Protein AF-0000000087536558 (afdb_homodimer)

Organism: NCBI:txid39488

Secondary structure (DSSP, 8-state):
--EEEE-TTS-EEEEEE-TTSS-EEEEEEE--SGGG--STTTTHHHHHHHHHHHHHHHHTTS-HHHHHHHTT-EEEEEE-SS-EEEEEEE-GGGHHHHHHHHHGGGS-----HHHHHHHHHHHHHHHHHH-GGGSHHHHHHHHHTTTSGGGS-SS--HHHHHH--HHHHHHHHHHHS-GGGEEEEEEES--TTHHHHHHHHHTTS--PPPSS----PPPPPTTTT---S-EEEEE-SS-EEEEEEEE-TTTS-HHHHHHHHHHHHSSTT-HHHIIIIIIT--EEEEEEEEEE-SS-EEEEEEEEE-GGGHHHHHHHHHHHHHHHHH--SSHHHHHHHHHTTTGGGGGG-HHHHHHHIIIIIIIS----SSHHHHHHHHHT--HHHHHHHHHHHSSGGGEEEEEEE-GGG--HHHHHHHHHHHH---/--EEEE-TTS-EEEEEE-TTSS-EEEEEEE--SGGG--STTTTHHHHHHHHHHHHHHHHTTS-HHHHHHHTT-EEEEEE-SS-EEEEEEE-GGGHHHHHHHHHGGGS-----HHHHHHHHHHHHHHHHHH-GGGSHHHHHHHHHTTTSGGGS-SS--HHHHHH--HHHHHHHHHHHS-GGGEEEEEEES--TTHHHHHHHHHTTS--PPPSS----PPPPPTTTT---S-EEEEE-SSEEEEEEEEE-TTTS-HHHHHHHHHHHHSSTT-HHHIIIIIIT--EEEEEEEEEE-SS-EEEEEEEEE-GGGHHHHHHHHHHHHHHHHH--SSHHHHHHHHHTTTGGGGGG-HHHHHHHIIIIIIIS----SSHHHHHHHHHT--HHHHHHHHHHHSSGGGEEEEEEE-GGG--HHHHHHHHHHHH---

Foldseek 3Di:
DWDWDAFPLGAIEIEDEDAVAFKKKKKKKFFDFLQPDDLLQFQLQVLLQLQLLVQLCVVVVNCLVVLCVVQVKDWDWDGDHTIIMTMIMHGQVCLLVRLLSVLSSQDARPDDQVVSVVVLVVLVVVCVVVVCCQDLVLVQQCVQQPPHSSNGDRRGDNVSSVPDTSVNSRVVSLQRPARLRMHMYMYYHHDPCNVVSNSVSCVVHNHHHHPDDDAQDGDDDPLALFADLFEAEAEDAFKKKKKKFKDFPVVDDPLLVVLLQCCDANDDPRQLCCQCPVPPNFFDDWDWDWDDTQGIIMIMIMTTGDPVCNLVSLLSSLQSLLVLLVFDDCSLVRRLCVLAVCLCVLNHDGVSVRCCQCCCCPRNVNHDPDSVRSSVVNVPDDRVNSSVSSLSTLALRGMYMYIYYRPVSDDRVSSSVSSCVRRVPD/DWDWDAFPLGAIEIEDEDAVAFKKKKKKKWFDFLQPDDLLQFQLQVLLQLQLLVQLCVVVVNCLVVLCVVQVKDWDWDGDHTIIMTMIMHGQVCLLVRLLSVLSSQPARDDDQVVSVVVLVVLVVVCVVPVCCQDVVLVQQCVQQPPHSSNGDRRGDNVSSVPDTSVNSRVVSLQRPARLRMHMYMYYHHDPCNVVSNSVSCVVHNHHHHPDDDDQDGDDDPLALFADLFEAEAEDAFKKKKKKFKDFPVVDDPLLVVLLQCCQANDDPRQLCCQCPVPPNFFDDWDWDWDDTQGIIMIMIMTTGDPVCNLVSLLSSLQSLLVLLVFDDCSLVRRLCVLAVCLCVLNHDGVSVRCCQCCCCPRNVNHDPDSVRSSVVNVPDDRVNSSVSSLSTLALRGMYMYIYYRPVSDDRVSSSVSSCVRRVPD

Structure (mmCIF, N/CA/C/O backbone):
data_AF-0000000087536558-model_v1
#
loop_
_entity.id
_entity.type
_entity.pdbx_description
1 polymer 'Insulinase family protein'
#
loop_
_atom_site.group_PDB
_atom_site.id
_atom_site.type_symbol
_atom_site.label_atom_id
_atom_site.label_alt_id
_atom_site.label_comp_id
_atom_site.label_asym_id
_atom_site.label_entity_id
_atom_site.label_seq_id
_atom_site.pdbx_PDB_ins_code
_atom_site.Cartn_x
_atom_site.Cartn_y
_atom_site.Cartn_z
_atom_site.occupancy
_atom_site.B_iso_or_equiv
_atom_site.auth_seq_id
_atom_site.auth_comp_id
_atom_site.auth_asym_id
_atom_site.auth_atom_id
_atom_site.pdbx_PDB_model_num
ATOM 1 N N . MET A 1 1 ? -4.051 -21.578 18.344 1 83.12 1 MET A N 1
ATOM 2 C CA . MET A 1 1 ? -4.715 -22.562 17.484 1 83.12 1 MET A CA 1
ATOM 3 C C . MET A 1 1 ? -6.16 -22.156 17.219 1 83.12 1 MET A C 1
ATOM 5 O O . MET A 1 1 ? -6.875 -21.75 18.125 1 83.12 1 MET A O 1
ATOM 9 N N . GLU A 1 2 ? -6.41 -22.344 15.977 1 91.88 2 GLU A N 1
ATOM 10 C CA . GLU A 1 2 ? -7.742 -21.953 15.523 1 91.88 2 GLU A CA 1
ATOM 11 C C . GLU A 1 2 ? -8.82 -22.812 16.188 1 91.88 2 GLU A C 1
ATOM 13 O O . GLU A 1 2 ? -8.641 -24.016 16.344 1 91.88 2 GLU A O 1
ATOM 18 N N . ARG A 1 3 ? -9.906 -22.234 16.641 1 94.19 3 ARG A N 1
ATOM 19 C CA . ARG A 1 3 ? -11.117 -22.875 17.141 1 94.19 3 ARG A CA 1
ATOM 20 C C . ARG A 1 3 ? -12.344 -22.438 16.359 1 94.19 3 ARG A C 1
ATOM 22 O O . ARG A 1 3 ? -12.32 -21.391 15.695 1 94.19 3 ARG A O 1
ATOM 29 N N . GLU A 1 4 ? -13.305 -23.281 16.375 1 96.81 4 GLU A N 1
ATOM 30 C CA . GLU A 1 4 ? -14.562 -22.984 15.688 1 96.81 4 GLU A CA 1
ATOM 31 C C . GLU A 1 4 ? -15.742 -23.047 16.656 1 96.81 4 GLU A C 1
ATOM 33 O O . GLU A 1 4 ? -15.828 -23.969 17.469 1 96.81 4 GLU A O 1
ATOM 38 N N . HIS A 1 5 ? -16.531 -22.062 16.641 1 97.56 5 HIS A N 1
ATOM 39 C CA . HIS A 1 5 ? -17.828 -22.047 17.297 1 97.56 5 HIS A CA 1
ATOM 40 C C . HIS A 1 5 ? -18.953 -21.906 16.266 1 97.56 5 HIS A C 1
ATOM 42 O O . HIS A 1 5 ? -18.844 -21.125 15.328 1 97.56 5 HIS A O 1
ATOM 48 N N . ILE A 1 6 ? -20.016 -22.672 16.422 1 97.25 6 ILE A N 1
ATOM 49 C CA . ILE A 1 6 ? -21.172 -22.578 15.539 1 97.25 6 ILE A CA 1
ATOM 50 C C . ILE A 1 6 ? -22.328 -21.891 16.281 1 97.25 6 ILE A C 1
ATOM 52 O O . ILE A 1 6 ? -22.734 -22.344 17.359 1 97.25 6 ILE A O 1
ATOM 56 N N . THR A 1 7 ? -22.812 -20.875 15.742 1 96.56 7 THR A N 1
ATOM 57 C CA . THR A 1 7 ? -23.922 -20.156 16.359 1 96.56 7 THR A CA 1
ATOM 58 C C . THR A 1 7 ? -25.203 -20.984 16.281 1 96.56 7 THR A C 1
ATOM 60 O O . THR A 1 7 ? -25.281 -21.953 15.516 1 96.56 7 THR A O 1
ATOM 63 N N . PRO A 1 8 ? -26.203 -20.516 16.984 1 94.56 8 PRO A N 1
ATOM 64 C CA . PRO A 1 8 ? -27.484 -21.219 16.922 1 94.56 8 PRO A CA 1
ATOM 65 C C . PRO A 1 8 ? -28.094 -21.219 15.523 1 94.56 8 PRO A C 1
ATOM 67 O O . PRO A 1 8 ? -28.828 -22.141 15.156 1 94.56 8 PRO A O 1
ATOM 70 N N . GLN A 1 9 ? -27.75 -20.281 14.711 1 93.75 9 GLN A N 1
ATOM 71 C CA . GLN A 1 9 ? -28.281 -20.172 13.352 1 93.75 9 GLN A CA 1
ATOM 72 C C . GLN A 1 9 ? -27.469 -21.031 12.383 1 93.75 9 GLN A C 1
ATOM 74 O O . GLN A 1 9 ? -27.812 -21.141 11.203 1 93.75 9 GLN A O 1
ATOM 79 N N . GLY A 1 10 ? -26.344 -21.531 12.875 1 94.81 10 GLY A N 1
ATOM 80 C CA . GLY A 1 10 ? -25.547 -22.422 12.039 1 94.81 10 GLY A CA 1
ATOM 81 C C . GLY A 1 10 ? -24.375 -21.703 11.375 1 94.81 10 GLY A C 1
ATOM 82 O O . GLY A 1 10 ? -23.812 -22.203 10.391 1 94.81 10 GLY A O 1
ATOM 83 N N . VAL A 1 11 ? -24 -20.547 11.867 1 97.31 11 VAL A N 1
ATOM 84 C CA . VAL A 1 11 ? -22.891 -19.797 11.281 1 97.31 11 VAL A CA 1
ATOM 85 C C . VAL A 1 11 ? -21.594 -20.141 12 1 97.31 11 VAL A C 1
ATOM 87 O O . VAL A 1 11 ? -21.531 -20.125 13.227 1 97.31 11 VAL A O 1
ATOM 90 N N . SER A 1 12 ? -20.578 -20.438 11.219 1 97.44 12 SER A N 1
ATOM 91 C CA . SER A 1 12 ? -19.266 -20.719 11.789 1 97.44 12 SER A CA 1
ATOM 92 C C . SER A 1 12 ? -18.562 -19.453 12.234 1 97.44 12 SER A C 1
ATOM 94 O O . SER A 1 12 ? -18.531 -18.453 11.5 1 97.44 12 SER A O 1
ATOM 96 N N . VAL A 1 13 ? -18.078 -19.453 13.445 1 98.38 13 VAL A N 1
ATOM 97 C CA . VAL A 1 13 ? -17.203 -18.406 13.977 1 98.38 13 VAL A CA 1
ATOM 98 C C . VAL A 1 13 ? -15.828 -19 14.305 1 98.38 13 VAL A C 1
ATOM 100 O O . VAL A 1 13 ? -15.648 -19.609 15.352 1 98.38 13 VAL A O 1
ATOM 103 N N . PHE A 1 14 ? -14.93 -18.781 13.344 1 98 14 PHE A N 1
ATOM 104 C CA . PHE A 1 14 ? -13.555 -19.188 13.594 1 98 14 PHE A CA 1
ATOM 105 C C . PHE A 1 14 ? -12.797 -18.125 14.375 1 98 14 PHE A C 1
ATOM 107 O O . PHE A 1 14 ? -13.031 -16.922 14.18 1 98 14 PHE A O 1
ATOM 114 N N . HIS A 1 15 ? -11.945 -18.562 15.281 1 97.81 15 HIS A N 1
ATOM 115 C CA . HIS A 1 15 ? -11.188 -17.578 16.031 1 97.81 15 HIS A CA 1
ATOM 116 C C . HIS A 1 15 ? -9.828 -18.125 16.453 1 97.81 15 HIS A C 1
ATOM 118 O O . HIS A 1 15 ? -9.695 -19.328 16.719 1 97.81 15 HIS A O 1
ATOM 124 N N . ASP A 1 16 ? -8.859 -17.328 16.422 1 96.62 16 ASP A N 1
ATOM 125 C CA . ASP A 1 16 ? -7.48 -17.641 16.781 1 96.62 16 ASP A CA 1
ATOM 126 C C . ASP A 1 16 ? -6.828 -16.484 17.547 1 96.62 16 ASP A C 1
ATOM 128 O O . ASP A 1 16 ? -6.387 -15.508 16.938 1 96.62 16 ASP A O 1
ATOM 132 N N . LYS A 1 17 ? -6.703 -16.625 18.875 1 96.38 17 LYS A N 1
ATOM 133 C CA . LYS A 1 17 ? -6.277 -15.547 19.75 1 96.38 17 LYS A CA 1
ATOM 134 C C . LYS A 1 17 ? -4.758 -15.43 19.781 1 96.38 17 LYS A C 1
ATOM 136 O O . LYS A 1 17 ? -4.051 -16.438 19.812 1 96.38 17 LYS A O 1
ATOM 141 N N . ASN A 1 18 ? -4.266 -14.25 19.672 1 95.31 18 ASN A N 1
ATOM 142 C CA . ASN A 1 18 ? -2.869 -13.883 19.859 1 95.31 18 ASN A CA 1
ATOM 143 C C . ASN A 1 18 ? -2.727 -12.711 20.828 1 95.31 18 ASN A C 1
ATOM 145 O O . ASN A 1 18 ? -2.904 -11.555 20.438 1 95.31 18 ASN A O 1
ATOM 149 N N . GLU A 1 19 ? -2.283 -12.914 21.984 1 93.31 19 GLU A N 1
ATOM 150 C CA . GLU A 1 19 ? -2.26 -11.906 23.031 1 93.31 19 GLU A CA 1
ATOM 151 C C . GLU A 1 19 ? -0.995 -11.055 22.953 1 93.31 19 GLU A C 1
ATOM 153 O O . GLU A 1 19 ? -0.869 -10.047 23.656 1 93.31 19 GLU A O 1
ATOM 158 N N . ASN A 1 20 ? -0.13 -11.414 22.078 1 91.94 20 ASN A N 1
ATOM 159 C CA . ASN A 1 20 ? 1.135 -10.695 21.953 1 91.94 20 ASN A CA 1
ATOM 160 C C . ASN A 1 20 ? 0.994 -9.453 21.078 1 91.94 20 ASN A C 1
ATOM 162 O O . ASN A 1 20 ? 1.927 -8.656 20.969 1 91.94 20 ASN A O 1
ATOM 166 N N . ILE A 1 21 ? -0.092 -9.305 20.422 1 94.44 21 ILE A N 1
ATOM 167 C CA . ILE A 1 21 ? -0.297 -8.117 19.594 1 94.44 21 ILE A CA 1
ATOM 168 C C . ILE A 1 21 ? -1.336 -7.211 20.25 1 94.44 21 ILE A C 1
ATOM 170 O O . ILE A 1 21 ? -1.914 -7.559 21.281 1 94.44 21 ILE A O 1
ATOM 174 N N . HIS A 1 22 ? -1.63 -6.062 19.641 1 95.69 22 HIS A N 1
ATOM 175 C CA . HIS A 1 22 ? -2.361 -5.039 20.391 1 95.69 22 HIS A CA 1
ATOM 176 C C . HIS A 1 22 ? -3.697 -4.727 19.719 1 95.69 22 HIS A C 1
ATOM 178 O O . HIS A 1 22 ? -4.43 -3.846 20.172 1 95.69 22 HIS A O 1
ATOM 184 N N . SER A 1 23 ? -4.004 -5.438 18.625 1 96.81 23 SER A N 1
ATOM 185 C CA . SER A 1 23 ? -5.266 -5.184 17.938 1 96.81 23 SER A CA 1
ATOM 186 C C . SER A 1 23 ? -5.984 -6.488 17.594 1 96.81 23 SER A C 1
ATOM 188 O O . SER A 1 23 ? -5.379 -7.559 17.625 1 96.81 23 SER A O 1
ATOM 190 N N . PHE A 1 24 ? -7.262 -6.363 17.422 1 98.19 24 PHE A N 1
ATOM 191 C CA . PHE A 1 24 ? -8.047 -7.484 16.906 1 98.19 24 PHE A CA 1
ATOM 192 C C . PHE A 1 24 ? -8.422 -7.27 15.453 1 98.19 24 PHE A C 1
ATOM 194 O O . PHE A 1 24 ? -8.273 -6.164 14.922 1 98.19 24 PHE A O 1
ATOM 201 N N . CYS A 1 25 ? -8.82 -8.297 14.789 1 98.62 25 CYS A N 1
ATOM 202 C CA . CYS A 1 25 ? -9.398 -8.281 13.445 1 98.62 25 CYS A CA 1
ATOM 203 C C . CYS A 1 25 ? -10.641 -9.164 13.383 1 98.62 25 CYS A C 1
ATOM 205 O O . CYS A 1 25 ? -10.562 -10.375 13.602 1 98.62 25 CYS A O 1
ATOM 207 N N . LEU A 1 26 ? -11.727 -8.57 13.211 1 98.88 26 LEU A N 1
ATOM 208 C CA . LEU A 1 26 ? -13.008 -9.258 13.055 1 98.88 26 LEU A CA 1
ATOM 209 C C . LEU A 1 26 ? -13.508 -9.148 11.617 1 98.88 26 LEU A C 1
ATOM 211 O O . LEU A 1 26 ? -13.742 -8.047 11.117 1 98.88 26 LEU A O 1
ATOM 215 N N . CYS A 1 27 ? -13.695 -10.32 10.984 1 98.88 27 CYS A N 1
ATOM 216 C CA . CYS A 1 27 ? -14.125 -10.328 9.586 1 98.88 27 CYS A CA 1
ATOM 217 C C . CYS A 1 27 ? -15.375 -11.18 9.398 1 98.88 27 CYS A C 1
ATOM 219 O O . CYS A 1 27 ? -15.594 -12.141 10.133 1 98.88 27 CYS A O 1
ATOM 221 N N . LEU A 1 28 ? -16.172 -10.773 8.523 1 98.81 28 LEU A N 1
ATOM 222 C CA . LEU A 1 28 ? -17.234 -11.578 7.93 1 98.81 28 LEU A CA 1
ATOM 223 C C . LEU A 1 28 ? -16.938 -11.867 6.457 1 98.81 28 LEU A C 1
ATOM 225 O O . LEU A 1 28 ? -16.688 -10.945 5.684 1 98.81 28 LEU A O 1
ATOM 229 N N . TYR A 1 29 ? -16.922 -13.125 6.109 1 98.06 29 TYR A N 1
ATOM 230 C CA . TYR A 1 29 ? -16.75 -13.555 4.727 1 98.06 29 TYR A CA 1
ATOM 231 C C . TYR A 1 29 ? -18.062 -14.078 4.152 1 98.06 29 TYR A C 1
ATOM 233 O O . TYR A 1 29 ? -18.734 -14.906 4.77 1 98.06 29 TYR A O 1
ATOM 241 N N . VAL A 1 30 ? -18.406 -13.562 3.027 1 97.31 30 VAL A N 1
ATOM 242 C CA . VAL A 1 30 ? -19.641 -13.945 2.334 1 97.31 30 VAL A CA 1
ATOM 243 C C . VAL A 1 30 ? -19.297 -14.5 0.953 1 97.31 30 VAL A C 1
ATOM 245 O O . VAL A 1 30 ? -18.703 -13.805 0.127 1 97.31 30 VAL A O 1
ATOM 248 N N . ARG A 1 31 ? -19.656 -15.711 0.694 1 94.94 31 ARG A N 1
ATOM 249 C CA . ARG A 1 31 ? -19.422 -16.266 -0.639 1 94.94 31 ARG A CA 1
ATOM 250 C C . ARG A 1 31 ? -20.344 -15.609 -1.663 1 94.94 31 ARG A C 1
ATOM 252 O O . ARG A 1 31 ? -21.453 -16.094 -1.901 1 94.94 31 ARG A O 1
ATOM 259 N N . ALA A 1 32 ? -19.891 -14.633 -2.232 1 94.88 32 ALA A N 1
ATOM 260 C CA . ALA A 1 32 ? -20.531 -13.82 -3.262 1 94.88 32 ALA A CA 1
ATOM 261 C C . ALA A 1 32 ? -19.5 -13.055 -4.09 1 94.88 32 ALA A C 1
ATOM 263 O O . ALA A 1 32 ? -18.469 -12.656 -3.572 1 94.88 32 ALA A O 1
ATOM 264 N N . GLY A 1 33 ? -19.75 -12.883 -5.281 1 94.81 33 GLY A N 1
ATOM 265 C CA . GLY A 1 33 ? -18.844 -12.227 -6.211 1 94.81 33 GLY A CA 1
ATOM 266 C C . GLY A 1 33 ? -19.219 -12.453 -7.664 1 94.81 33 GLY A C 1
ATOM 267 O O . GLY A 1 33 ? -20.188 -13.148 -7.961 1 94.81 33 GLY A O 1
ATOM 268 N N . SER A 1 34 ? -18.453 -11.922 -8.5 1 93.75 34 SER A N 1
ATOM 269 C CA . SER A 1 34 ? -18.766 -11.969 -9.93 1 93.75 34 SER A CA 1
ATOM 270 C C . SER A 1 34 ? -18.828 -13.406 -10.43 1 93.75 34 SER A C 1
ATOM 272 O O . SER A 1 34 ? -19.531 -13.695 -11.398 1 93.75 34 SER A O 1
ATOM 274 N N . LEU A 1 35 ? -18.141 -14.328 -9.797 1 92.56 35 LEU A N 1
ATOM 275 C CA . LEU A 1 35 ? -18.141 -15.742 -10.172 1 92.56 35 LEU A CA 1
ATOM 276 C C . LEU A 1 35 ? -19.547 -16.328 -10.062 1 92.56 35 LEU A C 1
ATOM 278 O O . LEU A 1 35 ? -19.906 -17.234 -10.805 1 92.56 35 LEU A O 1
ATOM 282 N N . PHE A 1 36 ? -20.359 -15.773 -9.164 1 92.25 36 PHE A N 1
ATOM 283 C CA . PHE A 1 36 ? -21.672 -16.328 -8.867 1 92.25 36 PHE A CA 1
ATOM 284 C C . PHE A 1 36 ? -22.766 -15.5 -9.508 1 92.25 36 PHE A C 1
ATOM 286 O O . PHE A 1 36 ? -23.953 -15.75 -9.273 1 92.25 36 PHE A O 1
ATOM 293 N N . GLU A 1 37 ? -22.422 -14.578 -10.234 1 94.06 37 GLU A N 1
ATOM 294 C CA . GLU A 1 37 ? -23.391 -13.664 -10.828 1 94.06 37 GLU A CA 1
ATOM 295 C C . GLU A 1 37 ? -23.781 -14.109 -12.234 1 94.06 37 GLU A C 1
ATOM 297 O O . GLU A 1 37 ? -23.109 -14.953 -12.836 1 94.06 37 GLU A O 1
ATOM 302 N N . THR A 1 38 ? -24.891 -13.586 -12.68 1 92.38 38 THR A N 1
ATOM 303 C CA . THR A 1 38 ? -25.312 -13.742 -14.062 1 92.38 38 THR A CA 1
ATOM 304 C C . THR A 1 38 ? -25.031 -12.469 -14.859 1 92.38 38 THR A C 1
ATOM 306 O O . THR A 1 38 ? -24.625 -11.453 -14.297 1 92.38 38 THR A O 1
ATOM 309 N N . LYS A 1 39 ? -25.25 -12.617 -16.156 1 91.31 39 LYS A N 1
ATOM 310 C CA . LYS A 1 39 ? -25.078 -11.438 -17 1 91.31 39 LYS A CA 1
ATOM 311 C C . LYS A 1 39 ? -26.031 -10.32 -16.594 1 91.31 39 LYS A C 1
ATOM 313 O O . LYS A 1 39 ? -25.672 -9.141 -16.656 1 91.31 39 LYS A O 1
ATOM 318 N N . GLU A 1 40 ? -27.156 -10.664 -16.109 1 92.62 40 GLU A N 1
ATOM 319 C CA . GLU A 1 40 ? -28.219 -9.711 -15.812 1 92.62 40 GLU A CA 1
ATOM 320 C C . GLU A 1 40 ? -27.969 -9.023 -14.469 1 92.62 40 GLU A C 1
ATOM 322 O O . GLU A 1 40 ? -28.453 -7.906 -14.25 1 92.62 40 GLU A O 1
ATOM 327 N N . ASN A 1 41 ? -27.219 -9.648 -13.625 1 94.62 41 ASN A N 1
ATOM 328 C CA . ASN A 1 41 ? -27.031 -9.039 -12.312 1 94.62 41 ASN A CA 1
ATOM 329 C C . ASN A 1 41 ? -25.547 -8.789 -12.023 1 94.62 41 ASN A C 1
ATOM 331 O O . ASN A 1 41 ? -25.156 -8.633 -10.867 1 94.62 41 ASN A O 1
ATOM 335 N N . ASN A 1 42 ? -24.781 -8.797 -13.086 1 95.5 42 ASN A N 1
ATOM 336 C CA . ASN A 1 42 ? -23.344 -8.562 -12.922 1 95.5 42 ASN A CA 1
ATOM 337 C C . ASN A 1 42 ? -23.078 -7.25 -12.188 1 95.5 42 ASN A C 1
ATOM 339 O O . ASN A 1 42 ? -23.609 -6.207 -12.562 1 95.5 42 ASN A O 1
ATOM 343 N N . GLY A 1 43 ? -22.297 -7.348 -11.117 1 96.5 43 GLY A N 1
ATOM 344 C CA . GLY A 1 43 ? -21.938 -6.188 -10.32 1 96.5 43 GLY A CA 1
ATOM 345 C C . GLY A 1 43 ? -22.719 -6.078 -9.023 1 96.5 43 GLY A C 1
ATOM 346 O O . GLY A 1 43 ? -22.438 -5.223 -8.188 1 96.5 43 GLY A O 1
ATOM 347 N N . ILE A 1 44 ? -23.625 -6.973 -8.828 1 97.69 44 ILE A N 1
ATOM 348 C CA . ILE A 1 44 ? -24.547 -6.84 -7.711 1 97.69 44 ILE A CA 1
ATOM 349 C C . ILE A 1 44 ? -23.812 -7.062 -6.395 1 97.69 44 ILE A C 1
ATOM 351 O O . ILE A 1 44 ? -24.156 -6.449 -5.379 1 97.69 44 ILE A O 1
ATOM 355 N N . SER A 1 45 ? -22.844 -7.953 -6.348 1 97.69 45 SER A N 1
ATOM 356 C CA . SER A 1 45 ? -22.078 -8.195 -5.129 1 97.69 45 SER A CA 1
ATOM 357 C C . SER A 1 45 ? -21.359 -6.93 -4.672 1 97.69 45 SER A C 1
ATOM 359 O O . SER A 1 45 ? -21.406 -6.566 -3.496 1 97.69 45 SER A O 1
ATOM 361 N N . HIS A 1 46 ? -20.656 -6.309 -5.602 1 98 46 HIS A N 1
ATOM 362 C CA . HIS A 1 46 ? -19.953 -5.062 -5.312 1 98 46 HIS A CA 1
ATOM 363 C C . HIS A 1 46 ? -20.938 -3.957 -4.922 1 98 46 HIS A C 1
ATOM 365 O O . HIS A 1 46 ? -20.672 -3.184 -3.998 1 98 46 HIS A O 1
ATOM 371 N N . PHE A 1 47 ? -22.031 -3.855 -5.645 1 97.88 47 PHE A N 1
ATOM 372 C CA . PHE A 1 47 ? -23.062 -2.885 -5.316 1 97.88 47 PHE A CA 1
ATOM 373 C C . PHE A 1 47 ? -23.609 -3.127 -3.916 1 97.88 47 PHE A C 1
ATOM 375 O O . PHE A 1 47 ? -23.781 -2.186 -3.141 1 97.88 47 PHE A O 1
ATOM 382 N N . PHE A 1 48 ? -23.875 -4.371 -3.604 1 97.81 48 PHE A N 1
ATOM 383 C CA . PHE A 1 48 ? -24.359 -4.773 -2.287 1 97.81 48 PHE A CA 1
ATOM 384 C C . PHE A 1 48 ? -23.375 -4.344 -1.201 1 97.81 48 PHE A C 1
ATOM 386 O O . PHE A 1 48 ? -23.781 -3.814 -0.164 1 97.81 48 PHE A O 1
ATOM 393 N N . GLU A 1 49 ? -22.109 -4.574 -1.417 1 97.81 49 GLU A N 1
ATOM 394 C CA . GLU A 1 49 ? -21.062 -4.152 -0.493 1 97.81 49 GLU A CA 1
ATOM 395 C C . GLU A 1 49 ? -21.188 -2.668 -0.156 1 97.81 49 GLU A C 1
ATOM 397 O O . GLU A 1 49 ? -21.172 -2.287 1.017 1 97.81 49 GLU A O 1
ATOM 402 N N . HIS A 1 50 ? -21.391 -1.791 -1.14 1 95.38 50 HIS A N 1
ATOM 403 C CA . HIS A 1 50 ? -21.562 -0.357 -0.938 1 95.38 50 HIS A CA 1
ATOM 404 C C . HIS A 1 50 ? -22.828 -0.065 -0.149 1 95.38 50 HIS A C 1
ATOM 406 O O . HIS A 1 50 ? -22.828 0.759 0.769 1 95.38 50 HIS A O 1
ATOM 412 N N . ILE A 1 51 ? -23.875 -0.72 -0.512 1 97 51 ILE A N 1
ATOM 413 C CA . ILE A 1 51 ? -25.203 -0.433 0.03 1 97 51 ILE A CA 1
ATOM 414 C C . ILE A 1 51 ? -25.25 -0.835 1.503 1 97 51 ILE A C 1
ATOM 416 O O . ILE A 1 51 ? -25.891 -0.166 2.312 1 97 51 ILE A O 1
ATOM 420 N N . VAL A 1 52 ? -24.594 -1.889 1.811 1 95.94 52 VAL A N 1
ATOM 421 C CA . VAL A 1 52 ? -24.609 -2.365 3.189 1 95.94 52 VAL A CA 1
ATOM 422 C C . VAL A 1 52 ? -24 -1.307 4.105 1 95.94 52 VAL A C 1
ATOM 424 O O . VAL A 1 52 ? -24.5 -1.06 5.203 1 95.94 52 VAL A O 1
ATOM 427 N N . PHE A 1 53 ? -22.969 -0.654 3.732 1 94 53 PHE A N 1
ATOM 428 C CA . PHE A 1 53 ? -22.344 0.406 4.516 1 94 53 PHE A CA 1
ATOM 429 C C . PHE A 1 53 ? -23.312 1.569 4.719 1 94 53 PHE A C 1
ATOM 431 O O . PHE A 1 53 ? -23.453 2.07 5.832 1 94 53 PHE A O 1
ATOM 438 N N . LYS A 1 54 ? -23.906 1.904 3.648 1 93.81 54 LYS A N 1
ATOM 439 C CA . LYS A 1 54 ? -24.875 3 3.713 1 93.81 54 LYS A CA 1
ATOM 440 C C . LYS A 1 54 ? -26.062 2.641 4.609 1 93.81 54 LYS A C 1
ATOM 442 O O . LYS A 1 54 ? -26.594 3.498 5.316 1 93.81 54 LYS A O 1
ATOM 447 N N . ASN A 1 55 ? -26.453 1.427 4.5 1 97.12 55 ASN A N 1
ATOM 448 C CA . ASN A 1 55 ? -27.578 0.977 5.312 1 97.12 55 ASN A CA 1
ATOM 449 C C . ASN A 1 55 ? -27.234 0.992 6.801 1 97.12 55 ASN A C 1
ATOM 451 O O . ASN A 1 55 ? -28.047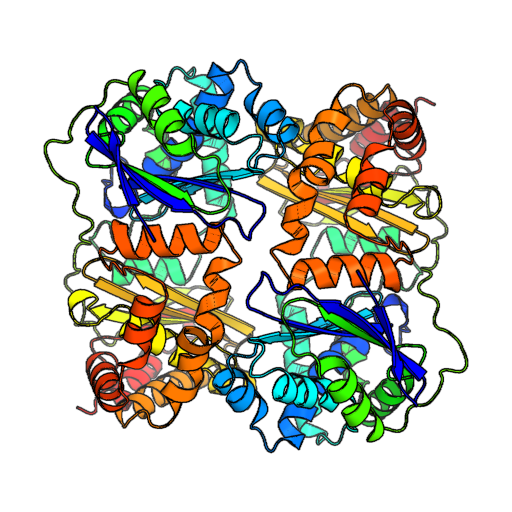 1.408 7.625 1 97.12 55 ASN A O 1
ATOM 455 N N . ILE A 1 56 ? -26.047 0.529 7.184 1 97.06 56 ILE A N 1
ATOM 456 C CA . ILE A 1 56 ? -25.609 0.573 8.57 1 97.06 56 ILE A CA 1
ATOM 457 C C . ILE A 1 56 ? -25.578 2.02 9.062 1 97.06 56 ILE A C 1
ATOM 459 O O . ILE A 1 56 ? -26.062 2.326 10.148 1 97.06 56 ILE A O 1
ATOM 463 N N . HIS A 1 57 ? -25 2.869 8.219 1 95.19 57 HIS A N 1
ATOM 464 C CA . HIS A 1 57 ? -24.953 4.289 8.547 1 95.19 57 HIS A CA 1
ATOM 465 C C . HIS A 1 57 ? -26.344 4.859 8.773 1 95.19 57 HIS A C 1
ATOM 467 O O . HIS A 1 57 ? -26.578 5.582 9.742 1 95.19 57 HIS A O 1
ATOM 473 N N . TYR A 1 58 ? -27.25 4.531 7.914 1 94.5 58 TYR A N 1
ATOM 474 C CA . TYR A 1 58 ? -28.641 4.992 7.98 1 94.5 58 TYR A CA 1
ATOM 475 C C . TYR A 1 58 ? -29.328 4.48 9.242 1 94.5 58 TYR A C 1
ATOM 477 O O . TYR A 1 58 ? -29.984 5.238 9.945 1 94.5 58 TYR A O 1
ATOM 485 N N . GLN A 1 59 ? -29.141 3.24 9.57 1 95 59 GLN A N 1
ATOM 486 C CA . GLN A 1 59 ? -29.781 2.615 10.727 1 95 59 GLN A CA 1
ATOM 487 C C . GLN A 1 59 ? -29.219 3.184 12.031 1 95 59 GLN A C 1
ATOM 489 O O . GLN A 1 59 ? -29.922 3.213 13.047 1 95 59 GLN A O 1
ATOM 494 N N . MET A 1 60 ? -28.031 3.641 11.945 1 95.12 60 MET A N 1
ATOM 495 C CA . MET A 1 60 ? -27.391 4.203 13.133 1 95.12 60 MET A CA 1
ATOM 496 C C . MET A 1 60 ? -27.672 5.699 13.242 1 95.12 60 MET A C 1
ATOM 498 O O . MET A 1 60 ? -27.016 6.398 14.008 1 95.12 60 MET A O 1
ATOM 502 N N . GLY A 1 61 ? -28.562 6.258 12.453 1 93.94 61 GLY A N 1
ATOM 503 C CA . GLY A 1 61 ? -28.859 7.676 12.492 1 93.94 61 GLY A CA 1
ATOM 504 C C . GLY A 1 61 ? -27.734 8.547 11.992 1 93.94 61 GLY A C 1
ATOM 505 O O . GLY A 1 61 ? -27.438 9.594 12.578 1 93.94 61 GLY A O 1
ATOM 506 N N . GLU A 1 62 ? -26.938 7.945 11.023 1 91.88 62 GLU A N 1
ATOM 507 C CA . GLU A 1 62 ? -25.828 8.656 10.375 1 91.88 62 GLU A CA 1
ATOM 508 C C . GLU A 1 62 ? -24.688 8.898 11.352 1 91.88 62 GLU A C 1
ATOM 510 O O . GLU A 1 62 ? -24.031 9.938 11.289 1 91.88 62 GLU A O 1
ATOM 515 N N . ASN A 1 63 ? -24.484 7.965 12.242 1 93.69 63 ASN A N 1
ATOM 516 C CA . ASN A 1 63 ? -23.453 8.117 13.266 1 93.69 63 ASN A CA 1
ATOM 517 C C . ASN A 1 63 ? -22.375 7.055 13.125 1 93.69 63 ASN A C 1
ATOM 519 O O . ASN A 1 63 ? -21.531 6.902 14.008 1 93.69 63 ASN A O 1
ATOM 523 N N . LEU A 1 64 ? -22.406 6.281 12.047 1 95.81 64 LEU A N 1
ATOM 524 C CA . LEU A 1 64 ? -21.469 5.191 11.867 1 95.81 64 LEU A CA 1
ATOM 525 C C . LEU A 1 64 ? -20.031 5.707 11.898 1 95.81 64 LEU A C 1
ATOM 527 O O . LEU A 1 64 ? -19.219 5.254 12.703 1 95.81 64 LEU A O 1
ATOM 531 N N . TYR A 1 65 ? -19.719 6.699 11.094 1 94.31 65 TYR A N 1
ATOM 532 C CA . TYR A 1 65 ? -18.344 7.168 10.906 1 94.31 65 TYR A CA 1
ATOM 533 C C . TYR A 1 65 ? -17.828 7.848 12.164 1 94.31 65 TYR A C 1
ATOM 535 O O . TYR A 1 65 ? -16.656 7.684 12.531 1 94.31 65 TYR A O 1
ATOM 543 N N . GLN A 1 66 ? -18.672 8.539 12.852 1 93.88 66 GLN A N 1
ATOM 544 C CA . GLN A 1 66 ? -18.312 9.125 14.141 1 93.88 66 GLN A CA 1
ATOM 545 C C . GLN A 1 66 ? -17.984 8.047 15.172 1 93.88 66 GLN A C 1
ATOM 547 O O . GLN A 1 66 ? -17 8.172 15.906 1 93.88 66 GLN A O 1
ATOM 552 N N . THR A 1 67 ? -18.828 7.082 15.164 1 95.88 67 THR A N 1
ATOM 553 C CA . THR A 1 67 ? -18.625 5.992 16.109 1 95.88 67 THR A CA 1
ATOM 554 C C . THR A 1 67 ? -17.312 5.254 15.828 1 95.88 67 THR A C 1
ATOM 556 O O . THR A 1 67 ? -16.547 4.965 16.75 1 95.88 67 THR A O 1
ATOM 559 N N . LEU A 1 68 ? -17.062 4.957 14.578 1 96.62 68 LEU A N 1
ATOM 560 C CA . LEU A 1 68 ? -15.828 4.285 14.195 1 96.62 68 LEU A CA 1
ATOM 561 C C . LEU A 1 68 ? -14.617 5.074 14.672 1 96.62 68 LEU A C 1
ATOM 563 O O . LEU A 1 68 ? -13.742 4.531 15.352 1 96.62 68 LEU A O 1
ATOM 567 N N . ASP A 1 69 ? -14.594 6.312 14.359 1 95.62 69 ASP A N 1
ATOM 568 C CA . ASP A 1 69 ? -13.445 7.148 14.688 1 95.62 69 ASP A CA 1
ATOM 569 C C . ASP A 1 69 ? -13.305 7.324 16.203 1 95.62 69 ASP A C 1
ATOM 571 O O . ASP A 1 69 ? -12.195 7.297 16.734 1 95.62 69 ASP A O 1
ATOM 575 N N . ARG A 1 70 ? -14.43 7.473 16.875 1 94.62 70 ARG A N 1
ATOM 576 C CA . ARG A 1 70 ? -14.398 7.66 18.328 1 94.62 70 ARG A CA 1
ATOM 577 C C . ARG A 1 70 ? -13.852 6.422 19.016 1 94.62 70 ARG A C 1
ATOM 579 O O . ARG A 1 70 ? -13.273 6.52 20.109 1 94.62 70 ARG A O 1
ATOM 586 N N . CYS A 1 71 ? -13.977 5.367 18.391 1 95.94 71 CYS A N 1
ATOM 587 C CA . CYS A 1 71 ? -13.508 4.117 18.984 1 95.94 71 CYS A CA 1
ATOM 588 C C . CYS A 1 71 ? -12.18 3.686 18.359 1 95.94 71 CYS A C 1
ATOM 590 O O . CYS A 1 71 ? -11.664 2.615 18.672 1 95.94 71 CYS A O 1
ATOM 592 N N . GLY A 1 72 ? -11.664 4.473 17.438 1 95.5 72 GLY A N 1
ATOM 593 C CA . GLY A 1 72 ? -10.438 4.102 16.75 1 95.5 72 GLY A CA 1
ATOM 594 C C . GLY A 1 72 ? -10.586 2.846 15.914 1 95.5 72 GLY A C 1
ATOM 595 O O . GLY A 1 72 ? -9.641 2.061 15.797 1 95.5 72 GLY A O 1
ATOM 596 N N . LEU A 1 73 ? -11.766 2.625 15.383 1 97.06 73 LEU A N 1
ATOM 597 C CA . LEU A 1 73 ? -12.039 1.43 14.594 1 97.06 73 LEU A CA 1
ATOM 598 C C . LEU A 1 73 ? -11.859 1.707 13.102 1 97.06 73 LEU A C 1
ATOM 600 O O . LEU A 1 73 ? -12.156 2.807 12.633 1 97.06 73 LEU A O 1
ATOM 604 N N . ASP A 1 74 ? -11.312 0.768 12.43 1 96.25 74 ASP A N 1
ATOM 605 C CA . ASP A 1 74 ? -11.25 0.786 10.969 1 96.25 74 ASP A CA 1
ATOM 606 C C . ASP A 1 74 ? -12.195 -0.244 10.359 1 96.25 74 ASP A C 1
ATOM 608 O O . ASP A 1 74 ? -12.086 -1.439 10.641 1 96.25 74 ASP A O 1
ATOM 612 N N . PHE A 1 75 ? -13.125 0.247 9.672 1 97.12 75 PHE A N 1
ATOM 613 C CA . PHE A 1 75 ? -14.141 -0.594 9.047 1 97.12 75 PHE A CA 1
ATOM 614 C C . PHE A 1 75 ? -14.078 -0.494 7.531 1 97.12 75 PHE A C 1
ATOM 616 O O . PHE A 1 75 ? -14.203 0.596 6.969 1 97.12 75 PHE A O 1
ATOM 623 N N . ASN A 1 76 ? -13.852 -1.666 6.84 1 96.75 76 ASN A N 1
ATOM 624 C CA . ASN A 1 76 ? -13.703 -1.712 5.391 1 96.75 76 ASN A CA 1
ATOM 625 C C . ASN A 1 76 ? -14.359 -2.955 4.797 1 96.75 76 ASN A C 1
ATOM 627 O O . ASN A 1 76 ? -14.812 -3.834 5.531 1 96.75 76 ASN A O 1
ATOM 631 N N . ALA A 1 77 ? -14.469 -2.916 3.521 1 97.38 77 ALA A N 1
ATOM 632 C CA . ALA A 1 77 ? -14.992 -4.07 2.793 1 97.38 77 ALA A CA 1
ATOM 633 C C . ALA A 1 77 ? -14.328 -4.195 1.423 1 97.38 77 ALA A C 1
ATOM 635 O O . ALA A 1 77 ? -13.805 -3.217 0.889 1 97.38 77 ALA A O 1
ATOM 636 N N . SER A 1 78 ? -14.25 -5.367 0.97 1 97.5 78 SER A N 1
ATOM 637 C CA . SER A 1 78 ? -13.719 -5.656 -0.357 1 97.5 78 SER A CA 1
ATOM 638 C C . SER A 1 78 ? -14.516 -6.762 -1.043 1 97.5 78 SER A C 1
ATOM 640 O O . SER A 1 78 ? -14.891 -7.75 -0.409 1 97.5 78 SER A O 1
ATOM 642 N N . THR A 1 79 ? -14.75 -6.539 -2.34 1 97.44 79 THR A N 1
ATOM 643 C CA . THR A 1 79 ? -15.406 -7.559 -3.158 1 97.44 79 THR A CA 1
ATOM 644 C C . THR A 1 79 ? -14.406 -8.211 -4.109 1 97.44 79 THR A C 1
ATOM 646 O O . THR A 1 79 ? -13.703 -7.52 -4.848 1 97.44 79 THR A O 1
ATOM 649 N N . TYR A 1 80 ? -14.344 -9.469 -3.986 1 94.25 80 TYR A N 1
ATOM 650 C CA . TYR A 1 80 ? -13.539 -10.281 -4.895 1 94.25 80 TYR A CA 1
ATOM 651 C C . TYR A 1 80 ? -14.43 -11.102 -5.824 1 94.25 80 TYR A C 1
ATOM 653 O O . TYR A 1 80 ? -15.656 -10.945 -5.816 1 94.25 80 TYR A O 1
ATOM 661 N N . GLU A 1 81 ? -13.867 -11.898 -6.676 1 92.94 81 GLU A N 1
ATOM 662 C CA . GLU A 1 81 ? -14.641 -12.703 -7.613 1 92.94 81 GLU A CA 1
ATOM 663 C C . GLU A 1 81 ? -15.406 -13.812 -6.895 1 92.94 81 GLU A C 1
ATOM 665 O O . GLU A 1 81 ? -16.484 -14.211 -7.332 1 92.94 81 GLU A O 1
ATOM 670 N N . GLU A 1 82 ? -14.93 -14.219 -5.707 1 93.12 82 GLU A N 1
ATOM 671 C CA . GLU A 1 82 ? -15.5 -15.406 -5.078 1 93.12 82 GLU A CA 1
ATOM 672 C C . GLU A 1 82 ? -16.172 -15.062 -3.756 1 93.12 82 GLU A C 1
ATOM 674 O O . GLU A 1 82 ? -16.922 -15.875 -3.201 1 93.12 82 GLU A O 1
ATOM 679 N N . PHE A 1 83 ? -15.844 -13.875 -3.24 1 95.25 83 PHE A N 1
ATOM 680 C CA . PHE A 1 83 ? -16.406 -13.57 -1.926 1 95.25 83 PHE A CA 1
ATOM 681 C C . PHE A 1 83 ? -16.344 -12.07 -1.651 1 95.25 83 PHE A C 1
ATOM 683 O O . PHE A 1 83 ? -15.703 -11.32 -2.395 1 95.25 83 PHE A O 1
ATOM 690 N N . ILE A 1 84 ? -17.047 -11.648 -0.688 1 97.88 84 ILE A N 1
ATOM 691 C CA . ILE A 1 84 ? -16.969 -10.32 -0.104 1 97.88 84 ILE A CA 1
ATOM 692 C C . ILE A 1 84 ? -16.406 -10.406 1.312 1 97.88 84 ILE A C 1
ATOM 694 O O . ILE A 1 84 ? -16.797 -11.273 2.09 1 97.88 84 ILE A O 1
ATOM 698 N N . GLN A 1 85 ? -15.492 -9.594 1.593 1 98.5 85 GLN A N 1
ATOM 699 C CA . GLN A 1 85 ? -14.938 -9.5 2.939 1 98.5 85 GLN A CA 1
ATOM 700 C C . GLN A 1 85 ? -15.344 -8.195 3.615 1 98.5 85 GLN A C 1
ATOM 702 O O . GLN A 1 85 ? -15.148 -7.113 3.061 1 98.5 85 GLN A O 1
ATOM 707 N N . PHE A 1 86 ? -15.953 -8.297 4.758 1 98.75 86 PHE A N 1
ATOM 708 C CA . PHE A 1 86 ? -16.141 -7.164 5.66 1 98.75 86 PHE A CA 1
ATOM 709 C C . PHE A 1 86 ? -15.188 -7.262 6.852 1 98.75 86 PHE A C 1
ATOM 711 O O . PHE A 1 86 ? -15.156 -8.281 7.543 1 98.75 86 PHE A O 1
ATOM 718 N N . ILE A 1 87 ? -14.43 -6.238 7.09 1 98.75 87 ILE A N 1
ATOM 719 C CA . ILE A 1 87 ? -13.359 -6.305 8.086 1 98.75 87 ILE A CA 1
ATOM 720 C C . ILE A 1 87 ? -13.438 -5.09 9 1 98.75 87 ILE A C 1
ATOM 722 O O . ILE A 1 87 ? -13.633 -3.961 8.539 1 98.75 87 ILE A O 1
ATOM 726 N N . ILE A 1 88 ? -13.375 -5.305 10.258 1 98.56 88 ILE A N 1
ATOM 727 C CA . ILE A 1 88 ? -13.289 -4.227 11.234 1 98.56 88 ILE A CA 1
ATOM 728 C C . ILE A 1 88 ? -12.18 -4.52 12.234 1 98.56 88 ILE A C 1
ATOM 730 O O . ILE A 1 88 ? -12.055 -5.645 12.727 1 98.56 88 ILE A O 1
ATOM 734 N N . THR A 1 89 ? -11.297 -3.605 12.484 1 97.94 89 THR A N 1
ATOM 735 C CA . THR A 1 89 ? -10.133 -3.764 13.352 1 97.94 89 THR A CA 1
ATOM 736 C C . THR A 1 89 ? -10.07 -2.645 14.383 1 97.94 89 THR A C 1
ATOM 738 O O . THR A 1 89 ? -10.68 -1.586 14.195 1 97.94 89 THR A O 1
ATOM 741 N N . GLY A 1 90 ? -9.398 -2.895 15.461 1 97.12 90 GLY A N 1
ATOM 742 C CA . GLY A 1 90 ? -9.227 -1.911 16.516 1 97.12 90 GLY A CA 1
ATOM 743 C C . GLY A 1 90 ? -8.641 -2.496 17.797 1 97.12 90 GLY A C 1
ATOM 744 O O . GLY A 1 90 ? -8.164 -3.635 17.797 1 97.12 90 GLY A O 1
ATOM 745 N N . ALA A 1 91 ? -8.664 -1.728 18.828 1 96.38 91 ALA A N 1
ATOM 746 C CA . ALA A 1 91 ? -8.172 -2.162 20.141 1 96.38 91 ALA A CA 1
ATOM 747 C C . ALA A 1 91 ? -9.172 -3.098 20.812 1 96.38 91 ALA A C 1
ATOM 749 O O . ALA A 1 91 ? -10.383 -2.955 20.641 1 96.38 91 ALA A O 1
ATOM 750 N N . PRO A 1 92 ? -8.633 -3.951 21.656 1 96.62 92 PRO A N 1
ATOM 751 C CA . PRO A 1 92 ? -9.492 -4.938 22.297 1 96.62 92 PRO A CA 1
ATOM 752 C C . PRO A 1 92 ? -10.633 -4.293 23.094 1 96.62 92 PRO A C 1
ATOM 754 O O . PRO A 1 92 ? -11.734 -4.844 23.156 1 96.62 92 PRO A O 1
ATOM 757 N N . ALA A 1 93 ? -10.406 -3.137 23.609 1 95.19 93 ALA A N 1
ATOM 758 C CA . ALA A 1 93 ? -11.383 -2.459 24.469 1 95.19 93 ALA A CA 1
ATOM 759 C C . ALA A 1 93 ? -12.656 -2.129 23.688 1 95.19 93 ALA A C 1
ATOM 761 O O . ALA A 1 93 ? -13.719 -1.941 24.281 1 95.19 93 ALA A O 1
ATOM 762 N N . HIS A 1 94 ? -12.578 -2.111 22.359 1 97.31 94 HIS A N 1
ATOM 763 C CA . HIS A 1 94 ? -13.719 -1.671 21.562 1 97.31 94 HIS A CA 1
ATOM 764 C C . HIS A 1 94 ? -14.258 -2.807 20.703 1 97.31 94 HIS A C 1
ATOM 766 O O . HIS A 1 94 ? -14.922 -2.562 19.688 1 97.31 94 HIS A O 1
ATOM 772 N N . PHE A 1 95 ? -13.992 -4.027 21.109 1 98.44 95 PHE A N 1
ATOM 773 C CA . PHE A 1 95 ? -14.422 -5.184 20.328 1 98.44 95 PHE A CA 1
ATOM 774 C C . PHE A 1 95 ? -15.938 -5.266 20.266 1 98.44 95 PHE A C 1
ATOM 776 O O . PHE A 1 95 ? -16.5 -5.574 19.219 1 98.44 95 PHE A O 1
ATOM 783 N N . GLU A 1 96 ? -16.609 -5.004 21.375 1 98.12 96 GLU A N 1
ATOM 784 C CA . GLU A 1 96 ? -18.062 -5.121 21.406 1 98.12 96 GLU A CA 1
ATOM 785 C C . GLU A 1 96 ? -18.719 -4.137 20.453 1 98.12 96 GLU A C 1
ATOM 787 O O . GLU A 1 96 ? -19.641 -4.5 19.719 1 98.12 96 GLU A O 1
ATOM 792 N N . GLU A 1 97 ? -18.234 -2.92 20.453 1 97.81 97 GLU A N 1
ATOM 793 C CA . GLU A 1 97 ? -18.75 -1.925 19.5 1 97.81 97 GLU A CA 1
ATOM 794 C C . GLU A 1 97 ? -18.516 -2.359 18.062 1 97.81 97 GLU A C 1
ATOM 796 O O . GLU A 1 97 ? -19.391 -2.215 17.219 1 97.81 97 GLU A O 1
ATOM 801 N N . ALA A 1 98 ? -17.344 -2.883 17.812 1 98.56 98 ALA A N 1
ATOM 802 C CA . ALA A 1 98 ? -16.984 -3.361 16.484 1 98.56 98 ALA A CA 1
ATOM 803 C C . ALA A 1 98 ? -17.938 -4.469 16.031 1 98.56 98 ALA A C 1
ATOM 805 O O . ALA A 1 98 ? -18.422 -4.457 14.898 1 98.56 98 ALA A O 1
ATOM 806 N N . ALA A 1 99 ? -18.172 -5.387 16.938 1 98.75 99 ALA A N 1
ATOM 807 C CA . ALA A 1 99 ? -19.047 -6.504 16.625 1 98.75 99 ALA A CA 1
ATOM 808 C C . ALA A 1 99 ? -20.469 -6.016 16.344 1 98.75 99 ALA A C 1
ATOM 810 O O . ALA A 1 99 ? -21.125 -6.516 15.43 1 98.75 99 ALA A O 1
ATOM 811 N N . GLU A 1 100 ? -20.906 -5.059 17.062 1 98.19 100 GLU A N 1
ATOM 812 C CA . GLU A 1 100 ? -22.234 -4.48 16.844 1 98.19 100 GLU A CA 1
ATOM 813 C C . GLU A 1 100 ? -22.328 -3.826 15.469 1 98.19 100 GLU A C 1
ATOM 815 O O . GLU A 1 100 ? -23.312 -4.016 14.742 1 98.19 100 GLU A O 1
ATOM 820 N N . ILE A 1 101 ? -21.328 -3.109 15.148 1 98.19 101 ILE A N 1
ATOM 821 C CA . ILE A 1 101 ? -21.312 -2.434 13.859 1 98.19 101 ILE A CA 1
ATOM 822 C C . ILE A 1 101 ? -21.297 -3.471 12.734 1 98.19 101 ILE A C 1
ATOM 824 O O . ILE A 1 101 ? -22.094 -3.395 11.805 1 98.19 101 ILE A O 1
ATOM 828 N N . LEU A 1 102 ? -20.391 -4.445 12.844 1 98.5 102 LEU A N 1
ATOM 829 C CA . LEU A 1 102 ? -20.234 -5.434 11.781 1 98.5 102 LEU A CA 1
ATOM 830 C C . LEU A 1 102 ? -21.516 -6.223 11.578 1 98.5 102 LEU A C 1
ATOM 832 O O . LEU A 1 102 ? -21.938 -6.457 10.438 1 98.5 102 LEU A O 1
ATOM 836 N N . THR A 1 103 ? -22.172 -6.602 12.641 1 97.81 103 THR A N 1
ATOM 837 C CA . THR A 1 103 ? -23.375 -7.426 12.523 1 97.81 103 THR A CA 1
ATOM 838 C C . THR A 1 103 ? -24.531 -6.609 11.977 1 97.81 103 THR A C 1
ATOM 840 O O . THR A 1 103 ? -25.547 -7.172 11.562 1 97.81 103 THR A O 1
ATOM 843 N N . GLY A 1 104 ? -24.359 -5.281 11.867 1 97.19 104 GLY A N 1
ATOM 844 C CA . GLY A 1 104 ? -25.328 -4.453 11.18 1 97.19 104 GLY A CA 1
ATOM 845 C C . GLY A 1 104 ? -25.531 -4.848 9.727 1 97.19 104 GLY A C 1
ATOM 846 O O . GLY A 1 104 ? -26.531 -4.477 9.109 1 97.19 104 GLY A O 1
ATOM 847 N N . ILE A 1 105 ? -24.625 -5.598 9.195 1 97.56 105 ILE A N 1
ATOM 848 C CA . ILE A 1 105 ? -24.672 -6.066 7.812 1 97.56 105 ILE A CA 1
ATOM 849 C C . ILE A 1 105 ? -25.922 -6.906 7.594 1 97.56 105 ILE A C 1
ATOM 851 O O . ILE A 1 105 ? -26.469 -6.941 6.488 1 97.56 105 ILE A O 1
ATOM 855 N N . PHE A 1 106 ? -26.469 -7.457 8.68 1 97.31 106 PHE A N 1
ATOM 856 C CA . PHE A 1 106 ? -27.594 -8.383 8.578 1 97.31 106 PHE A CA 1
ATOM 857 C C . PHE A 1 106 ? -28.922 -7.641 8.672 1 97.31 106 PHE A C 1
ATOM 859 O O . PHE A 1 106 ? -29.984 -8.219 8.422 1 97.31 106 PHE A O 1
ATOM 866 N N . GLU A 1 107 ? -28.859 -6.375 9.016 1 96.56 107 GLU A N 1
ATOM 867 C CA . GLU A 1 107 ? -30.094 -5.582 9.031 1 96.56 107 GLU A CA 1
ATOM 868 C C . GLU A 1 107 ? -30.688 -5.469 7.637 1 96.56 107 GLU A C 1
ATOM 870 O O . GLU A 1 107 ? -29.969 -5.297 6.652 1 96.56 107 GLU A O 1
ATOM 875 N N . PRO A 1 108 ? -31.969 -5.57 7.559 1 95.69 108 PRO A N 1
ATOM 876 C CA . PRO A 1 108 ? -32.594 -5.395 6.246 1 95.69 108 PRO A CA 1
ATOM 877 C C . PRO A 1 108 ? -32.281 -4.039 5.621 1 95.69 108 PRO A C 1
ATOM 879 O O . PRO A 1 108 ? -32.188 -3.031 6.328 1 95.69 108 PRO A O 1
ATOM 882 N N . ILE A 1 109 ? -32.188 -4.086 4.332 1 97 109 ILE A N 1
ATOM 883 C CA . ILE A 1 109 ? -31.922 -2.848 3.604 1 97 109 ILE A CA 1
ATOM 884 C C . ILE A 1 109 ? -33.188 -2.006 3.555 1 97 109 ILE A C 1
ATOM 886 O O . ILE A 1 109 ? -34.188 -2.395 2.922 1 97 109 ILE A O 1
ATOM 890 N N . THR A 1 110 ? -33.156 -0.904 4.18 1 96.19 110 THR A N 1
ATOM 891 C CA . THR A 1 110 ? -34.344 -0.031 4.23 1 96.19 110 THR A CA 1
ATOM 892 C C . THR A 1 110 ? -34 1.332 3.619 1 96.19 110 THR A C 1
ATOM 894 O O . THR A 1 110 ? -34.75 2.299 3.836 1 96.19 110 THR A O 1
ATOM 897 N N . LEU A 1 111 ? -32.969 1.447 2.92 1 96.19 111 LEU A N 1
ATOM 898 C CA . LEU A 1 111 ? -32.562 2.703 2.314 1 96.19 111 LEU A CA 1
ATOM 899 C C . LEU A 1 111 ? -33.594 3.203 1.31 1 96.19 111 LEU A C 1
ATOM 901 O O . LEU A 1 111 ? -34.125 2.42 0.521 1 96.19 111 LEU A O 1
ATOM 905 N N . PRO A 1 112 ? -33.875 4.484 1.365 1 95 112 PRO A N 1
ATOM 906 C CA . PRO A 1 112 ? -34.656 5.055 0.281 1 95 112 PRO A CA 1
ATOM 907 C C . PRO A 1 112 ? -34 4.898 -1.087 1 95 112 PRO A C 1
ATOM 909 O O . PRO A 1 112 ? -32.781 4.918 -1.19 1 95 112 PRO A O 1
ATOM 912 N N . GLU A 1 113 ? -34.844 4.812 -2.098 1 95.44 113 GLU A N 1
ATOM 913 C CA . GLU A 1 113 ? -34.344 4.613 -3.451 1 95.44 113 GLU A CA 1
ATOM 914 C C . GLU A 1 113 ? -33.406 5.754 -3.871 1 95.44 113 GLU A C 1
ATOM 916 O O . GLU A 1 113 ? -32.469 5.539 -4.617 1 95.44 113 GLU A O 1
ATOM 921 N N . GLU A 1 114 ? -33.656 6.887 -3.346 1 92.38 114 GLU A N 1
ATOM 922 C CA . GLU A 1 114 ? -32.844 8.039 -3.688 1 92.38 114 GLU A CA 1
ATOM 923 C C . GLU A 1 114 ? -31.406 7.852 -3.207 1 92.38 114 GLU A C 1
ATOM 925 O O . GLU A 1 114 ? -30.469 8.258 -3.887 1 92.38 114 GLU A O 1
ATOM 930 N N . VAL A 1 115 ? -31.281 7.254 -2.076 1 92.12 115 VAL A N 1
ATOM 931 C CA . VAL A 1 115 ? -29.953 7.004 -1.524 1 92.12 115 VAL A CA 1
ATOM 932 C C . VAL A 1 115 ? -29.25 5.922 -2.338 1 92.12 115 VAL A C 1
ATOM 934 O O . VAL A 1 115 ? -28.047 6.027 -2.627 1 92.12 115 VAL A O 1
ATOM 937 N N . ILE A 1 116 ? -29.953 4.98 -2.734 1 94.94 116 ILE A N 1
ATOM 938 C CA . ILE A 1 116 ? -29.406 3.912 -3.568 1 94.94 116 ILE A CA 1
ATOM 939 C C . ILE A 1 116 ? -28.938 4.484 -4.902 1 94.94 116 ILE A C 1
ATOM 941 O O . ILE A 1 116 ? -27.859 4.129 -5.395 1 94.94 116 ILE A O 1
ATOM 945 N N . ASP A 1 117 ? -29.719 5.402 -5.379 1 92.44 117 ASP A N 1
ATOM 946 C CA . ASP A 1 117 ? -29.375 6.031 -6.652 1 92.44 117 ASP A CA 1
ATOM 947 C C . ASP A 1 117 ? -28.109 6.855 -6.531 1 92.44 117 ASP A C 1
ATOM 949 O O . ASP A 1 117 ? -27.281 6.887 -7.457 1 92.44 117 ASP A O 1
ATOM 953 N N . THR A 1 118 ? -28.016 7.488 -5.469 1 86.81 118 THR A N 1
ATOM 954 C CA . THR A 1 118 ? -26.812 8.273 -5.234 1 86.81 118 THR A CA 1
ATOM 955 C C . THR A 1 118 ? -25.578 7.367 -5.184 1 86.81 118 THR A C 1
ATOM 957 O O . THR A 1 118 ? -24.531 7.695 -5.75 1 86.81 118 THR A O 1
ATOM 960 N N . GLU A 1 119 ? -25.672 6.301 -4.488 1 90.88 119 GLU A N 1
ATOM 961 C CA . GLU A 1 119 ? -24.562 5.367 -4.395 1 90.88 119 GLU A CA 1
ATOM 962 C C . GLU A 1 119 ? -24.25 4.746 -5.754 1 90.88 119 GLU A C 1
ATOM 964 O O . GLU A 1 119 ? -23.078 4.5 -6.074 1 90.88 119 GLU A O 1
ATOM 969 N N . ARG A 1 120 ? -25.266 4.516 -6.516 1 92 120 ARG A N 1
ATOM 970 C CA . ARG A 1 120 ? -25.078 4.016 -7.875 1 92 120 ARG A CA 1
ATOM 971 C C . ARG A 1 120 ? -24.203 4.969 -8.688 1 92 120 ARG A C 1
ATOM 973 O O . ARG A 1 120 ? -23.312 4.531 -9.422 1 92 120 ARG A O 1
ATOM 980 N N . LYS A 1 121 ? -24.484 6.191 -8.547 1 85.88 121 LYS A N 1
ATOM 981 C CA . LYS A 1 121 ? -23.688 7.199 -9.242 1 85.88 121 LYS A CA 1
ATOM 982 C C . LYS A 1 121 ? -22.219 7.148 -8.812 1 85.88 121 LYS A C 1
ATOM 984 O O . LYS A 1 121 ? -21.312 7.281 -9.633 1 85.88 121 LYS A O 1
ATOM 989 N N . ARG A 1 122 ? -22.031 6.988 -7.594 1 84.62 122 ARG A N 1
ATOM 990 C CA . ARG A 1 122 ? -20.672 6.891 -7.074 1 84.62 122 ARG A CA 1
ATOM 991 C C . ARG A 1 122 ? -19.953 5.688 -7.66 1 84.62 122 ARG A C 1
ATOM 993 O O . ARG A 1 122 ? -18.781 5.785 -8.039 1 84.62 122 ARG A O 1
ATOM 1000 N N . ILE A 1 123 ? -20.609 4.559 -7.699 1 90.25 123 ILE A N 1
ATOM 1001 C CA . ILE A 1 123 ? -20.016 3.33 -8.227 1 90.25 123 ILE A CA 1
ATOM 1002 C C . ILE A 1 123 ? -19.688 3.508 -9.703 1 90.25 123 ILE A C 1
ATOM 1004 O O . ILE A 1 123 ? -18.625 3.072 -10.164 1 90.25 123 ILE A O 1
ATOM 1008 N N . LYS A 1 124 ? -20.578 4.152 -10.406 1 88.19 124 LYS A N 1
ATOM 1009 C CA . LYS A 1 124 ? -20.344 4.398 -11.828 1 88.19 124 LYS A CA 1
ATOM 1010 C C . LYS A 1 124 ? -19.125 5.305 -12.031 1 88.19 124 LYS A C 1
ATOM 1012 O O . LYS A 1 124 ? -18.375 5.133 -12.992 1 88.19 124 LYS A O 1
ATOM 1017 N N . ALA A 1 125 ? -18.984 6.242 -11.172 1 79.81 125 ALA A N 1
ATOM 1018 C CA . ALA A 1 125 ? -17.812 7.102 -11.219 1 79.81 125 ALA A CA 1
ATOM 1019 C C . ALA A 1 125 ? -16.531 6.297 -10.984 1 79.81 125 ALA A C 1
ATOM 1021 O O . ALA A 1 125 ? -15.516 6.527 -11.633 1 79.81 125 ALA A O 1
ATOM 1022 N N . GLU A 1 126 ? -16.578 5.387 -10.055 1 82.56 126 GLU A N 1
ATOM 1023 C CA . GLU A 1 126 ? -15.453 4.504 -9.773 1 82.56 126 GLU A CA 1
ATOM 1024 C C . GLU A 1 126 ? -15.086 3.664 -10.992 1 82.56 126 GLU A C 1
ATOM 1026 O O . GLU A 1 126 ? -13.906 3.479 -11.297 1 82.56 126 GLU A O 1
ATOM 1031 N N . ILE A 1 127 ? -16.078 3.16 -11.602 1 86.56 127 ILE A N 1
ATOM 1032 C CA . ILE A 1 127 ? -15.883 2.34 -12.789 1 86.56 127 ILE A CA 1
ATOM 1033 C C . ILE A 1 127 ? -15.195 3.168 -13.875 1 86.56 127 ILE A C 1
ATOM 1035 O O . ILE A 1 127 ? -14.266 2.691 -14.531 1 86.56 127 ILE A O 1
ATOM 1039 N N . ARG A 1 128 ? -15.578 4.34 -14.023 1 80.88 128 ARG A N 1
ATOM 1040 C CA . ARG A 1 128 ? -15 5.23 -15.023 1 80.88 128 ARG A CA 1
ATOM 1041 C C . ARG A 1 128 ? -13.547 5.559 -14.688 1 80.88 128 ARG A C 1
ATOM 1043 O O . ARG A 1 128 ? -12.688 5.551 -15.57 1 80.88 128 ARG A O 1
ATOM 1050 N N . GLU A 1 129 ? -13.336 5.793 -13.508 1 75.69 129 GLU A N 1
ATOM 1051 C CA . GLU A 1 129 ? -11.992 6.176 -13.062 1 75.69 129 GLU A CA 1
ATOM 1052 C C . GLU A 1 129 ? -11.008 5.02 -13.219 1 75.69 129 GLU A C 1
ATOM 1054 O O . GLU A 1 129 ? -9.883 5.215 -13.68 1 75.69 129 GLU A O 1
ATOM 1059 N N . GLU A 1 130 ? -11.422 3.926 -12.859 1 78.62 130 GLU A N 1
ATOM 1060 C CA . GLU A 1 130 ? -10.539 2.764 -12.938 1 78.62 130 GLU A CA 1
ATOM 1061 C C . GLU A 1 130 ? -10.297 2.357 -14.391 1 78.62 130 GLU A C 1
ATOM 1063 O O . GLU A 1 130 ? -9.227 1.831 -14.719 1 78.62 130 GLU A O 1
ATOM 1068 N N . ASP A 1 131 ? -11.297 2.555 -15.211 1 81.25 131 ASP A N 1
ATOM 1069 C CA . ASP A 1 131 ? -11.227 2.234 -16.625 1 81.25 131 ASP A CA 1
ATOM 1070 C C . ASP A 1 131 ? -10.547 0.888 -16.859 1 81.25 131 ASP A C 1
ATOM 1072 O O . ASP A 1 131 ? -9.578 0.797 -17.609 1 81.25 131 ASP A O 1
ATOM 1076 N N . GLU A 1 132 ? -10.977 -0.053 -16.203 1 84.25 132 GLU A N 1
ATOM 1077 C CA . GLU A 1 132 ? -10.406 -1.395 -16.266 1 84.25 132 GLU A CA 1
ATOM 1078 C C . GLU A 1 132 ? -10.438 -1.944 -17.688 1 84.25 132 GLU A C 1
ATOM 1080 O O . GLU A 1 132 ? -9.555 -2.707 -18.078 1 84.25 132 GLU A O 1
ATOM 1085 N N . GLU A 1 133 ? -11.336 -1.6 -18.453 1 84.94 133 GLU A N 1
ATOM 1086 C CA . GLU A 1 133 ? -11.555 -2.164 -19.781 1 84.94 133 GLU A CA 1
ATOM 1087 C C . GLU A 1 133 ? -10.414 -1.793 -20.719 1 84.94 133 GLU A C 1
ATOM 1089 O O . GLU A 1 133 ? -10.18 -2.48 -21.719 1 84.94 133 GLU A O 1
ATOM 1094 N N . SER A 1 134 ? -9.766 -0.766 -20.375 1 88.38 134 SER A N 1
ATOM 1095 C CA . SER A 1 134 ? -8.672 -0.331 -21.234 1 88.38 134 SER A CA 1
ATOM 1096 C C . SER A 1 134 ? -7.387 -1.088 -20.922 1 88.38 134 SER A C 1
ATOM 1098 O O . SER A 1 134 ? -6.434 -1.05 -21.703 1 88.38 134 SER A O 1
ATOM 1100 N N . SER A 1 135 ? -7.387 -1.817 -19.922 1 90.88 135 SER A N 1
ATOM 1101 C CA . SER A 1 135 ? -6.16 -2.471 -19.484 1 90.88 135 SER A CA 1
ATOM 1102 C C . SER A 1 135 ? -5.902 -3.75 -20.266 1 90.88 135 SER A C 1
ATOM 1104 O O . SER A 1 135 ? -6.84 -4.367 -20.781 1 90.88 135 SER A O 1
ATOM 1106 N N . LEU A 1 136 ? -4.645 -4.059 -20.406 1 94.31 136 LEU A N 1
ATOM 1107 C CA . LEU A 1 136 ? -4.273 -5.305 -21.062 1 94.31 136 LEU A CA 1
ATOM 1108 C C . LEU A 1 136 ? -4.715 -6.512 -20.234 1 94.31 136 LEU A C 1
ATOM 1110 O O . LEU A 1 136 ? -5.07 -7.551 -20.797 1 94.31 136 LEU A O 1
ATOM 1114 N N . ALA A 1 137 ? -4.684 -6.391 -18.953 1 90.56 137 ALA A N 1
ATOM 1115 C CA . ALA A 1 137 ? -5.129 -7.465 -18.062 1 90.56 137 ALA A CA 1
ATOM 1116 C C . ALA A 1 137 ? -6.594 -7.816 -18.328 1 90.56 137 ALA A C 1
ATOM 1118 O O . ALA A 1 137 ? -6.953 -8.992 -18.391 1 90.56 137 ALA A O 1
ATOM 1119 N N . TYR A 1 138 ? -7.375 -6.816 -18.484 1 91.38 138 TYR A N 1
ATOM 1120 C CA . TYR A 1 138 ? -8.789 -7.031 -18.781 1 91.38 138 TYR A CA 1
ATOM 1121 C C . TYR A 1 138 ? -8.953 -7.699 -20.141 1 91.38 138 TYR A C 1
ATOM 1123 O O . TYR A 1 138 ? -9.742 -8.633 -20.297 1 91.38 138 TYR A O 1
ATOM 1131 N N . PHE A 1 139 ? -8.234 -7.191 -21.078 1 95.12 139 PHE A N 1
ATOM 1132 C CA . PHE A 1 139 ? -8.25 -7.758 -22.422 1 95.12 139 PHE A CA 1
ATOM 1133 C C . PHE A 1 139 ? -7.875 -9.234 -22.391 1 95.12 139 PHE A C 1
ATOM 1135 O O . PHE A 1 139 ? -8.555 -10.062 -23.016 1 95.12 139 PHE A O 1
ATOM 1142 N N . THR A 1 140 ? -6.914 -9.562 -21.672 1 94.62 140 THR A N 1
ATOM 1143 C CA . THR A 1 140 ? -6.441 -10.93 -21.547 1 94.62 140 THR A CA 1
ATOM 1144 C C . THR A 1 140 ? -7.488 -11.805 -20.859 1 94.62 140 THR A C 1
ATOM 1146 O O . THR A 1 140 ? -7.734 -12.938 -21.281 1 94.62 140 THR A O 1
ATOM 1149 N N . LYS A 1 141 ? -8.039 -11.297 -19.859 1 91.75 141 LYS A N 1
ATOM 1150 C CA . LYS A 1 141 ? -9.062 -12.016 -19.109 1 91.75 141 LYS A CA 1
ATOM 1151 C C . LYS A 1 141 ? -10.242 -12.375 -20 1 91.75 141 LYS A C 1
ATOM 1153 O O . LYS A 1 141 ? -10.773 -13.492 -19.922 1 91.75 141 LYS A O 1
ATOM 1158 N N . LYS A 1 142 ? -10.641 -11.492 -20.875 1 92.38 142 LYS A N 1
ATOM 1159 C CA . LYS A 1 142 ? -11.766 -11.711 -21.781 1 92.38 142 LYS A CA 1
ATOM 1160 C C . LYS A 1 142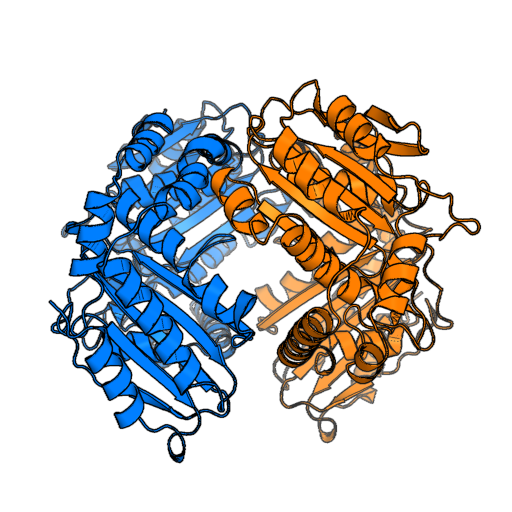 ? -11.469 -12.859 -22.734 1 92.38 142 LYS A C 1
ATOM 1162 O O . LYS A 1 142 ? -12.375 -13.609 -23.109 1 92.38 142 LYS A O 1
ATOM 1167 N N . ILE A 1 143 ? -10.273 -12.93 -23.062 1 93.75 143 ILE A N 1
ATOM 1168 C CA . ILE A 1 143 ? -9.883 -13.984 -23.984 1 93.75 143 ILE A CA 1
ATOM 1169 C C . ILE A 1 143 ? -9.734 -15.305 -23.234 1 93.75 143 ILE A C 1
ATOM 1171 O O . ILE A 1 143 ? -10.273 -16.328 -23.672 1 93.75 143 ILE A O 1
ATOM 1175 N N . ALA A 1 144 ? -9.094 -15.273 -22.125 1 92.69 144 ALA A N 1
ATOM 1176 C CA . ALA A 1 144 ? -8.758 -16.469 -21.375 1 92.69 144 ALA A CA 1
ATOM 1177 C C . ALA A 1 144 ? -10.023 -17.156 -20.828 1 92.69 144 ALA A C 1
ATOM 1179 O O . ALA A 1 144 ? -10.109 -18.375 -20.812 1 92.69 144 ALA A O 1
ATOM 1180 N N . TRP A 1 145 ? -10.969 -16.344 -20.422 1 92.88 145 TRP A N 1
ATOM 1181 C CA . TRP A 1 145 ? -12.125 -16.891 -19.734 1 92.88 145 TRP A CA 1
ATOM 1182 C C . TRP A 1 145 ? -13.391 -16.719 -20.562 1 92.88 145 TRP A C 1
ATOM 1184 O O . TRP A 1 145 ? -14.5 -16.688 -20.031 1 92.88 145 TRP A O 1
ATOM 1194 N N . LYS A 1 146 ? -13.219 -16.625 -21.828 1 91.12 146 LYS A N 1
ATOM 1195 C CA . LYS A 1 146 ? -14.328 -16.391 -22.75 1 91.12 146 LYS A CA 1
ATOM 1196 C C . LYS A 1 146 ? -15.477 -17.359 -22.469 1 91.12 146 LYS A C 1
ATOM 1198 O O . LYS A 1 146 ? -15.266 -18.562 -22.297 1 91.12 146 LYS A O 1
ATOM 1203 N N . ASN A 1 147 ? -16.656 -16.844 -22.25 1 89.25 147 ASN A N 1
ATOM 1204 C CA . ASN A 1 147 ? -17.906 -17.578 -22.109 1 89.25 147 ASN A CA 1
ATOM 1205 C C . ASN A 1 147 ? -18.047 -18.172 -20.703 1 89.25 147 ASN A C 1
ATOM 1207 O O . ASN A 1 147 ? -18.75 -19.172 -20.516 1 89.25 147 ASN A O 1
ATOM 1211 N N . THR A 1 148 ? -17.344 -17.766 -19.812 1 90.88 148 THR A N 1
ATOM 1212 C CA . THR A 1 148 ? -17.531 -18.125 -18.406 1 90.88 148 THR A CA 1
ATOM 1213 C C . THR A 1 148 ? -17.812 -16.891 -17.562 1 90.88 148 THR A C 1
ATOM 1215 O O . THR A 1 148 ? -17.625 -15.758 -18.016 1 90.88 148 THR A O 1
ATOM 1218 N N . SER A 1 149 ? -18.266 -17.078 -16.375 1 89.44 149 SER A N 1
ATOM 1219 C CA . SER A 1 149 ? -18.547 -15.969 -15.453 1 89.44 149 SER A CA 1
ATOM 1220 C C . SER A 1 149 ? -17.25 -15.242 -15.07 1 89.44 149 SER A C 1
ATOM 1222 O O . SER A 1 149 ? -17.297 -14.109 -14.594 1 89.44 149 SER A O 1
ATOM 1224 N N . LEU A 1 150 ? -16.141 -15.867 -15.328 1 90.31 150 LEU A N 1
ATOM 1225 C CA . LEU A 1 150 ? -14.867 -15.289 -14.945 1 90.31 150 LEU A CA 1
ATOM 1226 C C . LEU A 1 150 ? -14.5 -14.117 -15.852 1 90.31 150 LEU A C 1
ATOM 1228 O O . LEU A 1 150 ? -13.602 -13.336 -15.531 1 90.31 150 LEU A O 1
ATOM 1232 N N . GLU A 1 151 ? -15.219 -13.945 -16.922 1 90.38 151 GLU A N 1
ATOM 1233 C CA . GLU A 1 151 ? -15.008 -12.805 -17.797 1 90.38 151 GLU A CA 1
ATOM 1234 C C . GLU A 1 151 ? -15.594 -11.531 -17.203 1 90.38 151 GLU A C 1
ATOM 1236 O O . GLU A 1 151 ? -15.227 -10.422 -17.609 1 90.38 151 GLU A O 1
ATOM 1241 N N . ARG A 1 152 ? -16.484 -11.75 -16.312 1 91.12 152 ARG A N 1
ATOM 1242 C CA . ARG A 1 152 ? -17.234 -10.617 -15.781 1 91.12 152 ARG A CA 1
ATOM 1243 C C . ARG A 1 152 ? -16.375 -9.805 -14.812 1 91.12 152 ARG A C 1
ATOM 1245 O O . ARG A 1 152 ? -15.562 -10.367 -14.078 1 91.12 152 ARG A O 1
ATOM 1252 N N . THR A 1 153 ? -16.641 -8.531 -14.828 1 92.81 153 THR A N 1
ATOM 1253 C CA . THR A 1 153 ? -15.922 -7.66 -13.906 1 92.81 153 THR A CA 1
ATOM 1254 C C . THR A 1 153 ? -16.578 -7.656 -12.531 1 92.81 153 THR A C 1
ATOM 1256 O O . THR A 1 153 ? -17.781 -7.898 -12.414 1 92.81 153 THR A O 1
ATOM 1259 N N . ILE A 1 154 ? -15.844 -7.395 -11.5 1 95.06 154 ILE A N 1
ATOM 1260 C CA . ILE A 1 154 ? -16.344 -7.336 -10.133 1 95.06 154 ILE A CA 1
ATOM 1261 C C . ILE A 1 154 ? -17.344 -6.191 -10 1 95.06 154 ILE A C 1
ATOM 1263 O O . ILE A 1 154 ? -18.391 -6.352 -9.359 1 95.06 154 ILE A O 1
ATOM 1267 N N . THR A 1 155 ? -17.109 -5.066 -10.695 1 94.31 155 THR A N 1
ATOM 1268 C CA . THR A 1 155 ? -17.922 -3.859 -10.539 1 94.31 155 THR A CA 1
ATOM 1269 C C . THR A 1 155 ? -19.156 -3.92 -11.422 1 94.31 155 THR A C 1
ATOM 1271 O O . THR A 1 155 ? -20.109 -3.15 -11.234 1 94.31 155 THR A O 1
ATOM 1274 N N . GLY A 1 156 ? -19.156 -4.812 -12.43 1 92.38 156 GLY A N 1
ATOM 1275 C CA . GLY A 1 156 ? -20.25 -4.852 -13.383 1 92.38 156 GLY A CA 1
ATOM 1276 C C . GLY A 1 156 ? -20.203 -3.732 -14.406 1 92.38 156 GLY A C 1
ATOM 1277 O O . GLY A 1 156 ? -19.25 -2.939 -14.414 1 92.38 156 GLY A O 1
ATOM 1278 N N . LYS A 1 157 ? -21.172 -3.779 -15.242 1 90.44 157 LYS A N 1
ATOM 1279 C CA . LYS A 1 157 ? -21.312 -2.734 -16.25 1 90.44 157 LYS A CA 1
ATOM 1280 C C . LYS A 1 157 ? -22.312 -1.676 -15.812 1 90.44 157 LYS A C 1
ATOM 1282 O O . LYS A 1 157 ? -23.25 -1.971 -15.062 1 90.44 157 LYS A O 1
ATOM 1287 N N . LYS A 1 158 ? -22.125 -0.479 -16.344 1 91.19 158 LYS A N 1
ATOM 1288 C CA . LYS A 1 158 ? -23.016 0.629 -15.977 1 91.19 158 LYS A CA 1
ATOM 1289 C C . LYS A 1 158 ? -24.469 0.305 -16.312 1 91.19 158 LYS A C 1
ATOM 1291 O O . LYS A 1 158 ? -25.359 0.552 -15.508 1 91.19 158 LYS A O 1
ATOM 1296 N N . LYS A 1 159 ? -24.703 -0.317 -17.422 1 92.25 159 LYS A N 1
ATOM 1297 C CA . LYS A 1 159 ? -26.047 -0.64 -17.875 1 92.25 159 LYS A CA 1
ATOM 1298 C C . LYS A 1 159 ? -26.719 -1.648 -16.938 1 92.25 159 LYS A C 1
ATOM 1300 O O . LYS A 1 159 ? -27.906 -1.559 -16.672 1 92.25 159 LYS A O 1
ATOM 1305 N N . THR A 1 160 ? -25.984 -2.602 -16.469 1 94.12 160 THR A N 1
ATOM 1306 C CA . THR A 1 160 ? -26.516 -3.615 -15.578 1 94.12 160 THR A CA 1
ATOM 1307 C C . THR A 1 160 ? -26.844 -3.008 -14.211 1 94.12 160 THR A C 1
ATOM 1309 O O . THR A 1 160 ? -27.859 -3.348 -13.609 1 94.12 160 THR A O 1
ATOM 1312 N N . LEU A 1 161 ? -26.016 -2.133 -13.75 1 94.94 161 LEU A N 1
ATOM 1313 C CA . LEU A 1 161 ? -26.219 -1.479 -12.461 1 94.94 161 LEU A CA 1
ATOM 1314 C C . LEU A 1 161 ? -27.516 -0.676 -12.453 1 94.94 161 LEU A C 1
ATOM 1316 O O . LEU A 1 161 ? -28.188 -0.563 -11.422 1 94.94 161 LEU A O 1
ATOM 1320 N N . ASP A 1 162 ? -27.844 -0.136 -13.609 1 95.12 162 ASP A N 1
ATOM 1321 C CA . ASP A 1 162 ? -29.047 0.685 -13.727 1 95.12 162 ASP A CA 1
ATOM 1322 C C . ASP A 1 162 ? -30.312 -0.143 -13.469 1 95.12 162 ASP A C 1
ATOM 1324 O O . ASP A 1 162 ? -31.344 0.396 -13.062 1 95.12 162 ASP A O 1
ATOM 1328 N N . LYS A 1 163 ? -30.219 -1.388 -13.633 1 94.62 163 LYS A N 1
ATOM 1329 C CA . LYS A 1 163 ? -31.375 -2.26 -13.508 1 94.62 163 LYS A CA 1
ATOM 1330 C C . LYS A 1 163 ? -31.516 -2.799 -12.086 1 94.62 163 LYS A C 1
ATOM 1332 O O . LYS A 1 163 ? -32.562 -3.344 -11.719 1 94.62 163 LYS A O 1
ATOM 1337 N N . ILE A 1 164 ? -30.531 -2.643 -11.32 1 95.75 164 ILE A N 1
ATOM 1338 C CA . ILE A 1 164 ? -30.547 -3.164 -9.961 1 95.75 164 ILE A CA 1
ATOM 1339 C C . ILE A 1 164 ? -31.156 -2.127 -9.016 1 95.75 164 ILE A C 1
ATOM 1341 O O . ILE A 1 164 ? -30.578 -1.061 -8.805 1 95.75 164 ILE A O 1
ATOM 1345 N N . LYS A 1 165 ? -32.281 -2.467 -8.453 1 95.25 165 LYS A N 1
ATOM 1346 C CA . LYS A 1 165 ? -32.969 -1.573 -7.523 1 95.25 165 LYS A CA 1
ATOM 1347 C C . LYS A 1 165 ? -33 -2.154 -6.113 1 95.25 165 LYS A C 1
ATOM 1349 O O . LYS A 1 165 ? -32.375 -3.182 -5.852 1 95.25 165 LYS A O 1
ATOM 1354 N N . GLY A 1 166 ? -33.656 -1.405 -5.246 1 96.38 166 GLY A N 1
ATOM 1355 C CA . GLY A 1 166 ? -33.719 -1.819 -3.852 1 96.38 166 GLY A CA 1
ATOM 1356 C C . GLY A 1 166 ? -34.281 -3.219 -3.67 1 96.38 166 GLY A C 1
ATOM 1357 O O . GLY A 1 166 ? -33.781 -3.988 -2.846 1 96.38 166 GLY A O 1
ATOM 1358 N N . LYS A 1 167 ? -35.25 -3.52 -4.477 1 96.44 167 LYS A N 1
ATOM 1359 C CA . LYS A 1 167 ? -35.875 -4.828 -4.375 1 96.44 167 LYS A CA 1
ATOM 1360 C C . LYS A 1 167 ? -34.875 -5.949 -4.668 1 96.44 167 LYS A C 1
ATOM 1362 O O . LYS A 1 167 ? -34.812 -6.934 -3.932 1 96.44 167 LYS A O 1
ATOM 1367 N N . GLN A 1 168 ? -34.156 -5.816 -5.719 1 96.44 168 GLN A N 1
ATOM 1368 C CA . GLN A 1 168 ? -33.156 -6.824 -6.09 1 96.44 168 GLN A CA 1
ATOM 1369 C C . GLN A 1 168 ? -32.062 -6.938 -5.035 1 96.44 168 GLN A C 1
ATOM 1371 O O . GLN A 1 168 ? -31.578 -8.031 -4.746 1 96.44 168 GLN A O 1
ATOM 1376 N N . LEU A 1 169 ? -31.672 -5.816 -4.465 1 97.75 169 LEU A N 1
ATOM 1377 C CA . LEU A 1 169 ? -30.625 -5.801 -3.449 1 97.75 169 LEU A CA 1
ATOM 1378 C C . LEU A 1 169 ? -31.094 -6.5 -2.176 1 97.75 169 LEU A C 1
ATOM 1380 O O . LEU A 1 169 ? -30.328 -7.242 -1.554 1 97.75 169 LEU A O 1
ATOM 1384 N N . ARG A 1 170 ? -32.312 -6.289 -1.815 1 97.19 170 ARG A N 1
ATOM 1385 C CA . ARG A 1 170 ? -32.906 -6.953 -0.646 1 97.19 170 ARG A CA 1
ATOM 1386 C C . ARG A 1 170 ? -32.969 -8.461 -0.857 1 97.19 170 ARG A C 1
ATOM 1388 O O . ARG A 1 170 ? -32.656 -9.234 0.048 1 97.19 170 ARG A O 1
ATOM 1395 N N . LYS A 1 171 ? -33.406 -8.789 -2.021 1 96.12 171 LYS A N 1
ATOM 1396 C CA . LYS A 1 171 ? -33.438 -10.211 -2.355 1 96.12 171 LYS A CA 1
ATOM 1397 C C . LYS A 1 171 ? -32.062 -10.828 -2.32 1 96.12 171 LYS A C 1
ATOM 1399 O O . LYS A 1 171 ? -31.875 -11.93 -1.799 1 96.12 171 LYS A O 1
ATOM 1404 N N . PHE A 1 172 ? -31.141 -10.164 -2.859 1 96.5 172 PHE A N 1
ATOM 1405 C CA . PHE A 1 172 ? -29.766 -10.617 -2.887 1 96.5 172 PHE A CA 1
ATOM 1406 C C . PHE A 1 172 ? -29.219 -10.781 -1.473 1 96.5 172 PHE A C 1
ATOM 1408 O O . PHE A 1 172 ? -28.547 -11.773 -1.166 1 96.5 172 PHE A O 1
ATOM 1415 N N . GLN A 1 173 ? -29.422 -9.766 -0.661 1 97 173 GLN A N 1
ATOM 1416 C CA . GLN A 1 173 ? -28.969 -9.82 0.729 1 97 173 GLN A CA 1
ATOM 1417 C C . GLN A 1 173 ? -29.469 -11.094 1.411 1 97 173 GLN A C 1
ATOM 1419 O O . GLN A 1 173 ? -28.672 -11.812 2.037 1 97 173 GLN A O 1
ATOM 1424 N N . LYS A 1 174 ? -30.734 -11.391 1.236 1 94.88 174 LYS A N 1
ATOM 1425 C CA . LYS A 1 174 ? -31.328 -12.578 1.856 1 94.88 174 LYS A CA 1
ATOM 1426 C C . LYS A 1 174 ? -30.703 -13.859 1.323 1 94.88 174 LYS A C 1
ATOM 1428 O O . LYS A 1 174 ? -30.5 -14.812 2.072 1 94.88 174 LYS A O 1
ATOM 1433 N N . GLU A 1 175 ? -30.406 -13.797 0.151 1 94.31 175 GLU A N 1
ATOM 1434 C CA . GLU A 1 175 ? -29.844 -14.977 -0.496 1 94.31 175 GLU A CA 1
ATOM 1435 C C . GLU A 1 175 ? -28.422 -15.242 -0.007 1 94.31 175 GLU A C 1
ATOM 1437 O O . GLU A 1 175 ? -28.078 -16.375 0.353 1 94.31 175 GLU A O 1
ATOM 1442 N N . VAL A 1 176 ? -27.562 -14.211 0.013 1 95.94 176 VAL A N 1
ATOM 1443 C CA . VAL A 1 176 ? -26.141 -14.438 0.235 1 95.94 176 VAL A CA 1
ATOM 1444 C C . VAL A 1 176 ? -25.844 -14.5 1.733 1 95.94 176 VAL A C 1
ATOM 1446 O O . VAL A 1 176 ? -24.891 -15.141 2.162 1 95.94 176 VAL A O 1
ATOM 1449 N N . LEU A 1 177 ? -26.672 -13.82 2.531 1 96.69 177 LEU A N 1
ATOM 1450 C CA . LEU A 1 177 ? -26.484 -13.875 3.977 1 96.69 177 LEU A CA 1
ATOM 1451 C C . LEU A 1 177 ? -27.234 -15.055 4.578 1 96.69 177 LEU A C 1
ATOM 1453 O O . LEU A 1 177 ? -28.141 -14.867 5.398 1 96.69 177 LEU A O 1
ATOM 1457 N N . SER A 1 178 ? -26.828 -16.188 4.156 1 96.12 178 SER A N 1
ATOM 1458 C CA . SER A 1 178 ? -27.328 -17.469 4.633 1 96.12 178 SER A CA 1
ATOM 1459 C C . SER A 1 178 ? -26.297 -18.172 5.52 1 96.12 178 SER A C 1
ATOM 1461 O O . SER A 1 178 ? -25.094 -17.969 5.348 1 96.12 178 SER A O 1
ATOM 1463 N N . SER A 1 179 ? -26.781 -19.031 6.398 1 95.44 179 SER A N 1
ATOM 1464 C CA . SER A 1 179 ? -25.938 -19.594 7.449 1 95.44 179 SER A CA 1
ATOM 1465 C C . SER A 1 179 ? -24.797 -20.406 6.863 1 95.44 179 SER A C 1
ATOM 1467 O O . SER A 1 179 ? -23.688 -20.422 7.395 1 95.44 179 SER A O 1
ATOM 1469 N N . ASN A 1 180 ? -25.047 -21.125 5.781 1 94.44 180 ASN A N 1
ATOM 1470 C CA . ASN A 1 180 ? -24.031 -22 5.203 1 94.44 180 ASN A CA 1
ATOM 1471 C C . ASN A 1 180 ? -23.25 -21.297 4.105 1 94.44 180 ASN A C 1
ATOM 1473 O O . ASN A 1 180 ? -22.516 -21.938 3.352 1 94.44 180 ASN A O 1
ATOM 1477 N N . ASN A 1 181 ? -23.406 -19.938 4.012 1 95.88 181 ASN A N 1
ATOM 1478 C CA . ASN A 1 181 ? -22.75 -19.188 2.951 1 95.88 181 ASN A CA 1
ATOM 1479 C C . ASN A 1 181 ? -21.844 -18.094 3.52 1 95.88 181 ASN A C 1
ATOM 1481 O O . ASN A 1 181 ? -21.266 -17.297 2.766 1 95.88 181 ASN A O 1
ATOM 1485 N N . ILE A 1 182 ? -21.844 -18.031 4.832 1 97.12 182 ILE A N 1
ATOM 1486 C CA . ILE A 1 182 ? -21.047 -17 5.484 1 97.12 182 ILE A CA 1
ATOM 1487 C C . ILE A 1 182 ? -20.25 -17.594 6.633 1 97.12 182 ILE A C 1
ATOM 1489 O O . ILE A 1 182 ? -20.578 -18.688 7.125 1 97.12 182 ILE A O 1
ATOM 1493 N N . PHE A 1 183 ? -19.219 -16.953 7.051 1 97.69 183 PHE A N 1
ATOM 1494 C CA . PHE A 1 183 ? -18.531 -17.297 8.289 1 97.69 183 PHE A CA 1
ATOM 1495 C C . PHE A 1 183 ? -17.781 -16.094 8.844 1 97.69 183 PHE A C 1
ATOM 1497 O O . PHE A 1 183 ? -17.438 -15.172 8.094 1 97.69 183 PHE A O 1
ATOM 1504 N N . PHE A 1 184 ? -17.578 -16.109 10.148 1 98.69 184 PHE A N 1
ATOM 1505 C CA . PHE A 1 184 ? -16.766 -15.102 10.812 1 98.69 184 PHE A CA 1
ATOM 1506 C C . PHE A 1 184 ? -15.352 -15.633 11.07 1 98.69 184 PHE A C 1
ATOM 1508 O O . PHE A 1 184 ? -15.164 -16.828 11.25 1 98.69 184 PHE A O 1
ATOM 1515 N N . TYR A 1 185 ? -14.414 -14.758 11.039 1 98.69 185 TYR A N 1
ATOM 1516 C CA . TYR A 1 185 ? -13.07 -15.062 11.508 1 98.69 185 TYR A CA 1
ATOM 1517 C C . TYR A 1 185 ? -12.555 -13.961 12.438 1 98.69 185 TYR A C 1
ATOM 1519 O O . TYR A 1 185 ? -12.516 -12.789 12.055 1 98.69 185 TYR A O 1
ATOM 1527 N N . ILE A 1 186 ? -12.195 -14.305 13.633 1 98.75 186 ILE A N 1
ATOM 1528 C CA . ILE A 1 186 ? -11.656 -13.375 14.625 1 98.75 186 ILE A CA 1
ATOM 1529 C C . ILE A 1 186 ? -10.195 -13.711 14.906 1 98.75 186 ILE A C 1
ATOM 1531 O O . ILE A 1 186 ? -9.867 -14.859 15.234 1 98.75 186 ILE A O 1
ATOM 1535 N N . SER A 1 187 ? -9.305 -12.75 14.742 1 98.12 187 SER A N 1
ATOM 1536 C CA . SER A 1 187 ? -7.891 -12.953 15.023 1 98.12 187 SER A CA 1
ATOM 1537 C C . SER A 1 187 ? -7.32 -11.805 15.852 1 98.12 187 SER A C 1
ATOM 1539 O O . SER A 1 187 ? -7.957 -10.758 15.992 1 98.12 187 SER A O 1
ATOM 1541 N N . GLY A 1 188 ? -6.137 -12.039 16.438 1 97.31 188 GLY A N 1
ATOM 1542 C CA . GLY A 1 188 ? -5.43 -11.008 17.172 1 97.31 188 GLY A CA 1
ATOM 1543 C C . GLY A 1 188 ? -5.785 -11 18.656 1 97.31 188 GLY A C 1
ATOM 1544 O O . GLY A 1 188 ? -6.008 -12.055 19.25 1 97.31 188 GLY A O 1
ATOM 1545 N N . ASN A 1 189 ? -5.66 -9.836 19.25 1 97.62 189 ASN A N 1
ATOM 1546 C CA . ASN A 1 189 ? -5.949 -9.656 20.672 1 97.62 189 ASN A CA 1
ATOM 1547 C C . ASN A 1 189 ? -7.395 -9.219 20.891 1 97.62 189 ASN A C 1
ATOM 1549 O O . ASN A 1 189 ? -7.699 -8.023 20.859 1 97.62 189 ASN A O 1
ATOM 1553 N N . TYR A 1 190 ? -8.242 -10.148 21.125 1 97.88 190 TYR A N 1
ATOM 1554 C CA . TYR A 1 190 ? -9.656 -9.891 21.391 1 97.88 190 TYR A CA 1
ATOM 1555 C C . TYR A 1 190 ? -10.062 -10.391 22.766 1 97.88 190 TYR A C 1
ATOM 1557 O O . TYR A 1 190 ? -9.391 -11.258 23.344 1 97.88 190 TYR A O 1
ATOM 1565 N N . PRO A 1 191 ? -11.117 -9.867 23.359 1 97.88 191 PRO A N 1
ATOM 1566 C CA . PRO A 1 191 ? -11.539 -10.305 24.688 1 97.88 191 PRO A CA 1
ATOM 1567 C C . PRO A 1 191 ? -12.086 -11.727 24.703 1 97.88 191 PRO A C 1
ATOM 1569 O O . PRO A 1 191 ? -12.555 -12.219 23.672 1 97.88 191 PRO A O 1
ATOM 1572 N N . GLU A 1 192 ? -12.086 -12.32 25.828 1 96.25 192 GLU A N 1
ATOM 1573 C CA . GLU A 1 192 ? -12.547 -13.695 26 1 96.25 192 GLU A CA 1
ATOM 1574 C C . GLU A 1 192 ? -14.023 -13.828 25.641 1 96.25 192 GLU A C 1
ATOM 1576 O O . GLU A 1 192 ? -14.477 -14.906 25.266 1 96.25 192 GLU A O 1
ATOM 1581 N N . THR A 1 193 ? -14.688 -12.734 25.656 1 97.44 193 THR A N 1
ATOM 1582 C CA . THR A 1 193 ? -16.125 -12.742 25.406 1 97.44 193 THR A CA 1
ATOM 1583 C C . THR A 1 193 ? -16.422 -12.57 23.922 1 97.44 193 THR A C 1
ATOM 1585 O O . THR A 1 193 ? -17.578 -12.5 23.516 1 97.44 193 THR A O 1
ATOM 1588 N N . ALA A 1 194 ? -15.43 -12.469 23.109 1 98.12 194 ALA A N 1
ATOM 1589 C CA . ALA A 1 194 ? -15.586 -12.086 21.703 1 98.12 194 ALA A CA 1
ATOM 1590 C C . ALA A 1 194 ? -16.562 -13.016 20.984 1 98.12 194 ALA A C 1
ATOM 1592 O O . ALA A 1 194 ? -17.516 -12.562 20.359 1 98.12 194 ALA A O 1
ATOM 1593 N N . VAL A 1 195 ? -16.391 -14.305 21.125 1 98.19 195 VAL A N 1
ATOM 1594 C CA . VAL A 1 195 ? -17.203 -15.297 20.422 1 98.19 195 VAL A CA 1
ATOM 1595 C C . VAL A 1 195 ? -18.641 -15.242 20.938 1 98.19 195 VAL A C 1
ATOM 1597 O O . VAL A 1 195 ? -19.594 -15.273 20.141 1 98.19 195 VAL A O 1
ATOM 1600 N N . VAL A 1 196 ? -18.781 -15.117 22.234 1 97.88 196 VAL A N 1
ATOM 1601 C CA . VAL A 1 196 ? -20.094 -15.023 22.859 1 97.88 196 VAL A CA 1
ATOM 1602 C C . VAL A 1 196 ? -20.812 -13.758 22.375 1 97.88 196 VAL A C 1
ATOM 1604 O O . VAL A 1 196 ? -22 -13.773 22.109 1 97.88 196 VAL A O 1
ATOM 1607 N N . THR A 1 197 ? -20.031 -12.703 22.297 1 98.31 197 THR A N 1
ATOM 1608 C CA . THR A 1 197 ? -20.594 -11.43 21.859 1 98.31 197 THR A CA 1
ATOM 1609 C C . THR A 1 197 ? -21.141 -11.539 20.438 1 98.31 197 THR A C 1
ATOM 1611 O O . THR A 1 197 ? -22.281 -11.164 20.188 1 98.31 197 THR A O 1
ATOM 1614 N N . VAL A 1 198 ? -20.391 -12.109 19.531 1 98.38 198 VAL A N 1
ATOM 1615 C CA . VAL A 1 198 ? -20.812 -12.266 18.141 1 98.38 198 VAL A CA 1
ATOM 1616 C C . VAL A 1 198 ? -22.031 -13.188 18.078 1 98.38 198 VAL A C 1
ATOM 1618 O O . VAL A 1 198 ? -23 -12.898 17.375 1 98.38 198 VAL A O 1
ATOM 1621 N N . THR A 1 199 ? -22.016 -14.234 18.828 1 97.94 199 THR A N 1
ATOM 1622 C CA . THR A 1 199 ? -23.109 -15.211 18.859 1 97.94 199 THR A CA 1
ATOM 1623 C C . THR A 1 199 ? -24.406 -14.562 19.328 1 97.94 199 THR A C 1
ATOM 1625 O O . THR A 1 199 ? -25.453 -14.742 18.719 1 97.94 199 THR A O 1
ATOM 1628 N N . LYS A 1 200 ? -24.281 -13.805 20.375 1 97.88 200 LYS A N 1
ATOM 1629 C CA . LYS A 1 200 ? -25.453 -13.133 20.938 1 97.88 200 LYS A CA 1
ATOM 1630 C C . LYS A 1 200 ? -26.031 -12.125 19.938 1 97.88 200 LYS A C 1
ATOM 1632 O O . LYS A 1 200 ? -27.25 -12.055 19.766 1 97.88 200 LYS A O 1
ATOM 1637 N N . LEU A 1 201 ? -25.188 -11.398 19.328 1 97.81 201 LEU A N 1
ATOM 1638 C CA . LEU A 1 201 ? -25.641 -10.406 18.359 1 97.81 201 LEU A CA 1
ATOM 1639 C C . LEU A 1 201 ? -26.328 -11.078 17.188 1 97.81 201 LEU A C 1
ATOM 1641 O O . LEU A 1 201 ? -27.344 -10.578 16.688 1 97.81 201 LEU A O 1
ATOM 1645 N N . MET A 1 202 ? -25.875 -12.234 16.781 1 96.81 202 MET A N 1
ATOM 1646 C CA . MET A 1 202 ? -26.406 -12.961 15.625 1 96.81 202 MET A CA 1
ATOM 1647 C C . MET A 1 202 ? -27.797 -13.508 15.93 1 96.81 202 MET A C 1
ATOM 1649 O O . MET A 1 202 ? -28.578 -13.758 15.016 1 96.81 202 MET A O 1
ATOM 1653 N N . GLU A 1 203 ? -28.094 -13.664 17.188 1 94.88 203 GLU A N 1
ATOM 1654 C CA . GLU A 1 203 ? -29.406 -14.188 17.578 1 94.88 203 GLU A CA 1
ATOM 1655 C C . GLU A 1 203 ? -30.531 -13.258 17.141 1 94.88 203 GLU A C 1
ATOM 1657 O O . GLU A 1 203 ? -31.672 -13.68 17 1 94.88 203 GLU A O 1
ATOM 1662 N N . ASN A 1 204 ? -30.156 -12.078 16.906 1 93.12 204 ASN A N 1
ATOM 1663 C CA . ASN A 1 204 ? -31.156 -11.078 16.516 1 93.12 204 ASN A CA 1
ATOM 1664 C C . ASN A 1 204 ? -31.547 -11.211 15.055 1 93.12 204 ASN A C 1
ATOM 1666 O O . ASN A 1 204 ? -32.531 -10.602 14.617 1 93.12 204 ASN A O 1
ATOM 1670 N N . TYR A 1 205 ? -30.844 -12.094 14.344 1 94.25 205 TYR A N 1
ATOM 1671 C CA . TYR A 1 205 ? -31.062 -12.164 12.906 1 94.25 205 TYR A CA 1
ATOM 1672 C C . TYR A 1 205 ? -31.406 -13.586 12.469 1 94.25 205 TYR A C 1
ATOM 1674 O O . TYR A 1 205 ? -30.547 -14.461 12.469 1 94.25 205 TYR A O 1
ATOM 1682 N N . PRO A 1 206 ? -32.688 -13.727 12.086 1 91.38 206 PRO A N 1
ATOM 1683 C CA . PRO A 1 206 ? -33.031 -15.047 11.555 1 91.38 206 PRO A CA 1
ATOM 1684 C C . PRO A 1 206 ? -32.375 -15.32 10.195 1 91.38 206 PRO A C 1
ATOM 1686 O O . PRO A 1 206 ? -32.531 -14.508 9.273 1 91.38 206 PRO A O 1
ATOM 1689 N N . LEU A 1 207 ? -31.578 -16.359 10.125 1 94.25 207 LEU A N 1
ATOM 1690 C CA . LEU A 1 207 ? -30.922 -16.703 8.875 1 94.25 207 LEU A CA 1
ATOM 1691 C C . LEU A 1 207 ? -31.5 -17.984 8.297 1 94.25 207 LEU A C 1
ATOM 1693 O O . LEU A 1 207 ? -31.953 -18.859 9.047 1 94.25 207 LEU A O 1
ATOM 1697 N N . THR A 1 208 ? -31.5 -17.984 7.016 1 90.94 208 THR A N 1
ATOM 1698 C CA . THR A 1 208 ? -31.922 -19.203 6.32 1 90.94 208 THR A CA 1
ATOM 1699 C C . THR A 1 208 ? -30.703 -20 5.863 1 90.94 208 THR A C 1
ATOM 1701 O O . THR A 1 208 ? -29.562 -19.531 5.973 1 90.94 208 THR A O 1
ATOM 1704 N N . VAL A 1 209 ? -31 -21.25 5.512 1 91.19 209 VAL A N 1
ATOM 1705 C CA . VAL A 1 209 ? -29.984 -22.109 4.898 1 91.19 209 VAL A CA 1
ATOM 1706 C C . VAL A 1 209 ? -30.172 -22.125 3.385 1 91.19 209 VAL A C 1
ATOM 1708 O O . VAL A 1 209 ? -31.281 -22.328 2.893 1 91.19 209 VAL A O 1
ATOM 1711 N N . MET A 1 210 ? -29.141 -21.766 2.729 1 89 210 MET A N 1
ATOM 1712 C CA . MET A 1 210 ? -29.203 -21.812 1.271 1 89 210 MET A CA 1
ATOM 1713 C C . MET A 1 210 ? -29.422 -23.234 0.783 1 89 210 MET A C 1
ATOM 1715 O O . MET A 1 210 ? -28.719 -24.156 1.195 1 89 210 MET A O 1
ATOM 1719 N N . LYS A 1 211 ? -30.438 -23.406 -0.022 1 82.31 211 LYS A N 1
ATOM 1720 C CA . LYS A 1 211 ? -30.797 -24.75 -0.498 1 82.31 211 LYS A CA 1
ATOM 1721 C C . LYS A 1 211 ? -29.703 -25.328 -1.383 1 82.31 211 LYS A C 1
ATOM 1723 O O . LYS A 1 211 ? -29.344 -26.5 -1.234 1 82.31 211 LYS A O 1
ATOM 1728 N N . LYS A 1 212 ? -29.25 -24.516 -2.346 1 79 212 LYS A N 1
ATOM 1729 C CA . LYS A 1 212 ? -28.141 -24.969 -3.193 1 79 212 LYS A CA 1
ATOM 1730 C C . LYS A 1 212 ? -26.828 -24.297 -2.785 1 79 212 LYS A C 1
ATOM 1732 O O . LYS A 1 212 ? -26.719 -23.078 -2.816 1 79 212 LYS A O 1
ATOM 1737 N N . GLU A 1 213 ? -26 -25.234 -2.344 1 74.62 213 GLU A N 1
ATOM 1738 C CA . GLU A 1 213 ? -24.703 -24.734 -1.896 1 74.62 213 GLU A CA 1
ATOM 1739 C C . GLU A 1 213 ? -23.922 -24.094 -3.047 1 74.62 213 GLU A C 1
ATOM 1741 O O . GLU A 1 213 ? -23.906 -24.625 -4.16 1 74.62 213 GLU A O 1
ATOM 1746 N N . ARG A 1 214 ? -23.547 -22.938 -2.783 1 77.06 214 ARG A N 1
ATOM 1747 C CA . ARG A 1 214 ? -22.641 -22.281 -3.721 1 77.06 214 ARG A CA 1
ATOM 1748 C C . ARG A 1 214 ? -21.219 -22.812 -3.574 1 77.06 214 ARG A C 1
ATOM 1750 O O . ARG A 1 214 ? -20.562 -22.594 -2.549 1 77.06 214 ARG A O 1
ATOM 1757 N N . LYS A 1 215 ? -20.875 -23.75 -4.469 1 72 215 LYS A N 1
ATOM 1758 C CA . LYS A 1 215 ? -19.5 -24.234 -4.438 1 72 215 LYS A CA 1
ATOM 1759 C C . LYS A 1 215 ? -18.547 -23.234 -5.09 1 72 215 LYS A C 1
ATOM 1761 O O . LYS A 1 215 ? -18.906 -22.562 -6.055 1 72 215 LYS A O 1
ATOM 1766 N N . ASN A 1 216 ? -17.469 -23.031 -4.477 1 73.5 216 ASN A N 1
ATOM 1767 C CA . ASN A 1 216 ? -16.453 -22.141 -5.016 1 73.5 216 ASN A CA 1
ATOM 1768 C C . ASN A 1 216 ? -15.703 -22.766 -6.188 1 73.5 216 ASN A C 1
ATOM 1770 O O . ASN A 1 216 ? -14.469 -22.734 -6.234 1 73.5 216 ASN A O 1
ATOM 1774 N N . LEU A 1 217 ? -16.453 -23.469 -7.047 1 79.19 217 LEU A N 1
ATOM 1775 C CA . LEU A 1 217 ? -15.828 -24.031 -8.234 1 79.19 217 LEU A CA 1
ATOM 1776 C C . LEU A 1 217 ? -15.977 -23.109 -9.43 1 79.19 217 LEU A C 1
ATOM 1778 O O . LEU A 1 217 ? -17.094 -22.734 -9.805 1 79.19 217 LEU A O 1
ATOM 1782 N N . ALA A 1 218 ? -14.836 -22.703 -9.836 1 84.25 218 ALA A N 1
ATOM 1783 C CA . ALA A 1 218 ? -14.836 -21.891 -11.055 1 84.25 218 ALA A CA 1
ATOM 1784 C C . ALA A 1 218 ? -15.086 -22.75 -12.289 1 84.25 218 ALA A C 1
ATOM 1786 O O . ALA A 1 218 ? -14.562 -23.859 -12.391 1 84.25 218 ALA A O 1
ATOM 1787 N N . PRO A 1 219 ? -15.898 -22.219 -13.188 1 83.44 219 PRO A N 1
ATOM 1788 C CA . PRO A 1 219 ? -16.078 -22.938 -14.445 1 83.44 219 PRO A CA 1
ATOM 1789 C C . PRO A 1 219 ? -14.781 -23.047 -15.258 1 83.44 219 PRO A C 1
ATOM 1791 O O . PRO A 1 219 ? -14.016 -22.078 -15.336 1 83.44 219 PRO A O 1
ATOM 1794 N N . VAL A 1 220 ? -14.57 -24.156 -15.805 1 84.81 220 VAL A N 1
ATOM 1795 C CA . VAL A 1 220 ? -13.375 -24.391 -16.594 1 84.81 220 VAL A CA 1
ATOM 1796 C C . VAL A 1 220 ? -13.641 -24.016 -18.062 1 84.81 220 VAL A C 1
ATOM 1798 O O . VAL A 1 220 ? -14.492 -24.625 -18.703 1 84.81 220 VAL A O 1
ATOM 1801 N N . PRO A 1 221 ? -12.922 -23.109 -18.531 1 86.06 221 PRO A N 1
ATOM 1802 C CA . PRO A 1 221 ? -13.109 -22.797 -19.953 1 86.06 221 PRO A CA 1
ATOM 1803 C C . PRO A 1 221 ? -12.695 -23.938 -20.875 1 86.06 221 PRO A C 1
ATOM 1805 O O . PRO A 1 221 ? -11.805 -24.719 -20.531 1 86.06 221 PRO A O 1
ATOM 1808 N N . LYS A 1 222 ? -13.305 -23.875 -22.031 1 83.19 222 LYS A N 1
ATOM 1809 C CA . LYS A 1 222 ? -13.031 -24.922 -23.016 1 83.19 222 LYS A CA 1
ATOM 1810 C C . LYS A 1 222 ? -11.555 -24.953 -23.391 1 83.19 222 LYS A C 1
ATOM 1812 O O . LYS A 1 222 ? -10.977 -26.031 -23.562 1 83.19 222 LYS A O 1
ATOM 1817 N N . ARG A 1 223 ? -10.992 -23.922 -23.391 1 84.25 223 ARG A N 1
ATOM 1818 C CA . ARG A 1 223 ? -9.625 -23.844 -23.891 1 84.25 223 ARG A CA 1
ATOM 1819 C C . ARG A 1 223 ? -8.625 -23.906 -22.734 1 84.25 223 ARG A C 1
ATOM 1821 O O . ARG A 1 223 ? -7.418 -23.734 -22.953 1 84.25 223 ARG A O 1
ATOM 1828 N N . PHE A 1 224 ? -9.148 -24.172 -21.625 1 86.94 224 PHE A N 1
ATOM 1829 C CA . PHE A 1 224 ? -8.258 -24.281 -20.484 1 86.94 224 PHE A CA 1
ATOM 1830 C C . PHE A 1 224 ? -7.262 -25.422 -20.672 1 86.94 224 PHE A C 1
ATOM 1832 O O . PHE A 1 224 ? -7.656 -26.547 -20.953 1 86.94 224 PHE A O 1
ATOM 1839 N N . PHE A 1 225 ? -5.98 -25.078 -20.781 1 84.31 225 PHE A N 1
ATOM 1840 C CA . PHE A 1 225 ? -4.852 -25.969 -21 1 84.31 225 PHE A CA 1
ATOM 1841 C C . PHE A 1 225 ? -4.754 -26.359 -22.469 1 84.31 225 PHE A C 1
ATOM 1843 O O . PHE A 1 225 ? -4.113 -27.359 -22.812 1 84.31 225 PHE A O 1
ATOM 1850 N N . ALA A 1 226 ? -5.523 -25.719 -23.234 1 86.19 226 ALA A N 1
ATOM 1851 C CA . ALA A 1 226 ? -5.484 -25.969 -24.672 1 86.19 226 ALA A CA 1
ATOM 1852 C C . ALA A 1 226 ? -5.535 -24.672 -25.469 1 86.19 226 ALA A C 1
ATOM 1854 O O . ALA A 1 226 ? -6.348 -24.531 -26.391 1 86.19 226 ALA A O 1
ATOM 1855 N N . ARG A 1 227 ? -4.668 -23.906 -25.109 1 85.31 227 ARG A N 1
ATOM 1856 C CA . ARG A 1 227 ? -4.621 -22.594 -25.75 1 85.31 227 ARG A CA 1
ATOM 1857 C C . ARG A 1 227 ? -3.992 -22.703 -27.141 1 85.31 227 ARG A C 1
ATOM 1859 O O . ARG A 1 227 ? -3.117 -23.531 -27.375 1 85.31 227 ARG A O 1
ATOM 1866 N N . LYS A 1 228 ? -4.465 -21.859 -28.047 1 79.06 228 LYS A N 1
ATOM 1867 C CA . LYS A 1 228 ? -3.846 -21.75 -29.375 1 79.06 228 LYS A CA 1
ATOM 1868 C C . LYS A 1 228 ? -2.689 -20.766 -29.359 1 79.06 228 LYS A C 1
ATOM 1870 O O . LYS A 1 228 ? -2.715 -19.781 -28.609 1 79.06 228 LYS A O 1
ATOM 1875 N N . PRO A 1 229 ? -1.643 -21.141 -30.141 1 77.94 229 PRO A N 1
ATOM 1876 C CA . PRO A 1 229 ? -0.511 -20.219 -30.203 1 77.94 229 PRO A CA 1
ATOM 1877 C C . PRO A 1 229 ? -0.836 -18.938 -30.984 1 77.94 229 PRO A C 1
ATOM 1879 O O . PRO A 1 229 ? -0.204 -18.656 -32 1 77.94 229 PRO A O 1
ATOM 1882 N N . LYS A 1 230 ? -1.854 -18.312 -30.641 1 83.94 230 LYS A N 1
ATOM 1883 C CA . LYS A 1 230 ? -2.279 -17.047 -31.234 1 83.94 230 LYS A CA 1
ATOM 1884 C C . LYS A 1 230 ? -2.018 -15.875 -30.297 1 83.94 230 LYS A C 1
ATOM 1886 O O . LYS A 1 230 ? -2.145 -16.016 -29.078 1 83.94 230 LYS A O 1
ATOM 1891 N N . VAL A 1 231 ? -1.525 -14.82 -31.016 1 92.38 231 VAL A N 1
ATOM 1892 C CA . VAL A 1 231 ? -1.256 -13.609 -30.25 1 92.38 231 VAL A CA 1
ATOM 1893 C C . VAL A 1 231 ? -2.354 -12.578 -30.516 1 92.38 231 VAL A C 1
ATOM 1895 O O . VAL A 1 231 ? -2.721 -12.336 -31.672 1 92.38 231 VAL A O 1
ATOM 1898 N N . TYR A 1 232 ? -2.877 -12.047 -29.531 1 94 232 TYR A N 1
ATOM 1899 C CA . TYR A 1 232 ? -3.932 -11.039 -29.625 1 94 232 TYR A CA 1
ATOM 1900 C C . TYR A 1 232 ? -3.389 -9.648 -29.312 1 94 232 TYR A C 1
ATOM 1902 O O . TYR A 1 232 ? -2.578 -9.484 -28.406 1 94 232 TYR A O 1
ATOM 1910 N N . VAL A 1 233 ? -3.846 -8.68 -30.141 1 95.75 233 VAL A N 1
ATOM 1911 C CA . VAL A 1 233 ? -3.283 -7.34 -30 1 95.75 233 VAL A CA 1
ATOM 1912 C C . VAL A 1 233 ? -4.398 -6.336 -29.719 1 95.75 233 VAL A C 1
ATOM 1914 O O . VAL A 1 233 ? -5.414 -6.316 -30.422 1 95.75 233 VAL A O 1
ATOM 1917 N N . LYS A 1 234 ? -4.246 -5.652 -28.703 1 94.94 234 LYS A N 1
ATOM 1918 C CA . LYS A 1 234 ? -5.082 -4.488 -28.422 1 94.94 234 LYS A CA 1
ATOM 1919 C C . LYS A 1 234 ? -4.387 -3.197 -28.844 1 94.94 234 LYS A C 1
ATOM 1921 O O . LYS A 1 234 ? -3.244 -2.943 -28.453 1 94.94 234 LYS A O 1
ATOM 1926 N N . ASN A 1 235 ? -5.043 -2.33 -29.594 1 94.12 235 ASN A N 1
ATOM 1927 C CA . ASN A 1 235 ? -4.43 -1.11 -30.109 1 94.12 235 ASN A CA 1
ATOM 1928 C C . ASN A 1 235 ? -4.176 -0.098 -29 1 94.12 235 ASN A C 1
ATOM 1930 O O . ASN A 1 235 ? -5.055 0.158 -28.172 1 94.12 235 ASN A O 1
ATOM 1934 N N . SER A 1 236 ? -2.965 0.425 -29 1 92.5 236 SER A N 1
ATOM 1935 C CA . SER A 1 236 ? -2.576 1.396 -27.984 1 92.5 236 SER A CA 1
ATOM 1936 C C . SER A 1 236 ? -1.284 2.109 -28.375 1 92.5 236 SER A C 1
ATOM 1938 O O . SER A 1 236 ? -0.52 1.617 -29.203 1 92.5 236 SER A O 1
ATOM 1940 N N . LYS A 1 237 ? -1.074 3.275 -27.75 1 88.12 237 LYS A N 1
ATOM 1941 C CA . LYS A 1 237 ? 0.177 4.008 -27.922 1 88.12 237 LYS A CA 1
ATOM 1942 C C . LYS A 1 237 ? 1.3 3.377 -27.109 1 88.12 237 LYS A C 1
ATOM 1944 O O . LYS A 1 237 ? 2.469 3.443 -27.5 1 88.12 237 LYS A O 1
ATOM 1949 N N . LYS A 1 238 ? 0.919 2.816 -26.016 1 88.12 238 LYS A N 1
ATOM 1950 C CA . LYS A 1 238 ? 1.897 2.148 -25.156 1 88.12 238 LYS A CA 1
ATOM 1951 C C . LYS A 1 238 ? 2.057 0.682 -25.547 1 88.12 238 LYS A C 1
ATOM 1953 O O . LYS A 1 238 ? 1.119 0.063 -26.062 1 88.12 238 LYS A O 1
ATOM 1958 N N . THR A 1 239 ? 3.24 0.218 -25.375 1 93.31 239 THR A N 1
ATOM 1959 C CA . THR A 1 239 ? 3.496 -1.189 -25.656 1 93.31 239 THR A CA 1
ATOM 1960 C C . THR A 1 239 ? 3.572 -1.998 -24.375 1 93.31 239 THR A C 1
ATOM 1962 O O . THR A 1 239 ? 4.434 -1.747 -23.516 1 93.31 239 THR A O 1
ATOM 1965 N N . CYS A 1 240 ? 2.639 -2.928 -24.188 1 95.31 240 CYS A N 1
ATOM 1966 C CA . CYS A 1 240 ? 2.596 -3.822 -23.031 1 95.31 240 CYS A CA 1
ATOM 1967 C C . CYS A 1 240 ? 2.475 -5.273 -23.469 1 95.31 240 CYS A C 1
ATOM 1969 O O . CYS A 1 240 ? 1.907 -5.562 -24.531 1 95.31 240 CYS A O 1
ATOM 1971 N N . VAL A 1 241 ? 3.02 -6.094 -22.672 1 97 241 VAL A N 1
ATOM 1972 C CA . VAL A 1 241 ? 2.961 -7.527 -22.938 1 97 241 VAL A CA 1
ATOM 1973 C C . VAL A 1 241 ? 2.336 -8.25 -21.734 1 97 241 VAL A C 1
ATOM 1975 O O . VAL A 1 241 ? 2.602 -7.895 -20.594 1 97 241 VAL A O 1
ATOM 1978 N N . CYS A 1 242 ? 1.488 -9.242 -22.031 1 97.38 242 CYS A N 1
ATOM 1979 C CA . CYS A 1 242 ? 0.917 -10.062 -20.969 1 97.38 242 CYS A CA 1
ATOM 1980 C C . CYS A 1 242 ? 1.048 -11.547 -21.297 1 97.38 242 CYS A C 1
ATOM 1982 O O . CYS A 1 242 ? 0.578 -12 -22.344 1 97.38 242 CYS A O 1
ATOM 1984 N N . PHE A 1 243 ? 1.726 -12.25 -20.453 1 96.25 243 PHE A N 1
ATOM 1985 C CA . PHE A 1 243 ? 1.742 -13.703 -20.453 1 96.25 243 PHE A CA 1
ATOM 1986 C C . PHE A 1 243 ? 0.713 -14.266 -19.484 1 96.25 243 PHE A C 1
ATOM 1988 O O . PHE A 1 243 ? 0.624 -13.812 -18.344 1 96.25 243 PHE A O 1
ATOM 1995 N N . SER A 1 244 ? -0.058 -15.172 -19.953 1 95.75 244 SER A N 1
ATOM 1996 C CA . SER A 1 244 ? -1.007 -15.867 -19.094 1 95.75 244 SER A CA 1
ATOM 1997 C C . SER A 1 244 ? -0.829 -17.375 -19.172 1 95.75 244 SER A C 1
ATOM 1999 O O . SER A 1 244 ? -0.765 -17.938 -20.266 1 95.75 244 SER A O 1
ATOM 2001 N N . VAL A 1 245 ? -0.744 -17.984 -18.078 1 95 245 VAL A N 1
ATOM 2002 C CA . VAL A 1 245 ? -0.576 -19.438 -17.984 1 95 245 VAL A CA 1
ATOM 2003 C C . VAL A 1 245 ? -1.688 -20.031 -17.141 1 95 245 VAL A C 1
ATOM 2005 O O . VAL A 1 245 ? -1.974 -19.531 -16.047 1 95 245 VAL A O 1
ATOM 2008 N N . ASP A 1 246 ? -2.254 -21.094 -17.656 1 94.75 246 ASP A N 1
ATOM 2009 C CA . ASP A 1 246 ? -3.281 -21.812 -16.891 1 94.75 246 ASP A CA 1
ATOM 2010 C C . ASP A 1 246 ? -2.658 -22.719 -15.836 1 94.75 246 ASP A C 1
ATOM 2012 O O . ASP A 1 246 ? -1.632 -23.359 -16.078 1 94.75 246 ASP A O 1
ATOM 2016 N N . ILE A 1 247 ? -3.248 -22.688 -14.688 1 94.62 247 ILE A N 1
ATOM 2017 C CA . ILE A 1 247 ? -2.785 -23.531 -13.594 1 94.62 247 ILE A CA 1
ATOM 2018 C C . ILE A 1 247 ? -3.918 -24.453 -13.141 1 94.62 247 ILE A C 1
ATOM 2020 O O . ILE A 1 247 ? -5 -23.984 -12.773 1 94.62 247 ILE A O 1
ATOM 2024 N N . ASP A 1 248 ? -3.721 -25.703 -13.195 1 89.19 248 ASP A N 1
ATOM 2025 C CA . ASP A 1 248 ? -4.656 -26.672 -12.617 1 89.19 248 ASP A CA 1
ATOM 2026 C C . ASP A 1 248 ? -4.547 -26.688 -11.094 1 89.19 248 ASP A C 1
ATOM 2028 O O . ASP A 1 248 ? -3.738 -27.438 -10.539 1 89.19 248 ASP A O 1
ATOM 2032 N N . ALA A 1 249 ? -5.344 -25.969 -10.469 1 84.31 249 ALA A N 1
ATOM 2033 C CA . ALA A 1 249 ? -5.258 -25.766 -9.023 1 84.31 249 ALA A CA 1
ATOM 2034 C C . ALA A 1 249 ? -5.516 -27.078 -8.273 1 84.31 249 ALA A C 1
ATOM 2036 O O . ALA A 1 249 ? -5.105 -27.234 -7.121 1 84.31 249 ALA A O 1
ATOM 2037 N N . SER A 1 250 ? -6.105 -27.984 -8.891 1 84.31 250 SER A N 1
ATOM 2038 C CA . SER A 1 250 ? -6.441 -29.25 -8.25 1 84.31 250 SER A CA 1
ATOM 2039 C C . SER A 1 250 ? -5.254 -30.203 -8.266 1 84.31 250 SER A C 1
ATOM 2041 O O . SER A 1 250 ? -5.191 -31.125 -7.453 1 84.31 250 SER A O 1
ATOM 2043 N N . ASN A 1 251 ? -4.348 -29.922 -9.109 1 90.38 251 ASN A N 1
ATOM 2044 C CA . ASN A 1 251 ? -3.244 -30.859 -9.289 1 90.38 251 ASN A CA 1
ATOM 2045 C C . ASN A 1 251 ? -2.023 -30.453 -8.469 1 90.38 251 ASN A C 1
ATOM 2047 O O . ASN A 1 251 ? -1.081 -31.234 -8.32 1 90.38 251 ASN A O 1
ATOM 2051 N N . TYR A 1 252 ? -2.078 -29.328 -7.984 1 94.06 252 TYR A N 1
ATOM 2052 C CA . TYR A 1 252 ? -0.928 -28.797 -7.258 1 94.06 252 TYR A CA 1
ATOM 2053 C C . TYR A 1 252 ? -1.331 -28.328 -5.867 1 94.06 252 TYR A C 1
ATOM 2055 O O . TYR A 1 252 ? -2.438 -27.812 -5.68 1 94.06 252 TYR A O 1
ATOM 2063 N N . THR A 1 253 ? -0.451 -28.516 -4.938 1 94.12 253 THR A N 1
ATOM 2064 C CA . THR A 1 253 ? -0.7 -27.969 -3.607 1 94.12 253 THR A CA 1
ATOM 2065 C C . THR A 1 253 ? -0.551 -26.453 -3.613 1 94.12 253 THR A C 1
ATOM 2067 O O . THR A 1 253 ? 0.048 -25.891 -4.531 1 94.12 253 THR A O 1
ATOM 2070 N N . LEU A 1 254 ? -1.112 -25.859 -2.641 1 94.31 254 LEU A N 1
ATOM 2071 C CA . LEU A 1 254 ? -0.981 -24.406 -2.508 1 94.31 254 LEU A CA 1
ATOM 2072 C C . LEU A 1 254 ? 0.486 -24 -2.412 1 94.31 254 LEU A C 1
ATOM 2074 O O . LEU A 1 254 ? 0.905 -23.016 -3.035 1 94.31 254 LEU A O 1
ATOM 2078 N N . ALA A 1 255 ? 1.294 -24.75 -1.691 1 96 255 ALA A N 1
ATOM 2079 C CA . ALA A 1 255 ? 2.721 -24.469 -1.538 1 96 255 ALA A CA 1
ATOM 2080 C C . ALA A 1 255 ? 3.434 -24.5 -2.887 1 96 255 ALA A C 1
ATOM 2082 O O . ALA A 1 255 ? 4.219 -23.609 -3.203 1 96 255 ALA A O 1
ATOM 2083 N N . GLU A 1 256 ? 3.109 -25.5 -3.658 1 96.62 256 GLU A N 1
ATOM 2084 C CA . GLU A 1 256 ? 3.719 -25.641 -4.977 1 96.62 256 GLU A CA 1
ATOM 2085 C C . GLU A 1 256 ? 3.389 -24.453 -5.871 1 96.62 256 GLU A C 1
ATOM 2087 O O . GLU A 1 256 ? 4.27 -23.922 -6.547 1 96.62 256 GLU A O 1
ATOM 2092 N N . LYS A 1 257 ? 2.172 -24.078 -5.836 1 96 257 LYS A N 1
ATOM 2093 C CA . LYS A 1 257 ? 1.728 -22.953 -6.664 1 96 257 LYS A CA 1
ATOM 2094 C C . LYS A 1 257 ? 2.393 -21.656 -6.227 1 96 257 LYS A C 1
ATOM 2096 O O . LYS A 1 257 ? 2.887 -20.891 -7.059 1 96 257 LYS A O 1
ATOM 2101 N N . ASN A 1 258 ? 2.4 -21.391 -4.934 1 95.88 258 ASN A N 1
ATOM 2102 C CA . ASN A 1 258 ? 3.008 -20.172 -4.41 1 95.88 258 ASN A CA 1
ATOM 2103 C C . ASN A 1 258 ? 4.5 -20.109 -4.73 1 95.88 258 ASN A C 1
ATOM 2105 O O . ASN A 1 258 ? 5.008 -19.062 -5.137 1 95.88 258 ASN A O 1
ATOM 2109 N N . LEU A 1 259 ? 5.172 -21.203 -4.547 1 96.88 259 LEU A N 1
ATOM 2110 C CA . LEU A 1 259 ? 6.609 -21.234 -4.785 1 96.88 259 LEU A CA 1
ATOM 2111 C C . LEU A 1 259 ? 6.922 -21.047 -6.27 1 96.88 259 LEU A C 1
ATOM 2113 O O . LEU A 1 259 ? 7.891 -20.375 -6.621 1 96.88 259 LEU A O 1
ATOM 2117 N N . LEU A 1 260 ? 6.113 -21.656 -7.086 1 96.56 260 LEU A N 1
ATOM 2118 C CA . LEU A 1 260 ? 6.277 -21.438 -8.523 1 96.56 260 LEU A CA 1
ATOM 2119 C C . LEU A 1 260 ? 6.145 -19.969 -8.875 1 96.56 260 LEU A C 1
ATOM 2121 O O . LEU A 1 260 ? 6.961 -19.422 -9.625 1 96.56 260 LEU A O 1
ATOM 2125 N N . PHE A 1 261 ? 5.148 -19.359 -8.328 1 96.81 261 PHE A N 1
ATOM 2126 C CA . PHE A 1 261 ? 4.906 -17.953 -8.562 1 96.81 261 PHE A CA 1
ATOM 2127 C C . PHE A 1 261 ? 6.098 -17.109 -8.109 1 96.81 261 PHE A C 1
ATOM 2129 O O . PHE A 1 261 ? 6.531 -16.203 -8.828 1 96.81 261 PHE A O 1
ATOM 2136 N N . ASP A 1 262 ? 6.578 -17.438 -6.969 1 96.62 262 ASP A N 1
ATOM 2137 C CA . ASP A 1 262 ? 7.676 -16.672 -6.398 1 96.62 262 ASP A CA 1
ATOM 2138 C C . ASP A 1 262 ? 8.953 -16.844 -7.219 1 96.62 262 ASP A C 1
ATOM 2140 O O . ASP A 1 262 ? 9.68 -15.883 -7.469 1 96.62 262 ASP A O 1
ATOM 2144 N N . ILE A 1 263 ? 9.242 -18.047 -7.645 1 96.44 263 ILE A N 1
ATOM 2145 C CA . ILE A 1 263 ? 10.438 -18.312 -8.445 1 96.44 263 ILE A CA 1
ATOM 2146 C C . ILE A 1 263 ? 10.398 -17.484 -9.719 1 96.44 263 ILE A C 1
ATOM 2148 O O . ILE A 1 263 ? 11.406 -16.891 -10.117 1 96.44 263 ILE A O 1
ATOM 2152 N N . LEU A 1 264 ? 9.227 -17.344 -10.203 1 96 264 LEU A N 1
ATOM 2153 C CA . LEU A 1 264 ? 9.086 -16.672 -11.492 1 96 264 LEU A CA 1
ATOM 2154 C C . LEU A 1 264 ? 9.039 -15.156 -11.32 1 96 264 LEU A C 1
ATOM 2156 O O . LEU A 1 264 ? 9.688 -14.422 -12.07 1 96 264 LEU A O 1
ATOM 2160 N N . PHE A 1 265 ? 8.234 -14.695 -10.273 1 95.81 265 PHE A N 1
ATOM 2161 C CA . PHE A 1 265 ? 7.77 -13.32 -10.406 1 95.81 265 PHE A CA 1
ATOM 2162 C C . PHE A 1 265 ? 8.125 -12.508 -9.164 1 95.81 265 PHE A C 1
ATOM 2164 O O . PHE A 1 265 ? 8.219 -11.281 -9.227 1 95.81 265 PHE A O 1
ATOM 2171 N N . GLU A 1 266 ? 8.195 -13.117 -8.031 1 92.75 266 GLU A N 1
ATOM 2172 C CA . GLU A 1 266 ? 8.273 -12.367 -6.785 1 92.75 266 GLU A CA 1
ATOM 2173 C C . GLU A 1 266 ? 9.602 -12.625 -6.07 1 92.75 266 GLU A C 1
ATOM 2175 O O . GLU A 1 266 ? 10.102 -13.75 -6.074 1 92.75 266 GLU A O 1
ATOM 2180 N N . GLY A 1 267 ? 10.039 -11.656 -5.406 1 89.75 267 GLY A N 1
ATOM 2181 C CA . GLY A 1 267 ? 11.312 -11.75 -4.719 1 89.75 267 GLY A CA 1
ATOM 2182 C C . GLY A 1 267 ? 12.406 -10.93 -5.375 1 89.75 267 GLY A C 1
ATOM 2183 O O . GLY A 1 267 ? 12.227 -10.43 -6.488 1 89.75 267 GLY A O 1
ATOM 2184 N N . GLU A 1 268 ? 13.523 -10.922 -4.703 1 88.88 268 GLU A N 1
ATOM 2185 C CA . GLU A 1 268 ? 14.633 -10.109 -5.199 1 88.88 268 GLU A CA 1
ATOM 2186 C C . GLU A 1 268 ? 15.336 -10.797 -6.367 1 88.88 268 GLU A C 1
ATOM 2188 O O . GLU A 1 268 ? 15.914 -10.125 -7.227 1 88.88 268 GLU A O 1
ATOM 2193 N N . PHE A 1 269 ? 15.32 -12.125 -6.371 1 92.12 269 PHE A N 1
ATOM 2194 C CA . PHE A 1 269 ? 16.062 -12.875 -7.383 1 92.12 269 PHE A CA 1
ATOM 2195 C C . PHE A 1 269 ? 15.102 -13.695 -8.242 1 92.12 269 PHE A C 1
ATOM 2197 O O . PHE A 1 269 ? 15.477 -14.742 -8.766 1 92.12 269 PHE A O 1
ATOM 2204 N N . CYS A 1 270 ? 13.914 -13.258 -8.375 1 93.69 270 CYS A N 1
ATOM 2205 C CA . CYS A 1 270 ? 12.992 -13.992 -9.227 1 93.69 270 CYS A CA 1
ATOM 2206 C C . CYS A 1 270 ? 13.461 -13.977 -10.68 1 93.69 270 CYS A C 1
ATOM 2208 O O . CYS A 1 270 ? 14.039 -12.992 -11.141 1 93.69 270 CYS A O 1
ATOM 2210 N N . LYS A 1 271 ? 13.164 -14.93 -11.391 1 95 271 LYS A N 1
ATOM 2211 C CA . LYS A 1 271 ? 13.82 -15.219 -12.656 1 95 271 LYS A CA 1
ATOM 2212 C C . LYS A 1 271 ? 13.445 -14.188 -13.719 1 95 271 LYS A C 1
ATOM 2214 O O . LYS A 1 271 ? 14.32 -13.664 -14.422 1 95 271 LYS A O 1
ATOM 2219 N N . ILE A 1 272 ? 12.25 -13.844 -13.773 1 95.88 272 ILE A N 1
ATOM 2220 C CA . ILE A 1 272 ? 11.812 -13.023 -14.891 1 95.88 272 ILE A CA 1
ATOM 2221 C C . ILE A 1 272 ? 12.25 -11.57 -14.68 1 95.88 272 ILE A C 1
ATOM 2223 O O . ILE A 1 272 ? 12.773 -10.938 -15.602 1 95.88 272 ILE A O 1
ATOM 2227 N N . HIS A 1 273 ? 12.055 -11.062 -13.508 1 93.12 273 HIS A N 1
ATOM 2228 C CA . HIS A 1 273 ? 12.484 -9.695 -13.242 1 93.12 273 HIS A CA 1
ATOM 2229 C C . HIS A 1 273 ? 13.992 -9.555 -13.398 1 93.12 273 HIS A C 1
ATOM 2231 O O . HIS A 1 273 ? 14.477 -8.539 -13.906 1 93.12 273 HIS A O 1
ATOM 2237 N N . GLN A 1 274 ? 14.758 -10.516 -12.922 1 90.69 274 GLN A N 1
ATOM 2238 C CA . GLN A 1 274 ? 16.203 -10.5 -13.055 1 90.69 274 GLN A CA 1
ATOM 2239 C C . GLN A 1 274 ? 16.625 -10.367 -14.516 1 90.69 274 GLN A C 1
ATOM 2241 O O . GLN A 1 274 ? 17.484 -9.547 -14.852 1 90.69 274 GLN A O 1
ATOM 2246 N N . GLU A 1 275 ? 16 -11.109 -15.352 1 93.19 275 GLU A N 1
ATOM 2247 C CA . GLU A 1 275 ? 16.375 -11.133 -16.766 1 93.19 275 GLU A CA 1
ATOM 2248 C C . GLU A 1 275 ? 15.867 -9.898 -17.5 1 93.19 275 GLU A C 1
ATOM 2250 O O . GLU A 1 275 ? 16.609 -9.266 -18.25 1 93.19 275 GLU A O 1
ATOM 2255 N N . LEU A 1 276 ? 14.648 -9.477 -17.219 1 92.19 276 LEU A N 1
ATOM 2256 C CA . LEU A 1 276 ? 14 -8.422 -17.984 1 92.19 276 LEU A CA 1
ATOM 2257 C C . LEU A 1 276 ? 14.438 -7.047 -17.5 1 92.19 276 LEU A C 1
ATOM 2259 O O . LEU A 1 276 ? 14.547 -6.109 -18.297 1 92.19 276 LEU A O 1
ATOM 2263 N N . SER A 1 277 ? 14.672 -6.902 -16.203 1 87.56 277 SER A N 1
ATOM 2264 C CA . SER A 1 277 ? 14.906 -5.586 -15.625 1 87.56 277 SER A CA 1
ATOM 2265 C C . SER A 1 277 ? 16.359 -5.426 -15.18 1 87.56 277 SER A C 1
ATOM 2267 O O . SER A 1 277 ? 17.109 -4.656 -15.773 1 87.56 277 SER A O 1
ATOM 2269 N N . GLU A 1 278 ? 16.844 -6.238 -14.312 1 82.19 278 GLU A N 1
ATOM 2270 C CA . GLU A 1 278 ? 18.156 -6.07 -13.703 1 82.19 278 GLU A CA 1
ATOM 2271 C C . GLU A 1 278 ? 19.281 -6.211 -14.734 1 82.19 278 GLU A C 1
ATOM 2273 O O . GLU A 1 278 ? 20.188 -5.383 -14.789 1 82.19 278 GLU A O 1
ATOM 2278 N N . LYS A 1 279 ? 19.203 -7.242 -15.578 1 83.88 279 LYS A N 1
ATOM 2279 C CA . LYS A 1 279 ? 20.281 -7.535 -16.516 1 83.88 279 LYS A CA 1
ATOM 2280 C C . LYS A 1 279 ? 20.125 -6.723 -17.797 1 83.88 279 LYS A C 1
ATOM 2282 O O . LYS A 1 279 ? 21.094 -6.148 -18.297 1 83.88 279 LYS A O 1
ATOM 2287 N N . LYS A 1 280 ? 18.844 -6.613 -18.297 1 86.56 280 LYS A N 1
ATOM 2288 C CA . LYS A 1 280 ? 18.672 -6.059 -19.641 1 86.56 280 LYS A CA 1
ATOM 2289 C C . LYS A 1 280 ? 18.031 -4.672 -19.578 1 86.56 280 LYS A C 1
ATOM 2291 O O . LYS A 1 280 ? 18.125 -3.906 -20.547 1 86.56 280 LYS A O 1
ATOM 2296 N N . GLY A 1 281 ? 17.25 -4.383 -18.5 1 81.5 281 GLY A N 1
ATOM 2297 C CA . GLY A 1 281 ? 16.656 -3.068 -18.344 1 81.5 281 GLY A CA 1
ATOM 2298 C C . GLY A 1 281 ? 15.523 -2.807 -19.328 1 81.5 281 GLY A C 1
ATOM 2299 O O . GLY A 1 281 ? 15.375 -1.688 -19.828 1 81.5 281 GLY A O 1
ATOM 2300 N N . TYR A 1 282 ? 14.703 -3.783 -19.688 1 85.62 282 TYR A N 1
ATOM 2301 C CA . TYR A 1 282 ? 13.664 -3.646 -20.719 1 85.62 282 TYR A CA 1
ATOM 2302 C C . TYR A 1 282 ? 12.391 -3.045 -20.125 1 85.62 282 TYR A C 1
ATOM 2304 O O . TYR A 1 282 ? 11.625 -2.387 -20.828 1 85.62 282 TYR A O 1
ATOM 2312 N N . VAL A 1 283 ? 12.172 -3.34 -18.844 1 84.56 283 VAL A N 1
ATOM 2313 C CA . VAL A 1 283 ? 10.805 -3.16 -18.391 1 84.56 283 VAL A CA 1
ATOM 2314 C C . VAL A 1 283 ? 10.719 -1.945 -17.469 1 84.56 283 VAL A C 1
ATOM 2316 O O . VAL A 1 283 ? 11.641 -1.685 -16.688 1 84.56 283 VAL A O 1
ATOM 2319 N N . TYR A 1 284 ? 9.57 -1.272 -17.547 1 77.31 284 TYR A N 1
ATOM 2320 C CA . TYR A 1 284 ? 9.273 -0.075 -16.766 1 77.31 284 TYR A CA 1
ATOM 2321 C C . TYR A 1 284 ? 8.133 -0.33 -15.789 1 77.31 284 TYR A C 1
ATOM 2323 O O . TYR A 1 284 ? 7.922 0.449 -14.859 1 77.31 284 TYR A O 1
ATOM 2331 N N . SER A 1 285 ? 7.344 -1.194 -16.109 1 86.75 285 SER A N 1
ATOM 2332 C CA . SER A 1 285 ? 6.293 -1.688 -15.219 1 86.75 285 SER A CA 1
ATOM 2333 C C . SER A 1 285 ? 6.305 -3.211 -15.148 1 86.75 285 SER A C 1
ATOM 2335 O O . SER A 1 285 ? 6.688 -3.881 -16.109 1 86.75 285 SER A O 1
ATOM 2337 N N . TYR A 1 286 ? 6.031 -3.705 -14.078 1 91.31 286 TYR A N 1
ATOM 2338 C CA . TYR A 1 286 ? 6.086 -5.133 -13.781 1 91.31 286 TYR A CA 1
ATOM 2339 C C . TYR A 1 286 ? 4.957 -5.539 -12.844 1 91.31 286 TYR A C 1
ATOM 2341 O O . TYR A 1 286 ? 4.973 -5.195 -11.664 1 91.31 286 TYR A O 1
ATOM 2349 N N . ASP A 1 287 ? 4.02 -6.297 -13.43 1 94.69 287 ASP A N 1
ATOM 2350 C CA . ASP A 1 287 ? 2.822 -6.586 -12.648 1 94.69 287 ASP A CA 1
ATOM 2351 C C . ASP A 1 287 ? 2.463 -8.07 -12.719 1 94.69 287 ASP A C 1
ATOM 2353 O O . ASP A 1 287 ? 1.591 -8.461 -13.492 1 94.69 287 ASP A O 1
ATOM 2357 N N . PRO A 1 288 ? 3.016 -8.844 -11.875 1 96.5 288 PRO A N 1
ATOM 2358 C CA . PRO A 1 288 ? 2.594 -10.242 -11.789 1 96.5 288 PRO A CA 1
ATOM 2359 C C . PRO A 1 288 ? 1.315 -10.422 -10.969 1 96.5 288 PRO A C 1
ATOM 2361 O O . PRO A 1 288 ? 1.053 -9.648 -10.047 1 96.5 288 PRO A O 1
ATOM 2364 N N . CYS A 1 289 ? 0.604 -11.43 -11.344 1 95.81 289 CYS A N 1
ATOM 2365 C CA . CYS A 1 289 ? -0.633 -11.719 -10.633 1 95.81 289 CYS A CA 1
ATOM 2366 C C . CYS A 1 289 ? -0.934 -13.211 -10.641 1 95.81 289 CYS A C 1
ATOM 2368 O O . CYS A 1 289 ? -0.724 -13.883 -11.656 1 95.81 289 CYS A O 1
ATOM 2370 N N . PHE A 1 290 ? -1.351 -13.688 -9.531 1 94.19 290 PHE A N 1
ATOM 2371 C CA . PHE A 1 290 ? -1.829 -15.062 -9.43 1 94.19 290 PHE A CA 1
ATOM 2372 C C . PHE A 1 290 ? -3.287 -15.094 -8.984 1 94.19 290 PHE A C 1
ATOM 2374 O O . PHE A 1 290 ? -3.604 -14.75 -7.848 1 94.19 290 PHE A O 1
ATOM 2381 N N . GLN A 1 291 ? -4.133 -15.469 -9.875 1 89.38 291 GLN A N 1
ATOM 2382 C CA . GLN A 1 291 ? -5.539 -15.68 -9.539 1 89.38 291 GLN A CA 1
ATOM 2383 C C . GLN A 1 291 ? -5.805 -17.141 -9.195 1 89.38 291 GLN A C 1
ATOM 2385 O O . GLN A 1 291 ? -5.684 -18.016 -10.055 1 89.38 291 GLN A O 1
ATOM 2390 N N . HIS A 1 292 ? -6.141 -17.281 -7.938 1 87.69 292 HIS A N 1
ATOM 2391 C CA . HIS A 1 292 ? -6.375 -18.625 -7.434 1 87.69 292 HIS A CA 1
ATOM 2392 C C . HIS A 1 292 ? -7.863 -18.875 -7.207 1 87.69 292 HIS A C 1
ATOM 2394 O O . HIS A 1 292 ? -8.547 -18.062 -6.578 1 87.69 292 HIS A O 1
ATOM 2400 N N . TYR A 1 293 ? -8.297 -19.922 -7.844 1 84.94 293 TYR A N 1
ATOM 2401 C CA . TYR A 1 293 ? -9.625 -20.438 -7.531 1 84.94 293 TYR A CA 1
ATOM 2402 C C . TYR A 1 293 ? -9.547 -21.875 -7.023 1 84.94 293 TYR A C 1
ATOM 2404 O O . TYR A 1 293 ? -8.461 -22.438 -6.91 1 84.94 293 TYR A O 1
ATOM 2412 N N . ASN A 1 294 ? -10.617 -22.5 -6.598 1 79.5 294 ASN A N 1
ATOM 2413 C CA . ASN A 1 294 ? -10.633 -23.828 -5.996 1 79.5 294 ASN A CA 1
ATOM 2414 C C . ASN A 1 294 ? -10.164 -24.891 -6.977 1 79.5 294 ASN A C 1
ATOM 2416 O O . ASN A 1 294 ? -9.445 -25.812 -6.598 1 79.5 294 ASN A O 1
ATOM 2420 N N . ASN A 1 295 ? -10.523 -24.766 -8.242 1 85.38 295 ASN A N 1
ATOM 2421 C CA . ASN A 1 295 ? -10.242 -25.859 -9.164 1 85.38 295 ASN A CA 1
ATOM 2422 C C . ASN A 1 295 ? -9.352 -25.391 -10.32 1 85.38 295 ASN A C 1
ATOM 2424 O O . ASN A 1 295 ? -8.758 -26.219 -11.008 1 85.38 295 ASN A O 1
ATOM 2428 N N . ILE A 1 296 ? -9.258 -24.125 -10.453 1 89.88 296 ILE A N 1
ATOM 2429 C CA . ILE A 1 296 ? -8.406 -23.625 -11.531 1 89.88 296 ILE A CA 1
ATOM 2430 C C . ILE A 1 296 ? -7.629 -22.406 -11.055 1 89.88 296 ILE A C 1
ATOM 2432 O O . ILE A 1 296 ? -7.906 -21.875 -9.977 1 89.88 296 ILE A O 1
ATOM 2436 N N . GLY A 1 297 ? -6.605 -22.078 -11.773 1 90.81 297 GLY A N 1
ATOM 2437 C CA . GLY A 1 297 ? -5.812 -20.891 -11.523 1 90.81 297 GLY A CA 1
ATOM 2438 C C . GLY A 1 297 ? -5.172 -20.312 -12.773 1 90.81 297 GLY A C 1
ATOM 2439 O O . GLY A 1 297 ? -5.219 -20.938 -13.836 1 90.81 297 GLY A O 1
ATOM 2440 N N . GLN A 1 298 ? -4.758 -19.125 -12.57 1 93.25 298 GLN A N 1
ATOM 2441 C CA . GLN A 1 298 ? -4.098 -18.438 -13.672 1 93.25 298 GLN A CA 1
ATOM 2442 C C . GLN A 1 298 ? -2.98 -17.531 -13.164 1 93.25 298 GLN A C 1
ATOM 2444 O O . GLN A 1 298 ? -3.188 -16.75 -12.234 1 93.25 298 GLN A O 1
ATOM 2449 N N . MET A 1 299 ? -1.796 -17.688 -13.727 1 95.44 299 MET A N 1
ATOM 2450 C CA . MET A 1 299 ? -0.688 -16.766 -13.445 1 95.44 299 MET A CA 1
ATOM 2451 C C . MET A 1 299 ? -0.44 -15.844 -14.633 1 95.44 299 MET A C 1
ATOM 2453 O O . MET A 1 299 ? -0.357 -16.297 -15.773 1 95.44 299 MET A O 1
ATOM 2457 N N . THR A 1 300 ? -0.398 -14.594 -14.32 1 96.12 300 THR A N 1
ATOM 2458 C CA . THR A 1 300 ? -0.166 -13.633 -15.391 1 96.12 300 THR A CA 1
ATOM 2459 C C . THR A 1 300 ? 1.008 -12.719 -15.047 1 96.12 300 THR A C 1
ATOM 2461 O O . THR A 1 300 ? 1.299 -12.484 -13.875 1 96.12 300 THR A O 1
ATOM 2464 N N . LEU A 1 301 ? 1.661 -12.305 -16.016 1 96.69 301 LEU A N 1
ATOM 2465 C CA . LEU A 1 301 ? 2.652 -11.242 -15.93 1 96.69 301 LEU A CA 1
ATOM 2466 C C . LEU A 1 301 ? 2.387 -10.172 -16.984 1 96.69 301 LEU A C 1
ATOM 2468 O O . LEU A 1 301 ? 2.352 -10.461 -18.172 1 96.69 301 LEU A O 1
ATOM 2472 N N . THR A 1 302 ? 2.217 -9 -16.547 1 96.31 302 THR A N 1
ATOM 2473 C CA . THR A 1 302 ? 2.082 -7.855 -17.438 1 96.31 302 THR A CA 1
ATOM 2474 C C . THR A 1 302 ? 3.227 -6.871 -17.234 1 96.31 302 THR A C 1
ATOM 2476 O O . THR A 1 302 ? 3.562 -6.531 -16.094 1 96.31 302 THR A O 1
ATOM 2479 N N . TYR A 1 303 ? 3.809 -6.469 -18.297 1 94.38 303 TYR A N 1
ATOM 2480 C CA . TYR A 1 303 ? 4.871 -5.477 -18.188 1 94.38 303 TYR A CA 1
ATOM 2481 C C . TYR A 1 303 ? 4.848 -4.527 -19.375 1 94.38 303 TYR A C 1
ATOM 2483 O O . TYR A 1 303 ? 4.312 -4.859 -20.438 1 94.38 303 TYR A O 1
ATOM 2491 N N . GLU A 1 304 ? 5.34 -3.373 -19.188 1 92.12 304 GLU A N 1
ATOM 2492 C CA . GLU A 1 304 ? 5.469 -2.367 -20.234 1 92.12 304 GLU A CA 1
ATOM 2493 C C . GLU A 1 304 ? 6.895 -2.312 -20.781 1 92.12 304 GLU A C 1
ATOM 2495 O O . GLU A 1 304 ? 7.855 -2.439 -20.016 1 92.12 304 GLU A O 1
ATOM 2500 N N . VAL A 1 305 ? 7.008 -2.145 -22.047 1 91.44 305 VAL A N 1
ATOM 2501 C CA . VAL A 1 305 ? 8.312 -2.1 -22.703 1 91.44 305 VAL A CA 1
ATOM 2502 C C . VAL A 1 305 ? 8.281 -1.077 -23.828 1 91.44 305 VAL A C 1
ATOM 2504 O O . VAL A 1 305 ? 7.207 -0.688 -24.297 1 91.44 305 VAL A O 1
ATOM 2507 N N . LEU A 1 306 ? 9.453 -0.63 -24.219 1 87.75 306 LEU A N 1
ATOM 2508 C CA . LEU A 1 306 ? 9.539 0.156 -25.438 1 87.75 306 LEU A CA 1
ATOM 2509 C C . LEU A 1 306 ? 9.25 -0.708 -26.656 1 87.75 306 LEU A C 1
ATOM 2511 O O . LEU A 1 306 ? 9.625 -1.881 -26.703 1 87.75 306 LEU A O 1
ATOM 2515 N N . PRO A 1 307 ? 8.695 -0.038 -27.641 1 92.31 307 PRO A N 1
ATOM 2516 C CA . PRO A 1 307 ? 8.352 -0.805 -28.828 1 92.31 307 PRO A CA 1
ATOM 2517 C C . PRO A 1 307 ? 9.555 -1.535 -29.438 1 92.31 307 PRO A C 1
ATOM 2519 O O . PRO A 1 307 ? 9.422 -2.67 -29.891 1 92.31 307 PRO A O 1
ATOM 2522 N N . LYS A 1 308 ? 10.727 -0.995 -29.344 1 92.38 308 LYS A N 1
ATOM 2523 C CA . LYS A 1 308 ? 11.914 -1.589 -29.969 1 92.38 308 LYS A CA 1
ATOM 2524 C C . LYS A 1 308 ? 12.352 -2.846 -29.219 1 92.38 308 LYS A C 1
ATOM 2526 O O . LYS A 1 308 ? 13.094 -3.668 -29.75 1 92.38 308 LYS A O 1
ATOM 2531 N N . HIS A 1 309 ? 11.883 -3.029 -28 1 93.19 309 HIS A N 1
ATOM 2532 C CA . HIS A 1 309 ? 12.305 -4.176 -27.203 1 93.19 309 HIS A CA 1
ATOM 2533 C C . HIS A 1 309 ? 11.18 -5.195 -27.078 1 93.19 309 HIS A C 1
ATOM 2535 O O . HIS A 1 309 ? 11.281 -6.137 -26.281 1 93.19 309 HIS A O 1
ATOM 2541 N N . LEU A 1 310 ? 10.094 -5.027 -27.797 1 95.62 310 LEU A N 1
ATOM 2542 C CA . LEU A 1 310 ? 8.938 -5.91 -27.688 1 95.62 310 LEU A CA 1
ATOM 2543 C C . LEU A 1 310 ? 9.336 -7.359 -27.938 1 95.62 310 LEU A C 1
ATOM 2545 O O . LEU A 1 310 ? 9.117 -8.219 -27.078 1 95.62 310 LEU A O 1
ATOM 2549 N N . TYR A 1 311 ? 9.984 -7.664 -29 1 96.62 311 TYR A N 1
ATOM 2550 C CA . TYR A 1 311 ? 10.297 -9.031 -29.391 1 96.62 311 TYR A CA 1
ATOM 2551 C C . TYR A 1 311 ? 11.391 -9.617 -28.5 1 96.62 311 TYR A C 1
ATOM 2553 O O . TYR A 1 311 ? 11.289 -10.766 -28.047 1 96.62 311 TYR A O 1
ATOM 2561 N N . ASP A 1 312 ? 12.359 -8.797 -28.219 1 96.31 312 ASP A N 1
ATOM 2562 C CA . ASP A 1 312 ? 13.438 -9.25 -27.344 1 96.31 312 ASP A CA 1
ATOM 2563 C C . ASP A 1 312 ? 12.914 -9.594 -25.953 1 96.31 312 ASP A C 1
ATOM 2565 O O . ASP A 1 312 ? 13.375 -10.539 -25.312 1 96.31 312 ASP A O 1
ATOM 2569 N N . SER A 1 313 ? 12.031 -8.805 -25.5 1 96.31 313 SER A N 1
ATOM 2570 C CA . SER A 1 313 ? 11.469 -9.047 -24.172 1 96.31 313 SER A CA 1
ATOM 2571 C C . SER A 1 313 ? 10.68 -10.352 -24.141 1 96.31 313 SER A C 1
ATOM 2573 O O . SER A 1 313 ? 10.773 -11.117 -23.172 1 96.31 313 SER A O 1
ATOM 2575 N N . VAL A 1 314 ? 9.891 -10.594 -25.156 1 96.56 314 VAL A N 1
ATOM 2576 C CA . VAL A 1 314 ? 9.109 -11.82 -25.234 1 96.56 314 VAL A CA 1
ATOM 2577 C C . VAL A 1 314 ? 10.039 -13.023 -25.312 1 96.56 314 VAL A C 1
ATOM 2579 O O . VAL A 1 314 ? 9.828 -14.023 -24.625 1 96.56 314 VAL A O 1
ATOM 2582 N N . GLU A 1 315 ? 11.047 -12.922 -26.078 1 96.62 315 GLU A N 1
ATOM 2583 C CA . GLU A 1 315 ? 12.031 -13.992 -26.203 1 96.62 315 GLU A CA 1
ATOM 2584 C C . GLU A 1 315 ? 12.695 -14.281 -24.859 1 96.62 315 GLU A C 1
ATOM 2586 O O . GLU A 1 315 ? 12.922 -15.445 -24.5 1 96.62 315 GLU A O 1
ATOM 2591 N N . THR A 1 316 ? 12.977 -13.266 -24.172 1 96.38 316 THR A N 1
ATOM 2592 C CA . THR A 1 316 ? 13.617 -13.398 -22.875 1 96.38 316 THR A CA 1
ATOM 2593 C C . THR A 1 316 ? 12.734 -14.188 -21.906 1 96.38 316 THR A C 1
ATOM 2595 O O . THR A 1 316 ? 13.219 -15.094 -21.219 1 96.38 316 THR A O 1
ATOM 2598 N N . VAL A 1 317 ? 11.445 -13.844 -21.828 1 96.44 317 VAL A N 1
ATOM 2599 C CA . VAL A 1 317 ? 10.523 -14.539 -20.938 1 96.44 317 VAL A CA 1
ATOM 2600 C C . VAL A 1 317 ? 10.422 -16.016 -21.344 1 96.44 317 VAL A C 1
ATOM 2602 O O . VAL A 1 317 ? 10.492 -16.906 -20.5 1 96.44 317 VAL A O 1
ATOM 2605 N N . VAL A 1 318 ? 10.32 -16.266 -22.625 1 95.44 318 VAL A N 1
ATOM 2606 C CA . VAL A 1 318 ? 10.18 -17.625 -23.141 1 95.44 318 VAL A CA 1
ATOM 2607 C C . VAL A 1 318 ? 11.43 -18.438 -22.812 1 95.44 318 VAL A C 1
ATOM 2609 O O . VAL A 1 318 ? 11.344 -19.609 -22.469 1 95.44 318 VAL A O 1
ATOM 2612 N N . GLU A 1 319 ? 12.516 -17.828 -22.906 1 94.94 319 GLU A N 1
ATOM 2613 C CA . GLU A 1 319 ? 13.766 -18.5 -22.578 1 94.94 319 GLU A CA 1
ATOM 2614 C C . GLU A 1 319 ? 13.797 -18.891 -21.094 1 94.94 319 GLU A C 1
ATOM 2616 O O . GLU A 1 319 ? 14.297 -19.969 -20.75 1 94.94 319 GLU A O 1
ATOM 2621 N N . VAL A 1 320 ? 13.344 -18.031 -20.281 1 95.19 320 VAL A N 1
ATOM 2622 C CA . VAL A 1 320 ? 13.273 -18.359 -18.859 1 95.19 320 VAL A CA 1
ATOM 2623 C C . VAL A 1 320 ? 12.367 -19.562 -18.625 1 95.19 320 VAL A C 1
ATOM 2625 O O . VAL A 1 320 ? 12.727 -20.5 -17.922 1 95.19 320 VAL A O 1
ATOM 2628 N N . LEU A 1 321 ? 11.195 -19.562 -19.266 1 95.12 321 LEU A N 1
ATOM 2629 C CA . LEU A 1 321 ? 10.25 -20.672 -19.109 1 95.12 321 LEU A CA 1
ATOM 2630 C C . LEU A 1 321 ? 10.852 -21.984 -19.594 1 95.12 321 LEU A C 1
ATOM 2632 O O . LEU A 1 321 ? 10.672 -23.016 -18.969 1 95.12 321 LEU A O 1
ATOM 2636 N N . LYS A 1 322 ? 11.555 -21.891 -20.672 1 93.5 322 LYS A N 1
ATOM 2637 C CA . LYS A 1 322 ? 12.219 -23.062 -21.203 1 93.5 322 LYS A CA 1
ATOM 2638 C C . LYS A 1 322 ? 13.266 -23.609 -20.234 1 93.5 322 LYS A C 1
ATOM 2640 O O . LYS A 1 322 ? 13.344 -24.812 -20.016 1 93.5 322 LYS A O 1
ATOM 2645 N N . SER A 1 323 ? 13.992 -22.734 -19.719 1 93.19 323 SER A N 1
ATOM 2646 C CA . SER A 1 323 ? 15.031 -23.156 -18.781 1 93.19 323 SER A CA 1
ATOM 2647 C C . SER A 1 323 ? 14.438 -23.812 -17.547 1 93.19 323 SER A C 1
ATOM 2649 O O . SER A 1 323 ? 15.039 -24.734 -16.984 1 93.19 323 SER A O 1
ATOM 2651 N N . MET A 1 324 ? 13.352 -23.391 -17.156 1 93.5 324 MET A N 1
ATOM 2652 C CA . MET A 1 324 ? 12.68 -23.969 -15.992 1 93.5 324 MET A CA 1
ATOM 2653 C C . MET A 1 324 ? 12.234 -25.406 -16.281 1 93.5 324 MET A C 1
ATOM 2655 O O . MET A 1 324 ? 12.266 -26.25 -15.383 1 93.5 324 MET A O 1
ATOM 2659 N N . LYS A 1 325 ? 11.859 -25.641 -17.484 1 92.69 325 LYS A N 1
ATOM 2660 C CA . LYS A 1 325 ? 11.453 -26.984 -17.875 1 92.69 325 LYS A CA 1
ATOM 2661 C C . LYS A 1 325 ? 12.633 -27.953 -17.844 1 92.69 325 LYS A C 1
ATOM 2663 O O . LYS A 1 325 ? 12.453 -29.156 -17.578 1 92.69 325 LYS A O 1
ATOM 2668 N N . GLU A 1 326 ? 13.719 -27.406 -18.141 1 91.19 326 GLU A N 1
ATOM 2669 C CA . GLU A 1 326 ? 14.922 -28.234 -18.141 1 91.19 326 GLU A CA 1
ATOM 2670 C C . GLU A 1 326 ? 15.289 -28.656 -16.719 1 91.19 326 GLU A C 1
ATOM 2672 O O . GLU A 1 326 ? 15.953 -29.672 -16.516 1 91.19 326 GLU A O 1
ATOM 2677 N N . GLY A 1 327 ? 14.883 -27.781 -15.758 1 89.94 327 GLY A N 1
ATOM 2678 C CA . GLY A 1 327 ? 15.102 -28.141 -14.367 1 89.94 327 GLY A CA 1
ATOM 2679 C C . GLY A 1 327 ? 15.406 -26.938 -13.484 1 89.94 327 GLY A C 1
ATOM 2680 O O . GLY A 1 327 ? 16.141 -26.031 -13.891 1 89.94 327 GLY A O 1
ATOM 2681 N N . ILE A 1 328 ? 14.68 -26.984 -12.336 1 88.25 328 ILE A N 1
ATOM 2682 C CA . ILE A 1 328 ? 15.07 -26 -11.344 1 88.25 328 ILE A CA 1
ATOM 2683 C C . ILE A 1 328 ? 16.062 -26.609 -10.359 1 88.25 328 ILE A C 1
ATOM 2685 O O . ILE A 1 328 ? 16 -27.812 -10.07 1 88.25 328 ILE A O 1
ATOM 2689 N N . THR A 1 329 ? 17.141 -26 -10.031 1 85.06 329 THR A N 1
ATOM 2690 C CA . THR A 1 329 ? 18.156 -26.531 -9.141 1 85.06 329 THR A CA 1
ATOM 2691 C C . THR A 1 329 ? 18.141 -25.781 -7.805 1 85.06 329 THR A C 1
ATOM 2693 O O . THR A 1 329 ? 17.516 -26.234 -6.844 1 85.06 329 THR A O 1
ATOM 2696 N N . ASP A 1 330 ? 18.531 -24.547 -7.84 1 89.44 330 ASP A N 1
ATOM 2697 C CA . ASP A 1 330 ? 18.688 -23.812 -6.586 1 89.44 330 ASP A CA 1
ATOM 2698 C C . ASP A 1 330 ? 17.562 -22.812 -6.391 1 89.44 330 ASP A C 1
ATOM 2700 O O . ASP A 1 330 ? 17.484 -22.141 -5.352 1 89.44 330 ASP A O 1
ATOM 2704 N N . GLU A 1 331 ? 16.656 -22.812 -7.262 1 92.12 331 GLU A N 1
ATOM 2705 C CA . GLU A 1 331 ? 15.641 -21.766 -7.223 1 92.12 331 GLU A CA 1
ATOM 2706 C C . GLU A 1 331 ? 14.773 -21.875 -5.973 1 92.12 331 GLU A C 1
ATOM 2708 O O . GLU A 1 331 ? 14.375 -20.875 -5.387 1 92.12 331 GLU A O 1
ATOM 2713 N N . LEU A 1 332 ? 14.516 -23.094 -5.609 1 93.56 332 LEU A N 1
ATOM 2714 C CA . LEU A 1 332 ? 13.672 -23.312 -4.441 1 93.56 332 LEU A CA 1
ATOM 2715 C C . LEU A 1 332 ? 14.305 -22.734 -3.188 1 93.56 332 LEU A C 1
ATOM 2717 O O . LEU A 1 332 ? 13.609 -22.219 -2.311 1 93.56 332 LEU A O 1
ATOM 2721 N N . SER A 1 333 ? 15.594 -22.812 -3.133 1 93.75 333 SER A N 1
ATOM 2722 C CA . SER A 1 333 ? 16.297 -22.328 -1.95 1 93.75 333 SER A CA 1
ATOM 2723 C C . SER A 1 333 ? 16.172 -20.812 -1.811 1 93.75 333 SER A C 1
ATOM 2725 O O . SER A 1 333 ? 16.359 -20.266 -0.72 1 93.75 333 SER A O 1
ATOM 2727 N N . TYR A 1 334 ? 15.844 -20.156 -2.891 1 93.56 334 TYR A N 1
ATOM 2728 C CA . TYR A 1 334 ? 15.758 -18.688 -2.881 1 93.56 334 TYR A CA 1
ATOM 2729 C C . TYR A 1 334 ? 14.367 -18.234 -2.451 1 93.56 334 TYR A C 1
ATOM 2731 O O . TYR A 1 334 ? 14.172 -17.062 -2.1 1 93.56 334 TYR A O 1
ATOM 2739 N N . VAL A 1 335 ? 13.398 -19.094 -2.492 1 95.12 335 VAL A N 1
ATOM 2740 C CA . VAL A 1 335 ? 12.031 -18.641 -2.238 1 95.12 335 VAL A CA 1
ATOM 2741 C C . VAL A 1 335 ? 11.516 -19.266 -0.946 1 95.12 335 VAL A C 1
ATOM 2743 O O . VAL A 1 335 ? 10.656 -18.688 -0.27 1 95.12 335 VAL A O 1
ATOM 2746 N N . LEU A 1 336 ? 12.062 -20.359 -0.521 1 95 336 LEU A N 1
ATOM 2747 C CA . LEU A 1 336 ? 11.578 -21.125 0.616 1 95 336 LEU A CA 1
ATOM 2748 C C . LEU A 1 336 ? 11.711 -20.344 1.91 1 95 336 LEU A C 1
ATOM 2750 O O . LEU A 1 336 ? 10.82 -20.375 2.76 1 95 336 LEU A O 1
ATOM 2754 N N . PRO A 1 337 ? 12.781 -19.625 2.109 1 94.25 337 PRO A N 1
ATOM 2755 C CA . PRO A 1 337 ? 12.969 -18.922 3.387 1 94.25 337 PRO A CA 1
ATOM 2756 C C . PRO A 1 337 ? 11.828 -17.953 3.701 1 94.25 337 PRO A C 1
ATOM 2758 O O . PRO A 1 337 ? 11.5 -17.75 4.871 1 94.25 337 PRO A O 1
ATOM 2761 N N . HIS A 1 338 ? 11.164 -17.422 2.727 1 92.25 338 HIS A N 1
ATOM 2762 C CA . HIS A 1 338 ? 10.047 -16.516 2.939 1 92.25 338 HIS A CA 1
ATOM 2763 C C . HIS A 1 338 ? 8.891 -17.219 3.635 1 92.25 338 HIS A C 1
ATOM 2765 O O . HIS A 1 338 ? 8.133 -16.594 4.383 1 92.25 338 HIS A O 1
ATOM 2771 N N . TYR A 1 339 ? 8.805 -18.531 3.379 1 94.56 339 TYR A N 1
ATOM 2772 C CA . TYR A 1 339 ? 7.699 -19.312 3.926 1 94.56 339 TYR A CA 1
ATOM 2773 C C . TYR A 1 339 ? 8.141 -20.109 5.148 1 94.56 339 TYR A C 1
ATOM 2775 O O . TYR A 1 339 ? 7.309 -20.578 5.926 1 94.56 339 TYR A O 1
ATOM 2783 N N . VAL A 1 340 ? 9.453 -20.25 5.297 1 94.5 340 VAL A N 1
ATOM 2784 C CA . VAL A 1 340 ? 9.945 -21.125 6.355 1 94.5 340 VAL A CA 1
ATOM 2785 C C . VAL A 1 340 ? 10.609 -20.281 7.449 1 94.5 340 VAL A C 1
ATOM 2787 O O . VAL A 1 340 ? 10.102 -20.203 8.57 1 94.5 340 VAL A O 1
ATOM 2790 N N . ASP A 1 341 ? 11.586 -19.5 7.102 1 92.88 341 ASP A N 1
ATOM 2791 C CA . ASP A 1 341 ? 12.312 -18.703 8.078 1 92.88 341 ASP A CA 1
ATOM 2792 C C . ASP A 1 341 ? 11.461 -17.531 8.586 1 92.88 341 ASP A C 1
ATOM 2794 O O . ASP A 1 341 ? 11.547 -17.156 9.758 1 92.88 341 ASP A O 1
ATOM 2798 N N . ASN A 1 342 ? 10.648 -16.984 7.699 1 94.44 342 ASN A N 1
ATOM 2799 C CA . ASN A 1 342 ? 9.852 -15.805 8.047 1 94.44 342 ASN A CA 1
ATOM 2800 C C . ASN A 1 342 ? 8.422 -16.188 8.406 1 94.44 342 ASN A C 1
ATOM 2802 O O . ASN A 1 342 ? 7.547 -15.32 8.492 1 94.44 342 ASN A O 1
ATOM 2806 N N . ALA A 1 343 ? 8.164 -17.406 8.617 1 94.12 343 ALA A N 1
ATOM 2807 C CA . ALA A 1 343 ? 6.805 -17.891 8.836 1 94.12 343 ALA A CA 1
ATOM 2808 C C . ALA A 1 343 ? 6.156 -17.188 10.023 1 94.12 343 ALA A C 1
ATOM 2810 O O . ALA A 1 343 ? 4.973 -16.844 9.977 1 94.12 343 ALA A O 1
ATOM 2811 N N . GLY A 1 344 ? 6.93 -16.875 11.031 1 92.75 344 GLY A N 1
ATOM 2812 C CA . GLY A 1 344 ? 6.395 -16.281 12.25 1 92.75 344 GLY A CA 1
ATOM 2813 C C . GLY A 1 344 ? 5.91 -14.859 12.062 1 92.75 344 GLY A C 1
ATOM 2814 O O . GLY A 1 344 ? 5.141 -14.352 12.883 1 92.75 344 GLY A O 1
ATOM 2815 N N . VAL A 1 345 ? 6.309 -14.234 10.984 1 92.94 345 VAL A N 1
ATOM 2816 C CA . VAL A 1 345 ? 5.945 -12.844 10.734 1 92.94 345 VAL A CA 1
ATOM 2817 C C . VAL A 1 345 ? 4.434 -12.734 10.531 1 92.94 345 VAL A C 1
ATOM 2819 O O . VAL A 1 345 ? 3.838 -11.695 10.82 1 92.94 345 VAL A O 1
ATOM 2822 N N . LEU A 1 346 ? 3.844 -13.773 10.086 1 93.62 346 LEU A N 1
ATOM 2823 C CA . LEU A 1 346 ? 2.396 -13.812 9.898 1 93.62 346 LEU A CA 1
ATOM 2824 C C . LEU A 1 346 ? 1.669 -13.523 11.203 1 93.62 346 LEU A C 1
ATOM 2826 O O . LEU A 1 346 ? 0.581 -12.945 11.203 1 93.62 346 LEU A O 1
ATOM 2830 N N . LEU A 1 347 ? 2.252 -13.836 12.312 1 93.62 347 LEU A N 1
ATOM 2831 C CA . LEU A 1 347 ? 1.636 -13.68 13.625 1 93.62 347 LEU A CA 1
ATOM 2832 C C . LEU A 1 347 ? 1.701 -12.227 14.078 1 93.62 347 LEU A C 1
ATOM 2834 O O . LEU A 1 347 ? 1.009 -11.836 15.023 1 93.62 347 LEU A O 1
ATOM 2838 N N . ASP A 1 348 ? 2.473 -11.453 13.367 1 94.19 348 ASP A N 1
ATOM 2839 C CA . ASP A 1 348 ? 2.705 -10.07 13.789 1 94.19 348 ASP A CA 1
ATOM 2840 C C . ASP A 1 348 ? 1.706 -9.117 13.141 1 94.19 348 ASP A C 1
ATOM 2842 O O . ASP A 1 348 ? 1.614 -7.953 13.523 1 94.19 348 ASP A O 1
ATOM 2846 N N . ASP A 1 349 ? 0.958 -9.578 12.18 1 95.06 349 ASP A N 1
ATOM 2847 C CA . ASP A 1 349 ? -0.043 -8.797 11.453 1 95.06 349 ASP A CA 1
ATOM 2848 C C . ASP A 1 349 ? -1.406 -9.484 11.492 1 95.06 349 ASP A C 1
ATOM 2850 O O . ASP A 1 349 ? -1.701 -10.344 10.664 1 95.06 349 ASP A O 1
ATOM 2854 N N . THR A 1 350 ? -2.172 -8.977 12.305 1 95.62 350 THR A N 1
ATOM 2855 C CA . THR A 1 350 ? -3.428 -9.656 12.594 1 95.62 350 THR A CA 1
ATOM 2856 C C . THR A 1 350 ? -4.336 -9.656 11.367 1 95.62 350 THR A C 1
ATOM 2858 O O . THR A 1 350 ? -5.098 -10.602 11.148 1 95.62 350 THR A O 1
ATOM 2861 N N . GLU A 1 351 ? -4.324 -8.641 10.562 1 96.81 351 GLU A N 1
ATOM 2862 C CA . GLU A 1 351 ? -5.137 -8.586 9.352 1 96.81 351 GLU A CA 1
ATOM 2863 C C . GLU A 1 351 ? -4.648 -9.594 8.312 1 96.81 351 GLU A C 1
ATOM 2865 O O . GLU A 1 351 ? -5.453 -10.32 7.723 1 96.81 351 GLU A O 1
ATOM 2870 N N . GLU A 1 352 ? -3.326 -9.609 8.133 1 96 352 GLU A N 1
ATOM 2871 C CA . GLU A 1 352 ? -2.76 -10.57 7.195 1 96 352 GLU A CA 1
ATOM 2872 C C . GLU A 1 352 ? -3.004 -12.008 7.664 1 96 352 GLU A C 1
ATOM 2874 O O . GLU A 1 352 ? -3.299 -12.891 6.855 1 96 352 GLU A O 1
ATOM 2879 N N . PHE A 1 353 ? -2.797 -12.219 8.945 1 96.31 353 PHE A N 1
ATOM 2880 C CA . PHE A 1 353 ? -3.047 -13.539 9.523 1 96.31 353 PHE A CA 1
ATOM 2881 C C . PHE A 1 353 ? -4.484 -13.977 9.266 1 96.31 353 PHE A C 1
ATOM 2883 O O . PHE A 1 353 ? -4.727 -15.109 8.844 1 96.31 353 PHE A O 1
ATOM 2890 N N . ASN A 1 354 ? -5.422 -13.07 9.523 1 97.69 354 ASN A N 1
ATOM 2891 C CA . ASN A 1 354 ? -6.836 -13.328 9.281 1 97.69 354 ASN A CA 1
ATOM 2892 C C . ASN A 1 354 ? -7.094 -13.727 7.828 1 97.69 354 ASN A C 1
ATOM 2894 O O . ASN A 1 354 ? -7.734 -14.742 7.562 1 97.69 354 ASN A O 1
ATOM 2898 N N . TRP A 1 355 ? -6.531 -12.945 6.957 1 96.75 355 TRP A N 1
ATOM 2899 C CA . TRP A 1 355 ? -6.691 -13.188 5.527 1 96.75 355 TRP A CA 1
ATOM 2900 C C . TRP A 1 355 ? -6.168 -14.562 5.145 1 96.75 355 TRP A C 1
ATOM 2902 O O . TRP A 1 355 ? -6.875 -15.352 4.508 1 96.75 355 TRP A O 1
ATOM 2912 N N . VAL A 1 356 ? -4.973 -14.852 5.566 1 94.5 356 VAL A N 1
ATOM 2913 C CA . VAL A 1 356 ? -4.324 -16.094 5.176 1 94.5 356 VAL A CA 1
ATOM 2914 C C . VAL A 1 356 ? -5.129 -17.281 5.695 1 94.5 356 VAL A C 1
ATOM 2916 O O . VAL A 1 356 ? -5.418 -18.219 4.945 1 94.5 356 VAL A O 1
ATOM 2919 N N . ARG A 1 357 ? -5.543 -17.219 6.918 1 95.88 357 ARG A N 1
ATOM 2920 C CA . ARG A 1 357 ? -6.258 -18.328 7.527 1 95.88 357 ARG A CA 1
ATOM 2921 C C . ARG A 1 357 ? -7.645 -18.484 6.918 1 95.88 357 ARG A C 1
ATOM 2923 O O . ARG A 1 357 ? -8.062 -19.594 6.594 1 95.88 357 ARG A O 1
ATOM 2930 N N . ALA A 1 358 ? -8.305 -17.406 6.754 1 95.75 358 ALA A N 1
ATOM 2931 C CA . ALA A 1 358 ? -9.656 -17.453 6.215 1 95.75 358 ALA A CA 1
ATOM 2932 C C . ALA A 1 358 ? -9.656 -17.828 4.742 1 95.75 358 ALA A C 1
ATOM 2934 O O . ALA A 1 358 ? -10.422 -18.703 4.316 1 95.75 358 ALA A O 1
ATOM 2935 N N . TYR A 1 359 ? -8.797 -17.234 4 1 93.25 359 TYR A N 1
ATOM 2936 C CA . TYR A 1 359 ? -8.758 -17.469 2.559 1 93.25 359 TYR A CA 1
ATOM 2937 C C . TYR A 1 359 ? -8.258 -18.859 2.238 1 93.25 359 TYR A C 1
ATOM 2939 O O . TYR A 1 359 ? -8.93 -19.641 1.55 1 93.25 359 TYR A O 1
ATOM 2947 N N . GLU A 1 360 ? -7.102 -19.219 2.764 1 91.88 360 GLU A N 1
ATOM 2948 C CA . GLU A 1 360 ? -6.543 -20.547 2.482 1 91.88 360 GLU A CA 1
ATOM 2949 C C . GLU A 1 360 ? -7.41 -21.641 3.084 1 91.88 360 GLU A C 1
ATOM 2951 O O . GLU A 1 360 ? -7.738 -22.625 2.406 1 91.88 360 GLU A O 1
ATOM 2956 N N . GLY A 1 361 ? -7.816 -21.469 4.266 1 91.88 361 GLY A N 1
ATOM 2957 C CA . GLY A 1 361 ? -8.484 -22.531 5 1 91.88 361 GLY A CA 1
ATOM 2958 C C . GLY A 1 361 ? -9.953 -22.672 4.633 1 91.88 361 GLY A C 1
ATOM 2959 O O . GLY A 1 361 ? -10.453 -23.797 4.484 1 91.88 361 GLY A O 1
ATOM 2960 N N . HIS A 1 362 ? -10.578 -21.562 4.461 1 92.62 362 HIS A N 1
ATOM 2961 C CA . HIS A 1 362 ? -12.031 -21.672 4.457 1 92.62 362 HIS A CA 1
ATOM 2962 C C . HIS A 1 362 ? -12.609 -21.188 3.127 1 92.62 362 HIS A C 1
ATOM 2964 O O . HIS A 1 362 ? -13.805 -21.359 2.873 1 92.62 362 HIS A O 1
ATOM 2970 N N . ILE A 1 363 ? -11.781 -20.625 2.283 1 90.94 363 ILE A N 1
ATOM 2971 C CA . ILE A 1 363 ? -12.219 -20.297 0.934 1 90.94 363 ILE A CA 1
ATOM 2972 C C . ILE A 1 363 ? -11.625 -21.281 -0.067 1 90.94 363 ILE A C 1
ATOM 2974 O O . ILE A 1 363 ? -12.352 -21.891 -0.854 1 90.94 363 ILE A O 1
ATOM 2978 N N . LEU A 1 364 ? -10.328 -21.562 0.081 1 88.25 364 LEU A N 1
ATOM 2979 C CA . LEU A 1 364 ? -9.664 -22.469 -0.836 1 88.25 364 LEU A CA 1
ATOM 2980 C C . LEU A 1 364 ? -9.734 -23.906 -0.317 1 88.25 364 LEU A C 1
ATOM 2982 O O . LEU A 1 364 ? -9.391 -24.844 -1.035 1 88.25 364 LEU A O 1
ATOM 2986 N N . ASP A 1 365 ? -10.062 -24.062 0.938 1 88.12 365 ASP A N 1
ATOM 2987 C CA . ASP A 1 365 ? -10.203 -25.359 1.587 1 88.12 365 ASP A CA 1
ATOM 2988 C C . ASP A 1 365 ? -8.844 -26.031 1.796 1 88.12 365 ASP A C 1
ATOM 2990 O O . ASP A 1 365 ? -8.703 -27.234 1.595 1 88.12 365 ASP A O 1
ATOM 2994 N N . VAL A 1 366 ? -7.836 -25.234 2.057 1 90.19 366 VAL A N 1
ATOM 2995 C CA . VAL A 1 366 ? -6.512 -25.703 2.443 1 90.19 366 VAL A CA 1
ATOM 2996 C C . VAL A 1 366 ? -6.246 -25.359 3.906 1 90.19 366 VAL A C 1
ATOM 2998 O O . VAL A 1 366 ? -5.688 -24.297 4.207 1 90.19 366 VAL A O 1
ATOM 3001 N N . TYR A 1 367 ? -6.539 -26.25 4.742 1 91.12 367 TYR A N 1
ATOM 3002 C CA . TYR A 1 367 ? -6.512 -25.969 6.172 1 91.12 367 TYR A CA 1
ATOM 3003 C C . TYR A 1 367 ? -5.215 -26.469 6.797 1 91.12 367 TYR A C 1
ATOM 3005 O O . TYR A 1 367 ? -4.75 -27.562 6.488 1 91.12 367 TYR A O 1
ATOM 3013 N N . TYR A 1 368 ? -4.602 -25.594 7.531 1 92.62 368 TYR A N 1
ATOM 3014 C CA . TYR A 1 368 ? -3.477 -25.938 8.391 1 92.62 368 TYR A CA 1
ATOM 3015 C C . TYR A 1 368 ? -3.824 -25.734 9.859 1 92.62 368 TYR A C 1
ATOM 3017 O O . TYR A 1 368 ? -4.418 -24.719 10.227 1 92.62 368 TYR A O 1
ATOM 3025 N N . LYS A 1 369 ? -3.414 -26.594 10.648 1 91.25 369 LYS A N 1
ATOM 3026 C CA . LYS A 1 369 ? -3.715 -26.516 12.07 1 91.25 369 LYS A CA 1
ATOM 3027 C C . LYS A 1 369 ? -3.018 -25.312 12.711 1 91.25 369 LYS A C 1
ATOM 3029 O O . LYS A 1 369 ? -3.57 -24.672 13.609 1 91.25 369 LYS A O 1
ATOM 3034 N N . ASP A 1 370 ? -1.813 -25.141 12.328 1 90.62 370 ASP A N 1
ATOM 3035 C CA . ASP A 1 370 ? -1.018 -24.031 12.844 1 90.62 370 ASP A CA 1
ATOM 3036 C C . ASP A 1 370 ? 0.039 -23.594 11.828 1 90.62 370 ASP A C 1
ATOM 3038 O O . ASP A 1 370 ? 0.108 -24.141 10.727 1 90.62 370 ASP A O 1
ATOM 3042 N N . ILE A 1 371 ? 0.723 -22.641 12.203 1 91.12 371 ILE A N 1
ATOM 3043 C CA . ILE A 1 371 ? 1.729 -22.078 11.312 1 91.12 371 ILE A CA 1
ATOM 3044 C C . ILE A 1 371 ? 2.814 -23.109 11.023 1 91.12 371 ILE A C 1
ATOM 3046 O O . ILE A 1 371 ? 3.355 -23.156 9.914 1 91.12 371 ILE A O 1
ATOM 3050 N N . GLU A 1 372 ? 3.121 -23.922 11.984 1 93.75 372 GLU A N 1
ATOM 3051 C CA . GLU A 1 372 ? 4.148 -24.938 11.805 1 93.75 372 GLU A CA 1
ATOM 3052 C C . GLU A 1 372 ? 3.756 -25.938 10.711 1 93.75 372 GLU A C 1
ATOM 3054 O O . GLU A 1 372 ? 4.578 -26.281 9.867 1 93.75 372 GLU A O 1
ATOM 3059 N N . GLU A 1 373 ? 2.57 -26.375 10.797 1 95.19 373 GLU A N 1
ATOM 3060 C CA . GLU A 1 373 ? 2.088 -27.281 9.758 1 95.19 373 GLU A CA 1
ATOM 3061 C C . GLU A 1 373 ? 2.121 -26.625 8.383 1 95.19 373 GLU A C 1
ATOM 3063 O O . GLU A 1 373 ? 2.475 -27.266 7.391 1 95.19 373 GLU A O 1
ATOM 3068 N N . ARG A 1 374 ? 1.683 -25.391 8.297 1 94.88 374 ARG A N 1
ATOM 3069 C CA . ARG A 1 374 ? 1.768 -24.641 7.039 1 94.88 374 ARG A CA 1
ATOM 3070 C C . ARG A 1 374 ? 3.207 -24.578 6.543 1 94.88 374 ARG A C 1
ATOM 3072 O O . ARG A 1 374 ? 3.477 -24.828 5.367 1 94.88 374 ARG A O 1
ATOM 3079 N N . THR A 1 375 ? 4.105 -24.281 7.449 1 96.06 375 THR A N 1
ATOM 3080 C CA . THR A 1 375 ? 5.52 -24.172 7.117 1 96.06 375 THR A CA 1
ATOM 3081 C C . THR A 1 375 ? 6.051 -25.5 6.582 1 96.06 375 THR A C 1
ATOM 3083 O O . THR A 1 375 ? 6.801 -25.531 5.602 1 96.06 375 THR A O 1
ATOM 3086 N N . GLU A 1 376 ? 5.633 -26.531 7.16 1 96.88 376 GLU A N 1
ATOM 3087 C CA . GLU A 1 376 ? 6.078 -27.859 6.746 1 96.88 376 GLU A CA 1
ATOM 3088 C C . GLU A 1 376 ? 5.586 -28.203 5.34 1 96.88 376 GLU A C 1
ATOM 3090 O O . GLU A 1 376 ? 6.277 -28.875 4.582 1 96.88 376 GLU A O 1
ATOM 3095 N N . SER A 1 377 ? 4.457 -27.719 5.016 1 96.56 377 SER A N 1
ATOM 3096 C CA . SER A 1 377 ? 3.93 -27.969 3.678 1 96.56 377 SER A CA 1
ATOM 3097 C C . SER A 1 377 ? 4.824 -27.328 2.613 1 96.56 377 SER A C 1
ATOM 3099 O O . SER A 1 377 ? 4.977 -27.891 1.52 1 96.56 377 SER A O 1
ATOM 3101 N N . TYR A 1 378 ? 5.395 -26.25 2.891 1 96.94 378 TYR A N 1
ATOM 3102 C CA . TYR A 1 378 ? 6.328 -25.609 1.973 1 96.94 378 TYR A CA 1
ATOM 3103 C C . TYR A 1 378 ? 7.672 -26.328 1.973 1 96.94 378 TYR A C 1
ATOM 3105 O O . TYR A 1 378 ? 8.273 -26.531 0.916 1 96.94 378 TYR A O 1
ATOM 3113 N N . ARG A 1 379 ? 8.094 -26.766 3.141 1 95.94 379 ARG A N 1
ATOM 3114 C CA . ARG A 1 379 ? 9.383 -27.438 3.285 1 95.94 379 ARG A CA 1
ATOM 3115 C C . ARG A 1 379 ? 9.406 -28.75 2.52 1 95.94 379 ARG A C 1
ATOM 3117 O O . ARG A 1 379 ? 10.461 -29.203 2.062 1 95.94 379 ARG A O 1
ATOM 3124 N N . ARG A 1 380 ? 8.328 -29.297 2.293 1 96.44 380 ARG A N 1
ATOM 3125 C CA . ARG A 1 380 ? 8.227 -30.625 1.7 1 96.44 380 ARG A CA 1
ATOM 3126 C C . ARG A 1 380 ? 8.32 -30.562 0.18 1 96.44 380 ARG A C 1
ATOM 3128 O O . ARG A 1 380 ? 8.5 -31.578 -0.483 1 96.44 380 ARG A O 1
ATOM 3135 N N . VAL A 1 381 ? 8.203 -29.406 -0.341 1 97.06 381 VAL A N 1
ATOM 3136 C CA . VAL A 1 381 ? 8.266 -29.281 -1.793 1 97.06 381 VAL A CA 1
ATOM 3137 C C . VAL A 1 381 ? 9.68 -29.562 -2.283 1 97.06 381 VAL A C 1
ATOM 3139 O O . VAL A 1 381 ? 10.656 -29.109 -1.689 1 97.06 381 VAL A O 1
ATOM 3142 N N . THR A 1 382 ? 9.797 -30.328 -3.365 1 96.06 382 THR A N 1
ATOM 3143 C CA . THR A 1 382 ? 11.109 -30.734 -3.855 1 96.06 382 THR A CA 1
ATOM 3144 C C . THR A 1 382 ? 11.391 -30.109 -5.219 1 96.06 382 THR A C 1
ATOM 3146 O O . THR A 1 382 ? 10.469 -29.688 -5.922 1 96.06 382 THR A O 1
ATOM 3149 N N . THR A 1 383 ? 12.648 -30.141 -5.523 1 95.81 383 THR A N 1
ATOM 3150 C CA . THR A 1 383 ? 13.078 -29.625 -6.82 1 95.81 383 THR A CA 1
ATOM 3151 C C . THR A 1 383 ? 12.539 -30.5 -7.949 1 95.81 383 THR A C 1
ATOM 3153 O O . THR A 1 383 ? 12.172 -30 -9.008 1 95.81 383 THR A O 1
ATOM 3156 N N . GLU A 1 384 ? 12.516 -31.75 -7.738 1 95.5 384 GLU A N 1
ATOM 3157 C CA . GLU A 1 384 ? 12.008 -32.688 -8.742 1 95.5 384 GLU A CA 1
ATOM 3158 C C . GLU A 1 384 ? 10.539 -32.406 -9.047 1 95.5 384 GLU A C 1
ATOM 3160 O O . GLU A 1 384 ? 10.141 -32.344 -10.211 1 95.5 384 GLU A O 1
ATOM 3165 N N . ARG A 1 385 ? 9.828 -32.281 -7.988 1 95.75 385 ARG A N 1
ATOM 3166 C CA . ARG A 1 385 ? 8.398 -32 -8.148 1 95.75 385 ARG A CA 1
ATOM 3167 C C . ARG A 1 385 ? 8.164 -30.688 -8.875 1 95.75 385 ARG A C 1
ATOM 3169 O O . ARG A 1 385 ? 7.312 -30.594 -9.758 1 95.75 385 ARG A O 1
ATOM 3176 N N . MET A 1 386 ? 8.891 -29.688 -8.547 1 96.31 386 MET A N 1
ATOM 3177 C CA . MET A 1 386 ? 8.742 -28.375 -9.18 1 96.31 386 MET A CA 1
ATOM 3178 C C . MET A 1 386 ? 9.102 -28.438 -10.656 1 96.31 386 MET A C 1
ATOM 3180 O O . MET A 1 386 ? 8.461 -27.781 -11.484 1 96.31 386 MET A O 1
ATOM 3184 N N . THR A 1 387 ? 10.094 -29.203 -10.961 1 96.25 387 THR A N 1
ATOM 3185 C CA . THR A 1 387 ? 10.484 -29.375 -12.359 1 96.25 387 THR A CA 1
ATOM 3186 C C . THR A 1 387 ? 9.375 -30.047 -13.156 1 96.25 387 THR A C 1
ATOM 3188 O O . THR A 1 387 ? 9.094 -29.672 -14.289 1 96.25 387 THR A O 1
ATOM 3191 N N . GLU A 1 388 ? 8.812 -31 -12.547 1 95.75 388 GLU A N 1
ATOM 3192 C CA . GLU A 1 388 ? 7.684 -31.672 -13.188 1 95.75 388 GLU A CA 1
ATOM 3193 C C . GLU A 1 388 ? 6.543 -30.703 -13.461 1 95.75 388 GLU A C 1
ATOM 3195 O O . GLU A 1 388 ? 5.949 -30.719 -14.539 1 95.75 388 GLU A O 1
ATOM 3200 N N . ILE A 1 389 ? 6.285 -29.859 -12.5 1 95.69 389 ILE A N 1
ATOM 3201 C CA . ILE A 1 389 ? 5.227 -28.875 -12.641 1 95.69 389 ILE A CA 1
ATOM 3202 C C . ILE A 1 389 ? 5.57 -27.906 -13.781 1 95.69 389 ILE A C 1
ATOM 3204 O O . ILE A 1 389 ? 4.711 -27.578 -14.602 1 95.69 389 ILE A O 1
ATOM 3208 N N . CYS A 1 390 ? 6.777 -27.516 -13.859 1 95.69 390 CYS A N 1
ATOM 3209 C CA . CYS A 1 390 ? 7.207 -26.609 -14.914 1 95.69 390 CYS A CA 1
ATOM 3210 C C . CYS A 1 390 ? 6.988 -27.234 -16.297 1 95.69 390 CYS A C 1
ATOM 3212 O O . CYS A 1 390 ? 6.523 -26.562 -17.219 1 95.69 390 CYS A O 1
ATOM 3214 N N . ARG A 1 391 ? 7.273 -28.516 -16.391 1 94.06 391 ARG A N 1
ATOM 3215 C CA . ARG A 1 391 ? 7.098 -29.219 -17.656 1 94.06 391 ARG A CA 1
ATOM 3216 C C . ARG A 1 391 ? 5.621 -29.312 -18.031 1 94.06 391 ARG A C 1
ATOM 3218 O O . ARG A 1 391 ? 5.273 -29.25 -19.219 1 94.06 391 ARG A O 1
ATOM 3225 N N . GLU A 1 392 ? 4.852 -29.391 -17.031 1 92.56 392 GLU A N 1
ATOM 3226 C CA . GLU A 1 392 ? 3.416 -29.516 -17.266 1 92.56 392 GLU A CA 1
ATOM 3227 C C . GLU A 1 392 ? 2.795 -28.172 -17.609 1 92.56 392 GLU A C 1
ATOM 3229 O O . GLU A 1 392 ? 1.872 -28.094 -18.438 1 92.56 392 GLU A O 1
ATOM 3234 N N . VAL A 1 393 ? 3.305 -27.141 -17.031 1 93.88 393 VAL A N 1
ATOM 3235 C CA . VAL A 1 393 ? 2.645 -25.844 -17.094 1 93.88 393 VAL A CA 1
ATOM 3236 C C . VAL A 1 393 ? 3.186 -25.031 -18.281 1 93.88 393 VAL A C 1
ATOM 3238 O O . VAL A 1 393 ? 2.428 -24.344 -18.969 1 93.88 393 VAL A O 1
ATOM 3241 N N . PHE A 1 394 ? 4.477 -25.156 -18.516 1 93.56 394 PHE A N 1
ATOM 3242 C CA . PHE A 1 394 ? 5.09 -24.281 -19.5 1 93.56 394 PHE A CA 1
ATOM 3243 C C . PHE A 1 394 ? 5.156 -24.953 -20.875 1 93.56 394 PHE A C 1
ATOM 3245 O O . PHE A 1 394 ? 6.246 -25.219 -21.391 1 93.56 394 PHE A O 1
ATOM 3252 N N . ARG A 1 395 ? 4.02 -25.141 -21.344 1 91.25 395 ARG A N 1
ATOM 3253 C CA . ARG A 1 395 ? 3.834 -25.656 -22.703 1 91.25 395 ARG A CA 1
ATOM 3254 C C . ARG A 1 395 ? 3.182 -24.609 -23.594 1 91.25 395 ARG A C 1
ATOM 3256 O O . ARG A 1 395 ? 2.441 -23.75 -23.109 1 91.25 395 ARG A O 1
ATOM 3263 N N . GLN A 1 396 ? 3.432 -24.766 -24.812 1 88.81 396 GLN A N 1
ATOM 3264 C CA . GLN A 1 396 ? 2.881 -23.812 -25.766 1 88.81 396 GLN A CA 1
ATOM 3265 C C . GLN A 1 396 ? 1.356 -23.781 -25.688 1 88.81 396 GLN A C 1
ATOM 3267 O O . GLN A 1 396 ? 0.754 -22.703 -25.781 1 88.81 396 GLN A O 1
ATOM 3272 N N . SER A 1 397 ? 0.734 -24.891 -25.516 1 90.12 397 SER A N 1
ATOM 3273 C CA . SER A 1 397 ? -0.721 -25.016 -25.5 1 90.12 397 SER A CA 1
ATOM 3274 C C . SER A 1 397 ? -1.307 -24.453 -24.203 1 90.12 397 SER A C 1
ATOM 3276 O O . SER A 1 397 ? -2.527 -24.359 -24.062 1 90.12 397 SER A O 1
ATOM 3278 N N . ASN A 1 398 ? -0.456 -24.016 -23.312 1 93.5 398 ASN A N 1
ATOM 3279 C CA . ASN A 1 398 ? -0.936 -23.547 -22.016 1 93.5 398 ASN A CA 1
ATOM 3280 C C . ASN A 1 398 ? -0.579 -22.094 -21.781 1 93.5 398 ASN A C 1
ATOM 3282 O O . ASN A 1 398 ? -0.692 -21.594 -20.656 1 93.5 398 ASN A O 1
ATOM 3286 N N . ILE A 1 399 ? -0.111 -21.438 -22.797 1 93.81 399 ILE A N 1
ATOM 3287 C CA . ILE A 1 399 ? 0.297 -20.047 -22.656 1 93.81 399 ILE A CA 1
ATOM 3288 C C . ILE A 1 399 ? -0.542 -19.172 -23.578 1 93.81 399 ILE A C 1
ATOM 3290 O O . ILE A 1 399 ? -0.729 -19.484 -24.75 1 93.81 399 ILE A O 1
ATOM 3294 N N . LEU A 1 400 ? -1.068 -18.156 -23.062 1 94.88 400 LEU A N 1
ATOM 3295 C CA . LEU A 1 400 ? -1.758 -17.109 -23.812 1 94.88 400 LEU A CA 1
ATOM 3296 C C . LEU A 1 400 ? -0.948 -15.82 -23.797 1 94.88 400 LEU A C 1
ATOM 3298 O O . LEU A 1 400 ? -0.539 -15.336 -22.75 1 94.88 400 LEU A O 1
ATOM 3302 N N . LEU A 1 401 ? -0.671 -15.273 -24.984 1 96.06 401 LEU A N 1
ATOM 3303 C CA . LEU A 1 401 ? 0.083 -14.031 -25.125 1 96.06 401 LEU A CA 1
ATOM 3304 C C . LEU A 1 401 ? -0.792 -12.93 -25.719 1 96.06 401 LEU A C 1
ATOM 3306 O O . LEU A 1 401 ? -1.392 -13.102 -26.781 1 96.06 401 LEU A O 1
ATOM 3310 N N . THR A 1 402 ? -0.892 -11.852 -24.984 1 96.81 402 THR A N 1
ATOM 3311 C CA . THR A 1 402 ? -1.582 -10.664 -25.484 1 96.81 402 THR A CA 1
ATOM 3312 C C . THR A 1 402 ? -0.663 -9.445 -25.438 1 96.81 402 THR A C 1
ATOM 3314 O O . THR A 1 402 ? 0.247 -9.375 -24.609 1 96.81 402 THR A O 1
ATOM 3317 N N . VAL A 1 403 ? -0.892 -8.531 -26.391 1 97.19 403 VAL A N 1
ATOM 3318 C CA . VAL A 1 403 ? -0.046 -7.348 -26.5 1 97.19 403 VAL A CA 1
ATOM 3319 C C . VAL A 1 403 ? -0.915 -6.105 -26.672 1 97.19 403 VAL A C 1
ATOM 3321 O O . VAL A 1 403 ? -1.946 -6.152 -27.359 1 97.19 403 VAL A O 1
ATOM 3324 N N . LYS A 1 404 ? -0.607 -5.184 -25.938 1 95.62 404 LYS A N 1
ATOM 3325 C CA . LYS A 1 404 ? -1.09 -3.836 -26.219 1 95.62 404 LYS A CA 1
ATOM 3326 C C . LYS A 1 404 ? -0.058 -3.037 -27 1 95.62 404 LYS A C 1
ATOM 3328 O O . LYS A 1 404 ? 1.122 -3.01 -26.641 1 95.62 404 LYS A O 1
ATOM 3333 N N . GLY A 1 405 ? -0.409 -2.42 -28.125 1 92.94 405 GLY A N 1
ATOM 3334 C CA . GLY A 1 405 ? 0.491 -1.662 -28.969 1 92.94 405 GLY A CA 1
ATOM 3335 C C . GLY A 1 405 ? -0.16 -1.196 -30.266 1 92.94 405 GLY A C 1
ATOM 3336 O O . GLY A 1 405 ? -1.34 -1.463 -30.5 1 92.94 405 GLY A O 1
ATOM 3337 N N . LYS A 1 406 ? 0.638 -0.406 -31.109 1 91.88 406 LYS A N 1
ATOM 3338 C CA . LYS A 1 406 ? 0.139 -0.031 -32.438 1 91.88 406 LYS A CA 1
ATOM 3339 C C . LYS A 1 406 ? -0.047 -1.26 -33.312 1 91.88 406 LYS A C 1
ATOM 3341 O O . LYS A 1 406 ? 0.931 -1.843 -33.781 1 91.88 406 LYS A O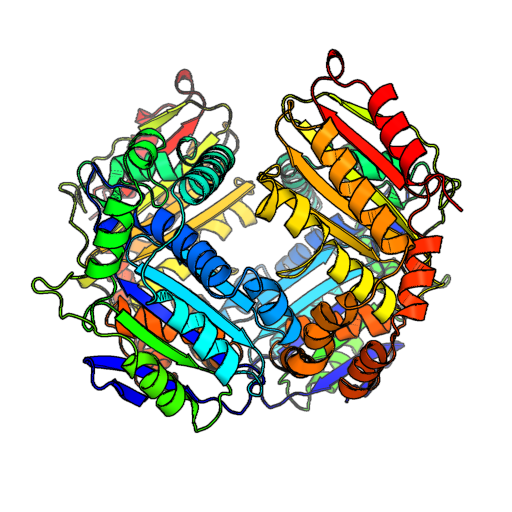 1
ATOM 3346 N N . LYS A 1 407 ? -1.263 -1.56 -33.531 1 86.56 407 LYS A N 1
ATOM 3347 C CA . LYS A 1 407 ? -1.633 -2.816 -34.188 1 86.56 407 LYS A CA 1
ATOM 3348 C C . LYS A 1 407 ? -0.881 -3.002 -35.5 1 86.56 407 LYS A C 1
ATOM 3350 O O . LYS A 1 407 ? -0.409 -4.102 -35.812 1 86.56 407 LYS A O 1
ATOM 3355 N N . LYS A 1 408 ? -0.648 -1.964 -36.219 1 89.5 408 LYS A N 1
ATOM 3356 C CA . LYS A 1 408 ? -0.016 -2.031 -37.531 1 89.5 408 LYS A CA 1
ATOM 3357 C C . LYS A 1 408 ? 1.479 -2.311 -37.406 1 89.5 408 LYS A C 1
ATOM 3359 O O . LYS A 1 408 ? 2.111 -2.766 -38.375 1 89.5 408 LYS A O 1
ATOM 3364 N N . LYS A 1 409 ? 1.993 -2.141 -36.25 1 91.38 409 LYS A N 1
ATOM 3365 C CA . LYS A 1 409 ? 3.441 -2.25 -36.094 1 91.38 409 LYS A CA 1
ATOM 3366 C C . LYS A 1 409 ? 3.816 -3.533 -35.375 1 91.38 409 LYS A C 1
ATOM 3368 O O . LYS A 1 409 ? 4.996 -3.873 -35.25 1 91.38 409 LYS A O 1
ATOM 3373 N N . VAL A 1 410 ? 2.855 -4.211 -34.812 1 94.56 410 VAL A N 1
ATOM 3374 C CA . VAL A 1 410 ? 3.127 -5.434 -34.062 1 94.56 410 VAL A CA 1
ATOM 3375 C C . VAL A 1 410 ? 3.049 -6.641 -35 1 94.56 410 VAL A C 1
ATOM 3377 O O . VAL A 1 410 ? 2 -6.906 -35.594 1 94.56 410 VAL A O 1
ATOM 3380 N N . ASP A 1 411 ? 4.07 -7.352 -35.156 1 95 411 ASP A N 1
ATOM 3381 C CA . ASP A 1 411 ? 4.125 -8.57 -35.969 1 95 411 ASP A CA 1
ATOM 3382 C C . ASP A 1 411 ? 3.688 -9.789 -35.156 1 95 411 ASP A C 1
ATOM 3384 O O . ASP A 1 411 ? 4.512 -10.438 -34.5 1 95 411 ASP A O 1
ATOM 3388 N N . THR A 1 412 ? 2.42 -10.117 -35.219 1 94 412 THR A N 1
ATOM 3389 C CA . THR A 1 412 ? 1.844 -11.188 -34.406 1 94 412 THR A CA 1
ATOM 3390 C C . THR A 1 412 ? 2.416 -12.539 -34.812 1 94 412 THR A C 1
ATOM 3392 O O . THR A 1 412 ? 2.537 -13.445 -34 1 94 412 THR A O 1
ATOM 3395 N N . GLU A 1 413 ? 2.773 -12.734 -36.031 1 93.19 413 GLU A N 1
ATOM 3396 C CA . GLU A 1 413 ? 3.344 -13.992 -36.5 1 93.19 413 GLU A CA 1
ATOM 3397 C C . GLU A 1 413 ? 4.734 -14.219 -35.906 1 93.19 413 GLU A C 1
ATOM 3399 O O . GLU A 1 413 ? 5.07 -15.344 -35.531 1 93.19 413 GLU A O 1
ATOM 3404 N N . ARG A 1 414 ? 5.473 -13.195 -35.875 1 94.44 414 ARG A N 1
ATOM 3405 C CA . ARG A 1 414 ? 6.793 -13.305 -35.281 1 94.44 414 ARG A CA 1
ATOM 3406 C C . ARG A 1 414 ? 6.684 -13.68 -33.812 1 94.44 414 ARG A C 1
ATOM 3408 O O . ARG A 1 414 ? 7.43 -14.531 -33.312 1 94.44 414 ARG A O 1
ATOM 3415 N N . LEU A 1 415 ? 5.805 -13.062 -33.125 1 94.56 415 LEU A N 1
ATOM 3416 C CA . LEU A 1 415 ? 5.594 -13.359 -31.719 1 94.56 415 LEU A CA 1
ATOM 3417 C C . LEU A 1 415 ? 5.129 -14.797 -31.531 1 94.56 415 LEU A C 1
ATOM 3419 O O . LEU A 1 415 ? 5.582 -15.484 -30.609 1 94.56 415 LEU A O 1
ATOM 3423 N N . ALA A 1 416 ? 4.23 -15.242 -32.375 1 92.06 416 ALA A N 1
ATOM 3424 C CA . ALA A 1 416 ? 3.746 -16.625 -32.312 1 92.06 416 ALA A CA 1
ATOM 3425 C C . ALA A 1 416 ? 4.883 -17.609 -32.531 1 92.06 416 ALA A C 1
ATOM 3427 O O . ALA A 1 416 ? 4.914 -18.688 -31.938 1 92.06 416 ALA A O 1
ATOM 3428 N N . GLU A 1 417 ? 5.73 -17.281 -33.406 1 91.88 417 GLU A N 1
ATOM 3429 C CA . GLU A 1 417 ? 6.883 -18.125 -33.688 1 91.88 417 GLU A CA 1
ATOM 3430 C C . GLU A 1 417 ? 7.805 -18.25 -32.5 1 91.88 417 GLU A C 1
ATOM 3432 O O . GLU A 1 417 ? 8.336 -19.312 -32.219 1 91.88 417 GLU A O 1
ATOM 3437 N N . ILE A 1 418 ? 7.984 -17.156 -31.828 1 92 418 ILE A N 1
ATOM 3438 C CA . ILE A 1 418 ? 8.797 -17.172 -30.625 1 92 418 ILE A CA 1
ATOM 3439 C C . ILE A 1 418 ? 8.195 -18.125 -29.594 1 92 418 ILE A C 1
ATOM 3441 O O . ILE A 1 418 ? 8.914 -18.906 -28.969 1 92 418 ILE A O 1
ATOM 3445 N N . LEU A 1 419 ? 6.91 -18.094 -29.516 1 88.62 419 LEU A N 1
ATOM 3446 C CA . LEU A 1 419 ? 6.215 -18.953 -28.562 1 88.62 419 LEU A CA 1
ATOM 3447 C C . LEU A 1 419 ? 6.312 -20.422 -28.969 1 88.62 419 LEU A C 1
ATOM 3449 O O . LEU A 1 419 ? 6.48 -21.297 -28.109 1 88.62 419 LEU A O 1
ATOM 3453 N N . ARG A 1 420 ? 6.203 -20.703 -30.234 1 85.69 420 ARG A N 1
ATOM 3454 C CA . ARG A 1 420 ? 6.223 -22.062 -30.75 1 85.69 420 ARG A CA 1
ATOM 3455 C C . ARG A 1 420 ? 7.613 -22.688 -30.609 1 85.69 420 ARG A C 1
ATOM 3457 O O . ARG A 1 420 ? 7.742 -23.844 -30.234 1 85.69 420 ARG A O 1
ATOM 3464 N N . ASP A 1 421 ? 8.547 -22.016 -30.969 1 75.12 421 ASP A N 1
ATOM 3465 C CA . ASP A 1 421 ? 9.914 -22.531 -31.016 1 75.12 421 ASP A CA 1
ATOM 3466 C C . ASP A 1 421 ? 10.406 -22.906 -29.625 1 75.12 421 ASP A C 1
ATOM 3468 O O . ASP A 1 421 ? 11.102 -23.922 -29.453 1 75.12 421 ASP A O 1
ATOM 3472 N N . ALA A 1 422 ? 9.961 -22.234 -28.672 1 63.16 422 ALA A N 1
ATOM 3473 C CA . ALA A 1 422 ? 10.609 -22.359 -27.375 1 63.16 422 ALA A CA 1
ATOM 3474 C C . ALA A 1 422 ? 9.867 -23.359 -26.484 1 63.16 422 ALA A C 1
ATOM 3476 O O . ALA A 1 422 ? 10.477 -24.016 -25.641 1 63.16 422 ALA A O 1
ATOM 3477 N N . LEU A 1 423 ? 8.648 -23.562 -26.797 1 70.75 423 LEU A N 1
ATOM 3478 C CA . LEU A 1 423 ? 7.914 -24.344 -25.812 1 70.75 423 LEU A CA 1
ATOM 3479 C C . LEU A 1 423 ? 7.379 -25.641 -26.422 1 70.75 423 LEU A C 1
ATOM 3481 O O . LEU A 1 423 ? 6.578 -26.344 -25.797 1 70.75 423 LEU A O 1
ATOM 3485 N N . SER A 1 424 ? 7.746 -25.781 -27.797 1 62.19 424 SER A N 1
ATOM 3486 C CA . SER A 1 424 ? 7.34 -27.016 -28.469 1 62.19 424 SER A CA 1
ATOM 3487 C C . SER A 1 424 ? 8.031 -28.234 -27.875 1 62.19 424 SER A C 1
ATOM 3489 O O . SER A 1 424 ? 7.543 -29.359 -28.016 1 62.19 424 SER A O 1
ATOM 3491 N N . CYS A 1 425 ? 9.227 -28.016 -27.328 1 51.66 425 CYS A N 1
ATOM 3492 C CA . CYS A 1 425 ? 9.938 -29.25 -26.984 1 51.66 425 CYS A CA 1
ATOM 3493 C C . CYS A 1 425 ? 9.281 -29.938 -25.781 1 51.66 425 CYS A C 1
ATOM 3495 O O . CYS A 1 425 ? 8.93 -29.281 -24.812 1 51.66 425 CYS A O 1
ATOM 3497 N N . ARG A 1 426 ? 8.703 -31.266 -26 1 47.53 426 ARG A N 1
ATOM 3498 C CA . ARG A 1 426 ? 8.188 -32.219 -25.016 1 47.53 426 ARG A CA 1
ATOM 3499 C C . ARG A 1 426 ? 9.148 -32.375 -23.844 1 47.53 426 ARG A C 1
ATOM 3501 O O . ARG A 1 426 ? 10.367 -32.312 -24.031 1 47.53 426 ARG A O 1
ATOM 3508 N N . MET B 1 1 ? 12.469 0.344 25.484 1 83.44 1 MET B N 1
ATOM 3509 C CA . MET B 1 1 ? 12.984 1.711 25.516 1 83.44 1 MET B CA 1
ATOM 3510 C C . MET B 1 1 ? 14.211 1.847 24.625 1 83.44 1 MET B C 1
ATOM 3512 O O . MET B 1 1 ? 15.109 0.998 24.656 1 83.44 1 MET B O 1
ATOM 3516 N N . GLU B 1 2 ? 14.109 2.92 23.953 1 92.06 2 GLU B N 1
ATOM 3517 C CA . GLU B 1 2 ? 15.18 3.184 23 1 92.06 2 GLU B CA 1
ATOM 3518 C C . GLU B 1 2 ? 16.516 3.4 23.719 1 92.06 2 GLU B C 1
ATOM 3520 O O . GLU B 1 2 ? 16.562 4.051 24.766 1 92.06 2 GLU B O 1
ATOM 3525 N N . ARG B 1 3 ? 17.594 2.84 23.234 1 94.38 3 ARG B N 1
ATOM 3526 C CA . ARG B 1 3 ? 18.984 3.051 23.656 1 94.38 3 ARG B CA 1
ATOM 3527 C C . ARG B 1 3 ? 19.844 3.52 22.5 1 94.38 3 ARG B C 1
ATOM 3529 O O . ARG B 1 3 ? 19.484 3.336 21.328 1 94.38 3 ARG B O 1
ATOM 3536 N N . GLU B 1 4 ? 20.875 4.184 22.859 1 96.81 4 GLU B N 1
ATOM 3537 C CA . GLU B 1 4 ? 21.828 4.668 21.859 1 96.81 4 GLU B CA 1
ATOM 3538 C C . GLU B 1 4 ? 23.234 4.148 22.125 1 96.81 4 GLU B C 1
ATOM 3540 O O . GLU B 1 4 ? 23.688 4.137 23.281 1 96.81 4 GLU B O 1
ATOM 3545 N N . HIS B 1 5 ? 23.828 3.637 21.156 1 97.62 5 HIS B N 1
ATOM 3546 C CA . HIS B 1 5 ? 25.25 3.32 21.141 1 97.62 5 HIS B CA 1
ATOM 3547 C C . HIS B 1 5 ? 25.984 4.148 20.094 1 97.62 5 HIS B C 1
ATOM 3549 O O . HIS B 1 5 ? 25.484 4.336 18.984 1 97.62 5 HIS B O 1
ATOM 3555 N N . ILE B 1 6 ? 27.141 4.676 20.438 1 97.25 6 ILE B N 1
ATOM 3556 C CA . ILE B 1 6 ? 27.953 5.43 19.484 1 97.25 6 ILE B CA 1
ATOM 3557 C C . ILE B 1 6 ? 29.172 4.594 19.078 1 97.25 6 ILE B C 1
ATOM 3559 O O . ILE B 1 6 ? 29.938 4.141 19.922 1 97.25 6 ILE B O 1
ATOM 3563 N N . THR B 1 7 ? 29.312 4.406 17.859 1 96.5 7 THR B N 1
ATOM 3564 C CA . THR B 1 7 ? 30.453 3.637 17.359 1 96.5 7 THR B CA 1
ATOM 3565 C C . THR B 1 7 ? 31.75 4.406 17.531 1 96.5 7 THR B C 1
ATOM 3567 O O . THR B 1 7 ? 31.734 5.613 17.781 1 96.5 7 THR B O 1
ATOM 3570 N N . PRO B 1 8 ? 32.844 3.709 17.312 1 94.44 8 PRO B N 1
ATOM 3571 C CA . PRO B 1 8 ? 34.156 4.398 17.422 1 94.44 8 PRO B CA 1
ATOM 3572 C C . PRO B 1 8 ? 34.312 5.531 16.406 1 94.44 8 PRO B C 1
ATOM 3574 O O . PRO B 1 8 ? 35 6.504 16.672 1 94.44 8 PRO B O 1
ATOM 3577 N N . GLN B 1 9 ? 33.594 5.48 15.336 1 93.75 9 GLN B N 1
ATOM 3578 C CA . GLN B 1 9 ? 33.688 6.5 14.289 1 93.75 9 GLN B CA 1
ATOM 3579 C C . GLN B 1 9 ? 32.75 7.664 14.594 1 93.75 9 GLN B C 1
ATOM 3581 O O . GLN B 1 9 ? 32.719 8.664 13.875 1 93.75 9 GLN B O 1
ATOM 3586 N N . GLY B 1 10 ? 31.906 7.473 15.609 1 94.81 10 GLY B N 1
ATOM 3587 C CA . GLY B 1 10 ? 31.016 8.555 16 1 94.81 10 GLY B CA 1
ATOM 3588 C C . GLY B 1 10 ? 29.625 8.43 15.422 1 94.81 10 GLY B C 1
ATOM 3589 O O . GLY B 1 10 ? 28.875 9.406 15.375 1 94.81 10 GLY B O 1
ATOM 3590 N N . VAL B 1 11 ? 29.234 7.27 14.969 1 97.31 11 VAL B N 1
ATOM 3591 C CA . VAL B 1 11 ? 27.922 7.062 14.383 1 97.31 11 VAL B CA 1
ATOM 3592 C C . VAL B 1 11 ? 26.953 6.562 15.453 1 97.31 11 VAL B C 1
ATOM 3594 O O . VAL B 1 11 ? 27.266 5.629 16.188 1 97.31 11 VAL B O 1
ATOM 3597 N N . SER B 1 12 ? 25.812 7.199 15.508 1 97.5 12 SER B N 1
ATOM 3598 C CA . SER B 1 12 ? 24.781 6.777 16.453 1 97.5 12 SER B CA 1
ATOM 3599 C C . SER B 1 12 ? 24.078 5.512 15.969 1 97.5 12 SER B C 1
ATOM 3601 O O . SER B 1 12 ? 23.688 5.418 14.805 1 97.5 12 SER B O 1
ATOM 3603 N N . VAL B 1 13 ? 23.969 4.547 16.844 1 98.38 13 VAL B N 1
ATOM 3604 C CA . VAL B 1 13 ? 23.156 3.354 16.641 1 98.38 13 VAL B CA 1
ATOM 3605 C C . VAL B 1 13 ? 22.047 3.299 17.672 1 98.38 13 VAL B C 1
ATOM 3607 O O . VAL B 1 13 ? 22.266 2.873 18.812 1 98.38 13 VAL B O 1
ATOM 3610 N N . PHE B 1 14 ? 20.875 3.75 17.219 1 98.06 14 PHE B N 1
ATOM 3611 C CA . PHE B 1 14 ? 19.703 3.641 18.094 1 98.06 14 PHE B CA 1
ATOM 3612 C C . PHE B 1 14 ? 19.078 2.26 17.969 1 98.06 14 PHE B C 1
ATOM 3614 O O . PHE B 1 14 ? 19.078 1.661 16.891 1 98.06 14 PHE B O 1
ATOM 3621 N N . HIS B 1 15 ? 18.609 1.744 19.078 1 97.81 15 HIS B N 1
ATOM 3622 C CA . HIS B 1 15 ? 17.969 0.432 19.016 1 97.81 15 HIS B CA 1
ATOM 3623 C C . HIS B 1 15 ? 16.891 0.288 20.094 1 97.81 15 HIS B C 1
ATOM 3625 O O . HIS B 1 15 ? 17.016 0.849 21.172 1 97.81 15 HIS B O 1
ATOM 3631 N N . ASP B 1 16 ? 15.859 -0.349 19.766 1 96.69 16 ASP B N 1
ATOM 3632 C CA . ASP B 1 16 ? 14.703 -0.601 20.625 1 96.69 16 ASP B CA 1
ATOM 3633 C C . ASP B 1 16 ? 14.164 -2.012 20.406 1 96.69 16 ASP B C 1
ATOM 3635 O O . ASP B 1 16 ? 13.422 -2.258 19.453 1 96.69 16 ASP B O 1
ATOM 3639 N N . LYS B 1 17 ? 14.469 -2.928 21.344 1 96.38 17 LYS B N 1
ATOM 3640 C CA . LYS B 1 17 ? 14.18 -4.352 21.188 1 96.38 17 LYS B CA 1
ATOM 3641 C C . LYS B 1 17 ? 12.734 -4.66 21.578 1 96.38 17 LYS B C 1
ATOM 3643 O O . LYS B 1 17 ? 12.211 -4.113 22.547 1 96.38 17 LYS B O 1
ATOM 3648 N N . ASN B 1 18 ? 12.078 -5.418 20.766 1 95.31 18 ASN B N 1
ATOM 3649 C CA . ASN B 1 18 ? 10.758 -5.996 21.016 1 95.31 18 ASN B CA 1
ATOM 3650 C C . ASN B 1 18 ? 10.75 -7.5 20.75 1 95.31 18 ASN B C 1
ATOM 3652 O O . ASN B 1 18 ? 10.625 -7.926 19.594 1 95.31 18 ASN B O 1
ATOM 3656 N N . GLU B 1 19 ? 10.703 -8.281 21.719 1 93.25 19 GLU B N 1
ATOM 3657 C CA . GLU B 1 19 ? 10.852 -9.727 21.578 1 93.25 19 GLU B CA 1
ATOM 3658 C C . GLU B 1 19 ? 9.508 -10.391 21.266 1 93.25 19 GLU B C 1
ATOM 3660 O O . GLU B 1 19 ? 9.453 -11.586 20.969 1 93.25 19 GLU B O 1
ATOM 3665 N N . ASN B 1 20 ? 8.477 -9.633 21.297 1 91.94 20 ASN B N 1
ATOM 3666 C CA . ASN B 1 20 ? 7.145 -10.18 21.062 1 91.94 20 ASN B CA 1
ATOM 3667 C C . ASN B 1 20 ? 6.84 -10.305 19.578 1 91.94 20 ASN B C 1
ATOM 3669 O O . ASN B 1 20 ? 5.812 -10.867 19.188 1 91.94 20 ASN B O 1
ATOM 3673 N N . ILE B 1 21 ? 7.648 -9.766 18.75 1 94.44 21 ILE B N 1
ATOM 3674 C CA . ILE B 1 21 ? 7.434 -9.891 17.312 1 94.44 21 ILE B CA 1
ATOM 3675 C C . ILE B 1 21 ? 8.477 -10.82 16.719 1 94.44 21 ILE B C 1
ATOM 3677 O O . ILE B 1 21 ? 9.383 -11.289 17.406 1 94.44 21 ILE B O 1
ATOM 3681 N N . HIS B 1 22 ? 8.414 -11.07 15.414 1 95.69 22 HIS B N 1
ATOM 3682 C CA . HIS B 1 22 ? 9.188 -12.188 14.875 1 95.69 22 HIS B CA 1
ATOM 3683 C C . HIS B 1 22 ? 10.203 -11.703 13.844 1 95.69 22 HIS B C 1
ATOM 3685 O O . HIS B 1 22 ? 10.914 -12.516 13.242 1 95.69 22 HIS B O 1
ATOM 3691 N N . SER B 1 23 ? 10.25 -10.391 13.625 1 96.75 23 SER B N 1
ATOM 3692 C CA . SER B 1 23 ? 11.195 -9.859 12.648 1 96.75 23 SER B CA 1
ATOM 3693 C C . SER B 1 23 ? 11.969 -8.672 13.211 1 96.75 23 SER B C 1
ATOM 3695 O O . SER B 1 23 ? 11.555 -8.078 14.211 1 96.75 23 SER B O 1
ATOM 3697 N N . PHE B 1 24 ? 13.109 -8.43 12.641 1 98.12 24 PHE B N 1
ATOM 3698 C CA . PHE B 1 24 ? 13.859 -7.219 12.945 1 98.12 24 PHE B CA 1
ATOM 3699 C C . PHE B 1 24 ? 13.742 -6.211 11.805 1 98.12 24 PHE B C 1
ATOM 3701 O O . PHE B 1 24 ? 13.289 -6.555 10.711 1 98.12 24 PHE B O 1
ATOM 3708 N N . CYS B 1 25 ? 14.07 -4.992 12.062 1 98.62 25 CYS B N 1
ATOM 3709 C CA . CYS B 1 25 ? 14.219 -3.922 11.078 1 98.62 25 CYS B CA 1
ATOM 3710 C C . CYS B 1 25 ? 15.492 -3.129 11.328 1 98.62 25 CYS B C 1
ATOM 3712 O O . CYS B 1 25 ? 15.664 -2.521 12.383 1 98.62 25 CYS B O 1
ATOM 3714 N N . LEU B 1 26 ? 16.375 -3.221 10.461 1 98.88 26 LEU B N 1
ATOM 3715 C CA . LEU B 1 26 ? 17.641 -2.48 10.5 1 98.88 26 LEU B CA 1
ATOM 3716 C C . LEU B 1 26 ? 17.672 -1.407 9.414 1 98.88 26 LEU B C 1
ATOM 3718 O O . LEU B 1 26 ? 17.594 -1.718 8.227 1 98.88 26 LEU B O 1
ATOM 3722 N N . CYS B 1 27 ? 17.828 -0.141 9.852 1 98.88 27 CYS B N 1
ATOM 3723 C CA . CYS B 1 27 ? 17.812 0.965 8.906 1 98.88 27 CYS B CA 1
ATOM 3724 C C . CYS B 1 27 ? 19.062 1.826 9.047 1 98.88 27 CYS B C 1
ATOM 3726 O O . CYS B 1 27 ? 19.625 1.935 10.141 1 98.88 27 CYS B O 1
ATOM 3728 N N . LEU B 1 28 ? 19.484 2.326 7.992 1 98.81 28 LEU B N 1
ATOM 3729 C CA . LEU B 1 28 ? 20.438 3.441 7.93 1 98.81 28 LEU B CA 1
ATOM 3730 C C . LEU B 1 28 ? 19.766 4.688 7.359 1 98.81 28 LEU B C 1
ATOM 3732 O O . LEU B 1 28 ? 19.156 4.633 6.285 1 98.81 28 LEU B O 1
ATOM 3736 N N . TYR B 1 29 ? 19.812 5.758 8.094 1 98.12 29 TYR B N 1
ATOM 3737 C CA . TYR B 1 29 ? 19.312 7.051 7.645 1 98.12 29 TYR B CA 1
ATOM 3738 C C . TYR B 1 29 ? 20.438 8 7.305 1 98.12 29 TYR B C 1
ATOM 3740 O O . TYR B 1 29 ? 21.375 8.172 8.094 1 98.12 29 TYR B O 1
ATOM 3748 N N . VAL B 1 30 ? 20.375 8.562 6.148 1 97.38 30 VAL B N 1
ATOM 3749 C CA . VAL B 1 30 ? 21.375 9.5 5.656 1 97.38 30 VAL B CA 1
ATOM 3750 C C . VAL B 1 30 ? 20.719 10.844 5.348 1 97.38 30 VAL B C 1
ATOM 3752 O O . VAL B 1 30 ? 19.812 10.93 4.516 1 97.38 30 VAL B O 1
ATOM 3755 N N . ARG B 1 31 ? 21.141 11.867 6.004 1 95 31 ARG B N 1
ATOM 3756 C CA . ARG B 1 31 ? 20.609 13.188 5.688 1 95 31 ARG B CA 1
ATOM 3757 C C . ARG B 1 31 ? 21.094 13.656 4.32 1 95 31 ARG B C 1
ATOM 3759 O O . ARG B 1 31 ? 22.141 14.281 4.203 1 95 31 ARG B O 1
ATOM 3766 N N . ALA B 1 32 ? 20.344 13.398 3.383 1 94.94 32 ALA B N 1
ATOM 3767 C CA . ALA B 1 32 ? 20.547 13.734 1.974 1 94.94 32 ALA B CA 1
ATOM 3768 C C . ALA B 1 32 ? 19.219 13.711 1.22 1 94.94 32 ALA B C 1
ATOM 3770 O O . ALA B 1 32 ? 18.312 12.93 1.547 1 94.94 32 ALA B O 1
ATOM 3771 N N . GLY B 1 33 ? 19.047 14.508 0.315 1 94.88 33 GLY B N 1
ATOM 3772 C CA . GLY B 1 33 ? 17.828 14.648 -0.457 1 94.88 33 GLY B CA 1
ATOM 3773 C C . GLY B 1 33 ? 17.781 15.93 -1.266 1 94.88 33 GLY B C 1
ATOM 3774 O O . GLY B 1 33 ? 18.703 16.734 -1.209 1 94.88 33 GLY B O 1
ATOM 3775 N N . SER B 1 34 ? 16.734 16.109 -1.927 1 93.94 34 SER B N 1
ATOM 3776 C CA . SER B 1 34 ? 16.625 17.25 -2.836 1 93.94 34 SER B CA 1
ATOM 3777 C C . SER B 1 34 ? 16.734 18.562 -2.088 1 93.94 34 SER B C 1
ATOM 3779 O O . SER B 1 34 ? 17.141 19.578 -2.658 1 93.94 34 SER B O 1
ATOM 3781 N N . LEU B 1 35 ? 16.391 18.594 -0.816 1 92.75 35 LEU B N 1
ATOM 3782 C CA . LEU B 1 35 ? 16.484 19.797 0.01 1 92.75 35 LEU B CA 1
ATOM 3783 C C . LEU B 1 35 ? 17.922 20.297 0.095 1 92.75 35 LEU B C 1
ATOM 3785 O O . LEU B 1 35 ? 18.156 21.5 0.225 1 92.75 35 LEU B O 1
ATOM 3789 N N . PHE B 1 36 ? 18.875 19.391 -0.014 1 92.38 36 PHE B N 1
ATOM 3790 C CA . PHE B 1 36 ? 20.281 19.719 0.194 1 92.38 36 PHE B CA 1
ATOM 3791 C C . PHE B 1 36 ? 21.016 19.797 -1.137 1 92.38 36 PHE B C 1
ATOM 3793 O O . PHE B 1 36 ? 22.234 19.969 -1.165 1 92.38 36 PHE B O 1
ATOM 3800 N N . GLU B 1 37 ? 20.344 19.703 -2.16 1 94.19 37 GLU B N 1
ATOM 3801 C CA . GLU B 1 37 ? 20.953 19.688 -3.484 1 94.19 37 GLU B CA 1
ATOM 3802 C C . GLU B 1 37 ? 20.953 21.078 -4.105 1 94.19 37 GLU B C 1
ATOM 3804 O O . GLU B 1 37 ? 20.25 21.969 -3.639 1 94.19 37 GLU B O 1
ATOM 3809 N N . THR B 1 38 ? 21.812 21.219 -5.086 1 92.5 38 THR B N 1
ATOM 3810 C CA . THR B 1 38 ? 21.812 22.422 -5.926 1 92.5 38 THR B CA 1
ATOM 3811 C C . THR B 1 38 ? 21.125 22.156 -7.258 1 92.5 38 THR B C 1
ATOM 3813 O O . THR B 1 38 ? 20.766 21.016 -7.559 1 92.5 38 THR B O 1
ATOM 3816 N N . LYS B 1 39 ? 20.969 23.25 -7.98 1 91.38 39 LYS B N 1
ATOM 3817 C CA . LYS B 1 39 ? 20.375 23.094 -9.305 1 91.38 39 LYS B CA 1
ATOM 3818 C C . LYS B 1 39 ? 21.234 22.188 -10.188 1 91.38 39 LYS B C 1
ATOM 3820 O O . LYS B 1 39 ? 20.703 21.422 -11 1 91.38 39 LYS B O 1
ATOM 3825 N N . GLU B 1 40 ? 22.5 22.219 -9.977 1 92.56 40 GLU B N 1
ATOM 3826 C CA . GLU B 1 40 ? 23.453 21.516 -10.836 1 92.56 40 GLU B CA 1
ATOM 3827 C C . GLU B 1 40 ? 23.516 20.031 -10.484 1 92.56 40 GLU B C 1
ATOM 3829 O O . GLU B 1 40 ? 23.859 19.203 -11.336 1 92.56 40 GLU B O 1
ATOM 3834 N N . ASN B 1 41 ? 23.172 19.703 -9.281 1 94.5 41 ASN B N 1
ATOM 3835 C CA . ASN B 1 41 ? 23.297 18.297 -8.914 1 94.5 41 ASN B CA 1
ATOM 3836 C C . ASN B 1 41 ? 21.953 17.719 -8.477 1 94.5 41 ASN B C 1
ATOM 3838 O O . ASN B 1 41 ? 21.906 16.688 -7.805 1 94.5 41 ASN B O 1
ATOM 3842 N N . ASN B 1 42 ? 20.906 18.406 -8.867 1 95.44 42 ASN B N 1
ATOM 3843 C CA . ASN B 1 42 ? 19.578 17.938 -8.516 1 95.44 42 ASN B CA 1
ATOM 3844 C C . ASN B 1 42 ? 19.359 16.5 -8.984 1 95.44 42 ASN B C 1
ATOM 3846 O O . ASN B 1 42 ? 19.609 16.172 -10.148 1 95.44 42 ASN B O 1
ATOM 3850 N N . GLY B 1 43 ? 18.953 15.633 -8.039 1 96.5 43 GLY B N 1
ATOM 3851 C CA . GLY B 1 43 ? 18.688 14.234 -8.336 1 96.5 43 GLY B CA 1
ATOM 3852 C C . GLY B 1 43 ? 19.797 13.312 -7.883 1 96.5 43 GLY B C 1
ATOM 3853 O O . GLY B 1 43 ? 19.656 12.086 -7.941 1 96.5 43 GLY B O 1
ATOM 3854 N N . ILE B 1 44 ? 20.828 13.859 -7.359 1 97.69 44 ILE B N 1
ATOM 3855 C CA . ILE B 1 44 ? 22.031 13.07 -7.074 1 97.69 44 ILE B CA 1
ATOM 3856 C C . ILE B 1 44 ? 21.75 12.125 -5.906 1 97.69 44 ILE B C 1
ATOM 3858 O O . ILE B 1 44 ? 22.281 11.016 -5.863 1 97.69 44 ILE B O 1
ATOM 3862 N N . SER B 1 45 ? 20.984 12.539 -4.926 1 97.75 45 SER B N 1
ATOM 3863 C CA . SER B 1 45 ? 20.656 11.68 -3.795 1 97.75 45 SER B CA 1
ATOM 3864 C C . SER B 1 45 ? 19.922 10.414 -4.25 1 97.75 45 SER B C 1
ATOM 3866 O O . SER B 1 45 ? 20.281 9.312 -3.838 1 97.75 45 SER B O 1
ATOM 3868 N N . HIS B 1 46 ? 18.891 10.609 -5.062 1 98 46 HIS B N 1
ATOM 3869 C CA . HIS B 1 46 ? 18.141 9.484 -5.609 1 98 46 HIS B CA 1
ATOM 3870 C C . HIS B 1 46 ? 19.031 8.609 -6.496 1 98 46 HIS B C 1
ATOM 3872 O O . HIS B 1 46 ? 18.938 7.379 -6.441 1 98 46 HIS B O 1
ATOM 3878 N N . PHE B 1 47 ? 19.828 9.242 -7.328 1 97.88 47 PHE B N 1
ATOM 3879 C CA . PHE B 1 47 ? 20.766 8.508 -8.172 1 97.88 47 PHE B CA 1
ATOM 3880 C C . PHE B 1 47 ? 21.734 7.695 -7.32 1 97.88 47 PHE B C 1
ATOM 3882 O O . PHE B 1 47 ? 22 6.531 -7.617 1 97.88 47 PHE B O 1
ATOM 3889 N N . PHE B 1 48 ? 22.266 8.297 -6.293 1 97.81 48 PHE B N 1
ATOM 3890 C CA . PHE B 1 48 ? 23.172 7.641 -5.352 1 97.81 48 PHE B CA 1
ATOM 3891 C C . PHE B 1 48 ? 22.5 6.414 -4.738 1 97.81 48 PHE B C 1
ATOM 3893 O O . PHE B 1 48 ? 23.125 5.352 -4.641 1 97.81 48 PHE B O 1
ATOM 3900 N N . GLU B 1 49 ? 21.266 6.543 -4.312 1 97.81 49 GLU B N 1
ATOM 3901 C CA . GLU B 1 49 ? 20.5 5.434 -3.768 1 97.81 49 GLU B CA 1
ATOM 3902 C C . GLU B 1 49 ? 20.5 4.234 -4.715 1 97.81 49 GLU B C 1
ATOM 3904 O O . GLU B 1 49 ? 20.766 3.107 -4.297 1 97.81 49 GLU B O 1
ATOM 3909 N N . HIS B 1 50 ? 20.266 4.445 -6.016 1 95.31 50 HIS B N 1
ATOM 3910 C CA . HIS B 1 50 ? 20.297 3.387 -7.02 1 95.31 50 HIS B CA 1
ATOM 3911 C C . HIS B 1 50 ? 21.688 2.781 -7.148 1 95.31 50 HIS B C 1
ATOM 3913 O O . HIS B 1 50 ? 21.828 1.559 -7.219 1 95.31 50 HIS B O 1
ATOM 3919 N N . ILE B 1 51 ? 22.656 3.613 -7.184 1 97.06 51 ILE B N 1
ATOM 3920 C CA . ILE B 1 51 ? 24.031 3.203 -7.469 1 97.06 51 ILE B CA 1
ATOM 3921 C C . ILE B 1 51 ? 24.578 2.369 -6.309 1 97.06 51 ILE B C 1
ATOM 3923 O O . ILE B 1 51 ? 25.328 1.417 -6.52 1 97.06 51 ILE B O 1
ATOM 3927 N N . VAL B 1 52 ? 24.203 2.734 -5.145 1 96.06 52 VAL B N 1
ATOM 3928 C CA . VAL B 1 52 ? 24.672 2.014 -3.971 1 96.06 52 VAL B CA 1
ATOM 3929 C C . VAL B 1 52 ? 24.234 0.555 -4.043 1 96.06 52 VAL B C 1
ATOM 3931 O O . VAL B 1 52 ? 25 -0.354 -3.725 1 96.06 52 VAL B O 1
ATOM 3934 N N . PHE B 1 53 ? 23.062 0.26 -4.453 1 94.19 53 PHE B N 1
ATOM 3935 C CA . PHE B 1 53 ? 22.562 -1.102 -4.598 1 94.19 53 PHE B CA 1
ATOM 3936 C C . PHE B 1 53 ? 23.375 -1.87 -5.637 1 94.19 53 PHE B C 1
ATOM 3938 O O . PHE B 1 53 ? 23.766 -3.01 -5.395 1 94.19 53 PHE B O 1
ATOM 3945 N N . LYS B 1 54 ? 23.562 -1.193 -6.691 1 94 54 LYS B N 1
ATOM 3946 C CA . LYS B 1 54 ? 24.344 -1.815 -7.762 1 94 54 LYS B CA 1
ATOM 3947 C C . LYS B 1 54 ? 25.781 -2.086 -7.312 1 94 54 LYS B C 1
ATOM 3949 O O . LYS B 1 54 ? 26.375 -3.098 -7.691 1 94 54 LYS B O 1
ATOM 3954 N N . ASN B 1 55 ? 26.297 -1.161 -6.582 1 97.25 55 ASN B N 1
ATOM 3955 C CA . ASN B 1 55 ? 27.656 -1.32 -6.098 1 97.25 55 ASN B CA 1
ATOM 3956 C C . ASN B 1 55 ? 27.781 -2.492 -5.125 1 97.25 55 ASN B C 1
ATOM 3958 O O . ASN B 1 55 ? 28.734 -3.262 -5.191 1 97.25 55 ASN B O 1
ATOM 3962 N N . ILE B 1 56 ? 26.844 -2.637 -4.191 1 97.12 56 ILE B N 1
ATOM 3963 C CA . ILE B 1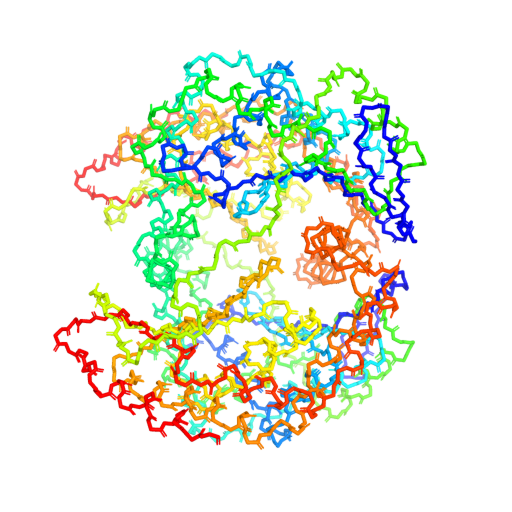 56 ? 26.828 -3.766 -3.268 1 97.12 56 ILE B CA 1
ATOM 3964 C C . ILE B 1 56 ? 26.75 -5.074 -4.055 1 97.12 56 ILE B C 1
ATOM 3966 O O . ILE B 1 56 ? 27.5 -6.016 -3.783 1 97.12 56 ILE B O 1
ATOM 3970 N N . HIS B 1 57 ? 25.828 -5.074 -5.02 1 95.19 57 HIS B N 1
ATOM 3971 C CA . HIS B 1 57 ? 25.672 -6.25 -5.871 1 95.19 57 HIS B CA 1
ATOM 3972 C C . HIS B 1 57 ? 26.984 -6.594 -6.578 1 95.19 57 HIS B C 1
ATOM 3974 O O . HIS B 1 57 ? 27.391 -7.758 -6.613 1 95.19 57 HIS B O 1
ATOM 3980 N N . TYR B 1 58 ? 27.625 -5.605 -7.121 1 94.56 58 TYR B N 1
ATOM 3981 C CA . TYR B 1 58 ? 28.891 -5.766 -7.836 1 94.56 58 TYR B CA 1
ATOM 3982 C C . TYR B 1 58 ? 29.984 -6.281 -6.906 1 94.56 58 TYR B C 1
ATOM 3984 O O . TYR B 1 58 ? 30.719 -7.211 -7.258 1 94.56 58 TYR B O 1
ATOM 3992 N N . GLN B 1 59 ? 30.094 -5.742 -5.723 1 95.06 59 GLN B N 1
ATOM 3993 C CA . GLN B 1 59 ? 31.125 -6.113 -4.758 1 95.06 59 GLN B CA 1
ATOM 3994 C C . GLN B 1 59 ? 30.906 -7.535 -4.246 1 95.06 59 GLN B C 1
ATOM 3996 O O . GLN B 1 59 ? 31.859 -8.219 -3.875 1 95.06 59 GLN B O 1
ATOM 4001 N N . MET B 1 60 ? 29.688 -7.934 -4.277 1 95.19 60 MET B N 1
ATOM 4002 C CA . MET B 1 60 ? 29.375 -9.273 -3.803 1 95.19 60 MET B CA 1
ATOM 4003 C C . MET B 1 60 ? 29.453 -10.289 -4.938 1 95.19 60 MET B C 1
ATOM 4005 O O . MET B 1 60 ? 28.969 -11.414 -4.809 1 95.19 60 MET B O 1
ATOM 4009 N N . GLY B 1 61 ? 29.969 -9.938 -6.09 1 94 61 GLY B N 1
ATOM 4010 C CA . GLY B 1 61 ? 30.078 -10.844 -7.223 1 94 61 GLY B CA 1
ATOM 4011 C C . GLY B 1 61 ? 28.734 -11.203 -7.828 1 94 61 GLY B C 1
ATOM 4012 O O . GLY B 1 61 ? 28.5 -12.359 -8.172 1 94 61 GLY B O 1
ATOM 4013 N N . GLU B 1 62 ? 27.781 -10.203 -7.715 1 91.94 62 GLU B N 1
ATOM 4014 C CA . GLU B 1 62 ? 26.453 -10.336 -8.305 1 91.94 62 GLU B CA 1
ATOM 4015 C C . GLU B 1 62 ? 25.609 -11.375 -7.566 1 91.94 62 GLU B C 1
ATOM 4017 O O . GLU B 1 62 ? 24.828 -12.102 -8.18 1 91.94 62 GLU B O 1
ATOM 4022 N N . ASN B 1 63 ? 25.828 -11.461 -6.281 1 93.75 63 ASN B N 1
ATOM 4023 C CA . ASN B 1 63 ? 25.125 -12.461 -5.48 1 93.75 63 ASN B CA 1
ATOM 4024 C C . ASN B 1 63 ? 24.219 -11.812 -4.445 1 93.75 63 ASN B C 1
ATOM 4026 O O . ASN B 1 63 ? 23.703 -12.492 -3.555 1 93.75 63 ASN B O 1
ATOM 4030 N N . LEU B 1 64 ? 24.047 -10.5 -4.527 1 95.94 64 LEU B N 1
ATOM 4031 C CA . LEU B 1 64 ? 23.25 -9.789 -3.535 1 95.94 64 LEU B CA 1
ATOM 4032 C C . LEU B 1 64 ? 21.828 -10.344 -3.479 1 95.94 64 LEU B C 1
ATOM 4034 O O . LEU B 1 64 ? 21.375 -10.766 -2.416 1 95.94 64 LEU B O 1
ATOM 4038 N N . TYR B 1 65 ? 21.156 -10.43 -4.602 1 94.38 65 TYR B N 1
ATOM 4039 C CA . TYR B 1 65 ? 19.75 -10.781 -4.656 1 94.38 65 TYR B CA 1
ATOM 4040 C C . TYR B 1 65 ? 19.531 -12.234 -4.27 1 94.38 65 TYR B C 1
ATOM 4042 O O . TYR B 1 65 ? 18.562 -12.562 -3.578 1 94.38 65 TYR B O 1
ATOM 4050 N N . GLN B 1 66 ? 20.422 -13.086 -4.621 1 93.94 66 GLN B N 1
ATOM 4051 C CA . GLN B 1 66 ? 20.391 -14.484 -4.195 1 93.94 66 GLN B CA 1
ATOM 4052 C C . GLN B 1 66 ? 20.531 -14.602 -2.68 1 93.94 66 GLN B C 1
ATOM 4054 O O . GLN B 1 66 ? 19.812 -15.367 -2.041 1 93.94 66 GLN B O 1
ATOM 4059 N N . THR B 1 67 ? 21.469 -13.844 -2.205 1 95.94 67 THR B N 1
ATOM 4060 C CA . THR B 1 67 ? 21.719 -13.883 -0.77 1 95.94 67 THR B CA 1
ATOM 4061 C C . THR B 1 67 ? 20.5 -13.367 0.004 1 95.94 67 THR B C 1
ATOM 4063 O O . THR B 1 67 ? 20.094 -13.977 0.996 1 95.94 67 THR B O 1
ATOM 4066 N N . LEU B 1 68 ? 19.922 -12.281 -0.446 1 96.62 68 LEU B N 1
ATOM 4067 C CA . LEU B 1 68 ? 18.734 -11.734 0.198 1 96.62 68 LEU B CA 1
ATOM 4068 C C . LEU B 1 68 ? 17.625 -12.773 0.252 1 96.62 68 LEU B C 1
ATOM 4070 O O . LEU B 1 68 ? 17.078 -13.055 1.324 1 96.62 68 LEU B O 1
ATOM 4074 N N . ASP B 1 69 ? 17.344 -13.344 -0.842 1 95.62 69 ASP B N 1
ATOM 4075 C CA . ASP B 1 69 ? 16.234 -14.289 -0.93 1 95.62 69 ASP B CA 1
ATOM 4076 C C . ASP B 1 69 ? 16.531 -15.555 -0.122 1 95.62 69 ASP B C 1
ATOM 4078 O O . ASP B 1 69 ? 15.641 -16.094 0.547 1 95.62 69 ASP B O 1
ATOM 4082 N N . ARG B 1 70 ? 17.766 -16 -0.165 1 94.56 70 ARG B N 1
ATOM 4083 C CA . ARG B 1 70 ? 18.141 -17.219 0.562 1 94.56 70 ARG B CA 1
ATOM 4084 C C . ARG B 1 70 ? 18.016 -17.016 2.068 1 94.56 70 ARG B C 1
ATOM 4086 O O . ARG B 1 70 ? 17.781 -17.969 2.811 1 94.56 70 ARG B O 1
ATOM 4093 N N . CYS B 1 71 ? 18.109 -15.828 2.438 1 95.94 71 CYS B N 1
ATOM 4094 C CA . CYS B 1 71 ? 18.016 -15.523 3.861 1 95.94 71 CYS B CA 1
ATOM 4095 C C . CYS B 1 71 ? 16.641 -14.961 4.211 1 95.94 71 CYS B C 1
ATOM 4097 O O . CYS B 1 71 ? 16.406 -14.578 5.359 1 95.94 71 CYS B O 1
ATOM 4099 N N . GLY B 1 72 ? 15.766 -14.859 3.236 1 95.44 72 GLY B N 1
ATOM 4100 C CA . GLY B 1 72 ? 14.461 -14.281 3.477 1 95.44 72 GLY B CA 1
ATOM 4101 C C . GLY B 1 72 ? 14.516 -12.812 3.871 1 95.44 72 GLY B C 1
ATOM 4102 O O . GLY B 1 72 ? 13.703 -12.352 4.668 1 95.44 72 GLY B O 1
ATOM 4103 N N . LEU B 1 73 ? 15.508 -12.102 3.365 1 97.06 73 LEU B N 1
ATOM 4104 C CA . LEU B 1 73 ? 15.703 -10.703 3.711 1 97.06 73 LEU B CA 1
ATOM 4105 C C . LEU B 1 73 ? 15.047 -9.789 2.676 1 97.06 73 LEU B C 1
ATOM 4107 O O . LEU B 1 73 ? 15.039 -10.109 1.483 1 97.06 73 LEU B O 1
ATOM 4111 N N . ASP B 1 74 ? 14.453 -8.742 3.105 1 96.25 74 ASP B N 1
ATOM 4112 C CA . ASP B 1 74 ? 13.953 -7.676 2.246 1 96.25 74 ASP B CA 1
ATOM 4113 C C . ASP B 1 74 ? 14.82 -6.422 2.369 1 96.25 74 ASP B C 1
ATOM 4115 O O . ASP B 1 74 ? 14.953 -5.859 3.457 1 96.25 74 ASP B O 1
ATOM 4119 N N . PHE B 1 75 ? 15.438 -6.066 1.343 1 97.25 75 PHE B N 1
ATOM 4120 C CA . PHE B 1 75 ? 16.328 -4.914 1.298 1 97.25 75 PHE B CA 1
ATOM 4121 C C . PHE B 1 75 ? 15.797 -3.85 0.348 1 97.25 75 PHE B C 1
ATOM 4123 O O . PHE B 1 75 ? 15.594 -4.113 -0.838 1 97.25 75 PHE B O 1
ATOM 4130 N N . ASN B 1 76 ? 15.547 -2.648 0.883 1 96.81 76 ASN B N 1
ATOM 4131 C CA . ASN B 1 76 ? 14.977 -1.557 0.102 1 96.81 76 ASN B CA 1
ATOM 4132 C C . ASN B 1 76 ? 15.594 -0.213 0.483 1 96.81 76 ASN B C 1
ATOM 4134 O O . ASN B 1 76 ? 16.375 -0.131 1.435 1 96.81 76 ASN B O 1
ATOM 4138 N N . ALA B 1 77 ? 15.297 0.734 -0.333 1 97.5 77 ALA B N 1
ATOM 4139 C CA . ALA B 1 77 ? 15.727 2.102 -0.051 1 97.5 77 ALA B CA 1
ATOM 4140 C C . ALA B 1 77 ? 14.711 3.115 -0.575 1 97.5 77 ALA B C 1
ATOM 4142 O O . ALA B 1 77 ? 13.922 2.805 -1.468 1 97.5 77 ALA B O 1
ATOM 4143 N N . SER B 1 78 ? 14.664 4.195 0.048 1 97.5 78 SER B N 1
ATOM 4144 C CA . SER B 1 78 ? 13.805 5.301 -0.365 1 97.5 78 SER B CA 1
ATOM 4145 C C . SER B 1 78 ? 14.508 6.645 -0.188 1 97.5 78 SER B C 1
ATOM 4147 O O . SER B 1 78 ? 15.188 6.867 0.816 1 97.5 78 SER B O 1
ATOM 4149 N N . THR B 1 79 ? 14.328 7.508 -1.196 1 97.5 79 THR B N 1
ATOM 4150 C CA . THR B 1 79 ? 14.844 8.867 -1.119 1 97.5 79 THR B CA 1
ATOM 4151 C C . THR B 1 79 ? 13.711 9.867 -0.901 1 97.5 79 THR B C 1
ATOM 4153 O O . THR B 1 79 ? 12.734 9.875 -1.653 1 97.5 79 THR B O 1
ATOM 4156 N N . TYR B 1 80 ? 13.859 10.578 0.132 1 94.31 80 TYR B N 1
ATOM 4157 C CA . TYR B 1 80 ? 12.945 11.672 0.44 1 94.31 80 TYR B CA 1
ATOM 4158 C C . TYR B 1 80 ? 13.617 13.023 0.233 1 94.31 80 TYR B C 1
ATOM 4160 O O . TYR B 1 80 ? 14.75 13.086 -0.251 1 94.31 80 TYR B O 1
ATOM 4168 N N . GLU B 1 81 ? 12.953 14.102 0.505 1 93.06 81 GLU B N 1
ATOM 4169 C CA . GLU B 1 81 ? 13.523 15.438 0.319 1 93.06 81 GLU B CA 1
ATOM 4170 C C . GLU B 1 81 ? 14.609 15.727 1.351 1 93.06 81 GLU B C 1
ATOM 4172 O O . GLU B 1 81 ? 15.555 16.453 1.072 1 93.06 81 GLU B O 1
ATOM 4177 N N . GLU B 1 82 ? 14.57 15.031 2.502 1 93.38 82 GLU B N 1
ATOM 4178 C CA . GLU B 1 82 ? 15.461 15.406 3.594 1 93.38 82 GLU B CA 1
ATOM 4179 C C . GLU B 1 82 ? 16.438 14.289 3.918 1 93.38 82 GLU B C 1
ATOM 4181 O O . GLU B 1 82 ? 17.422 14.508 4.633 1 93.38 82 GLU B O 1
ATOM 4186 N N . PHE B 1 83 ? 16.125 13.094 3.436 1 95.44 83 PHE B N 1
ATOM 4187 C CA . PHE B 1 83 ? 17 11.984 3.822 1 95.44 83 PHE B CA 1
ATOM 4188 C C . PHE B 1 83 ? 16.812 10.797 2.885 1 95.44 83 PHE B C 1
ATOM 4190 O O . PHE B 1 83 ? 15.883 10.781 2.072 1 95.44 83 PHE B O 1
ATOM 4197 N N . ILE B 1 84 ? 17.703 9.906 2.918 1 97.88 84 ILE B N 1
ATOM 4198 C CA . ILE B 1 84 ? 17.625 8.594 2.289 1 97.88 84 ILE B CA 1
ATOM 4199 C C . ILE B 1 84 ? 17.516 7.516 3.361 1 97.88 84 ILE B C 1
ATOM 4201 O O . ILE B 1 84 ? 18.234 7.551 4.359 1 97.88 84 ILE B O 1
ATOM 4205 N N . GLN B 1 85 ? 16.625 6.648 3.203 1 98.5 85 GLN B N 1
ATOM 4206 C CA . GLN B 1 85 ? 16.484 5.508 4.098 1 98.5 85 GLN B CA 1
ATOM 4207 C C . GLN B 1 85 ? 16.891 4.211 3.402 1 98.5 85 GLN B C 1
ATOM 4209 O O . GLN B 1 85 ? 16.391 3.898 2.32 1 98.5 85 GLN B O 1
ATOM 4214 N N . PHE B 1 86 ? 17.812 3.508 3.977 1 98.75 86 PHE B N 1
ATOM 4215 C CA . PHE B 1 86 ? 18.094 2.125 3.613 1 98.75 86 PHE B CA 1
ATOM 4216 C C . PHE B 1 86 ? 17.562 1.165 4.672 1 98.75 86 PHE B C 1
ATOM 4218 O O . PHE B 1 86 ? 17.891 1.308 5.855 1 98.75 86 PHE B O 1
ATOM 4225 N N . ILE B 1 87 ? 16.766 0.222 4.27 1 98.75 87 ILE B N 1
ATOM 4226 C CA . ILE B 1 87 ? 16.078 -0.629 5.227 1 98.75 87 ILE B CA 1
ATOM 4227 C C . ILE B 1 87 ? 16.25 -2.096 4.844 1 98.75 87 ILE B C 1
ATOM 4229 O O . ILE B 1 87 ? 16.156 -2.451 3.666 1 98.75 87 ILE B O 1
ATOM 4233 N N . ILE B 1 88 ? 16.609 -2.898 5.766 1 98.56 88 ILE B N 1
ATOM 4234 C CA . ILE B 1 88 ? 16.672 -4.344 5.562 1 98.56 88 ILE B CA 1
ATOM 4235 C C . ILE B 1 88 ? 15.961 -5.055 6.711 1 98.56 88 ILE B C 1
ATOM 4237 O O . ILE B 1 88 ? 16.156 -4.711 7.879 1 98.56 88 ILE B O 1
ATOM 4241 N N . THR B 1 89 ? 15.078 -5.969 6.441 1 98 89 THR B N 1
ATOM 4242 C CA . THR B 1 89 ? 14.258 -6.672 7.422 1 98 89 THR B CA 1
ATOM 4243 C C . THR B 1 89 ? 14.344 -8.18 7.211 1 98 89 THR B C 1
ATOM 4245 O O . THR B 1 89 ? 14.703 -8.641 6.125 1 98 89 THR B O 1
ATOM 4248 N N . GLY B 1 90 ? 14.062 -8.93 8.234 1 97.06 90 GLY B N 1
ATOM 4249 C CA . GLY B 1 90 ? 14.07 -10.383 8.18 1 97.06 90 GLY B CA 1
ATOM 4250 C C . GLY B 1 90 ? 13.969 -11.031 9.547 1 97.06 90 GLY B C 1
ATOM 4251 O O . GLY B 1 90 ? 13.664 -10.367 10.539 1 97.06 90 GLY B O 1
ATOM 4252 N N . ALA B 1 91 ? 14.211 -12.305 9.578 1 96.31 91 ALA B N 1
ATOM 4253 C CA . ALA B 1 91 ? 14.195 -13.07 10.828 1 96.31 91 ALA B CA 1
ATOM 4254 C C . ALA B 1 91 ? 15.469 -12.836 11.633 1 96.31 91 ALA B C 1
ATOM 4256 O O . ALA B 1 91 ? 16.547 -12.625 11.055 1 96.31 91 ALA B O 1
ATOM 4257 N N . PRO B 1 92 ? 15.328 -12.977 12.922 1 96.5 92 PRO B N 1
ATOM 4258 C CA . PRO B 1 92 ? 16.469 -12.711 13.789 1 96.5 92 PRO B CA 1
ATOM 4259 C C . PRO B 1 92 ? 17.688 -13.555 13.445 1 96.5 92 PRO B C 1
ATOM 4261 O O . PRO B 1 92 ? 18.828 -13.094 13.562 1 96.5 92 PRO B O 1
ATOM 4264 N N . ALA B 1 93 ? 17.469 -14.719 12.945 1 95.19 93 ALA B N 1
ATOM 4265 C CA . ALA B 1 93 ? 18.547 -15.664 12.656 1 95.19 93 ALA B CA 1
ATOM 4266 C C . ALA B 1 93 ? 19.469 -15.117 11.562 1 95.19 93 ALA B C 1
ATOM 4268 O O . ALA B 1 93 ? 20.625 -15.539 11.453 1 95.19 93 ALA B O 1
ATOM 4269 N N . HIS B 1 94 ? 19 -14.141 10.797 1 97.31 94 HIS B N 1
ATOM 4270 C CA . HIS B 1 94 ? 19.781 -13.672 9.656 1 97.31 94 HIS B CA 1
ATOM 4271 C C . HIS B 1 94 ? 20.188 -12.219 9.836 1 97.31 94 HIS B C 1
ATOM 4273 O O . HIS B 1 94 ? 20.484 -11.523 8.852 1 97.31 94 HIS B O 1
ATOM 4279 N N . PHE B 1 95 ? 20.25 -11.766 11.062 1 98.38 95 PHE B N 1
ATOM 4280 C CA . PHE B 1 95 ? 20.578 -10.367 11.336 1 98.38 95 PHE B CA 1
ATOM 4281 C C . PHE B 1 95 ? 22 -10.055 10.906 1 98.38 95 PHE B C 1
ATOM 4283 O O . PHE B 1 95 ? 22.266 -8.992 10.344 1 98.38 95 PHE B O 1
ATOM 4290 N N . GLU B 1 96 ? 22.922 -10.961 11.172 1 98.12 96 GLU B N 1
ATOM 4291 C CA . GLU B 1 96 ? 24.328 -10.711 10.852 1 98.12 96 GLU B CA 1
ATOM 4292 C C . GLU B 1 96 ? 24.531 -10.539 9.344 1 98.12 96 GLU B C 1
ATOM 4294 O O . GLU B 1 96 ? 25.234 -9.625 8.906 1 98.12 96 GLU B O 1
ATOM 4299 N N . GLU B 1 97 ? 23.891 -11.391 8.578 1 97.81 97 GLU B N 1
ATOM 4300 C CA . GLU B 1 97 ? 23.953 -11.258 7.125 1 97.81 97 GLU B CA 1
ATOM 4301 C C . GLU B 1 97 ? 23.359 -9.93 6.668 1 97.81 97 GLU B C 1
ATOM 4303 O O . GLU B 1 97 ? 23.906 -9.266 5.793 1 97.81 97 GLU B O 1
ATOM 4308 N N . ALA B 1 98 ? 22.25 -9.578 7.262 1 98.56 98 ALA B N 1
ATOM 4309 C CA . ALA B 1 98 ? 21.594 -8.32 6.934 1 98.56 98 ALA B CA 1
ATOM 4310 C C . ALA B 1 98 ? 22.5 -7.129 7.211 1 98.56 98 ALA B C 1
ATOM 4312 O O . ALA B 1 98 ? 22.625 -6.219 6.387 1 98.56 98 ALA B O 1
ATOM 4313 N N . ALA B 1 99 ? 23.125 -7.18 8.375 1 98.75 99 ALA B N 1
ATOM 4314 C CA . ALA B 1 99 ? 24.031 -6.098 8.766 1 98.75 99 ALA B CA 1
ATOM 4315 C C . ALA B 1 99 ? 25.203 -5.996 7.801 1 98.75 99 ALA B C 1
ATOM 4317 O O . ALA B 1 99 ? 25.625 -4.895 7.438 1 98.75 99 ALA B O 1
ATOM 4318 N N . GLU B 1 100 ? 25.719 -7.098 7.383 1 98.19 100 GLU B N 1
ATOM 4319 C CA . GLU B 1 100 ? 26.812 -7.121 6.422 1 98.19 100 GLU B CA 1
ATOM 4320 C C . GLU B 1 100 ? 26.406 -6.504 5.09 1 98.19 100 GLU B C 1
ATOM 4322 O O . GLU B 1 100 ? 27.141 -5.703 4.512 1 98.19 100 GLU B O 1
ATOM 4327 N N . ILE B 1 101 ? 25.266 -6.867 4.66 1 98.25 101 ILE B N 1
ATOM 4328 C CA . ILE B 1 101 ? 24.766 -6.34 3.396 1 98.25 101 ILE B CA 1
ATOM 4329 C C . ILE B 1 101 ? 24.547 -4.832 3.512 1 98.25 101 ILE B C 1
ATOM 4331 O O . ILE B 1 101 ? 25.016 -4.07 2.664 1 98.25 101 ILE B O 1
ATOM 4335 N N . LEU B 1 102 ? 23.859 -4.41 4.578 1 98.56 102 LEU B N 1
ATOM 4336 C CA . LEU B 1 102 ? 23.547 -2.998 4.738 1 98.56 102 LEU B CA 1
ATOM 4337 C C . LEU B 1 102 ? 24.812 -2.154 4.824 1 98.56 102 LEU B C 1
ATOM 4339 O O . LEU B 1 102 ? 24.891 -1.093 4.203 1 98.56 102 LEU B O 1
ATOM 4343 N N . THR B 1 103 ? 25.797 -2.613 5.539 1 97.81 103 THR B N 1
ATOM 4344 C CA . THR B 1 103 ? 27 -1.823 5.727 1 97.81 103 THR B CA 1
ATOM 4345 C C . THR B 1 103 ? 27.828 -1.781 4.441 1 97.81 103 THR B C 1
ATOM 4347 O O . THR B 1 103 ? 28.75 -0.967 4.312 1 97.81 103 THR B O 1
ATOM 4350 N N . GLY B 1 104 ? 27.438 -2.594 3.434 1 97.19 104 GLY B N 1
ATOM 4351 C CA . GLY B 1 104 ? 28.047 -2.484 2.113 1 97.19 104 GLY B CA 1
ATOM 4352 C C . GLY B 1 104 ? 27.859 -1.116 1.483 1 97.19 104 GLY B C 1
ATOM 4353 O O . GLY B 1 104 ? 28.562 -0.755 0.543 1 97.19 104 GLY B O 1
ATOM 4354 N N . ILE B 1 105 ? 26.938 -0.36 2.006 1 97.5 105 ILE B N 1
ATOM 4355 C CA . ILE B 1 105 ? 26.641 0.982 1.519 1 97.5 105 ILE B CA 1
ATOM 4356 C C . ILE B 1 105 ? 27.875 1.867 1.644 1 97.5 105 ILE B C 1
ATOM 4358 O O . ILE B 1 105 ? 28.062 2.793 0.853 1 97.5 105 ILE B O 1
ATOM 4362 N N . PHE B 1 106 ? 28.797 1.49 2.531 1 97.31 106 PHE B N 1
ATOM 4363 C CA . PHE B 1 106 ? 29.953 2.322 2.834 1 97.31 106 PHE B CA 1
ATOM 4364 C C . PHE B 1 106 ? 31.125 1.958 1.939 1 97.31 106 PHE B C 1
ATOM 4366 O O . PHE B 1 106 ? 32.125 2.67 1.908 1 97.31 106 PHE B O 1
ATOM 4373 N N . GLU B 1 107 ? 31 0.878 1.219 1 96.56 107 GLU B N 1
ATOM 4374 C CA . GLU B 1 107 ? 32.062 0.52 0.274 1 96.56 107 GLU B CA 1
ATOM 4375 C C . GLU B 1 107 ? 32.188 1.574 -0.82 1 96.56 107 GLU B C 1
ATOM 4377 O O . GLU B 1 107 ? 31.203 2.1 -1.316 1 96.56 107 GLU B O 1
ATOM 4382 N N . PRO B 1 108 ? 33.406 1.861 -1.172 1 95.69 108 PRO B N 1
ATOM 4383 C CA . PRO B 1 108 ? 33.562 2.814 -2.27 1 95.69 108 PRO B CA 1
ATOM 4384 C C . PRO B 1 108 ? 32.906 2.359 -3.562 1 95.69 108 PRO B C 1
ATOM 4386 O O . PRO B 1 108 ? 32.906 1.165 -3.871 1 95.69 108 PRO B O 1
ATOM 4389 N N . ILE B 1 109 ? 32.438 3.342 -4.262 1 97 109 ILE B N 1
ATOM 4390 C CA . ILE B 1 109 ? 31.797 3.043 -5.543 1 97 109 ILE B CA 1
ATOM 4391 C C . ILE B 1 109 ? 32.844 2.709 -6.578 1 97 109 ILE B C 1
ATOM 4393 O O . ILE B 1 109 ? 33.656 3.57 -6.961 1 97 109 ILE B O 1
ATOM 4397 N N . THR B 1 110 ? 32.875 1.524 -7.02 1 96.19 110 THR B N 1
ATOM 4398 C CA . THR B 1 110 ? 33.844 1.078 -7.988 1 96.19 110 THR B CA 1
ATOM 4399 C C . THR B 1 110 ? 33.188 0.609 -9.273 1 96.19 110 THR B C 1
ATOM 4401 O O . THR B 1 110 ? 33.812 -0.087 -10.086 1 96.19 110 THR B O 1
ATOM 4404 N N . LEU B 1 111 ? 31.984 0.914 -9.484 1 96.19 111 LEU B N 1
ATOM 4405 C CA . LEU B 1 111 ? 31.234 0.493 -10.656 1 96.19 111 LEU B CA 1
ATOM 4406 C C . LEU B 1 111 ? 31.828 1.064 -11.938 1 96.19 111 LEU B C 1
ATOM 4408 O O . LEU B 1 111 ? 32.219 2.238 -11.977 1 96.19 111 LEU B O 1
ATOM 4412 N N . PRO B 1 112 ? 31.938 0.242 -12.938 1 95 112 PRO B N 1
ATOM 4413 C CA . PRO B 1 112 ? 32.281 0.794 -14.25 1 95 112 PRO B CA 1
ATOM 4414 C C . PRO B 1 112 ? 31.281 1.829 -14.742 1 95 112 PRO B C 1
ATOM 4416 O O . PRO B 1 112 ? 30.094 1.719 -14.461 1 95 112 PRO B O 1
ATOM 4419 N N . GLU B 1 113 ? 31.781 2.744 -15.523 1 95.5 113 GLU B N 1
ATOM 4420 C CA . GLU B 1 113 ? 30.922 3.818 -16.031 1 95.5 113 GLU B CA 1
ATOM 4421 C C . GLU B 1 113 ? 29.766 3.264 -16.844 1 95.5 113 GLU B C 1
ATOM 4423 O O . GLU B 1 113 ? 28.672 3.83 -16.844 1 95.5 113 GLU B O 1
ATOM 4428 N N . GLU B 1 114 ? 30 2.168 -17.469 1 92.38 114 GLU B N 1
ATOM 4429 C CA . GLU B 1 114 ? 28.969 1.561 -18.281 1 92.38 114 GLU B CA 1
ATOM 4430 C C . GLU B 1 114 ? 27.781 1.126 -17.438 1 92.38 114 GLU B C 1
ATOM 4432 O O . GLU B 1 114 ? 26.625 1.235 -17.859 1 92.38 114 GLU B O 1
ATOM 4437 N N . VAL B 1 115 ? 28.062 0.646 -16.281 1 92.12 115 VAL B N 1
ATOM 4438 C CA . VAL B 1 115 ? 27.016 0.21 -15.367 1 92.12 115 VAL B CA 1
ATOM 4439 C C . VAL B 1 115 ? 26.266 1.424 -14.828 1 92.12 115 VAL B C 1
ATOM 4441 O O . VAL B 1 115 ? 25.031 1.401 -14.727 1 92.12 115 VAL B O 1
ATOM 4444 N N . ILE B 1 116 ? 26.938 2.432 -14.57 1 94.94 116 ILE B N 1
ATOM 4445 C CA . ILE B 1 116 ? 26.328 3.674 -14.102 1 94.94 116 ILE B CA 1
ATOM 4446 C C . ILE B 1 116 ? 25.406 4.238 -15.18 1 94.94 116 ILE B C 1
ATOM 4448 O O . ILE B 1 116 ? 24.297 4.691 -14.891 1 94.94 116 ILE B O 1
ATOM 4452 N N . ASP B 1 117 ? 25.891 4.109 -16.391 1 92.44 117 ASP B N 1
ATOM 4453 C CA . ASP B 1 117 ? 25.094 4.602 -17.516 1 92.44 117 ASP B CA 1
ATOM 4454 C C . ASP B 1 117 ? 23.812 3.801 -17.672 1 92.44 117 ASP B C 1
ATOM 4456 O O . ASP B 1 117 ? 22.766 4.359 -18 1 92.44 117 ASP B O 1
ATOM 4460 N N . THR B 1 118 ? 23.953 2.586 -17.484 1 86.75 118 THR B N 1
ATOM 4461 C CA . THR B 1 118 ? 22.766 1.736 -17.578 1 86.75 118 THR B CA 1
ATOM 4462 C C . THR B 1 118 ? 21.75 2.113 -16.516 1 86.75 118 THR B C 1
ATOM 4464 O O . THR B 1 118 ? 20.547 2.176 -16.781 1 86.75 118 THR B O 1
ATOM 4467 N N . GLU B 1 119 ? 22.203 2.301 -15.328 1 90.88 119 GLU B N 1
ATOM 4468 C CA . GLU B 1 119 ? 21.297 2.682 -14.242 1 90.88 119 GLU B CA 1
ATOM 4469 C C . GLU B 1 119 ? 20.688 4.059 -14.492 1 90.88 119 GLU B C 1
ATOM 4471 O O . GLU B 1 119 ? 19.531 4.297 -14.148 1 90.88 119 GLU B O 1
ATOM 4476 N N . ARG B 1 120 ? 21.453 4.926 -15.078 1 92 120 ARG B N 1
ATOM 4477 C CA . ARG B 1 120 ? 20.938 6.238 -15.445 1 92 120 ARG B CA 1
ATOM 4478 C C . ARG B 1 120 ? 19.75 6.109 -16.391 1 92 120 ARG B C 1
ATOM 4480 O O . ARG B 1 120 ? 18.75 6.828 -16.234 1 92 120 ARG B O 1
ATOM 4487 N N . LYS B 1 121 ? 19.875 5.246 -17.297 1 85.81 121 LYS B N 1
ATOM 4488 C CA . LYS B 1 121 ? 18.781 5.008 -18.234 1 85.81 121 LYS B CA 1
ATOM 4489 C C . LYS B 1 121 ? 17.531 4.512 -17.5 1 85.81 121 LYS B C 1
ATOM 4491 O O . LYS B 1 121 ? 16.422 4.918 -17.828 1 85.81 121 LYS B O 1
ATOM 4496 N N . ARG B 1 122 ? 17.734 3.674 -16.594 1 84.62 122 ARG B N 1
ATOM 4497 C CA . ARG B 1 122 ? 16.625 3.154 -15.82 1 84.62 122 ARG B CA 1
ATOM 4498 C C . ARG B 1 122 ? 15.93 4.27 -15.047 1 84.62 122 ARG B C 1
ATOM 4500 O O . ARG B 1 122 ? 14.703 4.328 -14.992 1 84.62 122 ARG B O 1
ATOM 4507 N N . ILE B 1 123 ? 16.688 5.121 -14.422 1 90.25 123 ILE B N 1
ATOM 4508 C CA . ILE B 1 123 ? 16.156 6.227 -13.633 1 90.25 123 ILE B CA 1
ATOM 4509 C C . ILE B 1 123 ? 15.375 7.172 -14.539 1 90.25 123 ILE B C 1
ATOM 4511 O O . ILE B 1 123 ? 14.297 7.648 -14.172 1 90.25 123 ILE B O 1
ATOM 4515 N N . LYS B 1 124 ? 15.922 7.41 -15.711 1 88.31 124 LYS B N 1
ATOM 4516 C CA . LYS B 1 124 ? 15.242 8.273 -16.672 1 88.31 124 LYS B CA 1
ATOM 4517 C C . LYS B 1 124 ? 13.906 7.676 -17.109 1 88.31 124 LYS B C 1
ATOM 4519 O O . LYS B 1 124 ? 12.938 8.398 -17.328 1 88.31 124 LYS B O 1
ATOM 4524 N N . ALA B 1 125 ? 13.898 6.406 -17.25 1 80 125 ALA B N 1
ATOM 4525 C CA . ALA B 1 125 ? 12.648 5.723 -17.578 1 80 125 ALA B CA 1
ATOM 4526 C C . ALA B 1 125 ? 11.633 5.887 -16.453 1 80 125 ALA B C 1
ATOM 4528 O O . ALA B 1 125 ? 10.445 6.086 -16.703 1 80 125 ALA B O 1
ATOM 4529 N N . GLU B 1 126 ? 12.086 5.793 -15.234 1 82.56 126 GLU B N 1
ATOM 4530 C CA . GLU B 1 126 ? 11.234 5.996 -14.07 1 82.56 126 GLU B CA 1
ATOM 4531 C C . GLU B 1 126 ? 10.641 7.402 -14.055 1 82.56 126 GLU B C 1
ATOM 4533 O O . GLU B 1 126 ? 9.461 7.582 -13.742 1 82.56 126 GLU B O 1
ATOM 4538 N N . ILE B 1 127 ? 11.461 8.32 -14.344 1 86.56 127 ILE B N 1
ATOM 4539 C CA . ILE B 1 127 ? 11.031 9.711 -14.367 1 86.56 127 ILE B CA 1
ATOM 4540 C C . ILE B 1 127 ? 9.938 9.898 -15.43 1 86.56 127 ILE B C 1
ATOM 4542 O O . ILE B 1 127 ? 8.93 10.562 -15.18 1 86.56 127 ILE B O 1
ATOM 4546 N N . ARG B 1 128 ? 10.109 9.312 -16.5 1 80.88 128 ARG B N 1
ATOM 4547 C CA . ARG B 1 128 ? 9.141 9.398 -17.594 1 80.88 128 ARG B CA 1
ATOM 4548 C C . ARG B 1 128 ? 7.82 8.742 -17.219 1 80.88 128 ARG B C 1
ATOM 4550 O O . ARG B 1 128 ? 6.746 9.289 -17.469 1 80.88 128 ARG B O 1
ATOM 4557 N N . GLU B 1 129 ? 7.926 7.676 -16.625 1 75.56 129 GLU B N 1
ATOM 4558 C CA . GLU B 1 129 ? 6.742 6.91 -16.25 1 75.56 129 GLU B CA 1
ATOM 4559 C C . GLU B 1 129 ? 5.93 7.633 -15.172 1 75.56 129 GLU B C 1
ATOM 4561 O O . GLU B 1 129 ? 4.703 7.688 -15.25 1 75.56 129 GLU B O 1
ATOM 4566 N N . GLU B 1 130 ? 6.582 8.117 -14.258 1 78.44 130 GLU B N 1
ATOM 4567 C CA . GLU B 1 130 ? 5.895 8.805 -13.172 1 78.44 130 GLU B CA 1
ATOM 4568 C C . GLU B 1 130 ? 5.281 10.117 -13.656 1 78.44 130 GLU B C 1
ATOM 4570 O O . GLU B 1 130 ? 4.258 10.562 -13.133 1 78.44 130 GLU B O 1
ATOM 4575 N N . ASP B 1 131 ? 5.949 10.75 -14.586 1 81.19 131 ASP B N 1
ATOM 4576 C CA . ASP B 1 131 ? 5.496 12.008 -15.172 1 81.19 131 ASP B CA 1
ATOM 4577 C C . ASP B 1 131 ? 4.977 12.961 -14.102 1 81.19 131 ASP B C 1
ATOM 4579 O O . ASP B 1 131 ? 3.848 13.453 -14.188 1 81.19 131 ASP B O 1
ATOM 4583 N N . GLU B 1 132 ? 5.715 13.133 -13.141 1 84.19 132 GLU B N 1
ATOM 4584 C CA . GLU B 1 132 ? 5.348 13.961 -12 1 84.19 132 GLU B CA 1
ATOM 4585 C C . GLU B 1 132 ? 5.027 15.391 -12.438 1 84.19 132 GLU B C 1
ATOM 4587 O O . GLU B 1 132 ? 4.18 16.047 -11.836 1 84.19 132 GLU B O 1
ATOM 4592 N N . GLU B 1 133 ? 5.605 15.875 -13.422 1 84.94 133 GLU B N 1
ATOM 4593 C CA . GLU B 1 133 ? 5.488 17.266 -13.852 1 84.94 133 GLU B CA 1
ATOM 4594 C C . GLU B 1 133 ? 4.078 17.562 -14.352 1 84.94 133 GLU B C 1
ATOM 4596 O O . GLU B 1 133 ? 3.65 18.719 -14.352 1 84.94 133 GLU B O 1
ATOM 4601 N N . SER B 1 134 ? 3.432 16.531 -14.711 1 88.38 134 SER B N 1
ATOM 4602 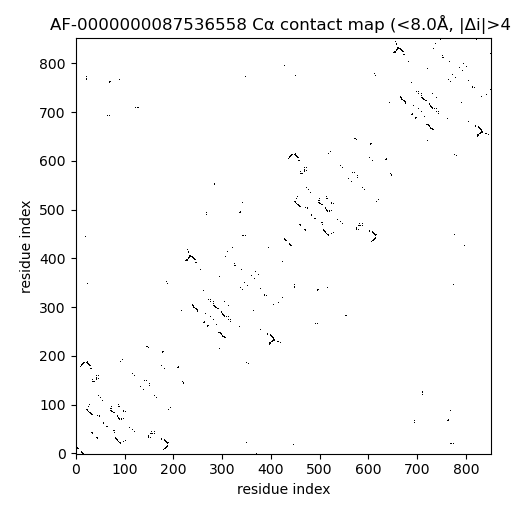C CA . SER B 1 134 ? 2.082 16.75 -15.227 1 88.38 134 SER B CA 1
ATOM 4603 C C . SER B 1 134 ? 1.062 16.812 -14.094 1 88.38 134 SER B C 1
ATOM 4605 O O . SER B 1 134 ? -0.076 17.234 -14.305 1 88.38 134 SER B O 1
ATOM 4607 N N . SER B 1 135 ? 1.468 16.531 -12.945 1 90.88 135 SER B N 1
ATOM 4608 C CA . SER B 1 135 ? 0.528 16.453 -11.836 1 90.88 135 SER B CA 1
ATOM 4609 C C . SER B 1 135 ? 0.229 17.844 -11.273 1 90.88 135 SER B C 1
ATOM 4611 O O . SER B 1 135 ? 1.045 18.766 -11.391 1 90.88 135 SER B O 1
ATOM 4613 N N . LEU B 1 136 ? -0.952 17.969 -10.742 1 94.31 136 LEU B N 1
ATOM 4614 C CA . LEU B 1 136 ? -1.328 19.219 -10.094 1 94.31 136 LEU B CA 1
ATOM 4615 C C . LEU B 1 136 ? -0.498 19.453 -8.836 1 94.31 136 LEU B C 1
ATOM 4617 O O . LEU B 1 136 ? -0.183 20.594 -8.492 1 94.31 136 LEU B O 1
ATOM 4621 N N . ALA B 1 137 ? -0.158 18.406 -8.148 1 90.5 137 ALA B N 1
ATOM 4622 C CA . ALA B 1 137 ? 0.675 18.5 -6.957 1 90.5 137 ALA B CA 1
ATOM 4623 C C . ALA B 1 137 ? 2.027 19.125 -7.281 1 90.5 137 ALA B C 1
ATOM 4625 O O . ALA B 1 137 ? 2.51 20 -6.547 1 90.5 137 ALA B O 1
ATOM 4626 N N . TYR B 1 138 ? 2.576 18.703 -8.352 1 91.44 138 TYR B N 1
ATOM 4627 C CA . TYR B 1 138 ? 3.844 19.266 -8.797 1 91.44 138 TYR B CA 1
ATOM 4628 C C . TYR B 1 138 ? 3.689 20.75 -9.148 1 91.44 138 TYR B C 1
ATOM 4630 O O . TYR B 1 138 ? 4.523 21.578 -8.773 1 91.44 138 TYR B O 1
ATOM 4638 N N . PHE B 1 139 ? 2.662 21.016 -9.867 1 95.12 139 PHE B N 1
ATOM 4639 C CA . PHE B 1 139 ? 2.354 22.391 -10.25 1 95.12 139 PHE B CA 1
ATOM 4640 C C . PHE B 1 139 ? 2.215 23.266 -9.016 1 95.12 139 PHE B C 1
ATOM 4642 O O . PHE B 1 139 ? 2.783 24.359 -8.961 1 95.12 139 PHE B O 1
ATOM 4649 N N . THR B 1 140 ? 1.565 22.812 -8.07 1 94.69 140 THR B N 1
ATOM 4650 C CA . THR B 1 140 ? 1.344 23.531 -6.82 1 94.69 140 THR B CA 1
ATOM 4651 C C . THR B 1 140 ? 2.658 23.734 -6.07 1 94.69 140 THR B C 1
ATOM 4653 O O . THR B 1 140 ? 2.922 24.828 -5.547 1 94.69 140 THR B O 1
ATOM 4656 N N . LYS B 1 141 ? 3.406 22.734 -6.016 1 92.06 141 LYS B N 1
ATOM 4657 C CA . LYS B 1 141 ? 4.699 22.781 -5.336 1 92.06 141 LYS B CA 1
ATOM 4658 C C . LYS B 1 141 ? 5.598 23.844 -5.949 1 92.06 141 LYS B C 1
ATOM 4660 O O . LYS B 1 141 ? 6.27 24.594 -5.227 1 92.06 141 LYS B O 1
ATOM 4665 N N . LYS B 1 142 ? 5.59 23.984 -7.242 1 92.56 142 LYS B N 1
ATOM 4666 C CA . LYS B 1 142 ? 6.414 24.969 -7.949 1 92.56 142 LYS B CA 1
ATOM 4667 C C . LYS B 1 142 ? 6.012 26.391 -7.578 1 92.56 142 LYS B C 1
ATOM 4669 O O . LYS B 1 142 ? 6.859 27.281 -7.512 1 92.56 142 LYS B O 1
ATOM 4674 N N . ILE B 1 143 ? 4.793 26.5 -7.359 1 93.88 143 ILE B N 1
ATOM 4675 C CA . ILE B 1 143 ? 4.293 27.828 -7.008 1 93.88 143 ILE B CA 1
ATOM 4676 C C . ILE B 1 143 ? 4.559 28.109 -5.531 1 93.88 143 ILE B C 1
ATOM 4678 O O . ILE B 1 143 ? 5.078 29.172 -5.176 1 93.88 143 ILE B O 1
ATOM 4682 N N . ALA B 1 144 ? 4.281 27.172 -4.707 1 92.94 144 ALA B N 1
ATOM 4683 C CA . ALA B 1 144 ? 4.359 27.328 -3.256 1 92.94 144 ALA B CA 1
ATOM 4684 C C . ALA B 1 144 ? 5.801 27.547 -2.807 1 92.94 144 ALA B C 1
ATOM 4686 O O . ALA B 1 144 ? 6.062 28.344 -1.9 1 92.94 144 ALA B O 1
ATOM 4687 N N . TRP B 1 145 ? 6.707 26.859 -3.449 1 93.19 145 TRP B N 1
ATOM 4688 C CA . TRP B 1 145 ? 8.086 26.859 -2.975 1 93.19 145 TRP B CA 1
ATOM 4689 C C . TRP B 1 145 ? 9.008 27.562 -3.971 1 93.19 145 TRP B C 1
ATOM 4691 O O . TRP B 1 145 ? 10.211 27.297 -4.008 1 93.19 145 TRP B O 1
ATOM 4701 N N . LYS B 1 146 ? 8.453 28.406 -4.73 1 91.38 146 LYS B N 1
ATOM 4702 C CA . LYS B 1 146 ? 9.195 29.109 -5.777 1 91.38 146 LYS B CA 1
ATOM 4703 C C . LYS B 1 146 ? 10.5 29.688 -5.238 1 91.38 146 LYS B C 1
ATOM 4705 O O . LYS B 1 146 ? 10.516 30.312 -4.176 1 91.38 146 LYS B O 1
ATOM 4710 N N . ASN B 1 147 ? 11.609 29.359 -5.848 1 89.44 147 ASN B N 1
ATOM 4711 C CA . ASN B 1 147 ? 12.938 29.906 -5.594 1 89.44 147 ASN B CA 1
ATOM 4712 C C . ASN B 1 147 ? 13.578 29.25 -4.367 1 89.44 147 ASN B C 1
ATOM 4714 O O . ASN B 1 147 ? 14.438 29.859 -3.725 1 89.44 147 ASN B O 1
ATOM 4718 N N . THR B 1 148 ? 13.125 28.219 -3.926 1 91.25 148 THR B N 1
ATOM 4719 C CA . THR B 1 148 ? 13.766 27.438 -2.877 1 91.25 148 THR B CA 1
ATOM 4720 C C . THR B 1 148 ? 14.117 26.031 -3.389 1 91.25 148 THR B C 1
ATOM 4722 O O . THR B 1 148 ? 13.641 25.625 -4.445 1 91.25 148 THR B O 1
ATOM 4725 N N . SER B 1 149 ? 14.93 25.344 -2.672 1 89.5 149 SER B N 1
ATOM 4726 C CA . SER B 1 149 ? 15.305 23.969 -3.037 1 89.5 149 SER B CA 1
ATOM 4727 C C . SER B 1 149 ? 14.109 23.031 -2.973 1 89.5 149 SER B C 1
ATOM 4729 O O . SER B 1 149 ? 14.133 21.953 -3.551 1 89.5 149 SER B O 1
ATOM 4731 N N . LEU B 1 150 ? 13.078 23.469 -2.328 1 90.69 150 LEU B N 1
ATOM 4732 C CA . LEU B 1 150 ? 11.898 22.625 -2.148 1 90.69 150 LEU B CA 1
ATOM 4733 C C . LEU B 1 150 ? 11.117 22.484 -3.453 1 90.69 150 LEU B C 1
ATOM 4735 O O . LEU B 1 150 ? 10.25 21.625 -3.578 1 90.69 150 LEU B O 1
ATOM 4739 N N . GLU B 1 151 ? 11.445 23.281 -4.43 1 90.62 151 GLU B N 1
ATOM 4740 C CA . GLU B 1 151 ? 10.82 23.172 -5.746 1 90.62 151 GLU B CA 1
ATOM 4741 C C . GLU B 1 151 ? 11.383 22 -6.527 1 90.62 151 GLU B C 1
ATOM 4743 O O . GLU B 1 151 ? 10.766 21.531 -7.492 1 90.62 151 GLU B O 1
ATOM 4748 N N . ARG B 1 152 ? 12.523 21.594 -6.098 1 91.19 152 ARG B N 1
ATOM 4749 C CA . ARG B 1 152 ? 13.227 20.562 -6.848 1 91.19 152 ARG B CA 1
ATOM 4750 C C . ARG B 1 152 ? 12.602 19.188 -6.629 1 91.19 152 ARG B C 1
ATOM 4752 O O . ARG B 1 152 ? 12.125 18.891 -5.531 1 91.19 152 ARG B O 1
ATOM 4759 N N . THR B 1 153 ? 12.664 18.406 -7.668 1 92.94 153 THR B N 1
ATOM 4760 C CA . THR B 1 153 ? 12.133 17.047 -7.555 1 92.94 153 THR B CA 1
ATOM 4761 C C . THR B 1 153 ? 13.172 16.109 -6.945 1 92.94 153 THR B C 1
ATOM 4763 O O . THR B 1 153 ? 14.375 16.359 -7.051 1 92.94 153 THR B O 1
ATOM 4766 N N . ILE B 1 154 ? 12.742 15.062 -6.312 1 95.12 154 ILE B N 1
ATOM 4767 C CA . ILE B 1 154 ? 13.609 14.07 -5.691 1 95.12 154 ILE B CA 1
ATOM 4768 C C . ILE B 1 154 ? 14.445 13.367 -6.766 1 95.12 154 ILE B C 1
ATOM 4770 O O . ILE B 1 154 ? 15.641 13.141 -6.582 1 95.12 154 ILE B O 1
ATOM 4774 N N . THR B 1 155 ? 13.859 13.133 -7.953 1 94.44 155 THR B N 1
ATOM 4775 C CA . THR B 1 155 ? 14.492 12.344 -9 1 94.44 155 THR B CA 1
ATOM 4776 C C . THR B 1 155 ? 15.406 13.211 -9.852 1 94.44 155 THR B C 1
ATOM 4778 O O . THR B 1 155 ? 16.25 12.695 -10.594 1 94.44 155 THR B O 1
ATOM 4781 N N . GLY B 1 156 ? 15.25 14.539 -9.789 1 92.5 156 GLY B N 1
ATOM 4782 C CA . GLY B 1 156 ? 16 15.43 -10.648 1 92.5 156 GLY B CA 1
ATOM 4783 C C . GLY B 1 156 ? 15.484 15.469 -12.078 1 92.5 156 GLY B C 1
ATOM 4784 O O . GLY B 1 156 ? 14.477 14.828 -12.391 1 92.5 156 GLY B O 1
ATOM 4785 N N . LYS B 1 157 ? 16.172 16.25 -12.82 1 90.56 157 LYS B N 1
ATOM 4786 C CA . LYS B 1 157 ? 15.844 16.344 -14.242 1 90.56 157 LYS B CA 1
ATOM 4787 C C . LYS B 1 157 ? 16.781 15.484 -15.078 1 90.56 157 LYS B C 1
ATOM 4789 O O . LYS B 1 157 ? 17.922 15.25 -14.688 1 90.56 157 LYS B O 1
ATOM 4794 N N . LYS B 1 158 ? 16.281 15.062 -16.234 1 91.19 158 LYS B N 1
ATOM 4795 C CA . LYS B 1 158 ? 17.062 14.203 -17.109 1 91.19 158 LYS B CA 1
ATOM 4796 C C . LYS B 1 158 ? 18.375 14.867 -17.5 1 91.19 158 LYS B C 1
ATOM 4798 O O . LYS B 1 158 ? 19.438 14.227 -17.469 1 91.19 158 LYS B O 1
ATOM 4803 N N . LYS B 1 159 ? 18.359 16.141 -17.75 1 92.12 159 LYS B N 1
ATOM 4804 C CA . LYS B 1 159 ? 19.547 16.875 -18.172 1 92.12 159 LYS B CA 1
ATOM 4805 C C . LYS B 1 159 ? 20.594 16.922 -17.062 1 92.12 159 LYS B C 1
ATOM 4807 O O . LYS B 1 159 ? 21.797 16.828 -17.328 1 92.12 159 LYS B O 1
ATOM 4812 N N . THR B 1 160 ? 20.172 17.078 -15.852 1 94.06 160 THR B N 1
ATOM 4813 C CA . THR B 1 160 ? 21.094 17.125 -14.719 1 94.06 160 THR B CA 1
ATOM 4814 C C . THR B 1 160 ? 21.719 15.758 -14.469 1 94.06 160 THR B C 1
ATOM 4816 O O . THR B 1 160 ? 22.906 15.664 -14.148 1 94.06 160 THR B O 1
ATOM 4819 N N . LEU B 1 161 ? 20.953 14.734 -14.609 1 94.88 161 LEU B N 1
ATOM 4820 C CA . LEU B 1 161 ? 21.438 13.367 -14.398 1 94.88 161 LEU B CA 1
ATOM 4821 C C . LEU B 1 161 ? 22.547 13.031 -15.383 1 94.88 161 LEU B C 1
ATOM 4823 O O . LEU B 1 161 ? 23.469 12.273 -15.047 1 94.88 161 LEU B O 1
ATOM 4827 N N . ASP B 1 162 ? 22.453 13.586 -16.562 1 95.06 162 ASP B N 1
ATOM 4828 C CA . ASP B 1 162 ? 23.422 13.312 -17.609 1 95.06 162 ASP B CA 1
ATOM 4829 C C . ASP B 1 162 ? 24.812 13.828 -17.219 1 95.06 162 ASP B C 1
ATOM 4831 O O . ASP B 1 162 ? 25.828 13.32 -17.688 1 95.06 162 ASP B O 1
ATOM 4835 N N . LYS B 1 163 ? 24.844 14.742 -16.344 1 94.44 163 LYS B N 1
ATOM 4836 C CA . LYS B 1 163 ? 26.109 15.375 -15.961 1 94.44 163 LYS B CA 1
ATOM 4837 C C . LYS B 1 163 ? 26.734 14.68 -14.758 1 94.44 163 LYS B C 1
ATOM 4839 O O . LYS B 1 163 ? 27.906 14.898 -14.453 1 94.44 163 LYS B O 1
ATOM 4844 N N . ILE B 1 164 ? 26.016 13.875 -14.125 1 95.62 164 ILE B N 1
ATOM 4845 C CA . ILE B 1 164 ? 26.5 13.195 -12.93 1 95.62 164 ILE B CA 1
ATOM 4846 C C . ILE B 1 164 ? 27.203 11.898 -13.328 1 95.62 164 ILE B C 1
ATOM 4848 O O . ILE B 1 164 ? 26.578 10.969 -13.836 1 95.62 164 ILE B O 1
ATOM 4852 N N . LYS B 1 165 ? 28.5 11.852 -13.078 1 95.19 165 LYS B N 1
ATOM 4853 C CA . LYS B 1 165 ? 29.297 10.68 -13.398 1 95.19 165 LYS B CA 1
ATOM 4854 C C . LYS B 1 165 ? 29.828 10.008 -12.133 1 95.19 165 LYS B C 1
ATOM 4856 O O . LYS B 1 165 ? 29.453 10.391 -11.016 1 95.19 165 LYS B O 1
ATOM 4861 N N . GLY B 1 166 ? 30.609 8.961 -12.383 1 96.38 166 GLY B N 1
ATOM 4862 C CA . GLY B 1 166 ? 31.141 8.195 -11.266 1 96.38 166 GLY B CA 1
ATOM 4863 C C . GLY B 1 166 ? 31.922 9.047 -10.281 1 96.38 166 GLY B C 1
ATOM 4864 O O . GLY B 1 166 ? 31.812 8.859 -9.07 1 96.38 166 GLY B O 1
ATOM 4865 N N . LYS B 1 167 ? 32.625 9.977 -10.805 1 96.38 167 LYS B N 1
ATOM 4866 C CA . LYS B 1 167 ? 33.438 10.844 -9.961 1 96.38 167 LYS B CA 1
ATOM 4867 C C . LYS B 1 167 ? 32.594 11.648 -9 1 96.38 167 LYS B C 1
ATOM 4869 O O . LYS B 1 167 ? 32.875 11.734 -7.805 1 96.38 167 LYS B O 1
ATOM 4874 N N . GLN B 1 168 ? 31.547 12.258 -9.508 1 96.38 168 GLN B N 1
ATOM 4875 C CA . GLN B 1 168 ? 30.641 13.047 -8.68 1 96.38 168 GLN B CA 1
ATOM 4876 C C . GLN B 1 168 ? 29.938 12.18 -7.641 1 96.38 168 GLN B C 1
ATOM 4878 O O . GLN B 1 168 ? 29.719 12.609 -6.508 1 96.38 168 GLN B O 1
ATOM 4883 N N . LEU B 1 169 ? 29.578 10.969 -8.031 1 97.75 169 LEU B N 1
ATOM 4884 C CA . LEU B 1 169 ? 28.891 10.055 -7.125 1 97.75 169 LEU B CA 1
ATOM 4885 C C . LEU B 1 169 ? 29.812 9.617 -5.984 1 97.75 169 LEU B C 1
ATOM 4887 O O . LEU B 1 169 ? 29.375 9.531 -4.836 1 97.75 169 LEU B O 1
ATOM 4891 N N . ARG B 1 170 ? 31.047 9.383 -6.289 1 97.19 170 ARG B N 1
ATOM 4892 C CA . ARG B 1 170 ? 32.031 9.016 -5.262 1 97.19 170 ARG B CA 1
ATOM 4893 C C . ARG B 1 170 ? 32.219 10.172 -4.285 1 97.19 170 ARG B C 1
ATOM 4895 O O . ARG B 1 170 ? 32.312 9.953 -3.074 1 97.19 170 ARG B O 1
ATOM 4902 N N . LYS B 1 171 ? 32.344 11.312 -4.867 1 96.12 171 LYS B N 1
ATOM 4903 C CA . LYS B 1 171 ? 32.5 12.492 -4.02 1 96.12 171 LYS B CA 1
ATOM 4904 C C . LYS B 1 171 ? 31.281 12.68 -3.121 1 96.12 171 LYS B C 1
ATOM 4906 O O . LYS B 1 171 ? 31.406 12.977 -1.934 1 96.12 171 LYS B O 1
ATOM 4911 N N . PHE B 1 172 ? 30.156 12.523 -3.676 1 96.5 172 PHE B N 1
ATOM 4912 C CA . PHE B 1 172 ? 28.906 12.648 -2.939 1 96.5 172 PHE B CA 1
ATOM 4913 C C . PHE B 1 172 ? 28.844 11.625 -1.815 1 96.5 172 PHE B C 1
ATOM 4915 O O . PHE B 1 172 ? 28.438 11.945 -0.695 1 96.5 172 PHE B O 1
ATOM 4922 N N . GLN B 1 173 ? 29.125 10.375 -2.146 1 97.06 173 GLN B N 1
ATOM 4923 C CA . GLN B 1 173 ? 29.141 9.312 -1.147 1 97.06 173 GLN B CA 1
ATOM 4924 C C . GLN B 1 173 ? 29.984 9.703 0.065 1 97.06 173 GLN B C 1
ATOM 4926 O O . GLN B 1 173 ? 29.531 9.586 1.205 1 97.06 173 GLN B O 1
ATOM 4931 N N . LYS B 1 174 ? 31.172 10.195 -0.192 1 94.88 174 LYS B N 1
ATOM 4932 C CA . LYS B 1 174 ? 32.094 10.586 0.88 1 94.88 174 LYS B CA 1
ATOM 4933 C C . LYS B 1 174 ? 31.5 11.727 1.71 1 94.88 174 LYS B C 1
ATOM 4935 O O . LYS B 1 174 ? 31.672 11.766 2.932 1 94.88 174 LYS B O 1
ATOM 4940 N N . GLU B 1 175 ? 30.859 12.523 1.06 1 94.38 175 GLU B N 1
ATOM 4941 C CA . GLU B 1 175 ? 30.297 13.695 1.727 1 94.38 175 GLU B CA 1
ATOM 4942 C C . GLU B 1 175 ? 29.141 13.305 2.641 1 94.38 175 GLU B C 1
ATOM 4944 O O . GLU B 1 175 ? 29.094 13.719 3.799 1 94.38 175 GLU B O 1
ATOM 4949 N N . VAL B 1 176 ? 28.188 12.492 2.131 1 95.94 176 VAL B N 1
ATOM 4950 C CA . VAL B 1 176 ? 26.953 12.281 2.861 1 95.94 176 VAL B CA 1
ATOM 4951 C C . VAL B 1 176 ? 27.125 11.164 3.879 1 95.94 176 VAL B C 1
ATOM 4953 O O . VAL B 1 176 ? 26.438 11.125 4.898 1 95.94 176 VAL B O 1
ATOM 4956 N N . LEU B 1 177 ? 28.047 10.234 3.584 1 96.75 177 LEU B N 1
ATOM 4957 C CA . LEU B 1 177 ? 28.312 9.164 4.543 1 96.75 177 LEU B CA 1
ATOM 4958 C C . LEU B 1 177 ? 29.359 9.594 5.559 1 96.75 177 LEU B C 1
ATOM 4960 O O . LEU B 1 177 ? 30.438 8.984 5.641 1 96.75 177 LEU B O 1
ATOM 4964 N N . SER B 1 178 ? 29.016 10.578 6.277 1 96.19 178 SER B N 1
ATOM 4965 C CA . SER B 1 178 ? 29.797 11.125 7.371 1 96.19 178 SER B CA 1
ATOM 4966 C C . SER B 1 178 ? 29.188 10.773 8.727 1 96.19 178 SER B C 1
ATOM 4968 O O . SER B 1 178 ? 27.969 10.609 8.844 1 96.19 178 SER B O 1
ATOM 4970 N N . SER B 1 179 ? 30.031 10.75 9.75 1 95.44 179 SER B N 1
ATOM 4971 C CA . SER B 1 179 ? 29.625 10.211 11.047 1 95.44 179 SER B CA 1
ATOM 4972 C C . SER B 1 179 ? 28.484 11.031 11.656 1 95.44 179 SER B C 1
ATOM 4974 O O . SER B 1 179 ? 27.594 10.477 12.305 1 95.44 179 SER B O 1
ATOM 4976 N N . ASN B 1 180 ? 28.5 12.328 11.469 1 94.44 180 ASN B N 1
ATOM 4977 C CA . ASN B 1 180 ? 27.5 13.188 12.078 1 94.44 180 ASN B CA 1
ATOM 4978 C C . ASN B 1 180 ? 26.328 13.438 11.133 1 94.44 180 ASN B C 1
ATOM 4980 O O . ASN B 1 180 ? 25.5 14.32 11.383 1 94.44 180 ASN B O 1
ATOM 4984 N N . ASN B 1 181 ? 26.266 12.648 10.023 1 95.94 181 ASN B N 1
ATOM 4985 C CA . ASN B 1 181 ? 25.219 12.867 9.023 1 95.94 181 ASN B CA 1
ATOM 4986 C C . ASN B 1 181 ? 24.375 11.609 8.812 1 95.94 181 ASN B C 1
ATOM 4988 O O . ASN B 1 181 ? 23.5 11.578 7.957 1 95.94 181 ASN B O 1
ATOM 4992 N N . ILE B 1 182 ? 24.75 10.594 9.555 1 97.12 182 ILE B N 1
ATOM 4993 C CA . ILE B 1 182 ? 24.062 9.32 9.398 1 97.12 182 ILE B CA 1
ATOM 4994 C C . ILE B 1 182 ? 23.719 8.742 10.773 1 97.12 182 ILE B C 1
ATOM 4996 O O . ILE B 1 182 ? 24.328 9.125 11.773 1 97.12 182 ILE B O 1
ATOM 5000 N N . PHE B 1 183 ? 22.812 7.871 10.844 1 97.81 183 PHE B N 1
ATOM 5001 C CA . PHE B 1 183 ? 22.562 7.074 12.039 1 97.81 183 PHE B CA 1
ATOM 5002 C C . PHE B 1 183 ? 21.859 5.77 11.688 1 97.81 183 PHE B C 1
ATOM 5004 O O . PHE B 1 183 ? 21.188 5.68 10.656 1 97.81 183 PHE B O 1
ATOM 5011 N N . PHE B 1 184 ? 22.047 4.77 12.531 1 98.69 184 PHE B N 1
ATOM 5012 C CA . PHE B 1 184 ? 21.344 3.504 12.414 1 98.69 184 PHE B CA 1
ATOM 5013 C C . PHE B 1 184 ? 20.156 3.461 13.383 1 98.69 184 PHE B C 1
ATOM 5015 O O . PHE B 1 184 ? 20.203 4.074 14.453 1 98.69 184 PHE B O 1
ATOM 5022 N N . TYR B 1 185 ? 19.141 2.781 12.992 1 98.69 185 TYR B N 1
ATOM 5023 C CA . TYR B 1 185 ? 18.047 2.441 13.898 1 98.69 185 TYR B CA 1
ATOM 5024 C C . TYR B 1 185 ? 17.688 0.966 13.781 1 98.69 185 TYR B C 1
ATOM 5026 O O . TYR B 1 185 ? 17.375 0.48 12.688 1 98.69 185 TYR B O 1
ATOM 5034 N N . ILE B 1 186 ? 17.766 0.242 14.852 1 98.75 186 ILE B N 1
ATOM 5035 C CA . ILE B 1 186 ? 17.422 -1.174 14.906 1 98.75 186 ILE B CA 1
ATOM 5036 C C . ILE B 1 186 ? 16.172 -1.368 15.766 1 98.75 186 ILE B C 1
ATOM 5038 O O . ILE B 1 186 ? 16.109 -0.915 16.906 1 98.75 186 ILE B O 1
ATOM 5042 N N . SER B 1 187 ? 15.141 -1.998 15.211 1 98.12 187 SER B N 1
ATOM 5043 C CA . SER B 1 187 ? 13.922 -2.273 15.961 1 98.12 187 SER B CA 1
ATOM 5044 C C . SER B 1 187 ? 13.461 -3.717 15.766 1 98.12 187 SER B C 1
ATOM 5046 O O . SER B 1 187 ? 13.953 -4.41 14.867 1 98.12 187 SER B O 1
ATOM 5048 N N . GLY B 1 188 ? 12.555 -4.168 16.625 1 97.31 188 GLY B N 1
ATOM 5049 C CA . GLY B 1 188 ? 11.969 -5.492 16.516 1 97.31 188 GLY B CA 1
ATOM 5050 C C . GLY B 1 188 ? 12.734 -6.555 17.266 1 97.31 188 GLY B C 1
ATOM 5051 O O . GLY B 1 188 ? 13.281 -6.293 18.344 1 97.31 188 GLY B O 1
ATOM 5052 N N . ASN B 1 189 ? 12.641 -7.781 16.797 1 97.62 189 ASN B N 1
ATOM 5053 C CA . ASN B 1 189 ? 13.312 -8.922 17.406 1 97.62 189 ASN B CA 1
ATOM 5054 C C . ASN B 1 189 ? 14.68 -9.172 16.781 1 97.62 189 ASN B C 1
ATOM 5056 O O . ASN B 1 189 ? 14.789 -9.875 15.773 1 97.62 189 ASN B O 1
ATOM 5060 N N . TYR B 1 190 ? 15.68 -8.625 17.375 1 97.94 190 TYR B N 1
ATOM 5061 C CA . TYR B 1 190 ? 17.047 -8.781 16.906 1 97.94 190 TYR B CA 1
ATOM 5062 C C . TYR B 1 190 ? 17.922 -9.438 17.969 1 97.94 190 TYR B C 1
ATOM 5064 O O . TYR B 1 190 ? 17.578 -9.398 19.156 1 97.94 190 TYR B O 1
ATOM 5072 N N . PRO B 1 191 ? 19.016 -10.055 17.609 1 97.88 191 PRO B N 1
ATOM 5073 C CA . PRO B 1 191 ? 19.875 -10.711 18.609 1 97.88 191 PRO B CA 1
ATOM 5074 C C . PRO B 1 191 ? 20.594 -9.719 19.516 1 97.88 191 PRO B C 1
ATOM 5076 O O . PRO B 1 191 ? 20.797 -8.562 19.141 1 97.88 191 PRO B O 1
ATOM 5079 N N . GLU B 1 192 ? 21.016 -10.195 20.625 1 96.25 192 GLU B N 1
ATOM 5080 C CA . GLU B 1 192 ? 21.688 -9.359 21.625 1 96.25 192 GLU B CA 1
ATOM 5081 C C . GLU B 1 192 ? 22.984 -8.797 21.062 1 96.25 192 GLU B C 1
ATOM 5083 O O . GLU B 1 192 ? 23.469 -7.746 21.516 1 96.25 192 GLU B O 1
ATOM 5088 N N . THR B 1 193 ? 23.469 -9.422 20.062 1 97.44 193 THR B N 1
ATOM 5089 C CA . THR B 1 193 ? 24.75 -9.031 19.5 1 97.44 193 THR B CA 1
ATOM 5090 C C . THR B 1 193 ? 24.562 -7.992 18.391 1 97.44 193 THR B C 1
ATOM 5092 O O . THR B 1 193 ? 25.531 -7.574 17.766 1 97.44 193 THR B O 1
ATOM 5095 N N . ALA B 1 194 ? 23.359 -7.582 18.141 1 98.12 194 ALA B N 1
ATOM 5096 C CA . ALA B 1 194 ? 23.047 -6.766 16.969 1 98.12 194 ALA B CA 1
ATOM 5097 C C . ALA B 1 194 ? 23.875 -5.488 16.953 1 98.12 194 ALA B C 1
ATOM 5099 O O . ALA B 1 194 ? 24.531 -5.176 15.953 1 98.12 194 ALA B O 1
ATOM 5100 N N . VAL B 1 195 ? 23.938 -4.773 18.031 1 98.19 195 VAL B N 1
ATOM 5101 C CA . VAL B 1 195 ? 24.641 -3.496 18.125 1 98.19 195 VAL B CA 1
ATOM 5102 C C . VAL B 1 195 ? 26.141 -3.715 17.953 1 98.19 195 VAL B C 1
ATOM 5104 O O . VAL B 1 195 ? 26.812 -2.973 17.234 1 98.19 195 VAL B O 1
ATOM 5107 N N . VAL B 1 196 ? 26.641 -4.75 18.609 1 97.94 196 VAL B N 1
ATOM 5108 C CA . VAL B 1 196 ? 28.062 -5.094 18.516 1 97.94 196 VAL B CA 1
ATOM 5109 C C . VAL B 1 196 ? 28.406 -5.461 17.078 1 97.94 196 VAL B C 1
ATOM 5111 O O . VAL B 1 196 ? 29.469 -5.078 16.562 1 97.94 196 VAL B O 1
ATOM 5114 N N . THR B 1 197 ? 27.516 -6.176 16.469 1 98.31 197 THR B N 1
ATOM 5115 C CA . THR B 1 197 ? 27.719 -6.598 15.086 1 98.31 197 THR B CA 1
ATOM 5116 C C . THR B 1 197 ? 27.844 -5.387 14.164 1 98.31 197 THR B C 1
ATOM 5118 O O . THR B 1 197 ? 28.781 -5.285 13.383 1 98.31 197 THR B O 1
ATOM 5121 N N . VAL B 1 198 ? 26.922 -4.445 14.266 1 98.38 198 VAL B N 1
ATOM 5122 C CA . VAL B 1 198 ? 26.938 -3.25 13.43 1 98.38 198 VAL B CA 1
ATOM 5123 C C . VAL B 1 198 ? 28.203 -2.43 13.719 1 98.38 198 VAL B C 1
ATOM 5125 O O . VAL B 1 198 ? 28.875 -1.961 12.797 1 98.38 198 VAL B O 1
ATOM 5128 N N . THR B 1 199 ? 28.562 -2.314 14.969 1 97.94 199 THR B N 1
ATOM 5129 C CA . THR B 1 199 ? 29.734 -1.547 15.383 1 97.94 199 THR B CA 1
ATOM 5130 C C . THR B 1 199 ? 31 -2.141 14.797 1 97.94 199 THR B C 1
ATOM 5132 O O . THR B 1 199 ? 31.844 -1.414 14.258 1 97.94 199 THR B O 1
ATOM 5135 N N . LYS B 1 200 ? 31.094 -3.434 14.883 1 97.88 200 LYS B N 1
ATOM 5136 C CA . LYS B 1 200 ? 32.281 -4.125 14.352 1 97.88 200 LYS B CA 1
ATOM 5137 C C . LYS B 1 200 ? 32.375 -3.951 12.844 1 97.88 200 LYS B C 1
ATOM 5139 O O . LYS B 1 200 ? 33.469 -3.701 12.32 1 97.88 200 LYS B O 1
ATOM 5144 N N . LEU B 1 201 ? 31.297 -4.086 12.188 1 97.81 201 LEU B N 1
ATOM 5145 C CA . LEU B 1 201 ? 31.297 -3.941 10.742 1 97.81 201 LEU B CA 1
ATOM 5146 C C . LEU B 1 201 ? 31.688 -2.525 10.336 1 97.81 201 LEU B C 1
ATOM 5148 O O . LEU B 1 201 ? 32.438 -2.338 9.359 1 97.81 201 LEU B O 1
ATOM 5152 N N . MET B 1 202 ? 31.312 -1.538 11.094 1 96.75 202 MET B N 1
ATOM 5153 C CA . MET B 1 202 ? 31.578 -0.134 10.797 1 96.75 202 MET B CA 1
ATOM 5154 C C . MET B 1 202 ? 33.062 0.194 10.977 1 96.75 202 MET B C 1
ATOM 5156 O O . MET B 1 202 ? 33.562 1.149 10.383 1 96.75 202 MET B O 1
ATOM 5160 N N . GLU B 1 203 ? 33.719 -0.601 11.742 1 94.88 203 GLU B N 1
ATOM 5161 C CA . GLU B 1 203 ? 35.156 -0.367 11.984 1 94.88 203 GLU B CA 1
ATOM 5162 C C . GLU B 1 203 ? 35.969 -0.499 10.695 1 94.88 203 GLU B C 1
ATOM 5164 O O . GLU B 1 203 ? 37.062 0.044 10.594 1 94.88 203 GLU B O 1
ATOM 5169 N N . ASN B 1 204 ? 35.375 -1.133 9.781 1 93 204 ASN B N 1
ATOM 5170 C CA . ASN B 1 204 ? 36.062 -1.36 8.516 1 93 204 ASN B CA 1
ATOM 5171 C C . ASN B 1 204 ? 36.031 -0.119 7.629 1 93 204 ASN B C 1
ATOM 5173 O O . ASN B 1 204 ? 36.75 -0.052 6.621 1 93 204 ASN B O 1
ATOM 5177 N N . TYR B 1 205 ? 35.25 0.874 8.078 1 94.06 205 TYR B N 1
ATOM 5178 C CA . TYR B 1 205 ? 35.062 2.025 7.211 1 94.06 205 TYR B CA 1
ATOM 5179 C C . TYR B 1 205 ? 35.438 3.318 7.914 1 94.06 205 TYR B C 1
ATOM 5181 O O . TYR B 1 205 ? 34.75 3.766 8.836 1 94.06 205 TYR B O 1
ATOM 5189 N N . PRO B 1 206 ? 36.562 3.883 7.402 1 91.19 206 PRO B N 1
ATOM 5190 C CA . PRO B 1 206 ? 36.906 5.184 7.977 1 91.19 206 PRO B CA 1
ATOM 5191 C C . PRO B 1 206 ? 35.938 6.293 7.566 1 91.19 206 PRO B C 1
ATOM 5193 O O . PRO B 1 206 ? 35.719 6.496 6.375 1 91.19 206 PRO B O 1
ATOM 5196 N N . LEU B 1 207 ? 35.281 6.883 8.539 1 94.25 207 LEU B N 1
ATOM 5197 C CA . LEU B 1 207 ? 34.344 7.957 8.258 1 94.25 207 LEU B CA 1
ATOM 5198 C C . LEU B 1 207 ? 34.906 9.305 8.711 1 94.25 207 LEU B C 1
ATOM 5200 O O . LEU B 1 207 ? 35.656 9.375 9.68 1 94.25 207 LEU B O 1
ATOM 5204 N N . THR B 1 208 ? 34.531 10.266 7.938 1 91 208 THR B N 1
ATOM 5205 C CA . THR B 1 208 ? 34.906 11.633 8.312 1 91 208 THR B CA 1
ATOM 5206 C C . THR B 1 208 ? 33.719 12.32 8.992 1 91 208 THR B C 1
ATOM 5208 O O . THR B 1 208 ? 32.594 11.789 9.031 1 91 208 THR B O 1
ATOM 5211 N N . VAL B 1 209 ? 34.062 13.445 9.633 1 91.06 209 VAL B N 1
ATOM 5212 C CA . VAL B 1 209 ? 33.031 14.312 10.203 1 91.06 209 VAL B CA 1
ATOM 5213 C C . VAL B 1 209 ? 32.781 15.477 9.25 1 91.06 209 VAL B C 1
ATOM 5215 O O . VAL B 1 209 ? 33.719 16.125 8.773 1 91.06 209 VAL B O 1
ATOM 5218 N N . MET B 1 210 ? 31.547 15.594 8.891 1 89.06 210 MET B N 1
ATOM 5219 C CA . MET B 1 210 ? 31.188 16.719 8.039 1 89.06 210 MET B CA 1
ATOM 5220 C C . MET B 1 210 ? 31.453 18.047 8.742 1 89.06 210 MET B C 1
ATOM 5222 O O . MET B 1 210 ? 31.062 18.234 9.891 1 89.06 210 MET B O 1
ATOM 5226 N N . LYS B 1 211 ? 32.188 18.906 8.078 1 82.19 211 LYS B N 1
ATOM 5227 C CA . LYS B 1 211 ? 32.594 20.172 8.672 1 82.19 211 LYS B CA 1
ATOM 5228 C C . LYS B 1 211 ? 31.391 21.062 8.938 1 82.19 211 LYS B C 1
ATOM 5230 O O . LYS B 1 211 ? 31.266 21.672 10.008 1 82.19 211 LYS B O 1
ATOM 5235 N N . LYS B 1 212 ? 30.531 21.188 7.902 1 78.81 212 LYS B N 1
ATOM 5236 C CA . LYS B 1 212 ? 29.312 21.953 8.078 1 78.81 212 LYS B CA 1
ATOM 5237 C C . LYS B 1 212 ? 28.094 21.047 8.211 1 78.81 212 LYS B C 1
ATOM 5239 O O . LYS B 1 212 ? 27.797 20.25 7.312 1 78.81 212 LYS B O 1
ATOM 5244 N N . GLU B 1 213 ? 27.578 21.219 9.398 1 75 213 GLU B N 1
ATOM 5245 C CA . GLU B 1 213 ? 26.406 20.391 9.68 1 75 213 GLU B CA 1
ATOM 5246 C C . GLU B 1 213 ? 25.25 20.734 8.742 1 75 213 GLU B C 1
ATOM 5248 O O . GLU B 1 213 ? 25 21.922 8.477 1 75 213 GLU B O 1
ATOM 5253 N N . ARG B 1 214 ? 24.797 19.766 8.164 1 77.56 214 ARG B N 1
ATOM 5254 C CA . ARG B 1 214 ? 23.578 19.922 7.379 1 77.56 214 ARG B CA 1
ATOM 5255 C C . ARG B 1 214 ? 22.344 19.969 8.281 1 77.56 214 ARG B C 1
ATOM 5257 O O . ARG B 1 214 ? 21.984 18.969 8.891 1 77.56 214 ARG B O 1
ATOM 5264 N N . LYS B 1 215 ? 21.859 21.188 8.469 1 71.62 215 LYS B N 1
ATOM 5265 C CA . LYS B 1 215 ? 20.641 21.281 9.258 1 71.62 215 LYS B CA 1
ATOM 5266 C C . LYS B 1 215 ? 19.422 20.891 8.43 1 71.62 215 LYS B C 1
ATOM 5268 O O . LYS B 1 215 ? 19.359 21.188 7.234 1 71.62 215 LYS B O 1
ATOM 5273 N N . ASN B 1 216 ? 18.578 20.156 9 1 74 216 ASN B N 1
ATOM 5274 C CA . ASN B 1 216 ? 17.344 19.781 8.344 1 74 216 ASN B CA 1
ATOM 5275 C C . ASN B 1 216 ? 16.328 20.922 8.344 1 74 216 ASN B C 1
ATOM 5277 O O . ASN B 1 216 ? 15.156 20.719 8.648 1 74 216 ASN B O 1
ATOM 5281 N N . LEU B 1 217 ? 16.844 22.172 8.18 1 80.25 217 LEU B N 1
ATOM 5282 C CA . LEU B 1 217 ? 15.938 23.312 8.102 1 80.25 217 LEU B CA 1
ATOM 5283 C C . LEU B 1 217 ? 15.641 23.672 6.648 1 80.25 217 LEU B C 1
ATOM 5285 O O . LEU B 1 217 ? 16.562 23.922 5.863 1 80.25 217 LEU B O 1
ATOM 5289 N N . ALA B 1 218 ? 14.406 23.562 6.387 1 85.38 218 ALA B N 1
ATOM 5290 C CA . ALA B 1 218 ? 13.969 23.984 5.055 1 85.38 218 ALA B CA 1
ATOM 5291 C C . ALA B 1 218 ? 13.969 25.5 4.926 1 85.38 218 ALA B C 1
ATOM 5293 O O . ALA B 1 218 ? 13.586 26.219 5.863 1 85.38 218 ALA B O 1
ATOM 5294 N N . PRO B 1 219 ? 14.398 25.969 3.748 1 85 219 PRO B N 1
ATOM 5295 C CA . PRO B 1 219 ? 14.289 27.406 3.527 1 85 219 PRO B CA 1
ATOM 5296 C C . PRO B 1 219 ? 12.844 27.891 3.504 1 85 219 PRO B C 1
ATOM 5298 O O . PRO B 1 219 ? 11.977 27.234 2.926 1 85 219 PRO B O 1
ATOM 5301 N N . VAL B 1 220 ? 12.625 28.969 4.109 1 85.69 220 VAL B N 1
ATOM 5302 C CA . VAL B 1 220 ? 11.281 29.547 4.164 1 85.69 220 VAL B CA 1
ATOM 5303 C C . VAL B 1 220 ? 11.047 30.422 2.943 1 85.69 220 VAL B C 1
ATOM 5305 O O . VAL B 1 220 ? 11.742 31.422 2.748 1 85.69 220 VAL B O 1
ATOM 5308 N N . PRO B 1 221 ? 10.094 30.109 2.201 1 86.81 221 PRO B N 1
ATOM 5309 C CA . PRO B 1 221 ? 9.812 30.984 1.06 1 86.81 221 PRO B CA 1
ATOM 5310 C C . PRO B 1 221 ? 9.281 32.375 1.481 1 86.81 221 PRO B C 1
ATOM 5312 O O . PRO B 1 221 ? 8.656 32.5 2.533 1 86.81 221 PRO B O 1
ATOM 5315 N N . LYS B 1 222 ? 9.508 33.25 0.556 1 84.06 222 LYS B N 1
ATOM 5316 C CA . LYS B 1 222 ? 9.102 34.625 0.839 1 84.06 222 LYS B CA 1
ATOM 5317 C C . LYS B 1 222 ? 7.598 34.719 1.068 1 84.06 222 LYS B C 1
ATOM 5319 O O . LYS B 1 222 ? 7.141 35.469 1.934 1 84.06 222 LYS B O 1
ATOM 5324 N N . ARG B 1 223 ? 6.922 33.969 0.454 1 84.94 223 ARG B N 1
ATOM 5325 C CA . ARG B 1 223 ? 5.469 34.094 0.5 1 84.94 223 ARG B CA 1
ATOM 5326 C C . ARG B 1 223 ? 4.871 33.156 1.53 1 84.94 223 ARG B C 1
ATOM 5328 O O . ARG B 1 223 ? 3.65 33 1.618 1 84.94 223 ARG B O 1
ATOM 5335 N N . PHE B 1 224 ? 5.742 32.531 2.23 1 87.56 224 PHE B N 1
ATOM 5336 C CA . PHE B 1 224 ? 5.258 31.641 3.266 1 87.56 224 PHE B CA 1
ATOM 5337 C C . PHE B 1 224 ? 4.406 32.375 4.285 1 87.56 224 PHE B C 1
ATOM 5339 O O . PHE B 1 224 ? 4.836 33.406 4.832 1 87.56 224 PHE B O 1
ATOM 5346 N N . PHE B 1 225 ? 3.109 32.031 4.363 1 85.19 225 PHE B N 1
ATOM 5347 C CA . PHE B 1 225 ? 2.096 32.625 5.227 1 85.19 225 PHE B CA 1
ATOM 5348 C C . PHE B 1 225 ? 1.628 33.969 4.664 1 85.19 225 PHE B C 1
ATOM 5350 O O . PHE B 1 225 ? 1.043 34.781 5.387 1 85.19 225 PHE B O 1
ATOM 5357 N N . ALA B 1 226 ? 2.045 34.25 3.498 1 86.75 226 ALA B N 1
ATOM 5358 C CA . ALA B 1 226 ? 1.625 35.5 2.846 1 86.75 226 ALA B CA 1
ATOM 5359 C C . ALA B 1 226 ? 1.257 35.25 1.385 1 86.75 226 ALA B C 1
ATOM 5361 O O . ALA B 1 226 ? 1.747 35.938 0.489 1 86.75 226 ALA B O 1
ATOM 5362 N N . ARG B 1 227 ? 0.409 34.375 1.284 1 85.75 227 ARG B N 1
ATOM 5363 C CA . ARG B 1 227 ? -0.007 34 -0.066 1 85.75 227 ARG B CA 1
ATOM 5364 C C . ARG B 1 227 ? -0.998 35 -0.628 1 85.75 227 ARG B C 1
ATOM 5366 O O . ARG B 1 227 ? -1.774 35.594 0.12 1 85.75 227 ARG B O 1
ATOM 5373 N N . LYS B 1 228 ? -0.94 35.219 -1.936 1 79.38 228 LYS B N 1
ATOM 5374 C CA . LYS B 1 228 ? -1.931 36.031 -2.611 1 79.38 228 LYS B CA 1
ATOM 5375 C C . LYS B 1 228 ? -3.16 35.219 -3.004 1 79.38 228 LYS B C 1
ATOM 5377 O O . LYS B 1 228 ? -3.051 34.031 -3.312 1 79.38 228 LYS B O 1
ATOM 5382 N N . PRO B 1 229 ? -4.32 35.906 -2.857 1 78.25 229 PRO B N 1
ATOM 5383 C CA . PRO B 1 229 ? -5.539 35.219 -3.254 1 78.25 229 PRO B CA 1
ATOM 5384 C C . PRO B 1 229 ? -5.645 35 -4.766 1 78.25 229 PRO B C 1
ATOM 5386 O O . PRO B 1 229 ? -6.586 35.5 -5.391 1 78.25 229 PRO B O 1
ATOM 5389 N N . LYS B 1 230 ? -4.668 34.469 -5.34 1 83.69 230 LYS B N 1
ATOM 5390 C CA . LYS B 1 230 ? -4.625 34.188 -6.766 1 83.69 230 LYS B CA 1
ATOM 5391 C C . LYS B 1 230 ? -4.75 32.656 -7.008 1 83.69 230 LYS B C 1
ATOM 5393 O O . LYS B 1 230 ? -4.234 31.875 -6.227 1 83.69 230 LYS B O 1
ATOM 5398 N N . VAL B 1 231 ? -5.582 32.469 -8.086 1 92.19 231 VAL B N 1
ATOM 5399 C CA . VAL B 1 231 ? -5.773 31.062 -8.461 1 92.19 231 VAL B CA 1
ATOM 5400 C C . VAL B 1 231 ? -4.957 30.75 -9.711 1 92.19 231 VAL B C 1
ATOM 5402 O O . VAL B 1 231 ? -4.984 31.5 -10.688 1 92.19 231 VAL B O 1
ATOM 5405 N N . TYR B 1 232 ? -4.246 29.734 -9.664 1 93.75 232 TYR B N 1
ATOM 5406 C CA . TYR B 1 232 ? -3.42 29.297 -10.789 1 93.75 232 TYR B CA 1
ATOM 5407 C C . TYR B 1 232 ? -4.031 28.094 -11.484 1 93.75 232 TYR B C 1
ATOM 5409 O O . TYR B 1 232 ? -4.551 27.188 -10.836 1 93.75 232 TYR B O 1
ATOM 5417 N N . VAL B 1 233 ? -3.977 28.141 -12.836 1 95.62 233 VAL B N 1
ATOM 5418 C CA . VAL B 1 233 ? -4.652 27.094 -13.586 1 95.62 233 VAL B CA 1
ATOM 5419 C C . VAL B 1 233 ? -3.656 26.391 -14.508 1 95.62 233 VAL B C 1
ATOM 5421 O O . VAL B 1 233 ? -2.908 27.047 -15.234 1 95.62 233 VAL B O 1
ATOM 5424 N N . LYS B 1 234 ? -3.604 25.156 -14.383 1 94.88 234 LYS B N 1
ATOM 5425 C CA . LYS B 1 234 ? -2.895 24.297 -15.336 1 94.88 234 LYS B CA 1
ATOM 5426 C C . LYS B 1 234 ? -3.857 23.688 -16.344 1 94.88 234 LYS B C 1
ATOM 5428 O O . LYS B 1 234 ? -4.855 23.078 -15.961 1 94.88 234 LYS B O 1
ATOM 5433 N N . ASN B 1 235 ? -3.574 23.781 -17.625 1 93.94 235 ASN B N 1
ATOM 5434 C CA . ASN B 1 235 ? -4.477 23.281 -18.672 1 93.94 235 ASN B CA 1
ATOM 5435 C C . ASN B 1 235 ? -4.527 21.766 -18.688 1 93.94 235 ASN B C 1
ATOM 5437 O O . ASN B 1 235 ? -3.488 21.094 -18.641 1 93.94 235 ASN B O 1
ATOM 5441 N N . SER B 1 236 ? -5.75 21.266 -18.719 1 92.38 236 SER B N 1
ATOM 5442 C CA . SER B 1 236 ? -5.949 19.812 -18.719 1 92.38 236 SER B CA 1
ATOM 5443 C C . SER B 1 236 ? -7.383 19.453 -19.094 1 92.38 236 SER B C 1
ATOM 5445 O O . SER B 1 236 ? -8.281 20.297 -19 1 92.38 236 SER B O 1
ATOM 5447 N N . LYS B 1 237 ? -7.555 18.203 -19.547 1 88.06 237 LYS B N 1
ATOM 5448 C CA . LYS B 1 237 ? -8.891 17.688 -19.812 1 88.06 237 LYS B CA 1
ATOM 5449 C C . LYS B 1 237 ? -9.617 17.328 -18.516 1 88.06 237 LYS B C 1
ATOM 5451 O O . LYS B 1 237 ? -10.844 17.422 -18.438 1 88.06 237 LYS B O 1
ATOM 5456 N N . LYS B 1 238 ? -8.852 16.906 -17.562 1 88.5 238 LYS B N 1
ATOM 5457 C CA . LYS B 1 238 ? -9.422 16.562 -16.266 1 88.5 238 LYS B CA 1
ATOM 5458 C C . LYS B 1 238 ? -9.484 17.797 -15.359 1 88.5 238 LYS B C 1
ATOM 5460 O O . LYS B 1 238 ? -8.656 18.703 -15.477 1 88.5 238 LYS B O 1
ATOM 5465 N N . THR B 1 239 ? -10.484 17.797 -14.555 1 93.31 239 THR B N 1
ATOM 5466 C CA . THR B 1 239 ? -10.617 18.891 -13.602 1 93.31 239 THR B CA 1
ATOM 5467 C C . THR B 1 239 ? -10.195 18.453 -12.203 1 93.31 239 THR B C 1
ATOM 5469 O O . THR B 1 239 ? -10.789 17.531 -11.633 1 93.31 239 THR B O 1
ATOM 5472 N N . CYS B 1 240 ? -9.133 19.047 -11.688 1 95.38 240 CYS B N 1
ATOM 5473 C CA . CYS B 1 240 ? -8.625 18.766 -10.344 1 95.38 240 CYS B CA 1
ATOM 5474 C C . CYS B 1 240 ? -8.438 20.062 -9.555 1 95.38 240 CYS B C 1
ATOM 5476 O O . CYS B 1 240 ? -8.172 21.109 -10.141 1 95.38 240 CYS B O 1
ATOM 5478 N N . VAL B 1 241 ? -8.594 19.922 -8.297 1 97.06 241 VAL B N 1
ATOM 5479 C CA . VAL B 1 241 ? -8.414 21.047 -7.398 1 97.06 241 VAL B CA 1
ATOM 5480 C C . VAL B 1 241 ? -7.371 20.719 -6.336 1 97.06 241 VAL B C 1
ATOM 5482 O O . VAL B 1 241 ? -7.328 19.578 -5.84 1 97.06 241 VAL B O 1
ATOM 5485 N N . CYS B 1 242 ? -6.523 21.688 -6.016 1 97.38 242 CYS B N 1
ATOM 5486 C CA . CYS B 1 242 ? -5.555 21.516 -4.941 1 97.38 242 CYS B CA 1
ATOM 5487 C C . CYS B 1 242 ? -5.57 22.703 -3.986 1 97.38 242 CYS B C 1
ATOM 5489 O O . CYS B 1 242 ? -5.375 23.844 -4.406 1 97.38 242 CYS B O 1
ATOM 5491 N N . PHE B 1 243 ? -5.863 22.438 -2.758 1 96.25 243 PHE B N 1
ATOM 5492 C CA . PHE B 1 243 ? -5.684 23.391 -1.668 1 96.25 243 PHE B CA 1
ATOM 5493 C C . PHE B 1 243 ? -4.344 23.156 -0.976 1 96.25 243 PHE B C 1
ATOM 5495 O O . PHE B 1 243 ? -3.98 22.031 -0.659 1 96.25 243 PHE B O 1
ATOM 5502 N N . SER B 1 244 ? -3.627 24.219 -0.813 1 95.81 244 SER B N 1
ATOM 5503 C CA . SER B 1 244 ? -2.375 24.156 -0.067 1 95.81 244 SER B CA 1
ATOM 5504 C C . SER B 1 244 ? -2.352 25.172 1.067 1 95.81 244 SER B C 1
ATOM 5506 O O . SER B 1 244 ? -2.662 26.344 0.859 1 95.81 244 SER B O 1
ATOM 5508 N N . VAL B 1 245 ? -2.016 24.734 2.199 1 95.19 245 VAL B N 1
ATOM 5509 C CA . VAL B 1 245 ? -1.942 25.594 3.381 1 95.19 245 VAL B CA 1
ATOM 5510 C C . VAL B 1 245 ? -0.554 25.484 4.008 1 95.19 245 VAL B C 1
ATOM 5512 O O . VAL B 1 245 ? -0.03 24.391 4.191 1 95.19 245 VAL B O 1
ATOM 5515 N N . ASP B 1 246 ? -0.02 26.656 4.328 1 94.94 246 ASP B N 1
ATOM 5516 C CA . ASP B 1 246 ? 1.271 26.688 5.012 1 94.94 246 ASP B CA 1
ATOM 5517 C C . ASP B 1 246 ? 1.115 26.391 6.5 1 94.94 246 ASP B C 1
ATOM 5519 O O . ASP B 1 246 ? 0.16 26.844 7.133 1 94.94 246 ASP B O 1
ATOM 5523 N N . ILE B 1 247 ? 2.008 25.609 6.98 1 94.88 247 ILE B N 1
ATOM 5524 C CA . ILE B 1 247 ? 2.006 25.266 8.398 1 94.88 247 ILE B CA 1
ATOM 5525 C C . ILE B 1 247 ? 3.334 25.672 9.031 1 94.88 247 ILE B C 1
ATOM 5527 O O . ILE B 1 247 ? 4.398 25.25 8.578 1 94.88 247 ILE B O 1
ATOM 5531 N N . ASP B 1 248 ? 3.297 26.516 9.992 1 89.19 248 ASP B N 1
ATOM 5532 C CA . ASP B 1 248 ? 4.484 26.828 10.781 1 89.19 248 ASP B CA 1
ATOM 5533 C C . ASP B 1 248 ? 4.836 25.688 11.734 1 89.19 248 ASP B C 1
ATOM 5535 O O . ASP B 1 248 ? 4.359 25.656 12.867 1 89.19 248 ASP B O 1
ATOM 5539 N N . ALA B 1 249 ? 5.672 24.859 11.32 1 84.44 249 ALA B N 1
ATOM 5540 C CA . ALA B 1 249 ? 5.996 23.641 12.055 1 84.44 249 ALA B CA 1
ATOM 5541 C C . ALA B 1 249 ? 6.664 23.969 13.383 1 84.44 249 ALA B C 1
ATOM 5543 O O . ALA B 1 249 ? 6.648 23.141 14.312 1 84.44 249 ALA B O 1
ATOM 5544 N N . SER B 1 250 ? 7.184 25.094 13.516 1 84.38 250 SER B N 1
ATOM 5545 C CA . SER B 1 250 ? 7.883 25.484 14.734 1 84.38 250 SER B CA 1
ATOM 5546 C C . SER B 1 250 ? 6.902 25.953 15.805 1 84.38 250 SER B C 1
ATOM 5548 O O . SER B 1 250 ? 7.219 25.938 17 1 84.38 250 SER B O 1
ATOM 5550 N N . ASN B 1 251 ? 5.742 26.281 15.383 1 90.5 251 ASN B N 1
ATOM 5551 C CA . ASN B 1 251 ? 4.781 26.859 16.312 1 90.5 251 ASN B CA 1
ATOM 5552 C C . ASN B 1 251 ? 3.814 25.812 16.844 1 90.5 251 ASN B C 1
ATOM 5554 O O . ASN B 1 251 ? 3.086 26.078 17.812 1 90.5 251 ASN B O 1
ATOM 5558 N N . TYR B 1 252 ? 3.842 24.75 16.266 1 94.25 252 TYR B N 1
ATOM 5559 C CA . TYR B 1 252 ? 2.9 23.703 16.641 1 94.25 252 TYR B CA 1
ATOM 5560 C C . TYR B 1 252 ? 3.631 22.406 16.984 1 94.25 252 TYR B C 1
ATOM 5562 O O . TYR B 1 252 ? 4.656 22.078 16.375 1 94.25 252 TYR B O 1
ATOM 5570 N N . THR B 1 253 ? 3.115 21.719 17.953 1 94.19 253 THR B N 1
ATOM 5571 C CA . THR B 1 253 ? 3.674 20.391 18.25 1 94.19 253 THR B CA 1
ATOM 5572 C C . THR B 1 253 ? 3.316 19.391 17.156 1 94.19 253 THR B C 1
ATOM 5574 O O . THR B 1 253 ? 2.398 19.625 16.375 1 94.19 253 THR B O 1
ATOM 5577 N N . LEU B 1 254 ? 4.051 18.344 17.125 1 94.38 254 LEU B N 1
ATOM 5578 C CA . LEU B 1 254 ? 3.76 17.297 16.156 1 94.38 254 LEU B CA 1
ATOM 5579 C C . LEU B 1 254 ? 2.346 16.75 16.359 1 94.38 254 LEU B C 1
ATOM 5581 O O . LEU B 1 254 ? 1.624 16.531 15.383 1 94.38 254 LEU B O 1
ATOM 5585 N N . ALA B 1 255 ? 1.911 16.594 17.578 1 96 255 ALA B N 1
ATOM 5586 C CA . ALA B 1 255 ? 0.571 16.094 17.891 1 96 255 ALA B CA 1
ATOM 5587 C C . ALA B 1 255 ? -0.499 17.031 17.328 1 96 255 ALA B C 1
ATOM 5589 O O . ALA B 1 255 ? -1.46 16.578 16.703 1 96 255 ALA B O 1
ATOM 5590 N N . GLU B 1 256 ? -0.287 18.312 17.531 1 96.62 256 GLU B N 1
ATOM 5591 C CA . GLU B 1 256 ? -1.234 19.297 17.031 1 96.62 256 GLU B CA 1
ATOM 5592 C C . GLU B 1 256 ? -1.357 19.25 15.516 1 96.62 256 GLU B C 1
ATOM 5594 O O . GLU B 1 256 ? -2.465 19.281 14.977 1 96.62 256 GLU B O 1
ATOM 5599 N N . LYS B 1 257 ? -0.254 19.141 14.883 1 96.06 257 LYS B N 1
ATOM 5600 C CA . LYS B 1 257 ? -0.238 19.094 13.422 1 96.06 257 LYS B CA 1
ATOM 5601 C C . LYS B 1 257 ? -0.922 17.828 12.914 1 96.06 257 LYS B C 1
ATOM 5603 O O . LYS B 1 257 ? -1.746 17.891 11.992 1 96.06 257 LYS B O 1
ATOM 5608 N N . ASN B 1 258 ? -0.578 16.703 13.484 1 95.94 258 ASN B N 1
ATOM 5609 C CA . ASN B 1 258 ? -1.167 15.43 13.062 1 95.94 258 ASN B CA 1
ATOM 5610 C C . ASN B 1 258 ? -2.678 15.422 13.273 1 95.94 258 ASN B C 1
ATOM 5612 O O . ASN B 1 258 ? -3.426 14.977 12.406 1 95.94 258 ASN B O 1
ATOM 5616 N N . LEU B 1 259 ? -3.105 15.891 14.391 1 96.88 259 LEU B N 1
ATOM 5617 C CA . LEU B 1 259 ? -4.531 15.891 14.711 1 96.88 259 LEU B CA 1
ATOM 5618 C C . LEU B 1 259 ? -5.289 16.828 13.781 1 96.88 259 LEU B C 1
ATOM 5620 O O . LEU B 1 259 ? -6.406 16.531 13.352 1 96.88 259 LEU B O 1
ATOM 5624 N N . LEU B 1 260 ? -4.688 17.953 13.508 1 96.62 260 LEU B N 1
ATOM 5625 C CA . LEU B 1 260 ? -5.301 18.875 12.555 1 96.62 260 LEU B CA 1
ATOM 5626 C C . LEU B 1 260 ? -5.488 18.203 11.195 1 96.62 260 LEU B C 1
ATOM 5628 O O . LEU B 1 260 ? -6.562 18.281 10.602 1 96.62 260 LEU B O 1
ATOM 5632 N N . PHE B 1 261 ? -4.473 17.531 10.773 1 96.88 261 PHE B N 1
ATOM 5633 C CA . PHE B 1 261 ? -4.512 16.828 9.5 1 96.88 261 PHE B CA 1
ATOM 5634 C C . PHE B 1 261 ? -5.621 15.773 9.5 1 96.88 261 PHE B C 1
ATOM 5636 O O . PHE B 1 261 ? -6.367 15.656 8.523 1 96.88 261 PHE B O 1
ATOM 5643 N N . ASP B 1 262 ? -5.68 15.07 10.57 1 96.69 262 ASP B N 1
ATOM 5644 C CA . ASP B 1 262 ? -6.656 13.984 10.664 1 96.69 262 ASP B CA 1
ATOM 5645 C C . ASP B 1 262 ? -8.086 14.539 10.688 1 96.69 262 ASP B C 1
ATOM 5647 O O . ASP B 1 262 ? -8.969 14 10.023 1 96.69 262 ASP B O 1
ATOM 5651 N N . ILE B 1 263 ? -8.32 15.586 11.43 1 96.44 263 ILE B N 1
ATOM 5652 C CA . ILE B 1 263 ? -9.648 16.188 11.508 1 96.44 263 ILE B CA 1
ATOM 5653 C C . ILE B 1 263 ? -10.109 16.609 10.117 1 96.44 263 ILE B C 1
ATOM 5655 O O . ILE B 1 263 ? -11.266 16.375 9.75 1 96.44 263 ILE B O 1
ATOM 5659 N N . LEU B 1 264 ? -9.172 17.047 9.367 1 96.12 264 LEU B N 1
ATOM 5660 C CA . LEU B 1 264 ? -9.523 17.594 8.062 1 96.12 264 LEU B CA 1
ATOM 5661 C C . LEU B 1 264 ? -9.641 16.484 7.02 1 96.12 264 LEU B C 1
ATOM 5663 O O . LEU B 1 264 ? -10.586 16.469 6.223 1 96.12 264 LEU B O 1
ATOM 5667 N N . PHE B 1 265 ? -8.633 15.508 7.051 1 95.88 265 PHE B N 1
ATOM 5668 C CA . PHE B 1 265 ? -8.43 14.773 5.809 1 95.88 265 PHE B CA 1
ATOM 5669 C C . PHE B 1 265 ? -8.5 13.273 6.051 1 95.88 265 PHE B C 1
ATOM 5671 O O . PHE B 1 265 ? -8.781 12.5 5.129 1 95.88 265 PHE B O 1
ATOM 5678 N N . GLU B 1 266 ? -8.133 12.82 7.199 1 92.88 266 GLU B N 1
ATOM 5679 C CA . GLU B 1 266 ? -7.941 11.383 7.406 1 92.88 266 GLU B CA 1
ATOM 5680 C C . GLU B 1 266 ? -8.938 10.836 8.422 1 92.88 266 GLU B C 1
ATOM 5682 O O . GLU B 1 266 ? -9.258 11.508 9.406 1 92.88 266 GLU B O 1
ATOM 5687 N N . GLY B 1 267 ? -9.289 9.648 8.227 1 89.81 267 GLY B N 1
ATOM 5688 C CA . GLY B 1 267 ? -10.281 9.016 9.086 1 89.81 267 GLY B CA 1
ATOM 5689 C C . GLY B 1 267 ? -11.625 8.828 8.406 1 89.81 267 GLY B C 1
ATOM 5690 O O . GLY B 1 267 ? -11.859 9.367 7.316 1 89.81 267 GLY B O 1
ATOM 5691 N N . GLU B 1 268 ? -12.477 8.156 9.125 1 89.06 268 GLU B N 1
ATOM 5692 C CA . GLU B 1 268 ? -13.781 7.852 8.555 1 89.06 268 GLU B CA 1
ATOM 5693 C C . GLU B 1 268 ? -14.703 9.07 8.586 1 89.06 268 GLU B C 1
ATOM 5695 O O . GLU B 1 268 ? -15.602 9.195 7.75 1 89.06 268 GLU B O 1
ATOM 5700 N N . PHE B 1 269 ? -14.5 9.938 9.562 1 92.25 269 PHE B N 1
ATOM 5701 C CA . PHE B 1 269 ? -15.391 11.078 9.75 1 92.25 269 PHE B CA 1
ATOM 5702 C C . PHE B 1 269 ? -14.641 12.391 9.555 1 92.25 269 PHE B C 1
ATOM 5704 O O . PHE B 1 269 ? -15.016 13.422 10.117 1 92.25 269 PHE B O 1
ATOM 5711 N N . CYS B 1 270 ? -13.609 12.359 8.805 1 93.88 270 CYS B N 1
ATOM 5712 C CA . CYS B 1 270 ? -12.891 13.602 8.57 1 93.88 270 CYS B CA 1
ATOM 5713 C C . CYS B 1 270 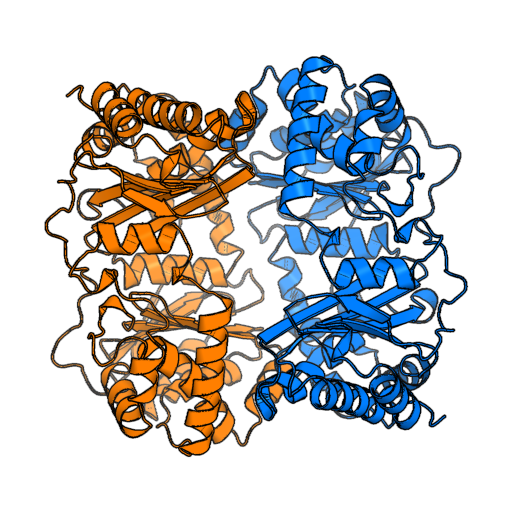? -13.773 14.617 7.844 1 93.88 270 CYS B C 1
ATOM 5715 O O . CYS B 1 270 ? -14.594 14.234 7.008 1 93.88 270 CYS B O 1
ATOM 5717 N N . LYS B 1 271 ? -13.57 15.805 8.031 1 95.06 271 LYS B N 1
ATOM 5718 C CA . LYS B 1 271 ? -14.531 16.844 7.695 1 95.06 271 LYS B CA 1
ATOM 5719 C C . LYS B 1 271 ? -14.641 17.031 6.18 1 95.06 271 LYS B C 1
ATOM 5721 O O . LYS B 1 271 ? -15.742 17.094 5.637 1 95.06 271 LYS B O 1
ATOM 5726 N N . ILE B 1 272 ? -13.578 17.016 5.531 1 96 272 ILE B N 1
ATOM 5727 C CA . ILE B 1 272 ? -13.609 17.375 4.117 1 96 272 ILE B CA 1
ATOM 5728 C C . ILE B 1 272 ? -14.172 16.219 3.295 1 96 272 ILE B C 1
ATOM 5730 O O . ILE B 1 272 ? -15.023 16.422 2.434 1 96 272 ILE B O 1
ATOM 5734 N N . HIS B 1 273 ? -13.703 15.039 3.557 1 93.12 273 HIS B N 1
ATOM 5735 C CA . HIS B 1 273 ? -14.219 13.898 2.811 1 93.12 273 HIS B CA 1
ATOM 5736 C C . HIS B 1 273 ? -15.711 13.703 3.064 1 93.12 273 HIS B C 1
ATOM 5738 O O . HIS B 1 273 ? -16.453 13.352 2.148 1 93.12 273 HIS B O 1
ATOM 5744 N N . GLN B 1 274 ? -16.156 13.867 4.301 1 90.56 274 GLN B N 1
ATOM 5745 C CA . GLN B 1 274 ? -17.562 13.742 4.641 1 90.56 274 GLN B CA 1
ATOM 5746 C C . GLN B 1 274 ? -18.422 14.695 3.805 1 90.56 274 GLN B C 1
ATOM 5748 O O . GLN B 1 274 ? -19.438 14.297 3.246 1 90.56 274 GLN B O 1
ATOM 5753 N N . GLU B 1 275 ? -17.969 15.898 3.674 1 93.25 275 GLU B N 1
ATOM 5754 C CA . GLU B 1 275 ? -18.75 16.906 2.969 1 93.25 275 GLU B CA 1
ATOM 5755 C C . GLU B 1 275 ? -18.641 16.719 1.457 1 93.25 275 GLU B C 1
ATOM 5757 O O . GLU B 1 275 ? -19.656 16.766 0.756 1 93.25 275 GLU B O 1
ATOM 5762 N N . LEU B 1 276 ? -17.484 16.422 0.938 1 92.31 276 LEU B N 1
ATOM 5763 C CA . LEU B 1 276 ? -17.234 16.406 -0.501 1 92.31 276 LEU B CA 1
ATOM 5764 C C . LEU B 1 276 ? -17.703 15.086 -1.109 1 92.31 276 LEU B C 1
ATOM 5766 O O . LEU B 1 276 ? -18.172 15.055 -2.246 1 92.31 276 LEU B O 1
ATOM 5770 N N . SER B 1 277 ? -17.562 13.984 -0.376 1 87.62 277 SER B N 1
ATOM 5771 C CA . SER B 1 277 ? -17.781 12.656 -0.945 1 87.62 277 SER B CA 1
ATOM 5772 C C . SER B 1 277 ? -19.047 12.023 -0.366 1 87.62 277 SER B C 1
ATOM 5774 O O . SER B 1 277 ? -20.047 11.859 -1.067 1 87.62 277 SER B O 1
ATOM 5776 N N . GLU B 1 278 ? -19.125 11.836 0.908 1 82.06 278 GLU B N 1
ATOM 5777 C CA . GLU B 1 278 ? -20.203 11.086 1.542 1 82.06 278 GLU B CA 1
ATOM 5778 C C . GLU B 1 278 ? -21.547 11.789 1.368 1 82.06 278 GLU B C 1
ATOM 5780 O O . GLU B 1 278 ? -22.547 11.164 0.998 1 82.06 278 GLU B O 1
ATOM 5785 N N . LYS B 1 279 ? -21.594 13.102 1.61 1 83.81 279 LYS B N 1
ATOM 5786 C CA . LYS B 1 279 ? -22.859 13.844 1.591 1 83.81 279 LYS B CA 1
ATOM 5787 C C . LYS B 1 279 ? -23.203 14.289 0.175 1 83.81 279 LYS B C 1
ATOM 5789 O O . LYS B 1 279 ? -24.359 14.156 -0.257 1 83.81 279 LYS B O 1
ATOM 5794 N N . LYS B 1 280 ? -22.156 14.773 -0.59 1 86.5 280 LYS B N 1
ATOM 5795 C CA . LYS B 1 280 ? -22.484 15.438 -1.852 1 86.5 280 LYS B CA 1
ATOM 5796 C C . LYS B 1 280 ? -22.062 14.578 -3.043 1 86.5 280 LYS B C 1
ATOM 5798 O O . LYS B 1 280 ? -22.547 14.789 -4.16 1 86.5 280 LYS B O 1
ATOM 5803 N N . GLY B 1 281 ? -21.047 13.703 -2.846 1 81.5 281 GLY B N 1
ATOM 5804 C CA . GLY B 1 281 ? -20.609 12.812 -3.912 1 81.5 281 GLY B CA 1
ATOM 5805 C C . GLY B 1 281 ? -19.891 13.531 -5.031 1 81.5 281 GLY B C 1
ATOM 5806 O O . GLY B 1 281 ? -20.062 13.203 -6.207 1 81.5 281 GLY B O 1
ATOM 5807 N N . TYR B 1 282 ? -19.078 14.555 -4.773 1 85.62 282 TYR B N 1
ATOM 5808 C CA . TYR B 1 282 ? -18.422 15.367 -5.793 1 85.62 282 TYR B CA 1
ATOM 5809 C C . TYR B 1 282 ? -17.125 14.719 -6.266 1 85.62 282 TYR B C 1
ATOM 5811 O O . TYR B 1 282 ? -16.703 14.922 -7.41 1 85.62 282 TYR B O 1
ATOM 5819 N N . VAL B 1 283 ? -16.5 13.984 -5.363 1 84.62 283 VAL B N 1
ATOM 5820 C CA . VAL B 1 283 ? -15.094 13.711 -5.637 1 84.62 283 VAL B CA 1
ATOM 5821 C C . VAL B 1 283 ? -14.914 12.242 -5.996 1 84.62 283 VAL B C 1
ATOM 5823 O O . VAL B 1 283 ? -15.586 11.367 -5.445 1 84.62 283 VAL B O 1
ATOM 5826 N N . TYR B 1 284 ? -13.977 12.023 -6.902 1 78.31 284 TYR B N 1
ATOM 5827 C CA . TYR B 1 284 ? -13.656 10.68 -7.355 1 78.31 284 TYR B CA 1
ATOM 5828 C C . TYR B 1 284 ? -12.211 10.32 -7.031 1 78.31 284 TYR B C 1
ATOM 5830 O O . TYR B 1 284 ? -11.789 9.18 -7.215 1 78.31 284 TYR B O 1
ATOM 5838 N N . SER B 1 285 ? -11.422 11.227 -6.766 1 86.75 285 SER B N 1
ATOM 5839 C CA . SER B 1 285 ? -10.086 11.055 -6.203 1 86.75 285 SER B CA 1
ATOM 5840 C C . SER B 1 285 ? -9.867 11.977 -5.012 1 86.75 285 SER B C 1
ATOM 5842 O O . SER B 1 285 ? -10.43 13.07 -4.953 1 86.75 285 SER B O 1
ATOM 5844 N N . TYR B 1 286 ? -9.211 11.539 -4.098 1 91.38 286 TYR B N 1
ATOM 5845 C CA . TYR B 1 286 ? -8.977 12.234 -2.834 1 91.38 286 TYR B CA 1
ATOM 5846 C C . TYR B 1 286 ? -7.578 11.945 -2.305 1 91.38 286 TYR B C 1
ATOM 5848 O O . TYR B 1 286 ? -7.293 10.836 -1.852 1 91.38 286 TYR B O 1
ATOM 5856 N N . ASP B 1 287 ? -6.754 13.008 -2.365 1 94.75 287 ASP B N 1
ATOM 5857 C CA . ASP B 1 287 ? -5.348 12.773 -2.039 1 94.75 287 ASP B CA 1
ATOM 5858 C C . ASP B 1 287 ? -4.82 13.836 -1.082 1 94.75 287 ASP B C 1
ATOM 5860 O O . ASP B 1 287 ? -4.172 14.797 -1.508 1 94.75 287 ASP B O 1
ATOM 5864 N N . PRO B 1 288 ? -4.992 13.641 0.162 1 96.56 288 PRO B N 1
ATOM 5865 C CA . PRO B 1 288 ? -4.371 14.539 1.138 1 96.56 288 PRO B CA 1
ATOM 5866 C C . PRO B 1 288 ? -2.898 14.227 1.38 1 96.56 288 PRO B C 1
ATOM 5868 O O . PRO B 1 288 ? -2.486 13.062 1.273 1 96.56 288 PRO B O 1
ATOM 5871 N N . CYS B 1 289 ? -2.189 15.266 1.694 1 95.94 289 CYS B N 1
ATOM 5872 C CA . CYS B 1 289 ? -0.769 15.086 1.968 1 95.94 289 CYS B CA 1
ATOM 5873 C C . CYS B 1 289 ? -0.278 16.109 2.984 1 95.94 289 CYS B C 1
ATOM 5875 O O . CYS B 1 289 ? -0.677 17.281 2.941 1 95.94 289 CYS B O 1
ATOM 5877 N N . PHE B 1 290 ? 0.513 15.641 3.877 1 94.19 290 PHE B N 1
ATOM 5878 C CA . PHE B 1 290 ? 1.185 16.516 4.82 1 94.19 290 PHE B CA 1
ATOM 5879 C C . PHE B 1 290 ? 2.699 16.422 4.676 1 94.19 290 PHE B C 1
ATOM 5881 O O . PHE B 1 290 ? 3.291 15.391 5.004 1 94.19 290 PHE B O 1
ATOM 5888 N N . GLN B 1 291 ? 3.281 17.438 4.172 1 89.62 291 GLN B N 1
ATOM 5889 C CA . GLN B 1 291 ? 4.738 17.531 4.117 1 89.62 291 GLN B CA 1
ATOM 5890 C C . GLN B 1 291 ? 5.293 18.25 5.344 1 89.62 291 GLN B C 1
ATOM 5892 O O . GLN B 1 291 ? 5.051 19.438 5.539 1 89.62 291 GLN B O 1
ATOM 5897 N N . HIS B 1 292 ? 6.023 17.438 6.09 1 87.81 292 HIS B N 1
ATOM 5898 C CA . HIS B 1 292 ? 6.582 17.953 7.336 1 87.81 292 HIS B CA 1
ATOM 5899 C C . HIS B 1 292 ? 8.086 18.172 7.215 1 87.81 292 HIS B C 1
ATOM 5901 O O . HIS B 1 292 ? 8.812 17.297 6.754 1 87.81 292 HIS B O 1
ATOM 5907 N N . TYR B 1 293 ? 8.43 19.391 7.516 1 85.44 293 TYR B N 1
ATOM 5908 C CA . TYR B 1 293 ? 9.844 19.688 7.719 1 85.44 293 TYR B CA 1
ATOM 5909 C C . TYR B 1 293 ? 10.094 20.219 9.117 1 85.44 293 TYR B C 1
ATOM 5911 O O . TYR B 1 293 ? 9.156 20.375 9.914 1 85.44 293 TYR B O 1
ATOM 5919 N N . ASN B 1 294 ? 11.32 20.453 9.547 1 81.06 294 ASN B N 1
ATOM 5920 C CA . ASN B 1 294 ? 11.664 20.875 10.898 1 81.06 294 ASN B CA 1
ATOM 5921 C C . ASN B 1 294 ? 11.086 22.25 11.227 1 81.06 294 ASN B C 1
ATOM 5923 O O . ASN B 1 294 ? 10.641 22.484 12.352 1 81.06 294 ASN B O 1
ATOM 5927 N N . ASN B 1 295 ? 11.055 23.141 10.25 1 85.88 295 ASN B N 1
ATOM 5928 C CA . ASN B 1 295 ? 10.68 24.516 10.578 1 85.88 295 ASN B CA 1
ATOM 5929 C C . ASN B 1 295 ? 9.445 24.953 9.805 1 85.88 295 ASN B C 1
ATOM 5931 O O . ASN B 1 295 ? 8.797 25.938 10.164 1 85.88 295 ASN B O 1
ATOM 5935 N N . ILE B 1 296 ? 9.148 24.219 8.812 1 90.06 296 ILE B N 1
ATOM 5936 C CA . ILE B 1 296 ? 7.961 24.578 8.039 1 90.06 296 ILE B CA 1
ATOM 5937 C C . ILE B 1 296 ? 7.203 23.312 7.637 1 90.06 296 ILE B C 1
ATOM 5939 O O . ILE B 1 296 ? 7.711 22.203 7.785 1 90.06 296 ILE B O 1
ATOM 5943 N N . GLY B 1 297 ? 5.957 23.5 7.273 1 91.06 297 GLY B N 1
ATOM 5944 C CA . GLY B 1 297 ? 5.125 22.422 6.762 1 91.06 297 GLY B CA 1
ATOM 5945 C C . GLY B 1 297 ? 4.074 22.906 5.777 1 91.06 297 GLY B C 1
ATOM 5946 O O . GLY B 1 297 ? 3.887 24.109 5.598 1 91.06 297 GLY B O 1
ATOM 5947 N N . GLN B 1 298 ? 3.574 21.922 5.125 1 93.5 298 GLN B N 1
ATOM 5948 C CA . GLN B 1 298 ? 2.529 22.203 4.145 1 93.5 298 GLN B CA 1
ATOM 5949 C C . GLN B 1 298 ? 1.496 21.094 4.105 1 93.5 298 GLN B C 1
ATOM 5951 O O . GLN B 1 298 ? 1.853 19.906 4.008 1 93.5 298 GLN B O 1
ATOM 5956 N N . MET B 1 299 ? 0.232 21.438 4.23 1 95.56 299 MET B N 1
ATOM 5957 C CA . MET B 1 299 ? -0.86 20.484 4.047 1 95.56 299 MET B CA 1
ATOM 5958 C C . MET B 1 299 ? -1.578 20.734 2.725 1 95.56 299 MET B C 1
ATOM 5960 O O . MET B 1 299 ? -1.938 21.859 2.41 1 95.56 299 MET B O 1
ATOM 5964 N N . THR B 1 300 ? -1.692 19.688 1.993 1 96.19 300 THR B N 1
ATOM 5965 C CA . THR B 1 300 ? -2.365 19.828 0.707 1 96.19 300 THR B CA 1
ATOM 5966 C C . THR B 1 300 ? -3.502 18.812 0.577 1 96.19 300 THR B C 1
ATOM 5968 O O . THR B 1 300 ? -3.457 17.734 1.183 1 96.19 300 THR B O 1
ATOM 5971 N N . LEU B 1 301 ? -4.469 19.172 -0.102 1 96.75 301 LEU B N 1
ATOM 5972 C CA . LEU B 1 301 ? -5.531 18.281 -0.555 1 96.75 301 LEU B CA 1
ATOM 5973 C C . LEU B 1 301 ? -5.742 18.406 -2.059 1 96.75 301 LEU B C 1
ATOM 5975 O O . LEU B 1 301 ? -6.027 19.5 -2.561 1 96.75 301 LEU B O 1
ATOM 5979 N N . THR B 1 302 ? -5.605 17.359 -2.727 1 96.38 302 THR B N 1
ATOM 5980 C CA . THR B 1 302 ? -5.906 17.297 -4.152 1 96.38 302 THR B CA 1
ATOM 5981 C C . THR B 1 302 ? -7.066 16.344 -4.426 1 96.38 302 THR B C 1
ATOM 5983 O O . THR B 1 302 ? -7.094 15.227 -3.9 1 96.38 302 THR B O 1
ATOM 5986 N N . TYR B 1 303 ? -7.98 16.781 -5.184 1 94.38 303 TYR B N 1
ATOM 5987 C CA . TYR B 1 303 ? -9.094 15.914 -5.547 1 94.38 303 TYR B CA 1
ATOM 5988 C C . TYR B 1 303 ? -9.562 16.188 -6.969 1 94.38 303 TYR B C 1
ATOM 5990 O O . TYR B 1 303 ? -9.32 17.281 -7.508 1 94.38 303 TYR B O 1
ATOM 5998 N N . GLU B 1 304 ? -10.125 15.234 -7.57 1 92.19 304 GLU B N 1
ATOM 5999 C CA . GLU B 1 304 ? -10.703 15.344 -8.906 1 92.19 304 GLU B CA 1
ATOM 6000 C C . GLU B 1 304 ? -12.219 15.508 -8.844 1 92.19 304 GLU B C 1
ATOM 6002 O O . GLU B 1 304 ? -12.883 14.883 -8.008 1 92.19 304 GLU B O 1
ATOM 6007 N N . VAL B 1 305 ? -12.727 16.328 -9.688 1 91.38 305 VAL B N 1
ATOM 6008 C CA . VAL B 1 305 ? -14.156 16.609 -9.727 1 91.38 305 VAL B CA 1
ATOM 6009 C C . VAL B 1 305 ? -14.609 16.797 -11.172 1 91.38 305 VAL B C 1
ATOM 6011 O O . VAL B 1 305 ? -13.789 17.031 -12.055 1 91.38 305 VAL B O 1
ATOM 6014 N N . LEU B 1 306 ? -15.891 16.609 -11.383 1 87.69 306 LEU B N 1
ATOM 6015 C CA . LEU B 1 306 ? -16.453 17.016 -12.672 1 87.69 306 LEU B CA 1
ATOM 6016 C C . LEU B 1 306 ? -16.406 18.531 -12.844 1 87.69 306 LEU B C 1
ATOM 6018 O O . LEU B 1 306 ? -16.609 19.266 -11.883 1 87.69 306 LEU B O 1
ATOM 6022 N N . PRO B 1 307 ? -16.281 18.891 -14.094 1 92.19 307 PRO B N 1
ATOM 6023 C CA . PRO B 1 307 ? -16.203 20.344 -14.336 1 92.19 307 PRO B CA 1
ATOM 6024 C C . PRO B 1 307 ? -17.422 21.094 -13.781 1 92.19 307 PRO B C 1
ATOM 6026 O O . PRO B 1 307 ? -17.281 22.188 -13.25 1 92.19 307 PRO B O 1
ATOM 6029 N N . LYS B 1 308 ? -18.562 20.516 -13.789 1 92.25 308 LYS B N 1
ATOM 6030 C CA . LYS B 1 308 ? -19.781 21.188 -13.352 1 92.25 308 LYS B CA 1
ATOM 6031 C C . LYS B 1 308 ? -19.797 21.375 -11.836 1 92.25 308 LYS B C 1
ATOM 6033 O O . LYS B 1 308 ? -20.547 22.219 -11.32 1 92.25 308 LYS B O 1
ATOM 6038 N N . HIS B 1 309 ? -18.984 20.672 -11.117 1 93.12 309 HIS B N 1
ATOM 6039 C CA . HIS B 1 309 ? -18.984 20.75 -9.656 1 93.12 309 HIS B CA 1
ATOM 6040 C C . HIS B 1 309 ? -17.734 21.484 -9.156 1 93.12 309 HIS B C 1
ATOM 6042 O O . HIS B 1 309 ? -17.469 21.5 -7.949 1 93.12 309 HIS B O 1
ATOM 6048 N N . LEU B 1 310 ? -16.953 22.062 -10.031 1 95.69 310 LEU B N 1
ATOM 6049 C CA . LEU B 1 310 ? -15.711 22.719 -9.656 1 95.69 310 LEU B CA 1
ATOM 6050 C C . LEU B 1 310 ? -15.961 23.781 -8.594 1 95.69 310 LEU B C 1
ATOM 6052 O O . LEU B 1 310 ? -15.375 23.734 -7.508 1 95.69 310 LEU B O 1
ATOM 6056 N N . TYR B 1 311 ? -16.844 24.688 -8.805 1 96.62 311 TYR B N 1
ATOM 6057 C CA . TYR B 1 311 ? -17.078 25.828 -7.926 1 96.62 311 TYR B CA 1
ATOM 6058 C C . TYR B 1 311 ? -17.75 25.391 -6.633 1 96.62 311 TYR B C 1
ATOM 6060 O O . TYR B 1 311 ? -17.359 25.812 -5.543 1 96.62 311 TYR B O 1
ATOM 6068 N N . ASP B 1 312 ? -18.703 24.5 -6.789 1 96.31 312 ASP B N 1
ATOM 6069 C CA . ASP B 1 312 ? -19.391 24 -5.609 1 96.31 312 ASP B CA 1
ATOM 6070 C C . ASP B 1 312 ? -18.422 23.25 -4.684 1 96.31 312 ASP B C 1
ATOM 6072 O O . ASP B 1 312 ? -18.547 23.328 -3.461 1 96.31 312 ASP B O 1
ATOM 6076 N N . SER B 1 313 ? -17.562 22.516 -5.262 1 96.31 313 SER B N 1
ATOM 6077 C CA . SER B 1 313 ? -16.609 21.766 -4.457 1 96.31 313 SER B CA 1
ATOM 6078 C C . SER B 1 313 ? -15.672 22.703 -3.699 1 96.31 313 SER B C 1
ATOM 6080 O O . SER B 1 313 ? -15.375 22.469 -2.525 1 96.31 313 SER B O 1
ATOM 6082 N N . VAL B 1 314 ? -15.203 23.734 -4.352 1 96.56 314 VAL B N 1
ATOM 6083 C CA . VAL B 1 314 ? -14.312 24.688 -3.713 1 96.56 314 VAL B CA 1
ATOM 6084 C C . VAL B 1 314 ? -15.047 25.406 -2.582 1 96.56 314 VAL B C 1
ATOM 6086 O O . VAL B 1 314 ? -14.508 25.578 -1.486 1 96.56 314 VAL B O 1
ATOM 6089 N N . GLU B 1 315 ? -16.25 25.766 -2.83 1 96.62 315 GLU B N 1
ATOM 6090 C CA . GLU B 1 315 ? -17.062 26.406 -1.806 1 96.62 315 GLU B CA 1
ATOM 6091 C C . GLU B 1 315 ? -17.25 25.5 -0.591 1 96.62 315 GLU B C 1
ATOM 6093 O O . GLU B 1 315 ? -17.188 25.969 0.55 1 96.62 315 GLU B O 1
ATOM 6098 N N . THR B 1 316 ? -17.453 24.297 -0.86 1 96.44 316 THR B N 1
ATOM 6099 C CA . THR B 1 316 ? -17.656 23.328 0.206 1 96.44 316 THR B CA 1
ATOM 6100 C C . THR B 1 316 ? -16.422 23.25 1.105 1 96.44 316 THR B C 1
ATOM 6102 O O . THR B 1 316 ? -16.547 23.25 2.332 1 96.44 316 THR B O 1
ATOM 6105 N N . VAL B 1 317 ? -15.227 23.141 0.518 1 96.5 317 VAL B N 1
ATOM 6106 C CA . VAL B 1 317 ? -13.992 23.062 1.294 1 96.5 317 VAL B CA 1
ATOM 6107 C C . VAL B 1 317 ? -13.82 24.328 2.123 1 96.5 317 VAL B C 1
ATOM 6109 O O . VAL B 1 317 ? -13.516 24.266 3.314 1 96.5 317 VAL B O 1
ATOM 6112 N N . VAL B 1 318 ? -14.07 25.469 1.519 1 95.5 318 VAL B N 1
ATOM 6113 C CA . VAL B 1 318 ? -13.898 26.766 2.188 1 95.5 318 VAL B CA 1
ATOM 6114 C C . VAL B 1 318 ? -14.867 26.859 3.363 1 95.5 318 VAL B C 1
ATOM 6116 O O . VAL B 1 318 ? -14.516 27.375 4.426 1 95.5 318 VAL B O 1
ATOM 6119 N N . GLU B 1 319 ? -16.016 26.375 3.18 1 95 319 GLU B N 1
ATOM 6120 C CA . GLU B 1 319 ? -17 26.391 4.258 1 95 319 GLU B CA 1
ATOM 6121 C C . GLU B 1 319 ? -16.531 25.547 5.438 1 95 319 GLU B C 1
ATOM 6123 O O . GLU B 1 319 ? -16.734 25.922 6.598 1 95 319 GLU B O 1
ATOM 6128 N N . VAL B 1 320 ? -15.961 24.438 5.148 1 95.19 320 VAL B N 1
ATOM 6129 C CA . VAL B 1 320 ? -15.43 23.594 6.211 1 95.19 320 VAL B CA 1
ATOM 6130 C C . VAL B 1 320 ? -14.336 24.328 6.969 1 95.19 320 VAL B C 1
ATOM 6132 O O . VAL B 1 320 ? -14.336 24.375 8.203 1 95.19 320 VAL B O 1
ATOM 6135 N N . LEU B 1 321 ? -13.422 24.969 6.242 1 95.19 321 LEU B N 1
ATOM 6136 C CA . LEU B 1 321 ? -12.328 25.703 6.871 1 95.19 321 LEU B CA 1
ATOM 6137 C C . LEU B 1 321 ? -12.859 26.844 7.738 1 95.19 321 LEU B C 1
ATOM 6139 O O . LEU B 1 321 ? -12.352 27.078 8.844 1 95.19 321 LEU B O 1
ATOM 6143 N N . LYS B 1 322 ? -13.852 27.484 7.254 1 93.5 322 LYS B N 1
ATOM 6144 C CA . LYS B 1 322 ? -14.477 28.562 8.008 1 93.5 322 LYS B CA 1
ATOM 6145 C C . LYS B 1 322 ? -15.094 28.047 9.305 1 93.5 322 LYS B C 1
ATOM 6147 O O . LYS B 1 322 ? -14.938 28.656 10.359 1 93.5 322 LYS B O 1
ATOM 6152 N N . SER B 1 323 ? -15.75 26.984 9.18 1 93.19 323 SER B N 1
ATOM 6153 C CA . SER B 1 323 ? -16.391 26.406 10.352 1 93.19 323 SER B CA 1
ATOM 6154 C C . SER B 1 323 ? -15.367 26 11.406 1 93.19 323 SER B C 1
ATOM 6156 O O . SER B 1 323 ? -15.633 26.094 12.609 1 93.19 323 SER B O 1
ATOM 6158 N N . MET B 1 324 ? -14.281 25.578 11.008 1 93.5 324 MET B N 1
ATOM 6159 C CA . MET B 1 324 ? -13.219 25.188 11.922 1 93.5 324 MET B CA 1
ATOM 6160 C C . MET B 1 324 ? -12.68 26.391 12.688 1 93.5 324 MET B C 1
ATOM 6162 O O . MET B 1 324 ? -12.328 26.281 13.867 1 93.5 324 MET B O 1
ATOM 6166 N N . LYS B 1 325 ? -12.656 27.5 12.031 1 92.69 325 LYS B N 1
ATOM 6167 C CA . LYS B 1 325 ? -12.195 28.734 12.68 1 92.69 325 LYS B CA 1
ATOM 6168 C C . LYS B 1 325 ? -13.164 29.172 13.773 1 92.69 325 LYS B C 1
ATOM 6170 O O . LYS B 1 325 ? -12.75 29.781 14.766 1 92.69 325 LYS B O 1
ATOM 6175 N N . GLU B 1 326 ? -14.359 28.875 13.508 1 91.12 326 GLU B N 1
ATOM 6176 C CA . GLU B 1 326 ? -15.367 29.25 14.492 1 91.12 326 GLU B CA 1
ATOM 6177 C C . GLU B 1 326 ? -15.242 28.406 15.758 1 91.12 326 GLU B C 1
ATOM 6179 O O . GLU B 1 326 ? -15.656 28.828 16.844 1 91.12 326 GLU B O 1
ATOM 6184 N N . GLY B 1 327 ? -14.695 27.203 15.57 1 89.75 327 GLY B N 1
ATOM 6185 C CA . GLY B 1 327 ? -14.43 26.359 16.734 1 89.75 327 GLY B CA 1
ATOM 6186 C C . GLY B 1 327 ? -14.641 24.891 16.453 1 89.75 327 GLY B C 1
ATOM 6187 O O . GLY B 1 327 ? -15.586 24.5 15.773 1 89.75 327 GLY B O 1
ATOM 6188 N N . ILE B 1 328 ? -13.586 24.156 16.953 1 88.31 328 ILE B N 1
ATOM 6189 C CA . ILE B 1 328 ? -13.797 22.719 16.922 1 88.31 328 ILE B CA 1
ATOM 6190 C C . ILE B 1 328 ? -14.367 22.25 18.25 1 88.31 328 ILE B C 1
ATOM 6192 O O . ILE B 1 328 ? -14.055 22.828 19.297 1 88.31 328 ILE B O 1
ATOM 6196 N N . THR B 1 329 ? -15.375 21.453 18.312 1 85.25 329 THR B N 1
ATOM 6197 C CA . THR B 1 329 ? -16 20.984 19.547 1 85.25 329 THR B CA 1
ATOM 6198 C C . THR B 1 329 ? -15.695 19.516 19.781 1 85.25 329 THR B C 1
ATOM 6200 O O . THR B 1 329 ? -14.75 19.188 20.516 1 85.25 329 THR B O 1
ATOM 6203 N N . ASP B 1 330 ? -16.219 18.672 18.953 1 89.44 330 ASP B N 1
ATOM 6204 C CA . ASP B 1 330 ? -16.094 17.25 19.203 1 89.44 330 ASP B CA 1
ATOM 6205 C C . ASP B 1 330 ? -15.125 16.594 18.219 1 89.44 330 ASP B C 1
ATOM 6207 O O . ASP B 1 330 ? -14.844 15.398 18.312 1 89.44 330 ASP B O 1
ATOM 6211 N N . GLU B 1 331 ? -14.516 17.375 17.438 1 92.25 331 GLU B N 1
ATOM 6212 C CA . GLU B 1 331 ? -13.695 16.797 16.375 1 92.25 331 GLU B CA 1
ATOM 6213 C C . GLU B 1 331 ? -12.492 16.062 16.953 1 92.25 331 GLU B C 1
ATOM 6215 O O . GLU B 1 331 ? -12.094 15.016 16.422 1 92.25 331 GLU B O 1
ATOM 6220 N N . LEU B 1 332 ? -11.969 16.594 18 1 93.62 332 LEU B N 1
ATOM 6221 C CA . LEU B 1 332 ? -10.797 15.977 18.594 1 93.62 332 LEU B CA 1
ATOM 6222 C C . LEU B 1 332 ? -11.117 14.57 19.094 1 93.62 332 LEU B C 1
ATOM 6224 O O . LEU B 1 332 ? -10.266 13.672 19.016 1 93.62 332 LEU B O 1
ATOM 6228 N N . SER B 1 333 ? -12.297 14.414 19.562 1 93.69 333 SER B N 1
ATOM 6229 C CA . SER B 1 333 ? -12.688 13.117 20.109 1 93.69 333 SER B CA 1
ATOM 6230 C C . SER B 1 333 ? -12.75 12.055 19.031 1 93.69 333 SER B C 1
ATOM 6232 O O . SER B 1 333 ? -12.68 10.859 19.312 1 93.69 333 SER B O 1
ATOM 6234 N N . TYR B 1 334 ? -12.836 12.477 17.797 1 93.69 334 TYR B N 1
ATOM 6235 C CA . TYR B 1 334 ? -12.961 11.539 16.688 1 93.69 334 TYR B CA 1
ATOM 6236 C C . TYR B 1 334 ? -11.594 11.109 16.172 1 93.69 334 TYR B C 1
ATOM 6238 O O . TYR B 1 334 ? -11.477 10.125 15.445 1 93.69 334 TYR B O 1
ATOM 6246 N N . VAL B 1 335 ? -10.57 11.82 16.5 1 95.06 335 VAL B N 1
ATOM 6247 C CA . VAL B 1 335 ? -9.266 11.523 15.906 1 95.06 335 VAL B CA 1
ATOM 6248 C C . VAL B 1 335 ? -8.305 11.039 16.984 1 95.06 335 VAL B C 1
ATOM 6250 O O . VAL B 1 335 ? -7.375 10.273 16.703 1 95.06 335 VAL B O 1
ATOM 6253 N N . LEU B 1 336 ? -8.539 11.352 18.219 1 95 336 LEU B N 1
ATOM 6254 C CA . LEU B 1 336 ? -7.633 11.07 19.312 1 95 336 LEU B CA 1
ATOM 6255 C C . LEU B 1 336 ? -7.488 9.57 19.531 1 95 336 LEU B C 1
ATOM 6257 O O . LEU B 1 336 ? -6.387 9.078 19.797 1 95 336 LEU B O 1
ATOM 6261 N N . PRO B 1 337 ? -8.539 8.812 19.422 1 94.38 337 PRO B N 1
ATOM 6262 C CA . PRO B 1 337 ? -8.43 7.383 19.719 1 94.38 337 PRO B CA 1
ATOM 6263 C C . PRO B 1 337 ? -7.395 6.676 18.844 1 94.38 337 PRO B C 1
ATOM 6265 O O . PRO B 1 337 ? -6.766 5.711 19.281 1 94.38 337 PRO B O 1
ATOM 6268 N N . HIS B 1 338 ? -7.141 7.148 17.672 1 92.31 338 HIS B N 1
ATOM 6269 C CA . HIS B 1 338 ? -6.141 6.562 16.797 1 92.31 338 HIS B CA 1
ATOM 6270 C C . HIS B 1 338 ? -4.742 6.66 17.391 1 92.31 338 HIS B C 1
ATOM 6272 O O . HIS B 1 338 ? -3.896 5.793 17.156 1 92.31 338 HIS B O 1
ATOM 6278 N N . TYR B 1 339 ? -4.559 7.715 18.188 1 94.62 339 TYR B N 1
ATOM 6279 C CA . TYR B 1 339 ? -3.24 7.961 18.75 1 94.62 339 TYR B CA 1
ATOM 6280 C C . TYR B 1 339 ? -3.188 7.496 20.203 1 94.62 339 TYR B C 1
ATOM 6282 O O . TYR B 1 339 ? -2.104 7.324 20.766 1 94.62 339 TYR B O 1
ATOM 6290 N N . VAL B 1 340 ? -4.352 7.301 20.797 1 94.56 340 VAL B N 1
ATOM 6291 C CA . VAL B 1 340 ? -4.383 7.008 22.219 1 94.56 340 VAL B CA 1
ATOM 6292 C C . VAL B 1 340 ? -4.801 5.555 22.438 1 94.56 340 VAL B C 1
ATOM 6294 O O . VAL B 1 340 ? -4.004 4.734 22.906 1 94.56 340 VAL B O 1
ATOM 6297 N N . ASP B 1 341 ? -5.93 5.164 21.938 1 93 341 ASP B N 1
ATOM 6298 C CA . ASP B 1 341 ? -6.441 3.811 22.141 1 93 341 ASP B CA 1
ATOM 6299 C C . ASP B 1 341 ? -5.645 2.799 21.312 1 93 341 ASP B C 1
ATOM 6301 O O . ASP B 1 341 ? -5.434 1.666 21.75 1 93 341 ASP B O 1
ATOM 6305 N N . ASN B 1 342 ? -5.207 3.219 20.141 1 94.56 342 ASN B N 1
ATOM 6306 C CA . ASN B 1 342 ? -4.516 2.309 19.234 1 94.56 342 ASN B CA 1
ATOM 6307 C C . ASN B 1 342 ? -3.004 2.49 19.297 1 94.56 342 ASN B C 1
ATOM 6309 O O . ASN B 1 342 ? -2.273 1.995 18.438 1 94.56 342 ASN B O 1
ATOM 6313 N N . ALA B 1 343 ? -2.539 3.162 20.266 1 94.19 343 ALA B N 1
ATOM 6314 C CA . ALA B 1 343 ? -1.121 3.504 20.359 1 94.19 343 ALA B CA 1
ATOM 6315 C C . ALA B 1 343 ? -0.253 2.248 20.344 1 94.19 343 ALA B C 1
ATOM 6317 O O . ALA B 1 343 ? 0.806 2.229 19.703 1 94.19 343 ALA B O 1
ATOM 6318 N N . GLY B 1 344 ? -0.728 1.177 20.922 1 92.81 344 GLY B N 1
ATOM 6319 C CA . GLY B 1 344 ? 0.057 -0.041 21.047 1 92.81 344 GLY B CA 1
ATOM 6320 C C . GLY B 1 344 ? 0.268 -0.756 19.734 1 92.81 344 GLY B C 1
ATOM 6321 O O . GLY B 1 344 ? 1.168 -1.589 19.609 1 92.81 344 GLY B O 1
ATOM 6322 N N . VAL B 1 345 ? -0.52 -0.412 18.734 1 93 345 VAL B N 1
ATOM 6323 C CA . VAL B 1 345 ? -0.442 -1.075 17.438 1 93 345 VAL B CA 1
ATOM 6324 C C . VAL B 1 345 ? 0.91 -0.786 16.797 1 93 345 VAL B C 1
ATOM 6326 O O . VAL B 1 345 ? 1.417 -1.595 16.016 1 93 345 VAL B O 1
ATOM 6329 N N . LEU B 1 346 ? 1.482 0.303 17.125 1 93.5 346 LEU B N 1
ATOM 6330 C CA . LEU B 1 346 ? 2.799 0.669 16.609 1 93.5 346 LEU B CA 1
ATOM 6331 C C . LEU B 1 346 ? 3.832 -0.397 16.969 1 93.5 346 LEU B C 1
ATOM 6333 O O . LEU B 1 346 ? 4.781 -0.618 16.203 1 93.5 346 LEU B O 1
ATOM 6337 N N . LEU B 1 347 ? 3.652 -1.093 18.031 1 93.69 347 LEU B N 1
ATOM 6338 C CA . LEU B 1 347 ? 4.602 -2.094 18.5 1 93.69 347 LEU B CA 1
ATOM 6339 C C . LEU B 1 347 ? 4.469 -3.389 17.719 1 93.69 347 LEU B C 1
ATOM 6341 O O . LEU B 1 347 ? 5.344 -4.254 17.781 1 93.69 347 LEU B O 1
ATOM 6345 N N . ASP B 1 348 ? 3.42 -3.463 16.938 1 94.12 348 ASP B N 1
ATOM 6346 C CA . ASP B 1 348 ? 3.133 -4.707 16.234 1 94.12 348 ASP B CA 1
ATOM 6347 C C . ASP B 1 348 ? 3.752 -4.703 14.836 1 94.12 348 ASP B C 1
ATOM 6349 O O . ASP B 1 348 ? 3.785 -5.734 14.156 1 94.12 348 ASP B O 1
ATOM 6353 N N . ASP B 1 349 ? 4.246 -3.588 14.375 1 95.12 349 ASP B N 1
ATOM 6354 C CA . ASP B 1 349 ? 4.867 -3.41 13.07 1 95.12 349 ASP B CA 1
ATOM 6355 C C . ASP B 1 349 ? 6.266 -2.809 13.203 1 95.12 349 ASP B C 1
ATOM 6357 O O . ASP B 1 349 ? 6.418 -1.586 13.266 1 95.12 349 ASP B O 1
ATOM 6361 N N . THR B 1 350 ? 7.164 -3.635 13.078 1 95.62 350 THR B N 1
ATOM 6362 C CA . THR B 1 350 ? 8.531 -3.229 13.383 1 95.62 350 THR B CA 1
ATOM 6363 C C . THR B 1 350 ? 9.023 -2.186 12.383 1 95.62 350 THR B C 1
ATOM 6365 O O . THR B 1 350 ? 9.812 -1.305 12.734 1 95.62 350 THR B O 1
ATOM 6368 N N . GLU B 1 351 ? 8.609 -2.242 11.148 1 96.81 351 GLU B N 1
ATOM 6369 C CA . GLU B 1 351 ? 9.008 -1.26 10.148 1 96.81 351 GLU B CA 1
ATOM 6370 C C . GLU B 1 351 ? 8.383 0.102 10.43 1 96.81 351 GLU B C 1
ATOM 6372 O O . GLU B 1 351 ? 9.062 1.128 10.375 1 96.81 351 GLU B O 1
ATOM 6377 N N . GLU B 1 352 ? 7.082 0.068 10.727 1 96.06 352 GLU B N 1
ATOM 6378 C CA . GLU B 1 352 ? 6.402 1.316 11.062 1 96.06 352 GLU B CA 1
ATOM 6379 C C . GLU B 1 352 ? 6.969 1.932 12.336 1 96.06 352 GLU B C 1
ATOM 6381 O O . GLU B 1 352 ? 7.121 3.15 12.43 1 96.06 352 GLU B O 1
ATOM 6386 N N . PHE B 1 353 ? 7.207 1.074 13.305 1 96.38 353 PHE B N 1
ATOM 6387 C CA . PHE B 1 353 ? 7.793 1.537 14.555 1 96.38 353 PHE B CA 1
ATOM 6388 C C . PHE B 1 353 ? 9.141 2.211 14.312 1 96.38 353 PHE B C 1
ATOM 6390 O O . PHE B 1 353 ? 9.398 3.295 14.836 1 96.38 353 PHE B O 1
ATOM 6397 N N . ASN B 1 354 ? 9.969 1.569 13.508 1 97.75 354 ASN B N 1
ATOM 6398 C CA . ASN B 1 354 ? 11.266 2.119 13.133 1 97.75 354 ASN B CA 1
ATOM 6399 C C . ASN B 1 354 ? 11.125 3.496 12.492 1 97.75 354 ASN B C 1
ATOM 6401 O O . ASN B 1 354 ? 11.797 4.449 12.898 1 97.75 354 ASN B O 1
ATOM 6405 N N . TRP B 1 355 ? 10.219 3.553 11.57 1 96.75 355 TRP B N 1
ATOM 6406 C CA . TRP B 1 355 ? 9.977 4.801 10.852 1 96.75 355 TRP B CA 1
ATOM 6407 C C . TRP B 1 355 ? 9.555 5.91 11.812 1 96.75 355 TRP B C 1
ATOM 6409 O O . TRP B 1 355 ? 10.141 6.996 11.805 1 96.75 355 TRP B O 1
ATOM 6419 N N . VAL B 1 356 ? 8.602 5.609 12.625 1 94.56 356 VAL B N 1
ATOM 6420 C CA . VAL B 1 356 ? 8.039 6.621 13.523 1 94.56 356 VAL B CA 1
ATOM 6421 C C . VAL B 1 356 ? 9.117 7.121 14.477 1 94.56 356 VAL B C 1
ATOM 6423 O O . VAL B 1 356 ? 9.297 8.328 14.648 1 94.56 356 VAL B O 1
ATOM 6426 N N . ARG B 1 357 ? 9.859 6.223 15.023 1 95.88 357 ARG B N 1
ATOM 6427 C CA . ARG B 1 357 ? 10.875 6.594 16 1 95.88 357 ARG B CA 1
ATOM 6428 C C . ARG B 1 357 ? 12.023 7.348 15.352 1 95.88 357 ARG B C 1
ATOM 6430 O O . ARG B 1 357 ? 12.477 8.375 15.867 1 95.88 357 ARG B O 1
ATOM 6437 N N . ALA B 1 358 ? 12.445 6.855 14.25 1 95.88 358 ALA B N 1
ATOM 6438 C CA . ALA B 1 358 ? 13.57 7.473 13.555 1 95.88 358 ALA B CA 1
ATOM 6439 C C . ALA B 1 358 ? 13.18 8.82 12.969 1 95.88 358 ALA B C 1
ATOM 6441 O O . ALA B 1 358 ? 13.898 9.812 13.133 1 95.88 358 ALA B O 1
ATOM 6442 N N . TYR B 1 359 ? 12.078 8.859 12.336 1 93.5 359 TYR B N 1
ATOM 6443 C CA . TYR B 1 359 ? 11.641 10.078 11.656 1 93.5 359 TYR B CA 1
ATOM 6444 C C . TYR B 1 359 ? 11.258 11.156 12.664 1 93.5 359 TYR B C 1
ATOM 6446 O O . TYR B 1 359 ? 11.797 12.273 12.617 1 93.5 359 TYR B O 1
ATOM 6454 N N . GLU B 1 360 ? 10.398 10.844 13.586 1 92.25 360 GLU B N 1
ATOM 6455 C CA . GLU B 1 360 ? 9.969 11.836 14.57 1 92.25 360 GLU B CA 1
ATOM 6456 C C . GLU B 1 360 ? 11.117 12.234 15.492 1 92.25 360 GLU B C 1
ATOM 6458 O O . GLU B 1 360 ? 11.359 13.422 15.711 1 92.25 360 GLU B O 1
ATOM 6463 N N . GLY B 1 361 ? 11.828 11.297 15.938 1 92.12 361 GLY B N 1
ATOM 6464 C CA . GLY B 1 361 ? 12.828 11.539 16.969 1 92.12 361 GLY B CA 1
ATOM 6465 C C . GLY B 1 361 ? 14.125 12.102 16.422 1 92.12 361 GLY B C 1
ATOM 6466 O O . GLY B 1 361 ? 14.711 13.008 17.016 1 92.12 361 GLY B O 1
ATOM 6467 N N . HIS B 1 362 ? 14.516 11.594 15.297 1 92.88 362 HIS B N 1
ATOM 6468 C CA . HIS B 1 362 ? 15.898 11.867 14.938 1 92.88 362 HIS B CA 1
ATOM 6469 C C . HIS B 1 362 ? 15.984 12.625 13.617 1 92.88 362 HIS B C 1
ATOM 6471 O O . HIS B 1 362 ? 17.062 13.094 13.234 1 92.88 362 HIS B O 1
ATOM 6477 N N . ILE B 1 363 ? 14.852 12.773 12.953 1 91.25 363 ILE B N 1
ATOM 6478 C CA . ILE B 1 363 ? 14.82 13.617 11.766 1 91.25 363 ILE B CA 1
ATOM 6479 C C . ILE B 1 363 ? 14.102 14.922 12.086 1 91.25 363 ILE B C 1
ATOM 6481 O O . ILE B 1 363 ? 14.641 16.016 11.859 1 91.25 363 ILE B O 1
ATOM 6485 N N . LEU B 1 364 ? 12.961 14.82 12.766 1 88.56 364 LEU B N 1
ATOM 6486 C CA . LEU B 1 364 ? 12.188 16 13.102 1 88.56 364 LEU B CA 1
ATOM 6487 C C . LEU B 1 364 ? 12.602 16.562 14.461 1 88.56 364 LEU B C 1
ATOM 6489 O O . LEU B 1 364 ? 12.188 17.656 14.836 1 88.56 364 LEU B O 1
ATOM 6493 N N . ASP B 1 365 ? 13.312 15.773 15.219 1 88.38 365 ASP B N 1
ATOM 6494 C CA . ASP B 1 365 ? 13.82 16.156 16.531 1 88.38 365 ASP B CA 1
ATOM 6495 C C . ASP B 1 365 ? 12.688 16.25 17.562 1 88.38 365 ASP B C 1
ATOM 6497 O O . ASP B 1 365 ? 12.656 17.172 18.375 1 88.38 365 ASP B O 1
ATOM 6501 N N . VAL B 1 366 ? 11.711 15.391 17.438 1 90.44 366 VAL B N 1
ATOM 6502 C CA . VAL B 1 366 ? 10.633 15.227 18.406 1 90.44 366 VAL B CA 1
ATOM 6503 C C . VAL B 1 366 ? 10.773 13.867 19.094 1 90.44 366 VAL B C 1
ATOM 6505 O O . VAL B 1 366 ? 10.18 12.883 18.656 1 90.44 366 VAL B O 1
ATOM 6508 N N . TYR B 1 367 ? 11.43 13.867 20.156 1 91.19 367 TYR B N 1
ATOM 6509 C CA . TYR B 1 367 ? 11.789 12.609 20.812 1 91.19 367 TYR B CA 1
ATOM 6510 C C . TYR B 1 367 ? 10.82 12.289 21.938 1 91.19 367 TYR B C 1
ATOM 6512 O O . TYR B 1 367 ? 10.453 13.164 22.719 1 91.19 367 TYR B O 1
ATOM 6520 N N . TYR B 1 368 ? 10.336 11.086 21.906 1 92.62 368 TYR B N 1
ATOM 6521 C CA . TYR B 1 368 ? 9.578 10.516 23.016 1 92.62 368 TYR B CA 1
ATOM 6522 C C . TYR B 1 368 ? 10.32 9.328 23.625 1 92.62 368 TYR B C 1
ATOM 6524 O O . TYR B 1 368 ? 10.859 8.484 22.906 1 92.62 368 TYR B O 1
ATOM 6532 N N . LYS B 1 369 ? 10.289 9.25 24.875 1 91.25 369 LYS B N 1
ATOM 6533 C CA . LYS B 1 369 ? 10.992 8.164 25.562 1 91.25 369 LYS B CA 1
ATOM 6534 C C . LYS B 1 369 ? 10.359 6.812 25.25 1 91.25 369 LYS B C 1
ATOM 6536 O O . LYS B 1 369 ? 11.062 5.809 25.141 1 91.25 369 LYS B O 1
ATOM 6541 N N . ASP B 1 370 ? 9.078 6.816 25.25 1 90.75 370 ASP B N 1
ATOM 6542 C CA . ASP B 1 370 ? 8.328 5.602 24.969 1 90.75 370 ASP B CA 1
ATOM 6543 C C . ASP B 1 370 ? 6.965 5.93 24.359 1 90.75 370 ASP B C 1
ATOM 6545 O O . ASP B 1 370 ? 6.645 7.098 24.141 1 90.75 370 ASP B O 1
ATOM 6549 N N . ILE B 1 371 ? 6.301 4.926 24.062 1 91.25 371 ILE B N 1
ATOM 6550 C CA . ILE B 1 371 ? 5.004 5.074 23.422 1 91.25 371 ILE B CA 1
ATOM 6551 C C . ILE B 1 371 ? 4.039 5.809 24.344 1 91.25 371 ILE B C 1
ATOM 6553 O O . ILE B 1 371 ? 3.203 6.594 23.875 1 91.25 371 ILE B O 1
ATOM 6557 N N . GLU B 1 372 ? 4.152 5.574 25.609 1 93.75 372 GLU B N 1
ATOM 6558 C CA . GLU B 1 372 ? 3.275 6.227 26.578 1 93.75 372 GLU B CA 1
ATOM 6559 C C . GLU B 1 372 ? 3.459 7.742 26.562 1 93.75 372 GLU B C 1
ATOM 6561 O O . GLU B 1 372 ? 2.48 8.492 26.562 1 93.75 372 GLU B O 1
ATOM 6566 N N . GLU B 1 373 ? 4.652 8.141 26.578 1 95.31 373 GLU B N 1
ATOM 6567 C CA . GLU B 1 373 ? 4.93 9.57 26.516 1 95.31 373 GLU B CA 1
ATOM 6568 C C . GLU B 1 373 ? 4.395 10.172 25.219 1 95.31 373 GLU B C 1
ATOM 6570 O O . GLU B 1 373 ? 3.855 11.273 25.203 1 95.31 373 GLU B O 1
ATOM 6575 N N . ARG B 1 374 ? 4.602 9.492 24.094 1 94.94 374 ARG B N 1
ATOM 6576 C CA . ARG B 1 374 ? 4.043 9.938 22.828 1 94.94 374 ARG B CA 1
ATOM 6577 C C . ARG B 1 374 ? 2.525 10.062 22.906 1 94.94 374 ARG B C 1
ATOM 6579 O O . ARG B 1 374 ? 1.957 11.07 22.484 1 94.94 374 ARG B O 1
ATOM 6586 N N . THR B 1 375 ? 1.916 9.07 23.484 1 96.12 375 THR B N 1
ATOM 6587 C CA . THR B 1 375 ? 0.465 9.055 23.641 1 96.12 375 THR B CA 1
ATOM 6588 C C . THR B 1 375 ? -0.007 10.242 24.469 1 96.12 375 THR B C 1
ATOM 6590 O O . THR B 1 375 ? -1.005 10.883 24.141 1 96.12 375 THR B O 1
ATOM 6593 N N . GLU B 1 376 ? 0.707 10.531 25.469 1 96.88 376 GLU B N 1
ATOM 6594 C CA . GLU B 1 376 ? 0.352 11.633 26.344 1 96.88 376 GLU B CA 1
ATOM 6595 C C . GLU B 1 376 ? 0.442 12.977 25.625 1 96.88 376 GLU B C 1
ATOM 6597 O O . GLU B 1 376 ? -0.34 13.891 25.891 1 96.88 376 GLU B O 1
ATOM 6602 N N . SER B 1 377 ? 1.345 13.07 24.734 1 96.62 377 SER B N 1
ATOM 6603 C CA . SER B 1 377 ? 1.475 14.297 23.953 1 96.62 377 SER B CA 1
ATOM 6604 C C . SER B 1 377 ? 0.226 14.562 23.125 1 96.62 377 SER B C 1
ATOM 6606 O O . SER B 1 377 ? -0.167 15.719 22.938 1 96.62 377 SER B O 1
ATOM 6608 N N . TYR B 1 378 ? -0.376 13.578 22.656 1 96.94 378 TYR B N 1
ATOM 6609 C CA . TYR B 1 378 ? -1.621 13.719 21.906 1 96.94 378 TYR B CA 1
ATOM 6610 C C . TYR B 1 378 ? -2.791 13.992 22.844 1 96.94 378 TYR B C 1
ATOM 6612 O O . TYR B 1 378 ? -3.65 14.828 22.547 1 96.94 378 TYR B O 1
ATOM 6620 N N . ARG B 1 379 ? -2.793 13.344 24 1 95.94 379 ARG B N 1
ATOM 6621 C CA . ARG B 1 379 ? -3.869 13.492 24.969 1 95.94 379 ARG B CA 1
ATOM 6622 C C . ARG B 1 379 ? -3.93 14.914 25.5 1 95.94 379 ARG B C 1
ATOM 6624 O O . ARG B 1 379 ? -5 15.398 25.875 1 95.94 379 ARG B O 1
ATOM 6631 N N . ARG B 1 380 ? -2.902 15.586 25.453 1 96.38 380 ARG B N 1
ATOM 6632 C CA . ARG B 1 380 ? -2.789 16.906 26.062 1 96.38 380 ARG B CA 1
ATOM 6633 C C . ARG B 1 380 ? -3.34 17.984 25.141 1 96.38 380 ARG B C 1
ATOM 6635 O O . ARG B 1 380 ? -3.566 19.125 25.562 1 96.38 380 ARG B O 1
ATOM 6642 N N . VAL B 1 381 ? -3.551 17.641 23.938 1 97.06 381 VAL B N 1
ATOM 6643 C CA . VAL B 1 381 ? -4.059 18.641 23 1 97.06 381 VAL B CA 1
ATOM 6644 C C . VAL B 1 381 ? -5.5 19 23.359 1 97.06 381 VAL B C 1
ATOM 6646 O O . VAL B 1 381 ? -6.309 18.125 23.656 1 97.06 381 VAL B O 1
ATOM 6649 N N . THR B 1 382 ? -5.824 20.281 23.312 1 96.06 382 THR B N 1
ATOM 6650 C CA . THR B 1 382 ? -7.152 20.734 23.719 1 96.06 382 THR B CA 1
ATOM 6651 C C . THR B 1 382 ? -7.91 21.312 22.516 1 96.06 382 THR B C 1
ATOM 6653 O O . THR B 1 382 ? -7.305 21.703 21.516 1 96.06 382 THR B O 1
ATOM 6656 N N . THR B 1 383 ? -9.188 21.391 22.734 1 95.75 383 THR B N 1
ATOM 6657 C CA . THR B 1 383 ? -10.055 21.969 21.719 1 95.75 383 THR B CA 1
ATOM 6658 C C . THR B 1 383 ? -9.758 23.453 21.531 1 95.75 383 THR B C 1
ATOM 6660 O O . THR B 1 383 ? -9.797 23.969 20.422 1 95.75 383 THR B O 1
ATOM 6663 N N . GLU B 1 384 ? -9.492 24.109 22.594 1 95.5 384 GLU B N 1
ATOM 6664 C CA . GLU B 1 384 ? -9.18 25.531 22.547 1 95.5 384 GLU B CA 1
ATOM 6665 C C . GLU B 1 384 ? -7.918 25.797 21.719 1 95.5 384 GLU B C 1
ATOM 6667 O O . GLU B 1 384 ? -7.902 26.672 20.859 1 95.5 384 GLU B O 1
ATOM 6672 N N . ARG B 1 385 ? -6.945 25.016 22.016 1 95.69 385 ARG B N 1
ATOM 6673 C CA . ARG B 1 385 ? -5.688 25.156 21.297 1 95.69 385 ARG B CA 1
ATOM 6674 C C . ARG B 1 385 ? -5.871 24.875 19.812 1 95.69 385 ARG B C 1
ATOM 6676 O O . ARG B 1 385 ? -5.344 25.594 18.969 1 95.69 385 ARG B O 1
ATOM 6683 N N . MET B 1 386 ? -6.598 23.875 19.469 1 96.31 386 MET B N 1
ATOM 6684 C CA . MET B 1 386 ? -6.84 23.5 18.078 1 96.31 386 MET B CA 1
ATOM 6685 C C . MET B 1 386 ? -7.613 24.609 17.359 1 96.31 386 MET B C 1
ATOM 6687 O O . MET B 1 386 ? -7.344 24.891 16.188 1 96.31 386 MET B O 1
ATOM 6691 N N . THR B 1 387 ? -8.523 25.203 18.047 1 96.19 387 THR B N 1
ATOM 6692 C CA . THR B 1 387 ? -9.289 26.297 17.469 1 96.19 387 THR B CA 1
ATOM 6693 C C . THR B 1 387 ? -8.383 27.484 17.156 1 96.19 387 THR B C 1
ATOM 6695 O O . THR B 1 387 ? -8.516 28.125 16.109 1 96.19 387 THR B O 1
ATOM 6698 N N . GLU B 1 388 ? -7.535 27.734 18.062 1 95.69 388 GLU B N 1
ATOM 6699 C CA . GLU B 1 388 ? -6.566 28.797 17.844 1 95.69 388 GLU B CA 1
ATOM 6700 C C . GLU B 1 388 ? -5.715 28.531 16.609 1 95.69 388 GLU B C 1
ATOM 6702 O O . GLU B 1 388 ? -5.473 29.438 15.805 1 95.69 388 GLU B O 1
ATOM 6707 N N . ILE B 1 389 ? -5.305 27.312 16.484 1 95.69 389 ILE B N 1
ATOM 6708 C CA . ILE B 1 389 ? -4.492 26.922 15.336 1 95.69 389 ILE B CA 1
ATOM 6709 C C . ILE B 1 389 ? -5.293 27.094 14.047 1 95.69 389 ILE B C 1
ATOM 6711 O O . ILE B 1 389 ? -4.773 27.609 13.055 1 95.69 389 ILE B O 1
ATOM 6715 N N . CYS B 1 390 ? -6.508 26.719 14.07 1 95.69 390 CYS B N 1
ATOM 6716 C CA . CYS B 1 390 ? -7.359 26.875 12.891 1 95.69 390 CYS B CA 1
ATOM 6717 C C . CYS B 1 390 ? -7.477 28.328 12.484 1 95.69 390 CYS B C 1
ATOM 6719 O O . CYS B 1 390 ? -7.414 28.656 11.297 1 95.69 390 CYS B O 1
ATOM 6721 N N . ARG B 1 391 ? -7.598 29.188 13.461 1 94.06 391 ARG B N 1
ATOM 6722 C CA . ARG B 1 391 ? -7.711 30.625 13.18 1 94.06 391 ARG B CA 1
ATOM 6723 C C . ARG B 1 391 ? -6.422 31.172 12.586 1 94.06 391 ARG B C 1
ATOM 6725 O O . ARG B 1 391 ? -6.453 32.062 11.734 1 94.06 391 ARG B O 1
ATOM 6732 N N . GLU B 1 392 ? -5.383 30.594 13 1 92.56 392 GLU B N 1
ATOM 6733 C CA . GLU B 1 392 ? -4.078 31.047 12.523 1 92.56 392 GLU B CA 1
ATOM 6734 C C . GLU B 1 392 ? -3.787 30.516 11.117 1 92.56 392 GLU B C 1
ATOM 6736 O O . GLU B 1 392 ? -3.174 31.203 10.305 1 92.56 392 GLU B O 1
ATOM 6741 N N . VAL B 1 393 ? -4.242 29.344 10.852 1 93.94 393 VAL B N 1
ATOM 6742 C CA . VAL B 1 393 ? -3.824 28.625 9.648 1 93.94 393 VAL B CA 1
ATOM 6743 C C . VAL B 1 393 ? -4.801 28.922 8.508 1 93.94 393 VAL B C 1
ATOM 6745 O O . VAL B 1 393 ? -4.395 29.094 7.359 1 93.94 393 VAL B O 1
ATOM 6748 N N . PHE B 1 394 ? -6.07 28.984 8.852 1 93.62 394 PHE B N 1
ATOM 6749 C CA . PHE B 1 394 ? -7.07 29.062 7.801 1 93.62 394 PHE B CA 1
ATOM 6750 C C . PHE B 1 394 ? -7.449 30.516 7.52 1 93.62 394 PHE B C 1
ATOM 6752 O O . PHE B 1 394 ? -8.586 30.922 7.758 1 93.62 394 PHE B O 1
ATOM 6759 N N . ARG B 1 395 ? -6.508 31.156 7.016 1 91.31 395 ARG B N 1
ATOM 6760 C CA . ARG B 1 395 ? -6.668 32.531 6.543 1 91.31 395 ARG B CA 1
ATOM 6761 C C . ARG B 1 395 ? -6.465 32.625 5.031 1 91.31 395 ARG B C 1
ATOM 6763 O O . ARG B 1 395 ? -5.742 31.812 4.449 1 91.31 395 ARG B O 1
ATOM 6770 N N . GLN B 1 396 ? -7.043 33.594 4.492 1 89.06 396 GLN B N 1
ATOM 6771 C CA . GLN B 1 396 ? -6.941 33.781 3.049 1 89.06 396 GLN B CA 1
ATOM 6772 C C . GLN B 1 396 ? -5.488 33.906 2.609 1 89.06 396 GLN B C 1
ATOM 6774 O O . GLN B 1 396 ? -5.094 33.375 1.576 1 89.06 396 GLN B O 1
ATOM 6779 N N . SER B 1 397 ? -4.684 34.594 3.375 1 90.25 397 SER B N 1
ATOM 6780 C CA . SER B 1 397 ? -3.293 34.844 3.031 1 90.25 397 SER B CA 1
ATOM 6781 C C . SER B 1 397 ? -2.426 33.625 3.213 1 90.25 397 SER B C 1
ATOM 6783 O O . SER B 1 397 ? -1.24 33.625 2.877 1 90.25 397 SER B O 1
ATOM 6785 N N . ASN B 1 398 ? -3.035 32.531 3.672 1 93.56 398 ASN B N 1
ATOM 6786 C CA . ASN B 1 398 ? -2.254 31.344 3.945 1 93.56 398 ASN B CA 1
ATOM 6787 C C . ASN B 1 398 ? -2.727 30.156 3.102 1 93.56 398 ASN B C 1
ATOM 6789 O O . ASN B 1 398 ? -2.352 29.016 3.361 1 93.56 398 ASN B O 1
ATOM 6793 N N . ILE B 1 399 ? -3.557 30.438 2.15 1 93.94 399 ILE B N 1
ATOM 6794 C CA . ILE B 1 399 ? -4.09 29.359 1.315 1 93.94 399 ILE B CA 1
ATOM 6795 C C . ILE B 1 399 ? -3.693 29.594 -0.141 1 93.94 399 ILE B C 1
ATOM 6797 O O . ILE B 1 399 ? -3.83 30.703 -0.657 1 93.94 399 ILE B O 1
ATOM 6801 N N . LEU B 1 400 ? -3.174 28.625 -0.74 1 95 400 LEU B N 1
ATOM 6802 C CA . LEU B 1 400 ? -2.891 28.594 -2.17 1 95 400 LEU B CA 1
ATOM 6803 C C . LEU B 1 400 ? -3.834 27.641 -2.891 1 95 400 LEU B C 1
ATOM 6805 O O . LEU B 1 400 ? -3.975 26.484 -2.492 1 95 400 LEU B O 1
ATOM 6809 N N . LEU B 1 401 ? -4.527 28.125 -3.92 1 96.06 401 LEU B N 1
ATOM 6810 C CA . LEU B 1 401 ? -5.453 27.328 -4.707 1 96.06 401 LEU B CA 1
ATOM 6811 C C . LEU B 1 401 ? -4.957 27.172 -6.141 1 96.06 401 LEU B C 1
ATOM 6813 O O . LEU B 1 401 ? -4.684 28.156 -6.82 1 96.06 401 LEU B O 1
ATOM 6817 N N . THR B 1 402 ? -4.789 25.938 -6.535 1 96.81 402 THR B N 1
ATOM 6818 C CA . THR B 1 402 ? -4.453 25.641 -7.922 1 96.81 402 THR B CA 1
ATOM 6819 C C . THR B 1 402 ? -5.477 24.688 -8.531 1 96.81 402 THR B C 1
ATOM 6821 O O . THR B 1 402 ? -6.098 23.891 -7.82 1 96.81 402 THR B O 1
ATOM 6824 N N . VAL B 1 403 ? -5.672 24.844 -9.852 1 97.12 403 VAL B N 1
ATOM 6825 C CA . VAL B 1 403 ? -6.672 24.031 -10.555 1 97.12 403 VAL B CA 1
ATOM 6826 C C . VAL B 1 403 ? -6.078 23.484 -11.844 1 97.12 403 VAL B C 1
ATOM 6828 O O . VAL B 1 403 ? -5.297 24.172 -12.516 1 97.12 403 VAL B O 1
ATOM 6831 N N . LYS B 1 404 ? -6.273 22.281 -12 1 95.5 404 LYS B N 1
ATOM 6832 C CA . LYS B 1 404 ? -6.094 21.688 -13.32 1 95.5 404 LYS B CA 1
ATOM 6833 C C . LYS B 1 404 ? -7.418 21.625 -14.078 1 95.5 404 LYS B C 1
ATOM 683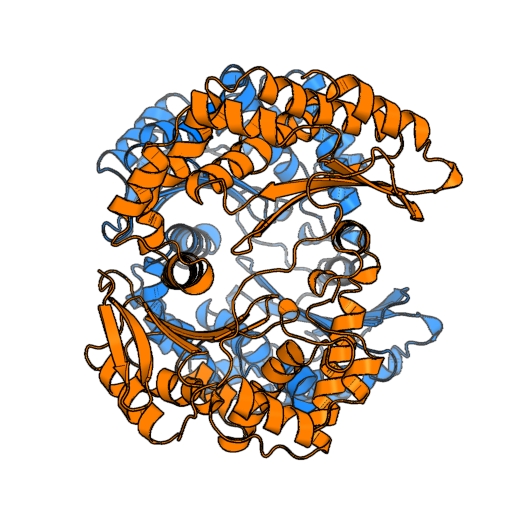5 O O . LYS B 1 404 ? -8.43 21.172 -13.539 1 95.5 404 LYS B O 1
ATOM 6840 N N . GLY B 1 405 ? -7.5 22.094 -15.305 1 92.81 405 GLY B N 1
ATOM 6841 C CA . GLY B 1 405 ? -8.711 22.109 -16.109 1 92.81 405 GLY B CA 1
ATOM 6842 C C . GLY B 1 405 ? -8.547 22.875 -17.422 1 92.81 405 GLY B C 1
ATOM 6843 O O . GLY B 1 405 ? -7.465 23.391 -17.703 1 92.81 405 GLY B O 1
ATOM 6844 N N . LYS B 1 406 ? -9.656 22.875 -18.281 1 92 406 LYS B N 1
ATOM 6845 C CA . LYS B 1 406 ? -9.625 23.688 -19.484 1 92 406 LYS B CA 1
ATOM 6846 C C . LYS B 1 406 ? -9.547 25.172 -19.141 1 92 406 LYS B C 1
ATOM 6848 O O . LYS B 1 406 ? -10.531 25.766 -18.688 1 92 406 LYS B O 1
ATOM 6853 N N . LYS B 1 407 ? -8.43 25.719 -19.422 1 87.06 407 LYS B N 1
ATOM 6854 C CA . LYS B 1 407 ? -8.102 27.062 -18.969 1 87.06 407 LYS B CA 1
ATOM 6855 C C . LYS B 1 407 ? -9.18 28.062 -19.391 1 87.06 407 LYS B C 1
ATOM 6857 O O . LYS B 1 407 ? -9.562 28.938 -18.594 1 87.06 407 LYS B O 1
ATOM 6862 N N . LYS B 1 408 ? -9.734 27.891 -20.516 1 89.25 408 LYS B N 1
ATOM 6863 C CA . LYS B 1 408 ? -10.719 28.828 -21.047 1 89.25 408 LYS B CA 1
ATOM 6864 C C . LYS B 1 408 ? -12.055 28.703 -20.312 1 89.25 408 LYS B C 1
ATOM 6866 O O . LYS B 1 408 ? -12.875 29.609 -20.359 1 89.25 408 LYS B O 1
ATOM 6871 N N . LYS B 1 409 ? -12.227 27.672 -19.625 1 91.38 409 LYS B N 1
ATOM 6872 C CA . LYS B 1 409 ? -13.531 27.406 -19.016 1 91.38 409 LYS B CA 1
ATOM 6873 C C . LYS B 1 409 ? -13.484 27.625 -17.5 1 91.38 409 LYS B C 1
ATOM 6875 O O . LYS B 1 409 ? -14.516 27.594 -16.828 1 91.38 409 LYS B O 1
ATOM 6880 N N . VAL B 1 410 ? -12.328 27.812 -16.969 1 94.44 410 VAL B N 1
ATOM 6881 C CA . VAL B 1 410 ? -12.195 28 -15.531 1 94.44 410 VAL B CA 1
ATOM 6882 C C . VAL B 1 410 ? -12.227 29.5 -15.211 1 94.44 410 VAL B C 1
ATOM 6884 O O . VAL B 1 410 ? -11.375 30.266 -15.68 1 94.44 410 VAL B O 1
ATOM 6887 N N . ASP B 1 411 ? -13.141 29.922 -14.453 1 95 411 ASP B N 1
ATOM 6888 C CA . ASP B 1 411 ? -13.258 31.312 -14 1 95 411 ASP B CA 1
ATOM 6889 C C . ASP B 1 411 ? -12.43 31.547 -12.742 1 95 411 ASP B C 1
ATOM 6891 O O . ASP B 1 411 ? -12.93 31.375 -11.625 1 95 411 ASP B O 1
ATOM 6895 N N . THR B 1 412 ? -11.211 32 -12.922 1 94 412 THR B N 1
ATOM 6896 C CA . THR B 1 412 ? -10.281 32.156 -11.812 1 94 412 THR B CA 1
ATOM 6897 C C . THR B 1 412 ? -10.75 33.281 -10.867 1 94 412 THR B C 1
ATOM 6899 O O . THR B 1 412 ? -10.492 33.219 -9.664 1 94 412 THR B O 1
ATOM 6902 N N . GLU B 1 413 ? -11.422 34.25 -11.344 1 93.19 413 GLU B N 1
ATOM 6903 C CA . GLU B 1 413 ? -11.922 35.344 -10.508 1 93.19 413 GLU B CA 1
ATOM 6904 C C . GLU B 1 413 ? -13.031 34.875 -9.57 1 93.19 413 GLU B C 1
ATOM 6906 O O . GLU B 1 413 ? -13.078 35.25 -8.406 1 93.19 413 GLU B O 1
ATOM 6911 N N . ARG B 1 414 ? -13.867 34.062 -10.094 1 94.44 414 ARG B N 1
ATOM 6912 C CA . ARG B 1 414 ? -14.914 33.5 -9.258 1 94.44 414 ARG B CA 1
ATOM 6913 C C . ARG B 1 414 ? -14.32 32.656 -8.141 1 94.44 414 ARG B C 1
ATOM 6915 O O . ARG B 1 414 ? -14.766 32.75 -6.988 1 94.44 414 ARG B O 1
ATOM 6922 N N . LEU B 1 415 ? -13.375 31.875 -8.469 1 94.56 415 LEU B N 1
ATOM 6923 C CA . LEU B 1 415 ? -12.719 31.047 -7.469 1 94.56 415 LEU B CA 1
ATOM 6924 C C . LEU B 1 415 ? -12.023 31.906 -6.422 1 94.56 415 LEU B C 1
ATOM 6926 O O . LEU B 1 415 ? -12.086 31.609 -5.227 1 94.56 415 LEU B O 1
ATOM 6930 N N . ALA B 1 416 ? -11.352 32.969 -6.852 1 92.06 416 ALA B N 1
ATOM 6931 C CA . ALA B 1 416 ? -10.688 33.875 -5.93 1 92.06 416 ALA B CA 1
ATOM 6932 C C . ALA B 1 416 ? -11.688 34.531 -4.988 1 92.06 416 ALA B C 1
ATOM 6934 O O . ALA B 1 416 ? -11.391 34.781 -3.816 1 92.06 416 ALA B O 1
ATOM 6935 N N . GLU B 1 417 ? -12.805 34.844 -5.496 1 91.88 417 GLU B N 1
ATOM 6936 C CA . GLU B 1 417 ? -13.859 35.438 -4.691 1 91.88 417 GLU B CA 1
ATOM 6937 C C . GLU B 1 417 ? -14.352 34.5 -3.615 1 91.88 417 GLU B C 1
ATOM 6939 O O . GLU B 1 417 ? -14.625 34.906 -2.486 1 91.88 417 GLU B O 1
ATOM 6944 N N . ILE B 1 418 ? -14.477 33.25 -3.98 1 91.94 418 ILE B N 1
ATOM 6945 C CA . ILE B 1 418 ? -14.891 32.25 -3.014 1 91.94 418 ILE B CA 1
ATOM 6946 C C . ILE B 1 418 ? -13.883 32.188 -1.867 1 91.94 418 ILE B C 1
ATOM 6948 O O . ILE B 1 418 ? -14.273 32.125 -0.698 1 91.94 418 ILE B O 1
ATOM 6952 N N . LEU B 1 419 ? -12.648 32.281 -2.217 1 88.62 419 LEU B N 1
ATOM 6953 C CA . LEU B 1 419 ? -11.594 32.219 -1.216 1 88.62 419 LEU B CA 1
ATOM 6954 C C . LEU B 1 419 ? -11.602 33.469 -0.331 1 88.62 419 LEU B C 1
ATOM 6956 O O . LEU B 1 419 ? -11.398 33.375 0.881 1 88.62 419 LEU B O 1
ATOM 6960 N N . ARG B 1 420 ? -11.836 34.594 -0.911 1 85.69 420 ARG B N 1
ATOM 6961 C CA . ARG B 1 420 ? -11.82 35.875 -0.193 1 85.69 420 ARG B CA 1
ATOM 6962 C C . ARG B 1 420 ? -13.008 35.969 0.761 1 85.69 420 ARG B C 1
ATOM 6964 O O . ARG B 1 420 ? -12.859 36.438 1.898 1 85.69 420 ARG B O 1
ATOM 6971 N N . ASP B 1 421 ? -14.094 35.688 0.328 1 75.62 421 ASP B N 1
ATOM 6972 C CA . ASP B 1 421 ? -15.328 35.875 1.084 1 75.62 421 ASP B CA 1
ATOM 6973 C C . ASP B 1 421 ? -15.336 35 2.344 1 75.62 421 ASP B C 1
ATOM 6975 O O . ASP B 1 421 ? -15.805 35.438 3.398 1 75.62 421 ASP B O 1
ATOM 6979 N N . ALA B 1 422 ? -14.703 33.906 2.27 1 63.72 422 ALA B N 1
ATOM 6980 C CA . ALA B 1 422 ? -14.914 32.938 3.338 1 63.72 422 ALA B CA 1
ATOM 6981 C C . ALA B 1 422 ? -13.812 33.031 4.391 1 63.72 422 ALA B C 1
ATOM 6983 O O . ALA B 1 422 ? -14.047 32.75 5.566 1 63.72 422 ALA B O 1
ATOM 6984 N N . LEU B 1 423 ? -12.719 33.531 3.982 1 71.38 423 LEU B N 1
ATOM 6985 C CA . LEU B 1 423 ? -11.625 33.406 4.938 1 71.38 423 LEU B CA 1
ATOM 6986 C C . LEU B 1 423 ? -11.117 34.781 5.375 1 71.38 423 LEU B C 1
ATOM 6988 O O . LEU B 1 423 ? -10.078 34.875 6.02 1 71.38 423 LEU B O 1
ATOM 6992 N N . SER B 1 424 ? -11.836 35.844 4.797 1 62.66 424 SER B N 1
ATOM 6993 C CA . SER B 1 424 ? -11.484 37.219 5.18 1 62.66 424 SER B CA 1
ATOM 6994 C C . SER B 1 424 ? -11.781 37.469 6.652 1 62.66 424 SER B C 1
ATOM 6996 O O . SER B 1 424 ? -11.188 38.375 7.262 1 62.66 424 SER B O 1
ATOM 6998 N N . CYS B 1 425 ? -12.766 36.75 7.18 1 51.97 425 CYS B N 1
ATOM 6999 C CA . CYS B 1 425 ? -13.164 37.156 8.516 1 51.97 425 CYS B CA 1
ATOM 7000 C C . CYS B 1 425 ? -12.094 36.812 9.539 1 51.97 425 CYS B C 1
ATOM 7002 O O . CYS B 1 425 ? -11.539 35.719 9.516 1 51.97 425 CYS B O 1
ATOM 7004 N N . ARG B 1 426 ? -11.414 37.906 10.25 1 48.38 426 ARG B N 1
ATOM 7005 C CA . ARG B 1 426 ? -10.508 37.875 11.391 1 48.38 426 ARG B CA 1
ATOM 7006 C C . ARG B 1 426 ? -11.039 36.938 12.469 1 48.38 426 ARG B C 1
ATOM 7008 O O . ARG B 1 426 ? -12.25 36.844 12.68 1 48.38 426 ARG B O 1
#

Nearest PDB structures (foldseek):
  5hxk-assembly2_C  TM=8.802E-01  e=1.576E-25  Thermus thermophilus HB8
  7v4y-assembly1_B  TM=8.898E-01  e=3.353E-24  Thermus thermophilus HB8
  6qc3-assembly1_a3  TM=8.449E-01  e=9.846E-23  Ovis aries
  6ofs-assembly1_A  TM=8.111E-01  e=9.888E-22  Escherichia coli K-12
  8q1b-assembly1_M  TM=8.041E-01  e=8.526E-19  Schizosaccharomyces pombe

InterPro domains:
  IPR007863 Peptidase M16, C-terminal [PF05193] (164-331)
  IPR011249 Metalloenzyme, LuxS/M16 peptidase-like [SSF63411] (5-196)
  IPR011249 Metalloenzyme, LuxS/M16 peptidase-like [SSF63411] (258-416)
  IPR011765 Peptidase M16, N-terminal [PF00675] (17-156)
  IPR050361 Mitochondrial Processing Peptidase/Ubiquinol-cytochrome c Reductase Complex [PTHR11851] (8-331)

pLDDT: mean 92.83, std 6.08, range [47.53, 98.88]

Sequence (852 aa):
MEREHITPQGVSVFHDKNENIHSFCLCLYVRAGSLFETKENNGISHFFEHIVFKNIHYQMGENLYQTLDRCGLDFNASTYEEFIQFIITGAPAHFEEAAEILTGIFEPITLPEEVIDTERKRIKAEIREEDEESSLAYFTKKIAWKNTSLERTITGKKKTLDKIKGKQLRKFQKEVLSSNNIFFYISGNYPETAVVTVTKLMENYPLTVMKKERKNLAPVPKRFFARKPKVYVKNSKKTCVCFSVDIDASNYTLAEKNLLFDILFEGEFCKIHQELSEKKGYVYSYDPCFQHYNNIGQMTLTYEVLPKHLYDSVETVVEVLKSMKEGITDELSYVLPHYVDNAGVLLDDTEEFNWVRAYEGHILDVYYKDIEERTESYRRVTTERMTEICREVFRQSNILLTVKGKKKKVDTERLAEILRDALSCRMEREHITPQGVSVFHDKNENIHSFCLCLYVRAGSLFETKENNGISHFFEHIVFKNIHYQMGENLYQTLDRCGL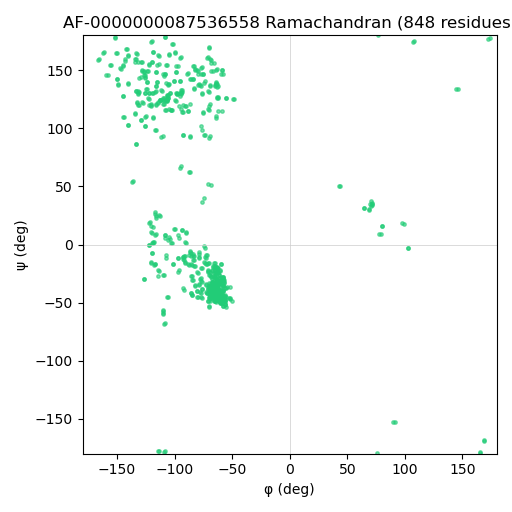DFNASTYEEFIQFIITGAPAHFEEAAEILTGIFEPITLPEEVIDTERKRIKAEIREEDEESSLAYFTKKIAWKNTSLERTITGKKKTLDKIKGKQLRKFQKEVLSSNNIFFYISGNYPETAVVTVTKLMENYPLTVMKKERKNLAPVPKRFFARKPKVYVKNSKKTCVCFSVDIDASNYTLAEKNLLFDILFEGEFCKIHQELSEKKGYVYSYDPCFQHYNNIGQMTLTYEVLPKHLYDSVETVVEVLKSMKEGITDELSYVLPHYVDNAGVLLDDTEEFNWVRAYEGHILDVYYKDIEERTESYRRVTTERMTEICREVFRQSNILLTVKGKKKKVDTERLAEILRDALSCR

Radius of gyration: 27.84 Å; Cα contacts (8 Å, |Δi|>4): 1642; chains: 2; bounding box: 73×71×64 Å

Solvent-accessible surface area (backbone atoms only — not comparable to full-atom values): 44192 Å² total; per-residue (Å²): 102,69,46,77,45,68,34,96,68,51,31,43,36,34,36,34,76,35,79,75,42,49,32,26,24,43,32,42,40,31,60,38,17,21,57,76,40,48,86,75,47,28,15,47,51,42,50,46,57,56,48,40,54,52,34,38,21,55,76,52,72,69,38,44,38,53,50,30,18,45,54,32,38,49,76,50,70,49,67,39,49,64,26,30,40,38,40,37,33,30,27,40,93,41,46,67,60,48,46,56,58,59,58,36,63,72,52,78,77,74,68,53,68,67,57,54,51,53,51,48,51,52,52,49,49,49,52,60,69,62,41,54,78,77,35,63,68,45,52,44,39,43,63,70,24,51,94,42,42,70,45,52,49,47,72,35,48,71,74,34,49,73,71,58,46,69,67,56,50,45,53,46,48,59,58,43,60,10,20,82,36,35,37,36,42,38,21,18,20,60,54,91,54,49,66,59,51,50,44,58,59,49,69,78,50,91,50,50,71,56,87,71,77,82,68,70,65,61,83,77,40,89,47,64,68,50,33,59,75,54,56,47,75,42,76,35,94,56,32,33,44,32,46,35,32,52,37,61,36,70,80,44,53,70,47,57,52,52,50,50,47,27,44,41,63,43,71,71,57,10,51,46,52,40,55,40,33,76,73,64,58,54,50,82,43,80,48,68,46,74,49,79,50,47,49,34,30,37,42,35,39,35,33,32,36,51,74,90,43,47,66,60,50,52,48,50,52,45,48,50,51,40,48,36,40,77,46,50,75,64,54,60,55,37,49,44,22,54,50,51,68,38,44,57,43,46,75,39,34,36,63,59,35,42,47,51,51,46,43,37,29,70,64,54,64,52,72,56,74,41,68,65,55,47,28,48,54,49,67,68,61,48,50,68,59,50,17,53,48,33,51,67,40,57,28,38,36,21,35,43,45,36,32,30,21,50,60,91,75,56,60,50,65,60,54,28,46,53,48,45,70,52,25,60,71,128,103,69,43,78,44,68,35,96,67,52,30,43,37,34,36,34,78,34,79,75,43,49,34,25,24,42,32,41,41,30,62,40,17,21,56,76,39,47,86,74,47,26,15,47,51,40,50,46,58,56,48,41,53,52,35,38,20,55,75,54,73,69,37,45,37,52,50,30,19,45,54,32,37,49,77,51,72,49,65,40,49,64,26,31,41,38,39,37,33,31,27,41,91,40,45,66,61,49,47,54,57,60,57,36,63,72,53,78,75,73,68,54,68,68,57,53,50,52,50,49,52,52,52,49,50,49,52,60,70,63,42,53,79,75,36,62,69,44,52,46,39,44,64,70,26,50,95,42,44,71,44,51,49,49,70,36,48,70,76,35,50,73,72,58,46,70,68,56,50,43,53,46,49,60,57,43,60,10,20,82,35,35,37,35,43,37,23,17,19,61,53,93,54,47,64,58,50,51,42,58,60,48,70,76,52,92,52,51,71,57,87,72,78,79,67,69,61,63,82,76,41,89,49,64,67,51,32,58,74,54,56,45,75,42,75,35,94,57,32,32,42,32,46,35,31,50,36,61,34,69,79,44,54,68,46,56,52,53,49,52,47,28,44,40,63,41,70,72,57,9,52,46,53,40,53,41,33,76,73,64,58,53,51,82,42,80,47,68,44,74,50,80,48,46,50,34,29,38,42,35,38,36,34,31,36,51,75,90,43,48,65,61,50,52,48,50,51,46,48,52,50,40,48,36,41,77,44,49,76,64,53,60,56,35,48,44,21,54,50,52,68,38,43,58,43,45,75,39,34,36,62,60,36,42,47,52,50,45,43,37,29,70,64,53,64,52,73,58,74,41,69,65,55,47,29,48,53,48,67,67,61,47,50,67,58,50,17,51,48,33,51,68,40,56,28,38,37,21,34,43,43,36,33,31,21,51,62,90,75,55,60,48,65,60,54,28,47,55,47,46,70,51,25,61,71,128